Protein AF-0000000070567247 (afdb_homodimer)

Nearest PDB structures (foldseek):
  1njj-assembly2_D  TM=9.344E-01  e=9.770E-48  Trypanosoma brucei gambiense
  2nva-assembly2_D  TM=9.596E-01  e=1.905E-45  Paramecium bursaria Chlorella virus 1
  2nva-assembly3_E  TM=9.605E-01  e=2.872E-45  Paramecium bursaria Chlorella virus 1
  2nv9-assembly3_E  TM=9.578E-01  e=2.272E-45  Paramecium bursaria Chlorella virus 1
  2nv9-assembly1_A  TM=9.576E-01  e=2.822E-44  Paramecium bursaria Chlorella virus 1

InterPro domains:
  IPR000183 Ornithine/DAP/Arg decarboxylase [PR01179] (56-74)
  IPR000183 Ornithine/DAP/Arg decarboxylase [PR01179] (76-88)
  IPR000183 Ornithine/DAP/Arg decarboxylase [PR01179] (178-191)
  IPR000183 Ornithine/DAP/Arg decarboxylase [PR01179] (261-280)
  IPR000183 Ornithine/DAP/Arg decarboxylase [PR01179] (361-374)
  IPR002433 Ornithine decarboxylase [PR01182] (28-52)
  IPR002433 Ornithine decarboxylase [PR01182] (54-81)
  IPR002433 Ornithine decarboxylase [PR01182] (98-122)
  IPR002433 Ornithine decarboxylase [PR01182] (128-150)
  IPR002433 Ornithine decarboxylase [PR01182] (296-309)
  IPR002433 Ornithine decarboxylase [PR01182] (328-338)
  IPR002433 Ornithine decarboxylase [PR01182] (348-361)
  IPR002433 Ornithine decarboxylase [PTHR11482] (22-383)
  IPR009006 Alanine racemase/group IV decarboxylase, C-terminal [G3DSA:2.40.37.10] (25-383)
  IPR009006 Alanine racemase/group IV decarboxylase, C-terminal [SSF50621] (252-383)
  IPR022644 Orn/DAP/Arg decarboxylase 2, N-terminal [PF02784] (36-271)
  IPR022653 Orn/DAP/Arg decarboxylase 2, pyridoxal-phosphate binding site [PS00878] (56-74)
  IPR022657 Orn/DAP/Arg decarboxylase 2, conserved site [PS00879] (212-229)
  IPR029066 PLP-binding barrel [G3DSA:3.20.20.10] (38-269)
  IPR029066 PLP-binding barrel [SSF51419] (34-273)

Organism: Amblyomma americanum (NCBI:txid6943)

Secondary structure (DSSP, 8-state):
---EEEE-TTS---HHHHHHHH-TT----EEEEEHHHHHHHHHHHHHHSTTEEEEEEGGG---HHHHHHHHHTT-EEEE-SHHHHHHHHHHT--GGGEEE--SS--HHHHHHHHHHT--EEEE-SHHHHHHHHHH-TT-EEEEEEP---TTSSB-GGGT--B-GGGHHHHHHHHHHTT-EEEEEEE---BT---THHHHHHHHHHHHHHHHHHHTT----EEE-------STTTHHHHHHHHHHHHHHHHHHS-GGG--EEEE--SHHHHGGGEEEEEEEEEEEEETTEEEEEESS-TTTGGGHHHHS-----EEESS--SPPPEEEEEE-SSS-TT-EEEEEEEE----TT-EEEE-S--SSSGGG---GGGPPPPEEEEEEEHHHHHHHHTSTTHHHHHHHH-GGGGS------------------------------/---EEEE-TTS---HHHHHHHH-TT----EEEEEHHHHHHHHHHHHHHSTTEEEEEEGGG---HHHHHHHHHTT-EEEE-SHHHHHHHHHHT--GGGEEE--SS--HHHHHHHHHHT--EEEE-SHHHHHHHHHH-TT-EEEEEEP---TTSSB-GGGT--B-GGGHHHHHHHHHHTT-EEEEEEE---BT---THHHHHHHHHHHHHHHHHHHTT----EEE-------STTTHHHHHHHHHHHHHHHHHHS-GGG--EEEE--SHHHHGGGEEEEEEEEEEEEETTEEEEEESS-TTTGGGHHHHS-----EEESS--SPPPEEEEEE-SSS-TT-EEEEEEEE----TT-EEEE-S--SSSGGG---GGGPPPPEEEEEEEHHHHHHHHTSTTHHHHHHHH-GGGGS------------------------------

Foldseek 3Di:
DFAEAADAVVVVDRPVVCVQLVDLPRFFKAKEFEPVLLVVLVVVCCVLAVQAAEAAECLFFVQPLSLLSCVLVPGAHEDAFQVRVVSNVVSPRQLVSYANEHQDDDLVRLLSCQVRVNQHYEHADLVSLVSCLVRPQAGAYEYEAQFAQVQELFRCSVPGHHYLVCLLVNLVSCVVSVHAHAAYEYANYAQGQDLVSLLVVLVSRLVSLVSNVVSPHNHAEYESEERQAAAPPSVVSNSSNSVSNVVSCCVRPNVVNNHRHYYHYHLNNGQQRMKMKWFFADWDADPNAIETEIQAFCLAQLVCCVPVVDDWAKEWPDDDPDFWDWHWYAYDAPDPVGTSGRTHTYPDDDGSTMMMTGRSTTPGHSRHDCPNNRDYHHYAYYYYPVRCVVLVPGPSNQVSLVSNDDPSNDPPPPPPPPPPVPPPDPPPPDPPDDPDDPDD/DFAEAADAVVVVDRPVVCVQLVDLPRFFKAKEFEPVLLVVLVVVCCVLAVQAAEAAECLFFVQPLSLLVCVLVPGAHEDAFQVRVVSNVVSPHQLVSYANEHQDDDLVRLLSCQVRVNQHYEHADLVSLVSCLVRPQAGAYEHEAQFAQVQELFRCSVPGHHYLVCLLVNLVSCVVSVHAHAAYEYANYAQGQDLVSLLVVLVSRLVSLVSNVVSPHNHAEYESEERQAAAPPSVVSNSSNSVSNVVSCCVRPNVVNNHRHYYHYHLNNGQQRMKMKWFFADWDADPNAIETEIQAFCLAQLVCCVPVVDDWAKEWPDDDPDFWDWHWYAYDAPDPVGTSGRTHTYPDDDGSTMMMTGRSTTPGHSRHDCPNNRDYHYYAYYYYPVRCVVLVPGPSNQVSQVSNDDPSNDPPPPPPPVPPVPPPDPPDPDPDDDDDDPPD

Solvent-accessible surface area (backbone atoms only — not comparable to full-atom values): 45533 Å² total; per-residue (Å²): 130,50,38,39,44,78,35,57,79,87,52,77,72,53,65,61,57,53,58,48,69,67,34,87,77,56,74,72,31,33,32,41,31,37,54,46,53,32,53,52,41,55,53,46,45,52,67,61,39,63,72,49,46,52,13,38,28,44,57,26,46,67,52,63,45,58,53,47,48,45,50,65,72,64,45,29,32,33,24,64,31,56,52,39,47,49,54,43,46,72,75,62,51,55,36,90,41,35,35,41,60,36,45,62,52,46,67,65,42,48,44,46,29,53,74,66,51,38,38,36,31,36,29,43,51,66,60,46,50,56,51,37,50,72,60,40,48,83,33,38,30,25,44,29,35,42,43,68,21,82,56,19,74,44,47,38,53,80,70,43,43,24,47,78,89,48,47,64,57,48,53,50,51,35,53,74,68,63,44,46,46,27,29,39,28,37,48,38,14,41,55,34,77,46,47,60,45,51,34,55,44,52,52,53,45,41,54,53,45,50,53,37,45,76,72,65,34,68,61,39,38,40,33,64,24,38,23,47,56,21,42,81,81,29,61,65,62,44,51,50,33,31,50,37,46,53,52,41,35,53,71,67,54,36,79,86,73,64,59,45,39,33,29,29,42,31,36,38,48,33,8,47,22,18,32,38,41,32,32,27,41,31,66,48,75,58,94,88,34,39,35,37,25,24,50,55,15,28,53,19,51,42,27,18,45,72,75,61,64,48,78,81,61,68,44,55,71,78,63,68,96,58,68,70,38,71,25,26,36,27,17,56,56,89,50,50,75,24,53,61,34,79,73,42,70,39,55,90,75,51,65,68,40,41,39,32,31,60,46,48,26,41,44,9,69,39,52,29,20,46,40,48,44,41,73,67,60,49,61,27,33,35,33,34,61,69,44,46,60,56,43,64,73,39,94,51,31,69,65,37,28,63,55,35,23,49,76,63,55,56,71,76,66,76,71,73,79,69,76,66,77,74,78,76,78,81,73,80,79,73,77,76,72,78,81,67,67,84,83,135,130,51,39,41,45,80,35,56,79,87,53,79,71,53,66,62,58,52,58,49,68,67,34,85,78,55,73,71,30,33,31,42,31,36,54,46,53,32,55,51,41,55,52,49,45,51,67,60,38,63,74,48,45,51,14,37,28,43,56,26,46,67,51,63,47,57,52,47,49,44,50,64,72,64,45,30,32,34,24,63,32,57,50,39,46,50,54,43,45,73,77,64,51,54,39,89,40,34,35,41,61,34,48,64,53,45,69,63,41,46,42,47,30,52,73,66,52,37,40,37,32,34,29,42,52,64,60,48,51,58,52,37,51,72,60,39,46,82,34,38,30,25,44,29,35,42,45,70,22,82,57,19,74,44,47,39,53,81,69,44,42,26,49,78,89,47,46,65,58,47,52,50,51,36,54,75,68,64,44,43,47,27,29,38,29,38,46,37,13,43,55,34,76,46,47,61,45,52,35,55,43,52,53,52,45,42,55,53,46,53,54,36,46,75,73,67,35,65,62,40,36,39,32,63,25,38,24,49,54,20,40,81,80,29,60,65,62,46,51,50,33,31,50,37,46,53,53,41,35,56,71,67,54,35,80,86,73,64,58,46,36,34,29,28,42,30,35,39,49,32,9,48,20,18,33,37,42,34,32,26,42,30,66,46,75,58,96,87,35,40,35,36,25,25,51,54,16,28,53,16,53,42,27,19,45,73,73,59,65,48,78,81,61,66,43,56,70,78,64,68,96,59,68,70,38,71,26,27,36,26,17,56,53,89,48,52,74,24,53,62,34,80,72,42,70,40,55,89,77,52,65,69,40,41,39,33,30,62,46,47,25,42,45,9,70,38,53,29,19,47,39,47,44,42,74,67,60,49,62,26,33,35,33,34,62,69,45,47,60,57,43,65,73,38,92,52,32,69,66,36,27,63,55,35,22,50,75,64,54,56,71,76,67,76,71,74,80,67,76,65,79,71,83,78,78,84,74,83,80,75,80,78,78,83,80,79,78,85,82,128

Sequence (880 aa):
MRNCEVVDPMVGDVGMVRSITSNPDNDQPFFVVDVGDIVYKVKLWRLKIPRVEPFYAVKCNGEPAVLELLAGLGLGFDCASKAEIDTMRAIGVASSRIIYANPCKTRSYIKHAAAVGVDLMTFDNELELYKVCELYPTARLVLRLRVDDSGSVCRLGLKFGCELSDTQHLLSVARSLGLNVVGVSFHVGSNSSNPQSFARAIEGARQVFDQGLAMGFPMTLLDIGGGYPGDRGFQKLFDQIAHVINSSLAEHFPEECGVRIIAEPGRFFVSSAFTLYTTVIAKREAGGRLMYYLNDGVYGSFNCTVFDHAQPVPFALHSGNGPLHLCSLWGPTCDSMDMVLEDALLPKLDPGDWIVFENMGAYTICAASNFNGFQTPEVKYMLTYSAIAYLRELPFWDNLARHLGGALQQPQQPQPDTCGTAGQGAGAAEVPPPLAEARGMRNCEVVDPMVGDVGMVRSITSNPDNDQPFFVVDVGDIVYKVKLWRLKIPRVEPFYAVKCNGEPAVLELLAGLGLGFDCASKAEIDTMRAIGVASSRIIYANPCKTRSYIKHAAAVGVDLMTFDNELELYKVCELYPTARLVLRLRVDDSGSVCRLGLKFGCELSDTQHLLSVARSLGLNVVGVSFHVGSNSSNPQSFARAIEGARQVFDQGLAMGFPMTLLDIGGGYPGDRGFQKLFDQIAHVINSSLAEHFPEECGVRIIAEPGRFFVSSAFTLYTTVIAKREAGGRLMYYLNDGVYGSFNCTVFDHAQPVPFALHSGNGPLHLCSLWGPTCDSMDMVLEDALLPKLDPGDWIVFENMGAYTICAASNFNGFQTPEVKYMLTYSAIAYLRELPFWDNLARHLGGALQQPQQPQPDTCGTAGQGAGAAEVPPPLAEARG

Radius of gyration: 33.16 Å; Cα contacts (8 Å, |Δi|>4): 1879; chains: 2; bounding box: 168×91×83 Å

Structure (mmCIF, N/CA/C/O backbone):
data_AF-0000000070567247-model_v1
#
loop_
_entity.id
_entity.type
_entity.pdbx_description
1 polymer 'ornithine decarboxylase'
#
loop_
_atom_site.group_PDB
_atom_site.id
_atom_site.type_symbol
_atom_site.label_atom_id
_atom_site.label_alt_id
_atom_site.label_comp_id
_atom_site.label_asym_id
_atom_site.label_entity_id
_atom_site.label_seq_id
_atom_site.pdbx_PDB_ins_code
_atom_site.Cartn_x
_atom_site.Cartn_y
_atom_site.Cartn_z
_atom_site.occupancy
_atom_site.B_iso_or_equiv
_atom_site.auth_seq_id
_atom_site.auth_comp_id
_atom_site.auth_asym_id
_atom_site.auth_atom_id
_atom_site.pdbx_PDB_model_num
ATOM 1 N N . MET A 1 1 ? -15.398 6.27 -13.875 1 38.59 1 MET A N 1
ATOM 2 C CA . MET A 1 1 ? -16.109 7.527 -14.102 1 38.59 1 MET A CA 1
ATOM 3 C C . MET A 1 1 ? -16.625 8.109 -12.789 1 38.59 1 MET A C 1
ATOM 5 O O . MET A 1 1 ? -17.281 7.418 -12.016 1 38.59 1 MET A O 1
ATOM 9 N N . ARG A 1 2 ? -16.156 9.18 -12.461 1 48.69 2 ARG A N 1
ATOM 10 C CA . ARG A 1 2 ? -16.625 9.93 -11.305 1 48.69 2 ARG A CA 1
ATOM 11 C C . ARG A 1 2 ? -18.078 10.367 -11.5 1 48.69 2 ARG A C 1
ATOM 13 O O . ARG A 1 2 ? -18.469 10.75 -12.602 1 48.69 2 ARG A O 1
ATOM 20 N N . ASN A 1 3 ? -19.109 10.031 -10.469 1 55.62 3 ASN A N 1
ATOM 21 C CA . ASN A 1 3 ? -20.516 10.391 -10.516 1 55.62 3 ASN A CA 1
ATOM 22 C C . ASN A 1 3 ? -20.953 11.117 -9.25 1 55.62 3 ASN A C 1
ATOM 24 O O . ASN A 1 3 ? -20.453 10.828 -8.164 1 55.62 3 ASN A O 1
ATOM 28 N N . CYS A 1 4 ? -21.703 12.227 -9.461 1 60.91 4 CYS A N 1
ATOM 29 C CA . CYS A 1 4 ? -22.25 13 -8.352 1 60.91 4 CYS A CA 1
ATOM 30 C C . CYS A 1 4 ? -23.766 12.953 -8.359 1 60.91 4 CYS A C 1
ATOM 32 O O . CYS A 1 4 ? -24.391 13.086 -9.414 1 60.91 4 CYS A O 1
ATOM 34 N N . GLU A 1 5 ? -24.406 12.586 -7.234 1 62.12 5 GLU A N 1
ATOM 35 C CA . GLU A 1 5 ? -25.859 12.617 -7.094 1 62.12 5 GLU A CA 1
ATOM 36 C C . GLU A 1 5 ? -26.297 13.688 -6.09 1 62.12 5 GLU A C 1
ATOM 38 O O . GLU A 1 5 ? -25.656 13.859 -5.051 1 62.12 5 GLU A O 1
ATOM 43 N N . VAL A 1 6 ? -27.281 14.438 -6.504 1 55.5 6 VAL A N 1
ATOM 44 C CA . VAL A 1 6 ? -27.906 15.406 -5.609 1 55.5 6 VAL A CA 1
ATOM 45 C C . VAL A 1 6 ? -29.031 14.727 -4.828 1 55.5 6 VAL A C 1
ATOM 47 O O . VAL A 1 6 ? -29.906 14.078 -5.41 1 55.5 6 VAL A O 1
ATOM 50 N N . VAL A 1 7 ? -28.891 14.625 -3.562 1 55.69 7 VAL A N 1
ATOM 51 C CA . VAL A 1 7 ? -29.875 13.898 -2.756 1 55.69 7 VAL A CA 1
ATOM 52 C C . VAL A 1 7 ? -30.641 14.875 -1.871 1 55.69 7 VAL A C 1
ATOM 54 O O . VAL A 1 7 ? -30.109 15.922 -1.483 1 55.69 7 VAL A O 1
ATOM 57 N N . ASP A 1 8 ? -32 14.617 -1.847 1 49 8 ASP A N 1
ATOM 58 C CA . ASP A 1 8 ? -32.844 15.281 -0.842 1 49 8 ASP A CA 1
ATOM 59 C C . ASP A 1 8 ? -32.594 14.695 0.546 1 49 8 ASP A C 1
ATOM 61 O O . ASP A 1 8 ? -32.719 13.484 0.744 1 49 8 ASP A O 1
ATOM 65 N N . PRO A 1 9 ? -31.938 15.461 1.392 1 47.47 9 PRO A N 1
ATOM 66 C CA . PRO A 1 9 ? -31.672 14.93 2.73 1 47.47 9 PRO A CA 1
ATOM 67 C C . PRO A 1 9 ? -32.844 14.156 3.312 1 47.47 9 PRO A C 1
ATOM 69 O O . PRO A 1 9 ? -32.656 13.289 4.172 1 47.47 9 PRO A O 1
ATOM 72 N N . MET A 1 10 ? -34.062 14.633 3.01 1 42.09 10 MET A N 1
ATOM 73 C CA . MET A 1 10 ? -35.25 14.016 3.598 1 42.09 10 MET A CA 1
ATOM 74 C C . MET A 1 10 ? -35.469 12.617 3.035 1 42.09 10 MET A C 1
ATOM 76 O O . MET A 1 10 ? -36.219 11.828 3.604 1 42.09 10 MET A O 1
ATOM 80 N N . VAL A 1 11 ? -35 12.391 1.914 1 44.84 11 VAL A N 1
ATOM 81 C CA . VAL A 1 11 ? -35.219 11.062 1.347 1 44.84 11 VAL A CA 1
ATOM 82 C C . VAL A 1 11 ? -33.938 10.242 1.433 1 44.84 11 VAL A C 1
ATOM 84 O O . VAL A 1 11 ? -32.906 10.617 0.847 1 44.84 11 VAL A O 1
ATOM 87 N N . GLY A 1 12 ? -33.469 9.812 2.457 1 46.16 12 GLY A N 1
ATOM 88 C CA . GLY A 1 12 ? -32.281 9.062 2.906 1 46.16 12 GLY A CA 1
ATOM 89 C C . GLY A 1 12 ? -31.656 8.234 1.803 1 46.16 12 GLY A C 1
ATOM 90 O O . GLY A 1 12 ? -30.547 7.719 1.969 1 46.16 12 GLY A O 1
ATOM 91 N N . ASP A 1 13 ? -32.406 7.738 0.848 1 51.66 13 ASP A N 1
ATOM 92 C CA . ASP A 1 13 ? -31.875 6.711 -0.045 1 51.66 13 ASP A CA 1
ATOM 93 C C . ASP A 1 13 ? -31.188 7.336 -1.258 1 51.66 13 ASP A C 1
ATOM 95 O O . ASP A 1 13 ? -31.797 8.141 -1.973 1 51.66 13 ASP A O 1
ATOM 99 N N . VAL A 1 14 ? -29.781 7.301 -1.296 1 62.97 14 VAL A N 1
ATOM 100 C CA . VAL A 1 14 ? -29.047 7.812 -2.451 1 62.97 14 VAL A CA 1
ATOM 101 C C . VAL A 1 14 ? -29.375 6.969 -3.682 1 62.97 14 VAL A C 1
ATOM 103 O O . VAL A 1 14 ? -29.078 5.773 -3.717 1 62.97 14 VAL A O 1
ATOM 106 N N . GLY A 1 15 ? -30.359 7.465 -4.527 1 79 15 GLY A N 1
ATOM 107 C CA . GLY A 1 15 ? -30.688 6.812 -5.785 1 79 15 GLY A CA 1
ATOM 108 C C . GLY A 1 15 ? -29.5 6.18 -6.473 1 79 15 GLY A C 1
ATOM 109 O O . GLY A 1 15 ? -29.594 5.07 -6.996 1 79 15 GLY A O 1
ATOM 110 N N . MET A 1 16 ? -28.391 6.75 -6.32 1 82.44 16 MET A N 1
ATOM 111 C CA . MET A 1 16 ? -27.172 6.25 -6.949 1 82.44 16 MET A CA 1
ATOM 112 C C . MET A 1 16 ? -26.734 4.93 -6.32 1 82.44 16 MET A C 1
ATOM 114 O O . MET A 1 16 ? -26.406 3.982 -7.031 1 82.44 16 MET A O 1
ATOM 118 N N . VAL A 1 17 ? -26.766 4.887 -5.039 1 89.38 17 VAL A N 1
ATOM 119 C CA . VAL A 1 17 ? -26.375 3.672 -4.332 1 89.38 17 VAL A CA 1
ATOM 120 C C . VAL A 1 17 ? -27.297 2.521 -4.723 1 89.38 17 VAL A C 1
ATOM 122 O O . VAL A 1 17 ? -26.844 1.418 -5.02 1 89.38 17 VAL A O 1
ATOM 125 N N . ARG A 1 18 ? -28.547 2.812 -4.785 1 88 18 ARG A N 1
ATOM 126 C CA . ARG A 1 18 ? -29.531 1.796 -5.172 1 88 18 ARG A CA 1
ATOM 127 C C . ARG A 1 18 ? -29.297 1.329 -6.605 1 88 18 ARG A C 1
ATOM 129 O O . ARG A 1 18 ? -29.344 0.131 -6.891 1 88 18 ARG A O 1
ATOM 136 N N . SER A 1 19 ? -29.062 2.311 -7.422 1 87.38 19 SER A N 1
ATOM 137 C CA . SER A 1 19 ? -28.844 1.976 -8.828 1 87.38 19 SER A CA 1
ATOM 138 C C . SER A 1 19 ? -27.609 1.099 -8.992 1 87.38 19 SER A C 1
ATOM 140 O O . SER A 1 19 ? -27.625 0.121 -9.742 1 87.38 19 SER A O 1
ATOM 142 N N . ILE A 1 20 ? -26.609 1.403 -8.289 1 88.62 20 ILE A N 1
ATOM 143 C CA . ILE A 1 20 ? -25.344 0.676 -8.414 1 88.62 20 ILE A CA 1
ATOM 144 C C . ILE A 1 20 ? -25.484 -0.705 -7.773 1 88.62 20 ILE A C 1
ATOM 146 O O . ILE A 1 20 ? -25.094 -1.711 -8.367 1 88.62 20 ILE A O 1
ATOM 150 N N . THR A 1 21 ? -26.094 -0.775 -6.652 1 90.38 21 THR A N 1
ATOM 151 C CA . THR A 1 21 ? -26.109 -2.002 -5.859 1 90.38 21 THR A CA 1
ATOM 152 C C . THR A 1 21 ? -27.188 -2.957 -6.352 1 90.38 21 THR A C 1
ATOM 154 O O . THR A 1 21 ? -27.188 -4.137 -6 1 90.38 21 THR A O 1
ATOM 157 N N . SER A 1 22 ? -28.078 -2.43 -7.176 1 89.12 22 SER A N 1
ATOM 158 C CA . SER A 1 22 ? -29.141 -3.281 -7.715 1 89.12 22 SER A CA 1
ATOM 159 C C . SER A 1 22 ? -28.703 -3.953 -9.008 1 89.12 22 SER A C 1
ATOM 161 O O . SER A 1 22 ? -29.359 -4.871 -9.492 1 89.12 22 SER A O 1
ATOM 163 N N . ASN A 1 23 ? -27.594 -3.463 -9.539 1 87.12 23 ASN A N 1
ATOM 164 C CA . ASN A 1 23 ? -27.062 -4.078 -10.75 1 87.12 23 ASN A CA 1
ATOM 165 C C . ASN A 1 23 ? -26.203 -5.297 -10.422 1 87.12 23 ASN A C 1
ATOM 167 O O . ASN A 1 23 ? -25.109 -5.164 -9.883 1 87.12 23 ASN A O 1
ATOM 171 N N . PRO A 1 24 ? -26.641 -6.434 -10.828 1 79.19 24 PRO A N 1
ATOM 172 C CA . PRO A 1 24 ? -25.891 -7.648 -10.484 1 79.19 24 PRO A CA 1
ATOM 173 C C . PRO A 1 24 ? -24.531 -7.727 -11.172 1 79.19 24 PRO A C 1
ATOM 175 O O . PRO A 1 24 ? -23.672 -8.492 -10.75 1 79.19 24 PRO A O 1
ATOM 178 N N . ASP A 1 25 ? -24.359 -6.938 -12.094 1 81.62 25 ASP A N 1
ATOM 179 C CA . ASP A 1 25 ? -23.109 -6.98 -12.844 1 81.62 25 ASP A CA 1
ATOM 180 C C . ASP A 1 25 ? -22.078 -6.02 -12.25 1 81.62 25 ASP A C 1
ATOM 182 O O . ASP A 1 25 ? -20.922 -6.012 -12.664 1 81.62 25 ASP A O 1
ATOM 186 N N . ASN A 1 26 ? -22.562 -5.293 -11.344 1 85.75 26 ASN A N 1
ATOM 187 C CA . ASN A 1 26 ? -21.609 -4.395 -10.688 1 85.75 26 ASN A CA 1
ATOM 188 C C . ASN A 1 26 ? -21.031 -5.027 -9.43 1 85.75 26 ASN A C 1
ATOM 190 O O . ASN A 1 26 ? -21.734 -5.203 -8.43 1 85.75 26 ASN A O 1
ATOM 194 N N . ASP A 1 27 ? -19.844 -5.41 -9.555 1 90.56 27 ASP A N 1
ATOM 195 C CA . ASP A 1 27 ? -19.188 -6.008 -8.391 1 90.56 27 ASP A CA 1
ATOM 196 C C . ASP A 1 27 ? -17.891 -5.289 -8.055 1 90.56 27 ASP A C 1
ATOM 198 O O . ASP A 1 27 ? -16.922 -5.918 -7.621 1 90.56 27 ASP A O 1
ATOM 202 N N . GLN A 1 28 ? -17.891 -3.967 -8.359 1 92.75 28 GLN A N 1
ATOM 203 C CA . GLN A 1 28 ? -16.75 -3.119 -7.988 1 92.75 28 GLN A CA 1
ATOM 204 C C . GLN A 1 28 ? -17.062 -2.316 -6.73 1 92.75 28 GLN A C 1
ATOM 206 O O . GLN A 1 28 ? -18.188 -1.854 -6.543 1 92.75 28 GLN A O 1
ATOM 211 N N . PRO A 1 29 ? -16.062 -2.248 -5.871 1 96.81 29 PRO A N 1
ATOM 212 C CA . PRO A 1 29 ? -16.281 -1.397 -4.699 1 96.81 29 PRO A CA 1
ATOM 213 C C . PRO A 1 29 ? -16.297 0.09 -5.043 1 96.81 29 PRO A C 1
ATOM 215 O O . PRO A 1 29 ? -15.758 0.493 -6.078 1 96.81 29 PRO A O 1
ATOM 218 N N . PHE A 1 30 ? -16.938 0.887 -4.215 1 96.38 30 PHE A N 1
ATOM 219 C CA . PHE A 1 30 ? -16.938 2.324 -4.461 1 96.38 30 PHE A CA 1
ATOM 220 C C . PHE A 1 30 ? -17.141 3.096 -3.16 1 96.38 30 PHE A C 1
ATOM 222 O O . PHE A 1 30 ? -17.688 2.562 -2.193 1 96.38 30 PHE A O 1
ATOM 229 N N . PHE A 1 31 ? -16.641 4.316 -3.145 1 97.31 31 PHE A N 1
ATOM 230 C CA . PHE A 1 31 ? -16.891 5.277 -2.074 1 97.31 31 PHE A CA 1
ATOM 231 C C . PHE A 1 31 ? -18.047 6.211 -2.439 1 97.31 31 PHE A C 1
ATOM 233 O O . PHE A 1 31 ? -18.219 6.559 -3.609 1 97.31 31 PHE A O 1
ATOM 240 N N . VAL A 1 32 ? -18.766 6.551 -1.451 1 95.81 32 VAL A N 1
ATOM 241 C CA . VAL A 1 32 ? -19.672 7.688 -1.57 1 95.81 32 VAL A CA 1
ATOM 242 C C . VAL A 1 32 ? -19.234 8.805 -0.624 1 95.81 32 VAL A C 1
ATOM 244 O O . VAL A 1 32 ? -19.078 8.578 0.58 1 95.81 32 VAL A O 1
ATOM 247 N N . VAL A 1 33 ? -19.062 9.953 -1.175 1 96.75 33 VAL A N 1
ATOM 248 C CA . VAL A 1 33 ? -18.578 11.094 -0.403 1 96.75 33 VAL A CA 1
ATOM 249 C C . VAL A 1 33 ? -19.734 12.07 -0.146 1 96.75 33 VAL A C 1
ATOM 251 O O . VAL A 1 33 ? -20.359 12.562 -1.087 1 96.75 33 VAL A O 1
ATOM 254 N N . ASP A 1 34 ? -19.984 12.328 1.098 1 95.31 34 ASP A N 1
ATOM 255 C CA . ASP A 1 34 ? -20.906 13.383 1.505 1 95.31 34 ASP A CA 1
ATOM 256 C C . ASP A 1 34 ? -20.203 14.734 1.57 1 95.31 34 ASP A C 1
ATOM 258 O O . ASP A 1 34 ? -19.641 15.094 2.605 1 95.31 34 ASP A O 1
ATOM 262 N N . VAL A 1 35 ? -20.344 15.492 0.548 1 95.69 35 VAL A N 1
ATOM 263 C CA . VAL A 1 35 ? -19.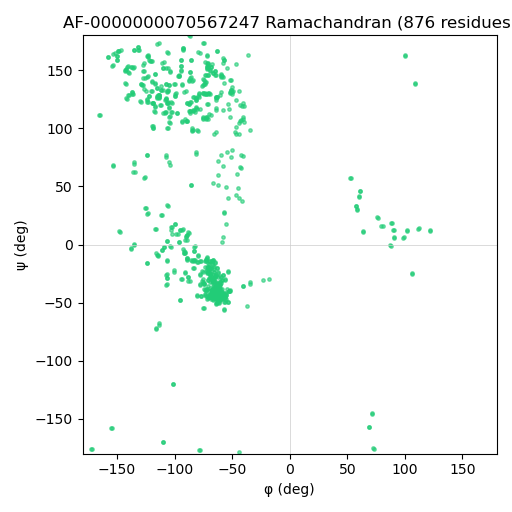656 16.781 0.447 1 95.69 35 VAL A CA 1
ATOM 264 C C . VAL A 1 35 ? -20.156 17.719 1.531 1 95.69 35 VAL A C 1
ATOM 266 O O . VAL A 1 35 ? -19.391 18.516 2.072 1 95.69 35 VAL A O 1
ATOM 269 N N . GLY A 1 36 ? -21.422 17.625 1.827 1 94.81 36 GLY A N 1
ATOM 270 C CA . GLY A 1 36 ? -22 18.453 2.867 1 94.81 36 GLY A CA 1
ATOM 271 C C . GLY A 1 36 ? -21.359 18.234 4.227 1 94.81 36 GLY A C 1
ATOM 272 O O . GLY A 1 36 ? -21.266 19.172 5.027 1 94.81 36 GLY A O 1
ATOM 273 N N . ASP A 1 37 ? -20.953 17.031 4.48 1 96.75 37 ASP A N 1
ATOM 274 C CA . ASP A 1 37 ? -20.281 16.719 5.734 1 96.75 37 ASP A CA 1
ATOM 275 C C . ASP A 1 37 ? -18.984 17.516 5.875 1 96.75 37 ASP A C 1
ATOM 277 O O . ASP A 1 37 ? -18.672 18.016 6.953 1 96.75 37 ASP A O 1
ATOM 281 N N . ILE A 1 38 ? -18.234 17.688 4.824 1 98.25 38 ILE A N 1
ATOM 282 C CA . ILE A 1 38 ? -16.969 18.422 4.828 1 98.25 38 ILE A CA 1
ATOM 283 C C . ILE A 1 38 ? -17.234 19.906 5.031 1 98.25 38 ILE A C 1
ATOM 285 O O . ILE A 1 38 ? -16.578 20.547 5.852 1 98.25 38 ILE A O 1
ATOM 289 N N . VAL A 1 39 ? -18.219 20.422 4.363 1 97.5 39 VAL A N 1
ATOM 290 C CA . VAL A 1 39 ? -18.578 21.828 4.492 1 97.5 39 VAL A CA 1
ATOM 291 C C . VAL A 1 39 ? -19.016 22.125 5.93 1 97.5 39 VAL A C 1
ATOM 293 O O . VAL A 1 39 ? -18.578 23.125 6.52 1 97.5 39 VAL A O 1
ATOM 296 N N . TYR A 1 40 ? -19.844 21.25 6.438 1 97.19 40 TYR A N 1
ATOM 297 C CA . TYR A 1 40 ? -20.312 21.391 7.812 1 97.19 40 TYR A CA 1
ATOM 298 C C . TYR A 1 40 ? -19.141 21.469 8.781 1 97.19 40 TYR A C 1
ATOM 300 O O . TYR A 1 40 ? -19.109 22.328 9.672 1 97.19 40 TYR A O 1
ATOM 308 N N . LYS A 1 41 ? -18.156 20.672 8.578 1 98.56 41 LYS A N 1
ATOM 309 C CA . LYS A 1 41 ? -17.047 20.594 9.516 1 98.56 41 LYS A CA 1
ATOM 310 C C . LYS A 1 41 ? -16.125 21.812 9.391 1 98.56 41 LYS A C 1
ATOM 312 O O . LYS A 1 41 ? -15.531 22.25 10.383 1 98.56 41 LYS A O 1
ATOM 317 N N . VAL A 1 42 ? -16.016 22.344 8.203 1 98.62 42 VAL A N 1
ATOM 318 C CA . VAL A 1 42 ? -15.273 23.578 8.039 1 98.62 42 VAL A CA 1
ATOM 319 C C . VAL A 1 42 ? -15.953 24.703 8.828 1 98.62 42 VAL A C 1
ATOM 321 O O . VAL A 1 42 ? -15.289 25.438 9.555 1 98.62 42 VAL A O 1
ATOM 324 N N . LYS A 1 43 ? -17.234 24.766 8.711 1 98.06 43 LYS A N 1
ATOM 325 C CA . LYS A 1 43 ? -17.984 25.781 9.438 1 98.06 43 LYS A CA 1
ATOM 326 C C . LYS A 1 43 ? -17.891 25.562 10.945 1 98.06 43 LYS A C 1
ATOM 328 O O . LYS A 1 43 ? -17.75 26.531 11.703 1 98.06 43 LYS A O 1
ATOM 333 N N . LEU A 1 44 ? -17.984 24.328 11.281 1 98.56 44 LEU A N 1
ATOM 334 C CA . LEU A 1 44 ? -17.922 23.984 12.703 1 98.56 44 LEU A CA 1
ATOM 335 C C . LEU A 1 44 ? -16.578 24.375 13.297 1 98.56 44 LEU A C 1
ATOM 337 O O . LEU A 1 44 ? -16.5 24.891 14.414 1 98.56 44 LEU A O 1
ATOM 341 N N . TRP A 1 45 ? -15.5 24.094 12.594 1 98.81 45 TRP A N 1
ATOM 342 C CA . TRP A 1 45 ? -14.164 24.469 13.047 1 98.81 45 TRP A CA 1
ATOM 343 C C . TRP A 1 45 ? -14.07 25.953 13.312 1 98.81 45 TRP A C 1
ATOM 345 O O . TRP A 1 45 ? -13.602 26.375 14.375 1 98.81 45 TRP A O 1
ATOM 355 N N . ARG A 1 46 ? -14.547 26.734 12.43 1 98.44 46 ARG A N 1
ATOM 356 C CA . ARG A 1 46 ? -14.453 28.188 12.523 1 98.44 46 ARG A CA 1
ATOM 357 C C . ARG A 1 46 ? -15.305 28.719 13.68 1 98.44 46 ARG A C 1
ATOM 359 O O . ARG A 1 46 ? -14.953 29.719 14.312 1 98.44 46 ARG A O 1
ATOM 366 N N . LEU A 1 47 ? -16.297 27.984 13.938 1 98.5 47 LEU A N 1
ATOM 367 C CA . LEU A 1 47 ? -17.172 28.375 15.031 1 98.5 47 LEU A CA 1
ATOM 368 C C . LEU A 1 47 ? -16.547 28.031 16.375 1 98.5 47 LEU A C 1
ATOM 370 O O . LEU A 1 47 ? -16.578 28.828 17.312 1 98.5 47 LEU A O 1
ATOM 374 N N . LYS A 1 48 ? -16 26.844 16.469 1 98.62 48 LYS A N 1
ATOM 375 C CA . LYS A 1 48 ? -15.602 26.297 17.766 1 98.62 48 LYS A CA 1
ATOM 376 C C . LYS A 1 48 ? -14.188 26.734 18.141 1 98.62 48 LYS A C 1
ATOM 378 O O . LYS A 1 48 ? -13.859 26.875 19.328 1 98.62 48 LYS A O 1
ATOM 383 N N . ILE A 1 49 ? -13.344 26.922 17.188 1 98.31 49 ILE A N 1
ATOM 384 C CA . ILE A 1 49 ? -11.969 27.359 17.438 1 98.31 49 ILE A CA 1
ATOM 385 C C . ILE A 1 49 ? -11.594 28.469 16.453 1 98.31 49 ILE A C 1
ATOM 387 O O . ILE A 1 49 ? -10.641 28.328 15.695 1 98.31 49 ILE A O 1
ATOM 391 N N . PRO A 1 50 ? -12.117 29.609 16.578 1 97.88 50 PRO A N 1
ATOM 392 C CA . PRO A 1 50 ? -12.047 30.656 15.57 1 97.88 50 PRO A CA 1
ATOM 393 C C . PRO A 1 50 ? -10.648 31.25 15.43 1 97.88 50 PRO A C 1
ATOM 395 O O . PRO A 1 50 ? -10.297 31.781 14.367 1 97.88 50 PRO A O 1
ATOM 398 N N . ARG A 1 51 ? -9.812 31.094 16.391 1 98.38 51 ARG A N 1
ATOM 399 C CA . ARG A 1 51 ? -8.484 31.703 16.344 1 98.38 51 ARG A CA 1
ATOM 400 C C . ARG A 1 51 ? -7.5 30.812 15.594 1 98.38 51 ARG A C 1
ATOM 402 O O . ARG A 1 51 ? -6.391 31.234 15.273 1 98.38 51 ARG A O 1
ATOM 409 N N . VAL A 1 52 ? -7.906 29.625 15.391 1 98.88 52 VAL A N 1
ATOM 410 C CA . VAL A 1 52 ? -6.98 28.656 14.836 1 98.88 52 VAL A CA 1
ATOM 411 C C . VAL A 1 52 ? -7.312 28.406 13.359 1 98.88 52 VAL A C 1
ATOM 413 O O . VAL A 1 52 ? -8.391 27.906 13.031 1 98.88 52 VAL A O 1
ATOM 416 N N . GLU A 1 53 ? -6.375 28.734 12.492 1 98.81 53 GLU A N 1
ATOM 417 C CA . GLU A 1 53 ? -6.543 28.5 11.062 1 98.81 53 GLU A CA 1
ATOM 418 C C . GLU A 1 53 ? -6.223 27.047 10.711 1 98.81 53 GLU A C 1
ATOM 420 O O . GLU A 1 53 ? -5.125 26.562 10.992 1 98.81 53 GLU A O 1
ATOM 425 N N . PRO A 1 54 ? -7.18 26.375 10.07 1 98.81 54 PRO A N 1
ATOM 426 C CA . PRO A 1 54 ? -6.891 24.984 9.719 1 98.81 54 PRO A CA 1
ATOM 427 C C . PRO A 1 54 ? -6.055 24.859 8.445 1 98.81 54 PRO A C 1
ATOM 429 O O . PRO A 1 54 ? -6.406 25.422 7.414 1 98.81 54 PRO A O 1
ATOM 432 N N . PHE A 1 55 ? -4.973 24.172 8.508 1 98.94 55 PHE A N 1
ATOM 433 C CA . PHE A 1 55 ? -4.164 23.688 7.398 1 98.94 55 PHE A CA 1
ATOM 434 C C . PHE A 1 55 ? -4.383 22.188 7.195 1 98.94 55 PHE A C 1
ATOM 436 O O . PHE A 1 55 ? -3.838 21.375 7.938 1 98.94 55 PHE A O 1
ATOM 443 N N . TYR A 1 56 ? -5.102 21.859 6.176 1 98.94 56 TYR A N 1
ATOM 444 C CA . TYR A 1 56 ? -5.48 20.469 5.938 1 98.94 56 TYR A CA 1
ATOM 445 C C . TYR A 1 56 ? -4.25 19.609 5.668 1 98.94 56 TYR A C 1
ATOM 447 O O . TYR A 1 56 ? -3.404 19.953 4.844 1 98.94 56 TYR A O 1
ATOM 455 N N . ALA A 1 57 ? -4.145 18.484 6.457 1 98.5 57 ALA A N 1
ATOM 456 C CA . ALA A 1 57 ? -3.084 17.516 6.191 1 98.5 57 ALA A CA 1
ATOM 457 C C . ALA A 1 57 ? -3.365 16.719 4.914 1 98.5 57 ALA A C 1
ATOM 459 O O . ALA A 1 57 ? -4.137 15.766 4.926 1 98.5 57 ALA A O 1
ATOM 460 N N . VAL A 1 58 ? -2.611 16.953 3.863 1 98.56 58 VAL A N 1
ATOM 461 C CA . VAL A 1 58 ? -2.896 16.422 2.537 1 98.56 58 VAL A CA 1
ATOM 462 C C . VAL A 1 58 ? -2.742 14.898 2.553 1 98.56 58 VAL A C 1
ATOM 464 O O . VAL A 1 58 ? -3.469 14.188 1.855 1 98.56 58 VAL A O 1
ATOM 467 N N . LYS A 1 59 ? -1.865 14.391 3.385 1 96.62 59 LYS A N 1
ATOM 468 C CA . LYS A 1 59 ? -1.563 12.961 3.434 1 96.62 59 LYS A CA 1
ATOM 469 C C . LYS A 1 59 ? -2.791 12.156 3.85 1 96.62 59 LYS A C 1
ATOM 471 O O . LYS A 1 59 ? -2.852 10.945 3.623 1 96.62 59 LYS A O 1
ATOM 476 N N . CYS A 1 60 ? -3.738 12.789 4.477 1 97.62 60 CYS A N 1
ATOM 477 C CA . CYS A 1 60 ? -4.91 12.117 5.027 1 97.62 60 CYS A CA 1
ATOM 478 C C . CYS A 1 60 ? -5.805 11.578 3.916 1 97.62 60 CYS A C 1
ATOM 480 O O . CYS A 1 60 ? -6.312 10.461 4.008 1 97.62 60 CYS A O 1
ATOM 482 N N . ASN A 1 61 ? -6.027 12.312 3.004 1 98.44 61 ASN A N 1
ATOM 483 C CA . ASN A 1 61 ? -6.855 12.039 1.835 1 98.44 61 ASN A CA 1
ATOM 484 C C . ASN A 1 61 ? -6.617 13.055 0.726 1 98.44 61 ASN A C 1
ATOM 486 O O . ASN A 1 61 ? -7.016 14.219 0.846 1 98.44 61 ASN A O 1
ATOM 490 N N . GLY A 1 62 ? -6.031 12.664 -0.371 1 97.88 62 GLY A N 1
ATOM 491 C CA . GLY A 1 62 ? -5.656 13.57 -1.446 1 97.88 62 GLY A CA 1
ATOM 492 C C . GLY A 1 62 ? -6.641 13.562 -2.602 1 97.88 62 GLY A C 1
ATOM 493 O O . GLY A 1 62 ? -6.285 13.914 -3.729 1 97.88 62 GLY A O 1
ATOM 494 N N . GLU A 1 63 ? -7.867 13.047 -2.34 1 97.38 63 GLU A N 1
ATOM 495 C CA . GLU A 1 63 ? -8.883 13.062 -3.387 1 97.38 63 GLU A CA 1
ATOM 496 C C . GLU A 1 63 ? -9.047 14.461 -3.977 1 97.38 63 GLU A C 1
ATOM 498 O O . GLU A 1 63 ? -9.242 15.438 -3.24 1 97.38 63 GLU A O 1
ATOM 503 N N . PRO A 1 64 ? -9.039 14.609 -5.273 1 96.94 64 PRO A N 1
ATOM 504 C CA . PRO A 1 64 ? -8.992 15.922 -5.926 1 96.94 64 PRO A CA 1
ATOM 505 C C . PRO A 1 64 ? -10.18 16.812 -5.559 1 96.94 64 PRO A C 1
ATOM 507 O O . PRO A 1 64 ? -10.008 18 -5.289 1 96.94 64 PRO A O 1
ATOM 510 N N . ALA A 1 65 ? -11.367 16.266 -5.527 1 96.69 65 ALA A N 1
ATOM 511 C CA . ALA A 1 65 ? -12.547 17.062 -5.191 1 96.69 65 ALA A CA 1
ATOM 512 C C . ALA A 1 65 ? -12.469 17.578 -3.762 1 96.69 65 ALA A C 1
ATOM 514 O O . ALA A 1 65 ? -12.93 18.688 -3.477 1 96.69 65 ALA A O 1
ATOM 515 N N . VAL A 1 66 ? -11.914 16.812 -2.91 1 98.31 66 VAL A N 1
ATOM 516 C CA . VAL A 1 66 ? -11.75 17.203 -1.515 1 98.31 66 VAL A CA 1
ATOM 517 C C . VAL A 1 66 ? -10.773 18.375 -1.419 1 98.31 66 VAL A C 1
ATOM 519 O O . VAL A 1 66 ? -11.062 19.375 -0.765 1 98.31 66 VAL A O 1
ATOM 522 N N . LEU A 1 67 ? -9.633 18.234 -2.109 1 98.69 67 LEU A N 1
ATOM 523 C CA . LEU A 1 67 ? -8.609 19.266 -2.061 1 98.69 67 LEU A CA 1
ATOM 524 C C . LEU A 1 67 ? -9.125 20.562 -2.672 1 98.69 67 LEU A C 1
ATOM 526 O O . LEU A 1 67 ? -8.898 21.641 -2.123 1 98.69 67 LEU A O 1
ATOM 530 N N . GLU A 1 68 ? -9.867 20.453 -3.771 1 98.12 68 GLU A N 1
ATOM 531 C CA . GLU A 1 68 ? -10.461 21.625 -4.414 1 98.12 68 GLU A CA 1
ATOM 532 C C . GLU A 1 68 ? -11.453 22.328 -3.484 1 98.12 68 GLU A C 1
ATOM 534 O O . GLU A 1 68 ? -11.453 23.547 -3.375 1 98.12 68 GLU A O 1
ATOM 539 N N . LEU A 1 69 ? -12.258 21.547 -2.865 1 98.19 69 LEU A N 1
ATOM 540 C CA . LEU A 1 69 ? -13.273 22.062 -1.955 1 98.19 69 LEU A CA 1
ATOM 541 C C . LEU A 1 69 ? -12.625 22.812 -0.79 1 98.19 69 LEU A C 1
ATOM 543 O O . LEU A 1 69 ? -12.984 23.953 -0.502 1 98.19 69 LEU A O 1
ATOM 547 N N . LEU A 1 70 ? -11.68 22.188 -0.17 1 98.81 70 LEU A N 1
ATOM 548 C CA . LEU A 1 70 ? -11.047 22.766 1.009 1 98.81 70 LEU A CA 1
ATOM 549 C C . LEU A 1 70 ? -10.227 24 0.636 1 98.81 70 LEU A C 1
ATOM 551 O O . LEU A 1 70 ? -10.211 24.984 1.38 1 98.81 70 LEU A O 1
ATOM 555 N N . ALA A 1 71 ? -9.555 23.922 -0.504 1 98.75 71 ALA A N 1
ATOM 556 C CA . ALA A 1 71 ? -8.828 25.094 -0.997 1 98.75 71 ALA A CA 1
ATOM 557 C C . ALA A 1 71 ? -9.773 26.266 -1.246 1 98.75 71 ALA A C 1
ATOM 559 O O . ALA A 1 71 ? -9.492 27.391 -0.847 1 98.75 71 ALA A O 1
ATOM 560 N N . GLY A 1 72 ? -10.867 25.984 -1.852 1 98.12 72 GLY A N 1
ATOM 561 C CA . GLY A 1 72 ? -11.844 27 -2.16 1 98.12 72 GLY A CA 1
ATOM 562 C C . GLY A 1 72 ? -12.469 27.625 -0.923 1 98.12 72 GLY A C 1
ATOM 563 O O . GLY A 1 72 ? -12.828 28.812 -0.93 1 98.12 72 GLY A O 1
ATOM 564 N N . LEU A 1 73 ? -12.57 26.828 0.085 1 98.25 73 LEU A N 1
ATOM 565 C CA . LEU A 1 73 ? -13.164 27.312 1.327 1 98.25 73 LEU A CA 1
ATOM 566 C C . LEU A 1 73 ? -12.133 28.062 2.166 1 98.25 73 LEU A C 1
ATOM 568 O O . LEU A 1 73 ? -12.422 28.453 3.297 1 98.25 73 LEU A O 1
ATOM 572 N N . GLY A 1 74 ? -10.883 28.125 1.698 1 98.19 74 GLY A N 1
ATOM 573 C CA . GLY A 1 74 ? -9.93 29.062 2.271 1 98.19 74 GLY A CA 1
ATOM 574 C C . GLY A 1 74 ? -8.961 28.406 3.232 1 98.19 74 GLY A C 1
ATOM 575 O O . GLY A 1 74 ? -8.219 29.094 3.939 1 98.19 74 GLY A O 1
ATOM 576 N N . LEU A 1 75 ? -8.891 27.141 3.277 1 98.81 75 LEU A N 1
ATOM 577 C CA . LEU A 1 75 ? -7.961 26.484 4.184 1 98.81 75 LEU A CA 1
ATOM 578 C C . LEU A 1 75 ? -6.527 26.609 3.684 1 98.81 75 LEU A C 1
ATOM 580 O O . LEU A 1 75 ? -6.301 26.938 2.516 1 98.81 75 LEU A O 1
ATOM 584 N N . GLY A 1 76 ? -5.543 26.484 4.613 1 98.88 76 GLY A N 1
ATOM 585 C CA . GLY A 1 76 ? -4.172 26.156 4.266 1 98.88 76 GLY A CA 1
ATOM 586 C C . GLY A 1 76 ? -3.91 24.672 4.191 1 98.88 76 GLY A C 1
ATOM 587 O O . GLY A 1 76 ? -4.82 23.859 4.406 1 98.88 76 GLY A O 1
ATOM 588 N N . PHE A 1 77 ? -2.604 24.406 3.859 1 98.94 77 PHE A N 1
ATOM 589 C CA . PHE A 1 77 ? -2.332 22.984 3.633 1 98.94 77 PHE A CA 1
ATOM 590 C C . PHE A 1 77 ? -0.981 22.594 4.215 1 98.94 77 PHE A C 1
ATOM 592 O O . PHE A 1 77 ? 0.009 23.312 4.039 1 98.94 77 PHE A O 1
ATOM 599 N N . ASP A 1 78 ? -1.052 21.562 4.977 1 98.38 78 ASP A N 1
ATOM 600 C CA . ASP A 1 78 ? 0.138 20.875 5.461 1 98.38 78 ASP A CA 1
ATOM 601 C C . ASP A 1 78 ? 0.62 19.828 4.453 1 98.38 78 ASP A C 1
ATOM 603 O O . ASP A 1 78 ? -0.074 18.844 4.188 1 98.38 78 ASP A O 1
ATOM 607 N N . CYS A 1 79 ? 1.803 20.031 3.893 1 98.56 79 CYS A N 1
ATOM 608 C CA . CYS A 1 79 ? 2.396 19.141 2.9 1 98.56 79 CYS A CA 1
ATOM 609 C C . CYS A 1 79 ? 3.689 18.531 3.424 1 98.56 79 CYS A C 1
ATOM 611 O O . CYS A 1 79 ? 4.453 19.188 4.133 1 98.56 79 CYS A O 1
ATOM 613 N N . ALA A 1 80 ? 3.904 17.312 2.996 1 96.25 80 ALA A N 1
ATOM 614 C CA . ALA A 1 80 ? 5.062 16.594 3.523 1 96.25 80 ALA A CA 1
ATOM 615 C C . ALA A 1 80 ? 6.082 16.312 2.422 1 96.25 80 ALA A C 1
ATOM 617 O O . ALA A 1 80 ? 7.203 15.875 2.701 1 96.25 80 ALA A O 1
ATOM 618 N N . SER A 1 81 ? 5.742 16.562 1.203 1 97.19 81 SER A N 1
ATOM 619 C CA . SER A 1 81 ? 6.594 16.172 0.085 1 97.19 81 SER A CA 1
ATOM 620 C C . SER A 1 81 ? 6.457 17.141 -1.084 1 97.19 81 SER A C 1
ATOM 622 O O . SER A 1 81 ? 5.547 17.969 -1.106 1 97.19 81 SER A O 1
ATOM 624 N N . LYS A 1 82 ? 7.398 16.984 -1.979 1 97.25 82 LYS A N 1
ATOM 625 C CA . LYS A 1 82 ? 7.367 17.75 -3.223 1 97.25 82 LYS A CA 1
ATOM 626 C C . LYS A 1 82 ? 6.055 17.531 -3.971 1 97.25 82 LYS A C 1
ATOM 628 O O . LYS A 1 82 ? 5.445 18.484 -4.457 1 97.25 82 LYS A O 1
ATOM 633 N N . ALA A 1 83 ? 5.641 16.312 -4.055 1 97.56 83 ALA A N 1
ATOM 634 C CA . ALA A 1 83 ? 4.438 15.984 -4.812 1 97.56 83 ALA A CA 1
ATOM 635 C C . ALA A 1 83 ? 3.203 16.641 -4.199 1 97.56 83 ALA A C 1
ATOM 637 O O . ALA A 1 83 ? 2.324 17.125 -4.918 1 97.56 83 ALA A O 1
ATOM 638 N N . GLU A 1 84 ? 3.115 16.672 -2.926 1 98.44 84 GLU A N 1
ATOM 639 C CA . GLU A 1 84 ? 1.981 17.312 -2.271 1 98.44 84 GLU A CA 1
ATOM 640 C C . GLU A 1 84 ? 2.004 18.828 -2.492 1 98.44 84 GLU A C 1
ATOM 642 O O . GLU A 1 84 ? 0.966 19.438 -2.752 1 98.44 84 GLU A O 1
ATOM 647 N N . ILE A 1 85 ? 3.205 19.406 -2.371 1 98.69 85 ILE A N 1
ATOM 648 C CA . ILE A 1 85 ? 3.352 20.828 -2.631 1 98.69 85 ILE A CA 1
ATOM 649 C C . ILE A 1 85 ? 2.895 21.141 -4.055 1 98.69 85 ILE A C 1
ATOM 651 O O . ILE A 1 85 ? 2.094 22.062 -4.27 1 98.69 85 ILE A O 1
ATOM 655 N N . ASP A 1 86 ? 3.326 20.328 -4.973 1 98.56 86 ASP A N 1
ATOM 656 C CA . ASP A 1 86 ? 2.988 20.547 -6.375 1 98.56 86 ASP A CA 1
ATOM 657 C C . ASP A 1 86 ? 1.486 20.406 -6.609 1 98.56 86 ASP A C 1
ATOM 659 O O . ASP A 1 86 ? 0.895 21.156 -7.383 1 98.56 86 ASP A O 1
ATOM 663 N N . THR A 1 87 ? 0.901 19.453 -5.961 1 98.38 87 THR A N 1
ATOM 664 C CA . THR A 1 87 ? -0.535 19.234 -6.086 1 98.38 87 THR A CA 1
ATOM 665 C C . THR A 1 87 ? -1.315 20.469 -5.648 1 98.38 87 THR A C 1
ATOM 667 O O . THR A 1 87 ? -2.215 20.922 -6.359 1 98.38 87 THR A O 1
ATOM 670 N N . MET A 1 88 ? -0.948 21.016 -4.535 1 98.62 88 MET A N 1
ATOM 671 C CA . MET A 1 88 ? -1.682 22.172 -4.02 1 98.62 88 MET A CA 1
ATOM 672 C C . MET A 1 88 ? -1.393 23.406 -4.852 1 98.62 88 MET A C 1
ATOM 674 O O . MET A 1 88 ? -2.289 24.219 -5.094 1 98.62 88 MET A O 1
ATOM 678 N N . ARG A 1 89 ? -0.142 23.547 -5.285 1 98.56 89 ARG A N 1
ATOM 679 C CA . ARG A 1 89 ? 0.187 24.672 -6.156 1 98.56 89 ARG A CA 1
ATOM 680 C C . ARG A 1 89 ? -0.591 24.594 -7.465 1 98.56 89 ARG A C 1
ATOM 682 O O . ARG A 1 89 ? -1.059 25.609 -7.977 1 98.56 89 ARG A O 1
ATOM 689 N N . ALA A 1 90 ? -0.786 23.453 -7.977 1 97.69 90 ALA A N 1
ATOM 690 C CA . ALA A 1 90 ? -1.504 23.25 -9.234 1 97.69 90 ALA A CA 1
ATOM 691 C C . ALA A 1 90 ? -2.975 23.625 -9.094 1 97.69 90 ALA A C 1
ATOM 693 O O . ALA A 1 90 ? -3.592 24.094 -10.047 1 97.69 90 ALA A O 1
ATOM 694 N N . ILE A 1 91 ? -3.545 23.438 -7.906 1 96.75 91 ILE A N 1
ATOM 695 C CA . ILE A 1 91 ? -4.93 23.797 -7.617 1 96.75 91 ILE A CA 1
ATOM 696 C C . ILE A 1 91 ? -5.062 25.312 -7.539 1 96.75 91 ILE A C 1
ATOM 698 O O . ILE A 1 91 ? -6.156 25.859 -7.715 1 96.75 91 ILE A O 1
ATOM 702 N N . GLY A 1 92 ? -3.936 26.016 -7.234 1 96.94 92 GLY A N 1
ATOM 703 C CA . GLY A 1 92 ? -3.945 27.469 -7.145 1 96.94 92 GLY A CA 1
ATOM 704 C C . GLY A 1 92 ? -3.738 27.969 -5.734 1 96.94 92 GLY A C 1
ATOM 705 O O . GLY A 1 92 ? -3.924 29.156 -5.461 1 96.94 92 GLY A O 1
ATOM 706 N N . VAL A 1 93 ? -3.342 27.172 -4.895 1 98.5 93 VAL A N 1
ATOM 707 C CA . VAL A 1 93 ? -3.105 27.578 -3.516 1 98.5 93 VAL A CA 1
ATOM 708 C C . VAL A 1 93 ? -1.816 28.391 -3.432 1 98.5 93 VAL A C 1
ATOM 710 O O . VAL A 1 93 ? -0.78 27.984 -3.957 1 98.5 93 VAL A O 1
ATOM 713 N N . ALA A 1 94 ? -1.911 29.5 -2.816 1 98.56 94 ALA A N 1
ATOM 714 C CA . ALA A 1 94 ? -0.733 30.344 -2.627 1 98.56 94 ALA A CA 1
ATOM 715 C C . ALA A 1 94 ? 0.297 29.656 -1.737 1 98.56 94 ALA A C 1
ATOM 717 O O . ALA A 1 94 ? -0.062 28.938 -0.795 1 98.56 94 ALA A O 1
ATOM 718 N N . SER A 1 95 ? 1.589 29.906 -2.035 1 98.5 95 SER A N 1
ATOM 719 C CA . SER A 1 95 ? 2.664 29.312 -1.24 1 98.5 95 SER A CA 1
ATOM 720 C C . SER A 1 95 ? 2.539 29.703 0.229 1 98.5 95 SER A C 1
ATOM 722 O O . SER A 1 95 ? 2.916 28.938 1.113 1 98.5 95 SER A O 1
ATOM 724 N N . SER A 1 96 ? 1.92 30.844 0.491 1 98.19 96 SER A N 1
ATOM 725 C CA . SER A 1 96 ? 1.776 31.344 1.854 1 98.19 96 SER A CA 1
ATOM 726 C C . SER A 1 96 ? 0.752 30.531 2.639 1 98.19 96 SER A C 1
ATOM 728 O O . SER A 1 96 ? 0.668 30.641 3.863 1 98.19 96 SER A O 1
ATOM 730 N N . ARG A 1 97 ? -0.01 29.719 1.951 1 98.62 97 ARG A N 1
ATOM 731 C CA . ARG A 1 97 ? -1.013 28.875 2.602 1 98.62 97 ARG A CA 1
ATOM 732 C C . ARG A 1 97 ? -0.538 27.438 2.701 1 98.62 97 ARG A C 1
ATOM 734 O O . ARG A 1 97 ? -1.341 26.516 2.918 1 98.62 97 ARG A O 1
ATOM 741 N N . ILE A 1 98 ? 0.784 27.25 2.49 1 98.88 98 ILE A N 1
ATOM 742 C CA . ILE A 1 98 ? 1.352 25.906 2.57 1 98.88 98 ILE A CA 1
ATOM 743 C C . ILE A 1 98 ? 2.455 25.875 3.625 1 98.88 98 ILE A C 1
ATOM 745 O O . ILE A 1 98 ? 3.311 26.766 3.664 1 98.88 98 ILE A O 1
ATOM 749 N N . ILE A 1 99 ? 2.381 24.984 4.5 1 98.88 99 ILE A N 1
ATOM 750 C CA . ILE A 1 99 ? 3.504 24.688 5.383 1 98.88 99 ILE A CA 1
ATOM 751 C C . ILE A 1 99 ? 4.113 23.344 5 1 98.88 99 ILE A C 1
ATOM 753 O O . ILE A 1 99 ? 3.393 22.359 4.793 1 98.88 99 ILE A O 1
ATOM 757 N N . TYR A 1 100 ? 5.438 23.328 4.719 1 98.62 100 TYR A N 1
ATOM 758 C CA . TYR A 1 100 ? 6.184 22.094 4.512 1 98.62 100 TYR A CA 1
ATOM 759 C C . TYR A 1 100 ? 6.551 21.438 5.844 1 98.62 100 TYR A C 1
ATOM 761 O O . TYR A 1 100 ? 7.613 21.734 6.41 1 98.62 100 TYR A O 1
ATOM 769 N N . ALA A 1 101 ? 5.77 20.469 6.258 1 96.75 101 ALA A N 1
ATOM 770 C CA . ALA A 1 101 ? 5.73 20.094 7.672 1 96.75 101 ALA A CA 1
ATOM 771 C C . ALA A 1 101 ? 6.543 18.828 7.926 1 96.75 101 ALA A C 1
ATOM 773 O O . ALA A 1 101 ? 6.48 18.25 9.016 1 96.75 101 ALA A O 1
ATOM 774 N N . ASN A 1 102 ? 7.309 18.312 6.996 1 96.75 102 ASN A N 1
ATOM 775 C CA . ASN A 1 102 ? 8.211 17.188 7.246 1 96.75 102 ASN A CA 1
ATOM 776 C C . ASN A 1 102 ? 9.484 17.641 7.957 1 96.75 102 ASN A C 1
ATOM 778 O O . ASN A 1 102 ? 10.273 18.406 7.406 1 96.75 102 ASN A O 1
ATOM 782 N N . PRO A 1 103 ? 9.703 17.156 9.164 1 95.88 103 PRO A N 1
ATOM 783 C CA . PRO A 1 103 ? 10.875 17.625 9.898 1 95.88 103 PRO A CA 1
ATOM 784 C C . PRO A 1 103 ? 12.195 17.141 9.305 1 95.88 103 PRO A C 1
ATOM 786 O O . PRO A 1 103 ? 13.25 17.734 9.547 1 95.88 103 PRO A O 1
ATOM 789 N N . CYS A 1 104 ? 12.148 16.031 8.586 1 95.25 104 CYS A N 1
ATOM 790 C CA . CYS A 1 104 ? 13.305 15.445 7.922 1 95.25 104 CYS A CA 1
ATOM 791 C C . CYS A 1 104 ? 13.109 15.391 6.414 1 95.25 104 CYS A C 1
ATOM 793 O O . CYS A 1 104 ? 12.508 14.445 5.895 1 95.25 104 CYS A O 1
ATOM 795 N N . LYS A 1 105 ? 13.727 16.359 5.727 1 96.06 105 LYS A N 1
ATOM 796 C CA . LYS A 1 105 ? 13.375 16.594 4.328 1 96.06 105 LYS A CA 1
ATOM 797 C C . LYS A 1 105 ? 14.477 16.109 3.396 1 96.06 105 LYS A C 1
ATOM 799 O O . LYS A 1 105 ? 15.656 16.078 3.775 1 96.06 105 LYS A O 1
ATOM 804 N N . THR A 1 106 ? 14.039 15.758 2.262 1 94.69 106 THR A N 1
ATOM 805 C CA . THR A 1 106 ? 14.953 15.445 1.17 1 94.69 106 THR A CA 1
ATOM 806 C C . THR A 1 106 ? 15.57 16.734 0.603 1 94.69 106 THR A C 1
ATOM 808 O O . THR A 1 106 ? 14.875 17.734 0.437 1 94.69 106 THR A O 1
ATOM 811 N N . ARG A 1 107 ? 16.859 16.719 0.311 1 95.5 107 ARG A N 1
ATOM 812 C CA . ARG A 1 107 ? 17.562 17.891 -0.174 1 95.5 107 ARG A CA 1
ATOM 813 C C . ARG A 1 107 ? 16.875 18.484 -1.397 1 95.5 107 ARG A C 1
ATOM 815 O O . ARG A 1 107 ? 16.609 19.688 -1.445 1 95.5 107 ARG A O 1
ATOM 822 N N . SER A 1 108 ? 16.578 17.625 -2.361 1 94.94 108 SER A N 1
ATOM 823 C CA . SER A 1 108 ? 15.969 18.109 -3.594 1 94.94 108 SER A CA 1
ATOM 824 C C . SER A 1 108 ? 14.578 18.688 -3.332 1 94.94 108 SER A C 1
ATOM 826 O O . SER A 1 108 ? 14.117 19.578 -4.059 1 94.94 108 SER A O 1
ATOM 828 N N . TYR A 1 109 ? 13.938 18.203 -2.299 1 96.56 109 TYR A N 1
ATOM 829 C CA . TYR A 1 109 ? 12.617 18.734 -1.962 1 96.56 109 TYR A CA 1
ATOM 830 C C . TYR A 1 109 ? 12.719 20.109 -1.337 1 96.56 109 TYR A C 1
ATOM 832 O O . TYR A 1 109 ? 11.852 20.969 -1.552 1 96.56 109 TYR A O 1
ATOM 840 N N . ILE A 1 110 ? 13.781 20.359 -0.572 1 97.5 110 ILE A N 1
ATOM 841 C CA . ILE A 1 110 ? 14.023 21.688 -0.017 1 97.5 110 ILE A CA 1
ATOM 842 C C . ILE A 1 110 ? 14.297 22.672 -1.146 1 97.5 110 ILE A C 1
ATOM 844 O O . ILE A 1 110 ? 13.734 23.781 -1.169 1 97.5 110 ILE A O 1
ATOM 848 N N . LYS A 1 111 ? 15.102 22.234 -2.07 1 97.19 111 LYS A N 1
ATOM 849 C CA . LYS A 1 111 ? 15.383 23.094 -3.225 1 97.19 111 LYS A CA 1
ATOM 850 C C . LYS A 1 111 ? 14.109 23.406 -3.994 1 97.19 111 LYS A C 1
ATOM 852 O O . LYS A 1 111 ? 13.922 24.547 -4.445 1 97.19 111 LYS A O 1
ATOM 857 N N . HIS A 1 112 ? 13.32 22.422 -4.105 1 97.38 112 HIS A N 1
ATOM 858 C CA . HIS A 1 112 ? 12.062 22.625 -4.809 1 97.38 112 HIS A CA 1
ATOM 859 C C . HIS A 1 112 ? 11.164 23.594 -4.062 1 97.38 112 HIS A C 1
ATOM 861 O O . HIS A 1 112 ? 10.555 24.484 -4.676 1 97.38 112 HIS A O 1
ATOM 867 N N . ALA A 1 113 ? 11.047 23.406 -2.771 1 98.44 113 ALA A N 1
ATOM 868 C CA . ALA A 1 113 ? 10.258 24.328 -1.961 1 98.44 113 ALA A CA 1
ATOM 869 C C . ALA A 1 113 ? 10.734 25.766 -2.139 1 98.44 113 ALA A C 1
ATOM 871 O O . ALA A 1 113 ? 9.93 26.688 -2.291 1 98.44 113 ALA A O 1
ATOM 872 N N . ALA A 1 114 ? 12.016 25.953 -2.146 1 98.56 114 ALA A N 1
ATOM 873 C CA . ALA A 1 114 ? 12.602 27.281 -2.375 1 98.56 114 ALA A CA 1
ATOM 874 C C . ALA A 1 114 ? 12.203 27.828 -3.738 1 98.56 114 ALA A C 1
ATOM 876 O O . ALA A 1 114 ? 11.812 29 -3.855 1 98.56 114 ALA A O 1
ATOM 877 N N . ALA A 1 115 ? 12.227 26.984 -4.695 1 98.31 115 ALA A N 1
ATOM 878 C CA . ALA A 1 115 ? 11.953 27.391 -6.074 1 98.31 115 ALA A CA 1
ATOM 879 C C . ALA A 1 115 ? 10.5 27.828 -6.242 1 98.31 115 ALA A C 1
ATOM 881 O O . ALA A 1 115 ? 10.203 28.719 -7.047 1 98.31 115 ALA A O 1
ATOM 882 N N . VAL A 1 116 ? 9.617 27.234 -5.465 1 98.06 116 VAL A N 1
ATOM 883 C CA . VAL A 1 116 ? 8.203 27.531 -5.672 1 98.06 116 VAL A CA 1
ATOM 884 C C . VAL A 1 116 ? 7.707 28.469 -4.574 1 98.06 116 VAL A C 1
ATOM 886 O O . VAL A 1 116 ? 6.516 28.781 -4.504 1 98.06 116 VAL A O 1
ATOM 889 N N . GLY A 1 117 ? 8.539 28.812 -3.67 1 98.38 117 GLY A N 1
ATOM 890 C CA . GLY A 1 117 ? 8.25 29.875 -2.711 1 98.38 117 GLY A CA 1
ATOM 891 C C . GLY A 1 117 ? 7.551 29.359 -1.464 1 98.38 117 GLY A C 1
ATOM 892 O O . GLY A 1 117 ? 6.879 30.141 -0.771 1 98.38 117 GLY A O 1
ATOM 893 N N . VAL A 1 118 ? 7.605 28.141 -1.216 1 98.75 118 VAL A N 1
ATOM 894 C CA . VAL A 1 118 ? 7.109 27.609 0.048 1 98.75 118 VAL A CA 1
ATOM 895 C C . VAL A 1 118 ? 8.195 27.703 1.114 1 98.75 118 VAL A C 1
ATOM 897 O O . VAL A 1 118 ? 9.055 26.828 1.223 1 98.75 118 VAL A O 1
ATOM 900 N N . ASP A 1 119 ? 8.078 28.719 1.938 1 98.5 119 ASP A N 1
ATOM 901 C CA . ASP A 1 119 ? 9.227 29.062 2.781 1 98.5 119 ASP A CA 1
ATOM 902 C C . ASP A 1 119 ? 8.969 28.656 4.234 1 98.5 119 ASP A C 1
ATOM 904 O O . ASP A 1 119 ? 9.875 28.734 5.07 1 98.5 119 ASP A O 1
ATOM 908 N N . LEU A 1 120 ? 7.754 28.359 4.566 1 98.81 120 LEU A N 1
ATOM 909 C CA . LEU A 1 120 ? 7.445 27.922 5.922 1 98.81 120 LEU A CA 1
ATOM 910 C C . LEU A 1 120 ? 7.703 26.422 6.082 1 98.81 120 LEU A C 1
ATOM 912 O O . LEU A 1 120 ? 7.051 25.609 5.434 1 98.81 120 LEU A O 1
ATOM 916 N N . MET A 1 121 ? 8.672 26.078 6.938 1 98.44 121 MET A N 1
ATOM 917 C CA . MET A 1 121 ? 9.07 24.672 7.02 1 98.44 121 MET A CA 1
ATOM 918 C C . MET A 1 121 ? 9.383 24.281 8.461 1 98.44 121 MET A C 1
ATOM 920 O O . MET A 1 121 ? 9.945 25.078 9.211 1 98.44 121 MET A O 1
ATOM 924 N N . THR A 1 122 ? 9.18 23.016 8.781 1 98.5 122 THR A N 1
ATOM 925 C CA . THR A 1 122 ? 9.461 22.531 10.133 1 98.5 122 THR A CA 1
ATOM 926 C C . THR A 1 122 ? 10.859 21.938 10.211 1 98.5 122 THR A C 1
ATOM 928 O O . THR A 1 122 ? 11.453 21.578 9.188 1 98.5 122 THR A O 1
ATOM 931 N N . PHE A 1 123 ? 11.398 21.859 11.422 1 97.5 123 PHE A N 1
ATOM 932 C CA . PHE A 1 123 ? 12.625 21.141 11.766 1 97.5 123 PHE A CA 1
ATOM 933 C C . PHE A 1 123 ? 12.578 20.641 13.203 1 97.5 123 PHE A C 1
ATOM 935 O O . PHE A 1 123 ? 11.773 21.125 14.008 1 97.5 123 PHE A O 1
ATOM 942 N N . ASP A 1 124 ? 13.414 19.609 13.531 1 96.56 124 ASP A N 1
ATOM 943 C CA . ASP A 1 124 ? 13.398 19.125 14.906 1 96.56 124 ASP A CA 1
ATOM 944 C C . ASP A 1 124 ? 14.773 18.609 15.32 1 96.56 124 ASP A C 1
ATOM 946 O O . ASP A 1 124 ? 14.906 17.938 16.344 1 96.56 124 ASP A O 1
ATOM 950 N N . ASN A 1 125 ? 15.781 18.906 14.461 1 94 125 ASN A N 1
ATOM 951 C CA . ASN A 1 125 ? 17.125 18.453 14.789 1 94 125 ASN A CA 1
ATOM 952 C C . ASN A 1 125 ? 18.188 19.344 14.172 1 94 125 ASN A C 1
ATOM 954 O O . ASN A 1 125 ? 17.891 20.141 13.273 1 94 125 ASN A O 1
ATOM 958 N N . GLU A 1 126 ? 19.359 19.188 14.68 1 94.94 126 GLU A N 1
ATOM 959 C CA . GLU A 1 126 ? 20.469 20.062 14.32 1 94.94 126 GLU A CA 1
ATOM 960 C C . GLU A 1 126 ? 20.875 19.875 12.867 1 94.94 126 GLU A C 1
ATOM 962 O O . GLU A 1 126 ? 21.141 20.844 12.148 1 94.94 126 GLU A O 1
ATOM 967 N N . LEU A 1 127 ? 20.906 18.703 12.406 1 93.5 127 LEU A N 1
ATOM 968 C CA . LEU A 1 127 ? 21.406 18.422 11.062 1 93.5 127 LEU A CA 1
ATOM 969 C C . LEU A 1 127 ? 20.469 19 10 1 93.5 127 LEU A C 1
ATOM 971 O O . LEU A 1 127 ? 20.906 19.406 8.93 1 93.5 127 LEU A O 1
ATOM 975 N N . GLU A 1 128 ? 19.203 19.016 10.328 1 96.06 128 GLU A N 1
ATOM 976 C CA . GLU A 1 128 ? 18.25 19.656 9.414 1 96.06 128 GLU A CA 1
ATOM 977 C C . GLU A 1 128 ? 18.531 21.141 9.273 1 96.06 128 GLU A C 1
ATOM 979 O O . GLU A 1 128 ? 18.344 21.719 8.195 1 96.06 128 GLU A O 1
ATOM 984 N N . LEU A 1 129 ? 19 21.766 10.336 1 97.56 129 LEU A N 1
ATOM 985 C CA . LEU A 1 129 ? 19.312 23.188 10.297 1 97.56 129 LEU A CA 1
ATOM 986 C C . LEU A 1 129 ? 20.469 23.453 9.336 1 97.56 129 LEU A C 1
ATOM 988 O O . LEU A 1 129 ? 20.406 24.391 8.531 1 97.56 129 LEU A O 1
ATOM 992 N N . TYR A 1 130 ? 21.469 22.672 9.414 1 96.81 130 TYR A N 1
ATOM 993 C CA . TYR A 1 130 ? 22.594 22.844 8.508 1 96.81 130 TYR A CA 1
ATOM 994 C C . TYR A 1 130 ? 22.172 22.641 7.059 1 96.81 130 TYR A C 1
ATOM 996 O O . TYR A 1 130 ? 22.594 23.375 6.168 1 96.81 130 TYR A O 1
ATOM 1004 N N . LYS A 1 131 ? 21.375 21.672 6.879 1 95.44 131 LYS A N 1
ATOM 1005 C CA . LYS A 1 131 ? 20.859 21.359 5.547 1 95.44 131 LYS A CA 1
ATOM 1006 C C . LYS A 1 131 ? 20.047 22.531 4.992 1 95.44 131 LYS A C 1
ATOM 1008 O O . LYS A 1 131 ? 20.219 22.922 3.84 1 95.44 131 LYS A O 1
ATOM 1013 N N . VAL A 1 132 ? 19.203 23.078 5.777 1 97.62 132 VAL A N 1
ATOM 1014 C CA . VAL A 1 132 ? 18.359 24.203 5.355 1 97.62 132 VAL A CA 1
ATOM 1015 C C . VAL A 1 132 ? 19.234 25.438 5.129 1 97.62 132 VAL A C 1
ATOM 1017 O O . VAL A 1 132 ? 19.016 26.188 4.176 1 97.62 132 VAL A O 1
ATOM 1020 N N . CYS A 1 133 ? 20.156 25.656 6.012 1 98.38 133 CYS A N 1
ATOM 1021 C CA . CYS A 1 133 ? 21.062 26.781 5.863 1 98.38 133 CYS A CA 1
ATOM 1022 C C . CYS A 1 133 ? 21.719 26.781 4.492 1 98.38 133 CYS A C 1
ATOM 1024 O O . CYS A 1 133 ? 21.875 27.828 3.857 1 98.38 133 CYS A O 1
ATOM 1026 N N . GLU A 1 134 ? 22.047 25.625 4.109 1 97.19 134 GLU A N 1
ATOM 1027 C CA . GLU A 1 134 ? 22.734 25.453 2.83 1 97.19 134 GLU A CA 1
ATOM 1028 C C . GLU A 1 134 ? 21.766 25.656 1.66 1 97.19 134 GLU A C 1
ATOM 1030 O O . GLU A 1 134 ? 22.125 26.266 0.657 1 97.19 134 GLU A O 1
ATOM 1035 N N . LEU A 1 135 ? 20.562 25.219 1.717 1 97 135 LEU A N 1
ATOM 1036 C CA . LEU A 1 135 ? 19.719 25.031 0.535 1 97 135 LEU A CA 1
ATOM 1037 C C . LEU A 1 135 ? 18.641 26.109 0.451 1 97 135 LEU A C 1
ATOM 1039 O O . LEU A 1 135 ? 18.188 26.438 -0.641 1 97 135 LEU A O 1
ATOM 1043 N N . TYR A 1 136 ? 18.234 26.625 1.591 1 98.38 136 TYR A N 1
ATOM 1044 C CA . TYR A 1 136 ? 17.156 27.609 1.666 1 98.38 136 TYR A CA 1
ATOM 1045 C C . TYR A 1 136 ? 17.312 28.5 2.895 1 98.38 136 TYR A C 1
ATOM 1047 O O . TYR A 1 136 ? 16.438 28.531 3.76 1 98.38 136 TYR A O 1
ATOM 1055 N N . PRO A 1 137 ? 18.312 29.344 2.953 1 98.19 137 PRO A N 1
ATOM 1056 C CA . PRO A 1 137 ? 18.672 30.094 4.16 1 98.19 137 PRO A CA 1
ATOM 1057 C C . PRO A 1 137 ? 17.625 31.125 4.551 1 98.19 137 PRO A C 1
ATOM 1059 O O . PRO A 1 137 ? 17.594 31.578 5.699 1 98.19 137 PRO A O 1
ATOM 1062 N N . THR A 1 138 ? 16.734 31.453 3.617 1 98.31 138 THR A N 1
ATOM 1063 C CA . THR A 1 138 ? 15.75 32.5 3.908 1 98.31 138 THR A CA 1
ATOM 1064 C C . THR A 1 138 ? 14.438 31.875 4.371 1 98.31 138 THR A C 1
ATOM 1066 O O . THR A 1 138 ? 13.461 32.594 4.602 1 98.31 138 THR A O 1
ATOM 1069 N N . ALA A 1 139 ? 14.422 30.547 4.469 1 98.62 139 ALA A N 1
ATOM 1070 C CA . ALA A 1 139 ? 13.211 29.875 4.91 1 98.62 139 ALA A CA 1
ATOM 1071 C C . ALA A 1 139 ? 12.781 30.344 6.293 1 98.62 139 ALA A C 1
ATOM 1073 O O . ALA A 1 139 ? 13.617 30.75 7.102 1 98.62 139 ALA A O 1
ATOM 1074 N N . ARG A 1 140 ? 11.531 30.406 6.504 1 98.88 140 ARG A N 1
ATOM 1075 C CA . ARG A 1 140 ? 10.961 30.609 7.832 1 98.88 140 ARG A CA 1
ATOM 1076 C C . ARG A 1 140 ? 10.766 29.266 8.539 1 98.88 140 ARG A C 1
ATOM 1078 O O . ARG A 1 140 ? 10.016 28.406 8.062 1 98.88 140 ARG A O 1
ATOM 1085 N N . LEU A 1 141 ? 11.398 29.109 9.68 1 98.81 141 LEU A N 1
ATOM 1086 C CA . LEU A 1 141 ? 11.523 27.781 10.289 1 98.81 141 LEU A CA 1
ATOM 1087 C C . LEU A 1 141 ? 10.625 27.656 11.516 1 98.81 141 LEU A C 1
ATOM 1089 O O . LEU A 1 141 ? 10.492 28.609 12.289 1 98.81 141 LEU A O 1
ATOM 1093 N N . VAL A 1 142 ? 9.977 26.5 11.633 1 98.88 142 VAL A N 1
ATOM 1094 C CA . VAL A 1 142 ? 9.094 26.188 12.75 1 98.88 142 VAL A CA 1
ATOM 1095 C C . VAL A 1 142 ? 9.633 24.969 13.508 1 98.88 142 VAL A C 1
ATOM 1097 O O . VAL A 1 142 ? 9.773 23.891 12.938 1 98.88 142 VAL A O 1
ATOM 1100 N N . LEU A 1 143 ? 9.914 25.094 14.812 1 98.81 143 LEU A N 1
ATOM 1101 C CA . LEU A 1 143 ? 10.492 24.031 15.617 1 98.81 143 LEU A CA 1
ATOM 1102 C C . LEU A 1 143 ? 9.414 23.047 16.062 1 98.81 143 LEU A C 1
ATOM 1104 O O . LEU A 1 143 ? 8.484 23.422 16.781 1 98.81 143 LEU A O 1
ATOM 1108 N N . ARG A 1 144 ? 9.562 21.797 15.641 1 98.06 144 ARG A N 1
ATOM 1109 C CA . ARG A 1 144 ? 8.625 20.734 16 1 98.06 144 ARG A CA 1
ATOM 1110 C C . ARG A 1 144 ? 9.008 20.094 17.344 1 98.06 144 ARG A C 1
ATOM 1112 O O . ARG A 1 144 ? 10.094 19.531 17.484 1 98.06 144 ARG A O 1
ATOM 1119 N N . LEU A 1 145 ? 8.062 20.125 18.297 1 97.56 145 LEU A N 1
ATOM 1120 C CA . LEU A 1 145 ? 8.297 19.594 19.625 1 97.56 145 LEU A CA 1
ATOM 1121 C C . LEU A 1 145 ? 7.766 18.156 19.734 1 97.56 145 LEU A C 1
ATOM 1123 O O . LEU A 1 145 ? 6.742 17.828 19.125 1 97.56 145 LEU A O 1
ATOM 1127 N N . ARG A 1 146 ? 8.5 17.391 20.5 1 94.31 146 ARG A N 1
ATOM 1128 C CA . ARG A 1 146 ? 7.934 16.125 20.969 1 94.31 146 ARG A CA 1
ATOM 1129 C C . ARG A 1 146 ? 6.992 16.344 22.141 1 94.31 146 ARG A C 1
ATOM 1131 O O . ARG A 1 146 ? 7.348 17.016 23.125 1 94.31 146 ARG A O 1
ATOM 1138 N N . VAL A 1 147 ? 5.816 15.844 22.031 1 92.5 147 VAL A N 1
ATOM 1139 C CA . VAL A 1 147 ? 4.84 15.992 23.109 1 92.5 147 VAL A CA 1
ATOM 1140 C C . VAL A 1 147 ? 4.215 14.633 23.422 1 92.5 147 VAL A C 1
ATOM 1142 O O . VAL A 1 147 ? 4.441 13.656 22.703 1 92.5 147 VAL A O 1
ATOM 1145 N N . ASP A 1 148 ? 3.549 14.609 24.5 1 83.75 148 ASP A N 1
ATOM 1146 C CA . ASP A 1 148 ? 2.885 13.375 24.906 1 83.75 148 ASP A CA 1
ATOM 1147 C C . ASP A 1 148 ? 1.8 12.977 23.906 1 83.75 148 ASP A C 1
ATOM 1149 O O . ASP A 1 148 ? 0.817 13.695 23.734 1 83.75 148 ASP A O 1
ATOM 1153 N N . ASP A 1 149 ? 2.012 11.875 23.328 1 81.12 149 ASP A N 1
ATOM 1154 C CA . ASP A 1 149 ? 1.019 11.383 22.375 1 81.12 149 ASP A CA 1
ATOM 1155 C C . ASP A 1 149 ? 0.531 9.992 22.766 1 81.12 149 ASP A C 1
ATOM 1157 O O . ASP A 1 149 ? 0.093 9.219 21.906 1 81.12 149 ASP A O 1
ATOM 1161 N N . SER A 1 150 ? 0.58 9.648 24.031 1 80.5 150 SER A N 1
ATOM 1162 C CA . SER A 1 150 ? 0.217 8.328 24.516 1 80.5 150 SER A CA 1
ATOM 1163 C C . SER A 1 150 ? -1.28 8.07 24.375 1 80.5 150 SER A C 1
ATOM 1165 O O . SER A 1 150 ? -1.72 6.922 24.344 1 80.5 150 SER A O 1
ATOM 1167 N N . GLY A 1 151 ? -2.012 9.133 24.266 1 81.12 151 GLY A N 1
ATOM 1168 C CA . GLY A 1 151 ? -3.451 8.977 24.125 1 81.12 151 GLY A CA 1
ATOM 1169 C C . GLY A 1 151 ? -3.889 8.828 22.672 1 81.12 151 GLY A C 1
ATOM 1170 O O . GLY A 1 151 ? -5.082 8.859 22.375 1 81.12 151 GLY A O 1
ATOM 1171 N N . SER A 1 152 ? -2.898 8.641 21.812 1 80.56 152 SER A N 1
ATOM 1172 C CA . SER A 1 152 ? -3.221 8.586 20.391 1 80.56 152 SER A CA 1
ATOM 1173 C C . SER A 1 152 ? -3.029 7.176 19.828 1 80.56 152 SER A C 1
ATOM 1175 O O . SER A 1 152 ? -2.324 6.359 20.438 1 80.56 152 SER A O 1
ATOM 1177 N N . VAL A 1 153 ? -3.715 6.953 18.781 1 78.31 153 VAL A N 1
ATOM 1178 C CA . VAL A 1 153 ? -3.615 5.668 18.094 1 78.31 153 VAL A CA 1
ATOM 1179 C C . VAL A 1 153 ? -2.266 5.555 17.391 1 78.31 153 VAL A C 1
ATOM 1181 O O . VAL A 1 153 ? -1.595 4.523 17.484 1 78.31 153 VAL A O 1
ATOM 1184 N N . CYS A 1 154 ? -1.909 6.586 16.703 1 79.69 154 CYS A N 1
ATOM 1185 C CA . CYS A 1 154 ? -0.615 6.656 16.031 1 79.69 154 CYS A CA 1
ATOM 1186 C C . CYS A 1 154 ? 0.312 7.637 16.75 1 79.69 154 CYS A C 1
ATOM 118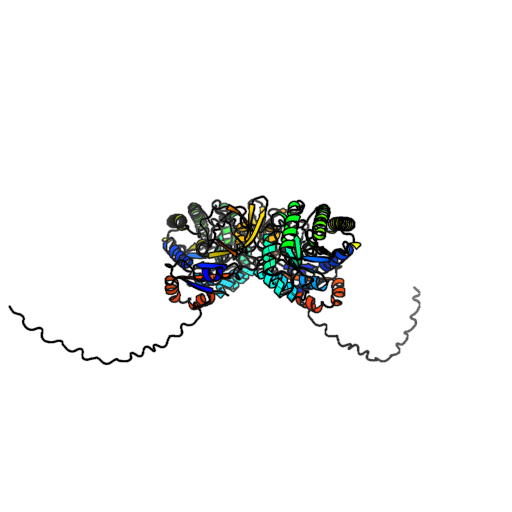8 O O . CYS A 1 154 ? 0.095 8.852 16.703 1 79.69 154 CYS A O 1
ATOM 1190 N N . ARG A 1 155 ? 1.403 7.105 17.328 1 80.31 155 ARG A N 1
ATOM 1191 C CA . ARG A 1 155 ? 2.355 7.902 18.094 1 80.31 155 ARG A CA 1
ATOM 1192 C C . ARG A 1 155 ? 3.463 8.445 17.188 1 80.31 155 ARG A C 1
ATOM 1194 O O . ARG A 1 155 ? 4.391 7.711 16.828 1 80.31 155 ARG A O 1
ATOM 1201 N N . LEU A 1 156 ? 3.402 9.617 16.938 1 80.75 156 LEU A N 1
ATOM 1202 C CA . LEU A 1 156 ? 4.32 10.258 16 1 80.75 156 LEU A CA 1
ATOM 1203 C C . LEU A 1 156 ? 5.633 10.625 16.688 1 80.75 156 LEU A C 1
ATOM 1205 O O . LEU A 1 156 ? 6.648 10.836 16.016 1 80.75 156 LEU A O 1
ATOM 1209 N N . GLY A 1 157 ? 5.602 10.711 17.953 1 80.12 157 GLY A N 1
ATOM 1210 C CA . GLY A 1 157 ? 6.773 11.094 18.734 1 80.12 157 GLY A CA 1
ATOM 1211 C C . GLY A 1 157 ? 7.887 10.07 18.672 1 80.12 157 GLY A C 1
ATOM 1212 O O . GLY A 1 157 ? 9.039 10.367 18.984 1 80.12 157 GLY A O 1
ATOM 1213 N N . LEU A 1 158 ? 7.59 8.969 18.203 1 77.44 158 LEU A N 1
ATOM 1214 C CA . LEU A 1 158 ? 8.586 7.93 18.016 1 77.44 158 LEU A CA 1
ATOM 1215 C C . LEU A 1 158 ? 9.562 8.312 16.906 1 77.44 158 LEU A C 1
ATOM 1217 O O . LEU A 1 158 ? 10.734 7.922 16.938 1 77.44 158 LEU A O 1
ATOM 1221 N N . LYS A 1 159 ? 9.062 9.062 16.031 1 88.69 159 LYS A N 1
ATOM 1222 C CA . LYS A 1 159 ? 9.789 9.32 14.789 1 88.69 159 LYS A CA 1
ATOM 1223 C C . LYS A 1 159 ? 10.344 10.742 14.766 1 88.69 159 LYS A C 1
ATOM 1225 O O . LYS A 1 159 ? 11.438 10.984 14.242 1 88.69 159 LYS A O 1
ATOM 1230 N N . PHE A 1 160 ? 9.547 11.703 15.383 1 92.88 160 PHE A N 1
ATOM 1231 C CA . PHE A 1 160 ? 9.891 13.109 15.219 1 92.88 160 PHE A CA 1
ATOM 1232 C C . PHE A 1 160 ? 9.797 13.844 16.547 1 92.88 160 PHE A C 1
ATOM 1234 O O . PHE A 1 160 ? 9.289 13.297 17.531 1 92.88 160 PHE A O 1
ATOM 1241 N N . GLY A 1 161 ? 10.352 15.07 16.531 1 94.31 161 GLY A N 1
ATOM 1242 C CA . GLY A 1 161 ? 10.125 16 17.625 1 94.31 161 GLY A CA 1
ATOM 1243 C C . GLY A 1 161 ? 11.344 16.219 18.5 1 94.31 161 GLY A C 1
ATOM 1244 O O . GLY A 1 161 ? 12.031 15.258 18.859 1 94.31 161 GLY A O 1
ATOM 1245 N N . CYS A 1 162 ? 11.531 17.391 18.828 1 94.56 162 CYS A N 1
ATOM 1246 C CA . CYS A 1 162 ? 12.594 17.812 19.734 1 94.56 162 CYS A CA 1
ATOM 1247 C C . CYS A 1 162 ? 12.109 17.812 21.188 1 94.56 162 CYS A C 1
ATOM 1249 O O . CYS A 1 162 ? 11.039 18.328 21.484 1 94.56 162 CYS A O 1
ATOM 1251 N N . GLU A 1 163 ? 12.883 17.234 22 1 93.5 163 GLU A N 1
ATOM 1252 C CA . GLU A 1 163 ? 12.57 17.312 23.422 1 93.5 163 GLU A CA 1
ATOM 1253 C C . GLU A 1 163 ? 12.711 18.734 23.953 1 93.5 163 GLU A C 1
ATOM 1255 O O . GLU A 1 163 ? 13.594 19.484 23.5 1 93.5 163 GLU A O 1
ATOM 1260 N N . LEU A 1 164 ? 11.891 19.016 24.906 1 95.06 164 LEU A N 1
ATOM 1261 C CA . LEU A 1 164 ? 11.938 20.344 25.5 1 95.06 164 LEU A CA 1
ATOM 1262 C C . LEU A 1 164 ? 13.336 20.656 26.031 1 95.06 164 LEU A C 1
ATOM 1264 O O . LEU A 1 164 ? 13.789 21.797 25.969 1 95.06 164 LEU A O 1
ATOM 1268 N N . SER A 1 165 ? 14.039 19.641 26.453 1 94.38 165 SER A N 1
ATOM 1269 C CA . SER A 1 165 ? 15.375 19.797 27.016 1 94.38 165 SER A CA 1
ATOM 1270 C C . SER A 1 165 ? 16.375 20.203 25.938 1 94.38 165 SER A C 1
ATOM 1272 O O . SER A 1 165 ? 17.438 20.75 26.25 1 94.38 165 SER A O 1
ATOM 1274 N N . ASP A 1 166 ? 16.047 20.031 24.703 1 94.56 166 ASP A N 1
ATOM 1275 C CA . ASP A 1 166 ? 17.016 20.219 23.625 1 94.56 166 ASP A CA 1
ATOM 1276 C C . ASP A 1 166 ? 16.688 21.484 22.828 1 94.56 166 ASP A C 1
ATOM 1278 O O . ASP A 1 166 ? 17.469 21.891 21.953 1 94.56 166 ASP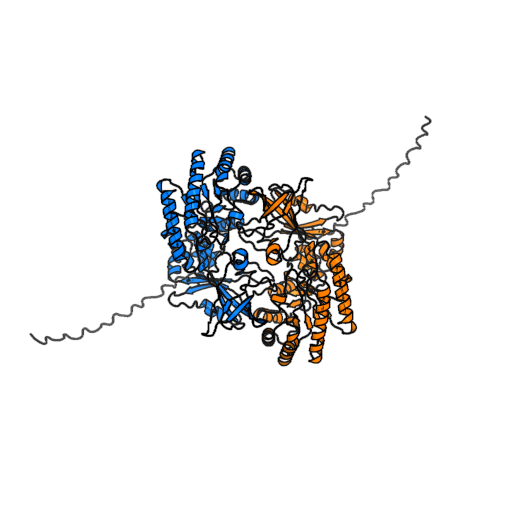 A O 1
ATOM 1282 N N . THR A 1 167 ? 15.648 22.156 23.141 1 97.75 167 THR A N 1
ATOM 1283 C CA . THR A 1 167 ? 15.164 23.266 22.328 1 97.75 167 THR A CA 1
ATOM 1284 C C . THR A 1 167 ? 16.141 24.438 22.359 1 97.75 167 THR A C 1
ATOM 1286 O O . THR A 1 167 ? 16.406 25.078 21.344 1 97.75 167 THR A O 1
ATOM 1289 N N . GLN A 1 168 ? 16.719 24.703 23.516 1 97.94 168 GLN A N 1
ATOM 1290 C CA . GLN A 1 168 ? 17.656 25.797 23.625 1 97.94 168 GLN A CA 1
ATOM 1291 C C . GLN A 1 168 ? 18.875 25.578 22.719 1 97.94 168 GLN A C 1
ATOM 1293 O O . GLN A 1 168 ? 19.359 26.516 22.094 1 97.94 168 GLN A O 1
ATOM 1298 N N . HIS A 1 169 ? 19.281 24.422 22.75 1 97.06 169 HIS A N 1
ATOM 1299 C CA . HIS A 1 169 ? 20.422 24.078 21.891 1 97.06 169 HIS A CA 1
ATOM 1300 C C . HIS A 1 169 ? 20.094 24.297 20.422 1 97.06 169 HIS A C 1
ATOM 1302 O O . HIS A 1 169 ? 20.875 24.938 19.703 1 97.06 169 HIS A O 1
ATOM 1308 N N . LEU A 1 170 ? 18.984 23.828 19.953 1 97.5 170 LEU A N 1
ATOM 1309 C CA . LEU A 1 170 ? 18.609 23.969 18.547 1 97.5 170 LEU A CA 1
ATOM 1310 C C . LEU A 1 170 ? 18.438 25.422 18.156 1 97.5 170 LEU A C 1
ATOM 1312 O O . LEU A 1 170 ? 18.844 25.844 17.078 1 97.5 170 LEU A O 1
ATOM 1316 N N . LEU A 1 171 ? 17.844 26.172 19.047 1 98.75 171 LEU A N 1
ATOM 1317 C CA . LEU A 1 171 ? 17.656 27.594 18.797 1 98.75 171 LEU A CA 1
ATOM 1318 C C . LEU A 1 171 ? 19 28.312 18.719 1 98.75 171 LEU A C 1
ATOM 1320 O O . LEU A 1 171 ? 19.203 29.188 17.875 1 98.75 171 LEU A O 1
ATOM 1324 N N . SER A 1 172 ? 19.922 27.891 19.547 1 98.69 172 SER A N 1
ATOM 1325 C CA . SER A 1 172 ? 21.25 28.484 19.531 1 98.69 172 SER A CA 1
ATOM 1326 C C . SER A 1 172 ? 21.969 28.172 18.203 1 98.69 172 SER A C 1
ATOM 1328 O O . SER A 1 172 ? 22.641 29.047 17.656 1 98.69 172 SER A O 1
ATOM 1330 N N . VAL A 1 173 ? 21.812 26.984 17.797 1 98.25 173 VAL A N 1
ATOM 1331 C CA . VAL A 1 173 ? 22.406 26.594 16.531 1 98.25 173 VAL A CA 1
ATOM 1332 C C . VAL A 1 173 ? 21.781 27.406 15.391 1 98.25 173 VAL A C 1
ATOM 1334 O O . VAL A 1 173 ? 22.5 27.922 14.523 1 98.25 173 VAL A O 1
ATOM 1337 N N . ALA A 1 174 ? 20.5 27.531 15.375 1 98.75 174 ALA A N 1
ATOM 1338 C CA . ALA A 1 174 ? 19.812 28.297 14.344 1 98.75 174 ALA A CA 1
ATOM 1339 C C . ALA A 1 174 ? 20.312 29.75 14.32 1 98.75 174 ALA A C 1
ATOM 1341 O O . ALA A 1 174 ? 20.547 30.312 13.25 1 98.75 174 ALA A O 1
ATOM 1342 N N . ARG A 1 175 ? 20.469 30.297 15.484 1 98.5 175 ARG A N 1
ATOM 1343 C CA . ARG A 1 175 ? 20.938 31.672 15.602 1 98.5 175 ARG A CA 1
ATOM 1344 C C . ARG A 1 175 ? 22.359 31.812 15.039 1 98.5 175 ARG A C 1
ATOM 1346 O O . ARG A 1 175 ? 22.641 32.75 14.289 1 98.5 175 ARG A O 1
ATOM 1353 N N . SER A 1 176 ? 23.156 30.891 15.383 1 98.44 176 SER A N 1
ATOM 1354 C CA . SER A 1 176 ? 24.531 30.938 14.922 1 98.44 176 SER A CA 1
ATOM 1355 C C . SER A 1 176 ? 24.625 30.812 13.406 1 98.44 176 SER A C 1
ATOM 1357 O O . SER A 1 176 ? 25.547 31.328 12.789 1 98.44 176 SER A O 1
ATOM 1359 N N . LEU A 1 177 ? 23.656 30.188 12.805 1 98.38 177 LEU A N 1
ATOM 1360 C CA . LEU A 1 177 ? 23.641 29.953 11.359 1 98.38 177 LEU A CA 1
ATOM 1361 C C . LEU A 1 177 ? 22.938 31.094 10.641 1 98.38 177 LEU A C 1
ATOM 1363 O O . LEU A 1 177 ? 22.875 31.109 9.406 1 98.38 177 LEU A O 1
ATOM 1367 N N . GLY A 1 178 ? 22.344 32 11.391 1 98.31 178 GLY A N 1
ATOM 1368 C CA . GLY A 1 178 ? 21.625 33.125 10.805 1 98.31 178 GLY A CA 1
ATOM 1369 C C . GLY A 1 178 ? 20.266 32.719 10.25 1 98.31 178 GLY A C 1
ATOM 1370 O O . GLY A 1 178 ? 19.766 33.375 9.336 1 98.31 178 GLY A O 1
ATOM 1371 N N . LEU A 1 179 ? 19.75 31.656 10.766 1 98.56 179 LEU A N 1
ATOM 1372 C CA . LEU A 1 179 ? 18.453 31.172 10.289 1 98.56 179 LEU A CA 1
ATOM 1373 C C . LEU A 1 179 ? 17.312 31.875 11.031 1 98.56 179 LEU A C 1
ATOM 1375 O O . LEU A 1 179 ? 17.516 32.438 12.109 1 98.56 179 LEU A O 1
ATOM 1379 N N . ASN A 1 180 ? 16.172 31.844 10.398 1 98.25 180 ASN A N 1
ATOM 1380 C CA . ASN A 1 180 ? 14.992 32.531 10.922 1 98.25 180 ASN A CA 1
ATOM 1381 C C . ASN A 1 180 ? 13.977 31.547 11.5 1 98.25 180 ASN A C 1
ATOM 1383 O O . ASN A 1 180 ? 13.133 31.016 10.781 1 98.25 180 ASN A O 1
ATOM 1387 N N . VAL A 1 181 ? 14 31.438 12.805 1 98.81 181 VAL A N 1
ATOM 1388 C CA . VAL A 1 181 ? 12.977 30.656 13.477 1 98.81 181 VAL A CA 1
ATOM 1389 C C . VAL A 1 181 ? 11.781 31.531 13.812 1 98.81 181 VAL A C 1
ATOM 1391 O O . VAL A 1 181 ? 11.914 32.531 14.531 1 98.81 181 VAL A O 1
ATOM 1394 N N . VAL A 1 182 ? 10.594 31.109 13.273 1 98.88 182 VAL A N 1
ATOM 1395 C CA . VAL A 1 182 ? 9.453 32.031 13.391 1 98.88 182 VAL A CA 1
ATOM 1396 C C . VAL A 1 182 ? 8.391 31.406 14.297 1 98.88 182 VAL A C 1
ATOM 1398 O O . VAL A 1 182 ? 7.406 32.062 14.641 1 98.88 182 VAL A O 1
ATOM 1401 N N . GLY A 1 183 ? 8.602 30.109 14.625 1 98.75 183 GLY A N 1
ATOM 1402 C CA . GLY A 1 183 ? 7.52 29.547 15.414 1 98.75 183 GLY A CA 1
ATOM 1403 C C . GLY A 1 183 ? 7.832 28.156 15.953 1 98.75 183 GLY A C 1
ATOM 1404 O O . GLY A 1 183 ? 8.977 27.703 15.891 1 98.75 183 GLY A O 1
ATOM 1405 N N . VAL A 1 184 ? 6.754 27.594 16.625 1 98.81 184 VAL A N 1
ATOM 1406 C CA . VAL A 1 184 ? 6.789 26.281 17.266 1 98.81 184 VAL A CA 1
ATOM 1407 C C . VAL A 1 184 ? 5.594 25.453 16.812 1 98.81 184 VAL A C 1
ATOM 1409 O O . VAL A 1 184 ? 4.5 25.984 16.594 1 98.81 184 VAL A O 1
ATOM 1412 N N . SER A 1 185 ? 5.887 24.203 16.562 1 98.62 185 SER A N 1
ATOM 1413 C CA . SER A 1 185 ? 4.82 23.266 16.219 1 98.62 185 SER A CA 1
ATOM 1414 C C . SER A 1 185 ? 4.855 22.031 17.109 1 98.62 185 SER A C 1
ATOM 1416 O O . SER A 1 185 ? 5.883 21.734 17.719 1 98.62 185 SER A O 1
ATOM 1418 N N . PHE A 1 186 ? 3.688 21.375 17.266 1 97.62 186 PHE A N 1
ATOM 1419 C CA . PHE A 1 186 ? 3.613 20.062 17.906 1 97.62 186 PHE A CA 1
ATOM 1420 C C . PHE A 1 186 ? 2.502 19.219 17.281 1 97.62 186 PHE A C 1
ATOM 1422 O O . PHE A 1 186 ? 1.733 19.719 16.453 1 97.62 186 PHE A O 1
ATOM 1429 N N . HIS A 1 187 ? 2.498 17.938 17.578 1 95.88 187 HIS A N 1
ATOM 1430 C CA . HIS A 1 187 ? 1.448 17.016 17.172 1 95.88 187 HIS A CA 1
ATOM 1431 C C . HIS A 1 187 ? 1.155 16 18.281 1 95.88 187 HIS A C 1
ATOM 1433 O O . HIS A 1 187 ? 2.055 15.281 18.719 1 95.88 187 HIS A O 1
ATOM 1439 N N . VAL A 1 188 ? -0.056 15.914 18.641 1 94.19 188 VAL A N 1
ATOM 1440 C CA . VAL A 1 188 ? -0.403 15.102 19.812 1 94.19 188 VAL A CA 1
ATOM 1441 C C . VAL A 1 188 ? -0.709 13.672 19.375 1 94.19 188 VAL A C 1
ATOM 1443 O O . VAL A 1 188 ? -1.152 12.852 20.172 1 94.19 188 VAL A O 1
ATOM 1446 N N . GLY A 1 189 ? -0.541 13.398 18.141 1 90.81 189 GLY A N 1
ATOM 1447 C CA . GLY A 1 189 ? -0.822 12.07 17.609 1 90.81 189 GLY A CA 1
ATOM 1448 C C . GLY A 1 189 ? -2.164 11.984 16.906 1 90.81 189 GLY A C 1
ATOM 1449 O O . GLY A 1 189 ? -3.035 12.828 17.125 1 90.81 189 GLY A O 1
ATOM 1450 N N . SER A 1 190 ? -2.299 10.938 16.125 1 88.12 190 SER A N 1
ATOM 1451 C CA . SER A 1 190 ? -3.521 10.773 15.352 1 88.12 190 SER A CA 1
ATOM 1452 C C . SER A 1 190 ? -4.676 10.297 16.234 1 88.12 190 SER A C 1
ATOM 1454 O O . SER A 1 190 ? -4.496 9.422 17.078 1 88.12 190 SER A O 1
ATOM 1456 N N . ASN A 1 191 ? -5.785 10.906 16.016 1 88 191 ASN A N 1
ATOM 1457 C CA . ASN A 1 191 ? -7.02 10.516 16.688 1 88 191 ASN A CA 1
ATOM 1458 C C . ASN A 1 191 ? -6.84 10.477 18.203 1 88 191 ASN A C 1
ATOM 1460 O O . ASN A 1 191 ? -7.125 9.461 18.844 1 88 191 ASN A O 1
ATOM 1464 N N . SER A 1 192 ? -6.453 11.57 18.703 1 87.81 192 SER A N 1
ATOM 1465 C CA . SER A 1 192 ? -6.188 11.672 20.141 1 87.81 192 SER A CA 1
ATOM 1466 C C . SER A 1 192 ? -7.48 11.688 20.938 1 87.81 192 SER A C 1
ATOM 1468 O O . SER A 1 192 ? -8.438 12.367 20.578 1 87.81 192 SER A O 1
ATOM 1470 N N . SER A 1 193 ? -7.469 11.016 22.016 1 89.19 193 SER A N 1
ATOM 1471 C CA . SER A 1 193 ? -8.656 10.938 22.859 1 89.19 193 SER A CA 1
ATOM 1472 C C . SER A 1 193 ? -8.492 11.781 24.125 1 89.19 193 SER A C 1
ATOM 1474 O O . SER A 1 193 ? -9.391 11.828 24.969 1 89.19 193 SER A O 1
ATOM 1476 N N . ASN A 1 194 ? -7.391 12.477 24.234 1 92.88 194 ASN A N 1
ATOM 1477 C CA . ASN A 1 194 ? -7.105 13.219 25.453 1 92.88 194 ASN A CA 1
ATOM 1478 C C . ASN A 1 194 ? -6.965 14.719 25.188 1 92.88 194 ASN A C 1
ATOM 1480 O O . ASN A 1 194 ? -5.879 15.195 24.859 1 92.88 194 ASN A O 1
ATOM 1484 N N . PRO A 1 195 ? -7.984 15.469 25.5 1 95.12 195 PRO A N 1
ATOM 1485 C CA . PRO A 1 195 ? -7.941 16.906 25.25 1 95.12 195 PRO A CA 1
ATOM 1486 C C . PRO A 1 195 ? -6.801 17.609 25.984 1 95.12 195 PRO A C 1
ATOM 1488 O O . PRO A 1 195 ? -6.227 18.562 25.484 1 95.12 195 PRO A O 1
ATOM 1491 N N . GLN A 1 196 ? -6.414 17.031 27.094 1 95.62 196 GLN A N 1
ATOM 1492 C CA . GLN A 1 196 ? -5.426 17.703 27.938 1 95.62 196 GLN A CA 1
ATOM 1493 C C . GLN A 1 196 ? -4.039 17.641 27.312 1 95.62 196 GLN A C 1
ATOM 1495 O O . GLN A 1 196 ? -3.146 18.406 27.688 1 95.62 196 GLN A O 1
ATOM 1500 N N . SER A 1 197 ? -3.869 16.766 26.438 1 95.38 197 SER A N 1
ATOM 1501 C CA . SER A 1 197 ? -2.598 16.719 25.719 1 95.38 197 SER A CA 1
ATOM 1502 C C . SER A 1 197 ? -2.338 18 24.953 1 95.38 197 SER A C 1
ATOM 1504 O O . SER A 1 197 ? -1.193 18.453 24.859 1 95.38 197 SER A O 1
ATOM 1506 N N . PHE A 1 198 ? -3.393 18.625 24.5 1 97.38 198 PHE A N 1
ATOM 1507 C CA . PHE A 1 198 ? -3.25 19.891 23.797 1 97.38 198 PHE A CA 1
ATOM 1508 C C . PHE A 1 198 ? -2.822 21 24.75 1 97.38 198 PHE A C 1
ATOM 1510 O O . PHE A 1 198 ? -1.944 21.797 24.438 1 97.38 198 PHE A O 1
ATOM 1517 N N . ALA A 1 199 ? -3.422 21 25.891 1 97.81 199 ALA A N 1
ATOM 1518 C CA . ALA A 1 199 ? -3.102 22.031 26.859 1 97.81 199 ALA A CA 1
ATOM 1519 C C . ALA A 1 199 ? -1.64 21.938 27.297 1 97.81 199 ALA A C 1
ATOM 1521 O O . ALA A 1 199 ? -0.941 22.953 27.344 1 97.81 199 ALA A O 1
ATOM 1522 N N . ARG A 1 200 ? -1.239 20.766 27.594 1 97.06 200 ARG A N 1
ATOM 1523 C CA . ARG A 1 200 ? 0.146 20.562 28.016 1 97.06 200 ARG A CA 1
ATOM 1524 C C . ARG A 1 200 ? 1.113 20.969 26.906 1 97.06 200 ARG A C 1
ATOM 1526 O O . ARG A 1 200 ? 2.146 21.578 27.172 1 97.06 200 ARG A O 1
ATOM 1533 N N . ALA A 1 201 ? 0.766 20.609 25.719 1 97.69 201 ALA A N 1
ATOM 1534 C CA . ALA A 1 201 ? 1.623 20.922 24.578 1 97.69 201 ALA A CA 1
ATOM 1535 C C . ALA A 1 201 ? 1.682 22.422 24.328 1 97.69 201 ALA A C 1
ATOM 1537 O O . ALA A 1 201 ? 2.744 22.969 24 1 97.69 201 ALA A O 1
ATOM 1538 N N . ILE A 1 202 ? 0.576 23.109 24.438 1 98.56 202 ILE A N 1
ATOM 1539 C CA . ILE A 1 202 ? 0.524 24.547 24.25 1 98.56 202 ILE A CA 1
ATOM 1540 C C . ILE A 1 202 ? 1.376 25.234 25.312 1 98.56 202 ILE A C 1
ATOM 1542 O O . ILE A 1 202 ? 2.121 26.172 25 1 98.56 202 ILE A O 1
ATOM 1546 N N . GLU A 1 203 ? 1.274 24.734 26.484 1 98.38 203 GLU A N 1
ATOM 1547 C CA . GLU A 1 203 ? 2.102 25.281 27.562 1 98.38 203 GLU A CA 1
ATOM 1548 C C . GLU A 1 203 ? 3.586 25.094 27.266 1 98.38 203 GLU A C 1
ATOM 1550 O O . GLU A 1 203 ? 4.379 26.031 27.438 1 98.38 203 GLU A O 1
ATOM 1555 N N . GLY A 1 204 ? 3.922 23.922 26.875 1 97.88 204 GLY A N 1
ATOM 1556 C CA . GLY A 1 204 ? 5.301 23.672 26.469 1 97.88 204 GLY A CA 1
ATOM 1557 C C . GLY A 1 204 ? 5.762 24.562 25.328 1 97.88 204 GLY A C 1
ATOM 1558 O O . GLY A 1 204 ? 6.891 25.062 25.344 1 97.88 204 GLY A O 1
ATOM 1559 N N . ALA A 1 205 ? 4.914 24.75 24.375 1 98.69 205 ALA A N 1
ATOM 1560 C CA . ALA A 1 205 ? 5.23 25.609 23.25 1 98.69 205 ALA A CA 1
ATOM 1561 C C . ALA A 1 205 ? 5.496 27.047 23.703 1 98.69 205 ALA A C 1
ATOM 1563 O O . ALA A 1 205 ? 6.367 27.734 23.156 1 98.69 205 ALA A O 1
ATOM 1564 N N . ARG A 1 206 ? 4.758 27.516 24.688 1 98.62 206 ARG A N 1
ATOM 1565 C CA . ARG A 1 206 ? 4.953 28.859 25.219 1 98.62 206 ARG A CA 1
ATOM 1566 C C . ARG A 1 206 ? 6.355 29.016 25.781 1 98.62 206 ARG A C 1
ATOM 1568 O O . ARG A 1 206 ? 7.008 30.047 25.562 1 98.62 206 ARG A O 1
ATOM 1575 N N . GLN A 1 207 ? 6.793 28.016 26.438 1 98.31 207 GLN A N 1
ATOM 1576 C CA . GLN A 1 207 ? 8.141 28.047 26.984 1 98.31 207 GLN A CA 1
ATOM 1577 C C . GLN A 1 207 ? 9.188 28.219 25.891 1 98.31 207 GLN A C 1
ATOM 1579 O O . GLN A 1 207 ? 10.109 29.016 26.016 1 98.31 207 GLN A O 1
ATOM 1584 N N . VAL A 1 208 ? 9 27.516 24.875 1 98.62 208 VAL A N 1
ATOM 1585 C CA . VAL A 1 208 ? 9.945 27.562 23.766 1 98.62 208 VAL A CA 1
ATOM 1586 C C . VAL A 1 208 ? 9.828 28.906 23.047 1 98.62 208 VAL A C 1
ATOM 1588 O O . VAL A 1 208 ? 10.828 29.453 22.578 1 98.62 208 VAL A O 1
ATOM 1591 N N . PHE A 1 209 ? 8.617 29.438 22.953 1 98.31 209 PHE A N 1
ATOM 1592 C CA . PHE A 1 209 ? 8.406 30.766 22.391 1 98.31 209 PHE A CA 1
ATOM 1593 C C . PHE A 1 209 ? 9.219 31.812 23.141 1 98.31 209 PHE A C 1
ATOM 1595 O O . PHE A 1 209 ? 9.875 32.656 22.531 1 98.31 209 PHE A O 1
ATOM 1602 N N . ASP A 1 210 ? 9.195 31.703 24.406 1 98.25 210 ASP A N 1
ATOM 1603 C CA . 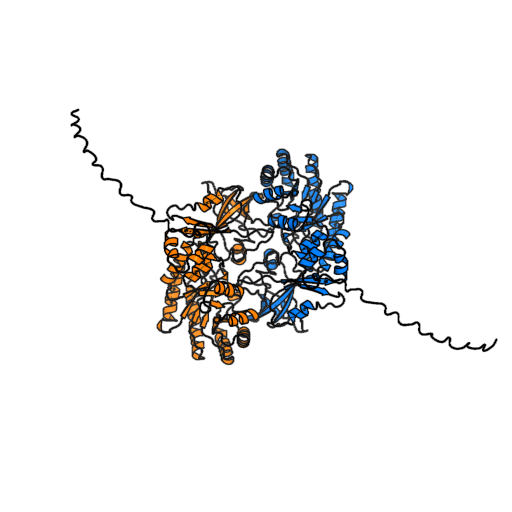ASP A 1 210 ? 9.914 32.656 25.234 1 98.25 210 ASP A CA 1
ATOM 1604 C C . ASP A 1 210 ? 11.43 32.531 25.047 1 98.25 210 ASP A C 1
ATOM 1606 O O . ASP A 1 210 ? 12.141 33.531 25 1 98.25 210 ASP A O 1
ATOM 1610 N N . GLN A 1 211 ? 11.875 31.344 24.906 1 98.38 211 GLN A N 1
ATOM 1611 C CA . GLN A 1 211 ? 13.289 31.125 24.578 1 98.38 211 GLN A CA 1
ATOM 1612 C C . GLN A 1 211 ? 13.672 31.797 23.266 1 98.38 211 GLN A C 1
ATOM 1614 O O . GLN A 1 211 ? 14.703 32.469 23.188 1 98.38 211 GLN A O 1
ATOM 1619 N N . GLY A 1 212 ? 12.82 31.609 22.281 1 98.62 212 GLY A N 1
ATOM 1620 C CA . GLY A 1 212 ? 13.078 32.188 20.984 1 98.62 212 GLY A CA 1
ATOM 1621 C C . GLY A 1 212 ? 13.102 33.719 21 1 98.62 212 GLY A C 1
ATOM 1622 O O . GLY A 1 212 ? 14.016 34.344 20.453 1 98.62 212 GLY A O 1
ATOM 1623 N N . LEU A 1 213 ? 12.156 34.281 21.703 1 98.12 213 LEU A N 1
ATOM 1624 C CA . LEU A 1 213 ? 12.094 35.719 21.828 1 98.12 213 LEU A CA 1
ATOM 1625 C C . LEU A 1 213 ? 13.328 36.281 22.531 1 98.12 213 LEU A C 1
ATOM 1627 O O . LEU A 1 213 ? 13.906 37.281 22.109 1 98.12 213 LEU A O 1
ATOM 1631 N N . ALA A 1 214 ? 13.703 35.594 23.5 1 98.12 214 ALA A N 1
ATOM 1632 C CA . ALA A 1 214 ? 14.875 36.031 24.281 1 98.12 214 ALA A CA 1
ATOM 1633 C C . ALA A 1 214 ? 16.125 36 23.422 1 98.12 214 ALA A C 1
ATOM 1635 O O . ALA A 1 214 ? 17.047 36.781 23.625 1 98.12 214 ALA A O 1
ATOM 1636 N N . MET A 1 215 ? 16.141 35.156 22.453 1 98.06 215 MET A N 1
ATOM 1637 C CA . MET A 1 215 ? 17.312 35 21.594 1 98.06 215 MET A CA 1
ATOM 1638 C C . MET A 1 215 ? 17.203 35.906 20.359 1 98.06 215 MET A C 1
ATOM 1640 O O . MET A 1 215 ? 18.109 35.938 19.531 1 98.06 215 MET A O 1
ATOM 1644 N N . GLY A 1 216 ? 16.062 36.594 20.234 1 98 216 GLY A N 1
ATOM 1645 C CA . GLY A 1 216 ? 15.922 37.594 19.188 1 98 216 GLY A CA 1
ATOM 1646 C C . GLY A 1 216 ? 15.188 37.094 17.969 1 98 216 GLY A C 1
ATOM 1647 O O . GLY A 1 216 ? 15.102 37.781 16.953 1 98 216 GLY A O 1
ATOM 1648 N N . PHE A 1 217 ? 14.664 35.906 17.984 1 98.62 217 PHE A N 1
ATOM 1649 C CA . PHE A 1 217 ? 13.906 35.406 16.859 1 98.62 217 PHE A CA 1
ATOM 1650 C C . PHE A 1 217 ? 12.531 36.062 16.781 1 98.62 217 PHE A C 1
ATOM 1652 O O . PHE A 1 217 ? 11.938 36.375 17.812 1 98.62 217 PHE A O 1
ATOM 1659 N N . PRO A 1 218 ? 12.016 36.281 15.609 1 97.38 218 PRO A N 1
ATOM 1660 C CA . PRO A 1 218 ? 10.656 36.812 15.445 1 97.38 218 PRO A CA 1
ATOM 1661 C C . PRO A 1 218 ? 9.594 35.719 15.578 1 97.38 218 PRO A C 1
ATOM 1663 O O . PRO A 1 218 ? 8.992 35.312 14.586 1 97.38 218 PRO A O 1
ATOM 1666 N N . MET A 1 219 ? 9.32 35.344 16.781 1 98.44 219 MET A N 1
ATOM 1667 C CA . MET A 1 219 ? 8.359 34.281 17.062 1 98.44 219 MET A CA 1
ATOM 1668 C C . MET A 1 219 ? 6.934 34.75 16.812 1 98.44 219 MET A C 1
ATOM 1670 O O . MET A 1 219 ? 6.387 35.531 17.609 1 98.44 219 MET A O 1
ATOM 1674 N N . THR A 1 220 ? 6.297 34.219 15.711 1 98.44 220 THR A N 1
ATOM 1675 C CA . THR A 1 220 ? 5.004 34.781 15.336 1 98.44 220 THR A CA 1
ATOM 1676 C C . THR A 1 220 ? 4.012 33.688 15.008 1 98.44 220 THR A C 1
ATOM 1678 O O . THR A 1 220 ? 2.854 33.938 14.68 1 98.44 220 THR A O 1
ATOM 1681 N N . LEU A 1 221 ? 4.438 32.406 15.102 1 98.81 221 LEU A N 1
ATOM 1682 C CA . LEU A 1 221 ? 3.566 31.344 14.617 1 98.81 221 LEU A CA 1
ATOM 1683 C C . LEU A 1 221 ? 3.543 30.172 15.602 1 98.81 221 LEU A C 1
ATOM 1685 O O . LEU A 1 221 ? 4.598 29.688 16.031 1 98.81 221 LEU A O 1
ATOM 1689 N N . LEU A 1 222 ? 2.344 29.719 15.969 1 98.94 222 LEU A N 1
ATOM 1690 C CA . LEU A 1 222 ? 2.129 28.484 16.703 1 98.94 222 LEU A CA 1
ATOM 1691 C C . LEU A 1 222 ? 1.302 27.5 15.867 1 98.94 222 LEU A C 1
ATOM 1693 O O . LEU A 1 222 ? 0.19 27.828 15.445 1 98.94 222 LEU A O 1
ATOM 1697 N N . ASP A 1 223 ? 1.858 26.359 15.562 1 98.88 223 ASP A N 1
ATOM 1698 C CA . ASP A 1 223 ? 1.143 25.281 14.898 1 98.88 223 ASP A CA 1
ATOM 1699 C C . ASP A 1 223 ? 0.769 24.188 15.898 1 98.88 223 ASP A C 1
ATOM 1701 O O . ASP A 1 223 ? 1.637 23.453 16.375 1 98.88 223 ASP A O 1
ATOM 1705 N N . ILE A 1 224 ? -0.532 24.031 16.109 1 98.69 224 ILE A N 1
ATOM 1706 C CA . ILE A 1 224 ? -0.944 23.141 17.172 1 98.69 224 ILE A CA 1
ATOM 1707 C C . ILE A 1 224 ? -1.234 21.75 16.594 1 98.69 224 ILE A C 1
ATOM 1709 O O . ILE A 1 224 ? -1.896 20.938 17.234 1 98.69 224 ILE A O 1
ATOM 1713 N N . GLY A 1 225 ? -0.868 21.453 15.398 1 97.69 225 GLY A N 1
ATOM 1714 C CA . GLY A 1 225 ? -0.795 20.125 14.812 1 97.69 225 GLY A CA 1
ATOM 1715 C C . GLY A 1 225 ? -2.156 19.5 14.602 1 97.69 225 GLY A C 1
ATOM 1716 O O . GLY A 1 225 ? -3.125 20.188 14.273 1 97.69 225 GLY A O 1
ATOM 1717 N N . GLY A 1 226 ? -2.104 18.094 14.531 1 96.31 226 GLY A N 1
ATOM 1718 C CA . GLY A 1 226 ? -3.307 17.297 14.312 1 96.31 226 GLY A CA 1
ATOM 1719 C C . GLY A 1 226 ? -3.729 16.5 15.531 1 96.31 226 GLY A C 1
ATOM 1720 O O . GLY A 1 226 ? -3.291 16.797 16.641 1 96.31 226 GLY A O 1
ATOM 1721 N N . GLY A 1 227 ? -4.719 15.594 15.242 1 95.12 227 GLY A N 1
ATOM 1722 C CA . GLY A 1 227 ? -5.168 14.703 16.297 1 95.12 227 GLY A CA 1
ATOM 1723 C C . GLY A 1 227 ? -6.648 14.828 16.594 1 95.12 227 GLY A C 1
ATOM 1724 O O . GLY A 1 227 ? -7.152 14.203 17.531 1 95.12 227 GLY A O 1
ATOM 1725 N N . TYR A 1 228 ? -7.387 15.484 15.789 1 97.62 228 TYR A N 1
ATOM 1726 C CA . TYR A 1 228 ? -8.797 15.781 16.031 1 97.62 228 TYR A CA 1
ATOM 1727 C C . TYR A 1 228 ? -9.68 14.648 15.523 1 97.62 228 TYR A C 1
ATOM 1729 O O . TYR A 1 228 ? -9.422 14.062 14.469 1 97.62 228 TYR A O 1
ATOM 1737 N N . PRO A 1 229 ? -10.719 14.352 16.281 1 96.94 229 PRO A N 1
ATOM 1738 C CA . PRO A 1 229 ? -11.625 13.289 15.836 1 96.94 229 PRO A CA 1
ATOM 1739 C C . PRO A 1 229 ? -12.461 13.688 14.625 1 96.94 229 PRO A C 1
ATOM 1741 O O . PRO A 1 229 ? -12.812 14.859 14.469 1 96.94 229 PRO A O 1
ATOM 1744 N N . GLY A 1 230 ? -12.734 12.727 13.766 1 97.12 230 GLY A N 1
ATOM 1745 C CA . GLY A 1 230 ? -13.5 13.047 12.57 1 97.12 230 GLY A CA 1
ATOM 1746 C C . GLY A 1 230 ? -14.555 12.008 12.234 1 97.12 230 GLY A C 1
ATOM 1747 O O . GLY A 1 230 ? -15.336 12.18 11.297 1 97.12 230 GLY A O 1
ATOM 1748 N N . ASP A 1 231 ? -14.609 10.914 13.016 1 96.81 231 ASP A N 1
ATOM 1749 C CA . ASP A 1 231 ? -15.609 9.875 12.797 1 96.81 231 ASP A CA 1
ATOM 1750 C C . ASP A 1 231 ? -17 10.352 13.211 1 96.81 231 ASP A C 1
ATOM 1752 O O . ASP A 1 231 ? -17.125 11.344 13.93 1 96.81 231 ASP A O 1
ATOM 1756 N N . ARG A 1 232 ? -17.984 9.648 12.719 1 95.56 232 ARG A N 1
ATOM 1757 C CA . ARG A 1 232 ? -19.344 9.938 13.203 1 95.56 232 ARG A CA 1
ATOM 1758 C C . ARG A 1 232 ? -19.391 9.945 14.727 1 95.56 232 ARG A C 1
ATOM 1760 O O . ARG A 1 232 ? -18.781 9.086 15.375 1 95.56 232 ARG A O 1
ATOM 1767 N N . GLY A 1 233 ? -20.031 10.984 15.297 1 94.69 233 GLY A N 1
ATOM 1768 C CA . GLY A 1 233 ? -20.125 11.125 16.75 1 94.69 233 GLY A CA 1
ATOM 1769 C C . GLY A 1 233 ? -18.969 11.914 17.344 1 94.69 233 GLY A C 1
ATOM 1770 O O . GLY A 1 233 ? -18.828 11.992 18.562 1 94.69 233 GLY A O 1
ATOM 1771 N N . PHE A 1 234 ? -18.219 12.547 16.547 1 94.69 234 PHE A N 1
ATOM 1772 C CA . PHE A 1 234 ? -17.016 13.258 16.953 1 94.69 234 PHE A CA 1
ATOM 1773 C C . PHE A 1 234 ? -17.359 14.492 17.781 1 94.69 234 PHE A C 1
ATOM 1775 O O . PHE A 1 234 ? -16.516 15.023 18.484 1 94.69 234 PHE A O 1
ATOM 1782 N N . GLN A 1 235 ? -18.547 14.945 17.812 1 96.31 235 GLN A N 1
ATOM 1783 C CA . GLN A 1 235 ? -18.906 16.281 18.266 1 96.31 235 GLN A CA 1
ATOM 1784 C C . GLN A 1 235 ? -18.578 16.469 19.734 1 96.31 235 GLN A C 1
ATOM 1786 O O . GLN A 1 235 ? -17.984 17.484 20.125 1 96.31 235 GLN A O 1
ATOM 1791 N N . LYS A 1 236 ? -18.906 15.547 20.531 1 96.62 236 LYS A N 1
ATOM 1792 C CA . LYS A 1 236 ? -18.688 15.695 21.969 1 96.62 236 LYS A CA 1
ATOM 1793 C C . LYS A 1 236 ? -17.203 15.828 22.297 1 96.62 236 LYS A C 1
ATOM 1795 O O . LYS A 1 236 ? -16.797 16.734 23.031 1 96.62 236 LYS A O 1
ATOM 1800 N N . LEU A 1 237 ? -16.469 14.938 21.781 1 96.62 237 LEU A N 1
ATOM 1801 C CA . LEU A 1 237 ? -15.031 14.977 22.031 1 96.62 237 LEU A CA 1
ATOM 1802 C C . LEU A 1 237 ? -14.414 16.234 21.438 1 96.62 237 LEU A C 1
ATOM 1804 O O . LEU A 1 237 ? -13.547 16.859 22.047 1 96.62 237 LEU A O 1
ATOM 1808 N N . PHE A 1 238 ? -14.875 16.625 20.266 1 98.19 238 PHE A N 1
ATOM 1809 C CA . PHE A 1 238 ? -14.336 17.828 19.625 1 98.19 238 PHE A CA 1
ATOM 1810 C C . PHE A 1 238 ? -14.664 19.078 20.438 1 98.19 238 PHE A C 1
ATOM 1812 O O . PHE A 1 238 ? -13.836 19.969 20.562 1 98.19 238 PHE A O 1
ATOM 1819 N N . ASP A 1 239 ? -15.812 19.094 20.984 1 98.25 239 ASP A N 1
ATOM 1820 C CA . ASP A 1 239 ? -16.188 20.219 21.844 1 98.25 239 ASP A CA 1
ATOM 1821 C C . ASP A 1 239 ? -15.258 20.328 23.047 1 98.25 239 ASP A C 1
ATOM 1823 O O . ASP A 1 239 ? -14.867 21.438 23.422 1 98.25 239 ASP A O 1
ATOM 1827 N N . GLN A 1 240 ? -14.945 19.25 23.609 1 98.12 240 GLN A N 1
ATOM 1828 C CA . GLN A 1 240 ? -14.023 19.234 24.734 1 98.12 240 GLN A CA 1
ATOM 1829 C C . GLN A 1 240 ? -12.641 19.719 24.328 1 98.12 240 GLN A C 1
ATOM 1831 O O . GLN A 1 240 ? -12.016 20.531 25.031 1 98.12 240 GLN A O 1
ATOM 1836 N N . ILE A 1 241 ? -12.188 19.266 23.219 1 98.19 241 ILE A N 1
ATOM 1837 C CA . ILE A 1 241 ? -10.883 19.656 22.703 1 98.19 241 ILE A CA 1
ATOM 1838 C C . ILE A 1 241 ? -10.867 21.156 22.406 1 98.19 241 ILE A C 1
ATOM 1840 O O . ILE A 1 241 ? -9.93 21.859 22.781 1 98.19 241 ILE A O 1
ATOM 1844 N N . ALA A 1 242 ? -11.914 21.609 21.75 1 98.62 242 ALA A N 1
ATOM 1845 C CA . ALA A 1 242 ? -12.023 23.016 21.422 1 98.62 242 ALA A CA 1
ATOM 1846 C C . ALA A 1 242 ? -11.969 23.891 22.672 1 98.62 242 ALA A C 1
ATOM 1848 O O . ALA A 1 242 ? -11.281 24.906 22.703 1 98.62 242 ALA A O 1
ATOM 1849 N N . HIS A 1 243 ? -12.664 23.453 23.656 1 98.5 243 HIS A N 1
ATOM 1850 C CA . HIS A 1 243 ? -12.68 24.188 24.906 1 98.5 243 HIS A CA 1
ATOM 1851 C C . HIS A 1 243 ? -11.281 24.266 25.531 1 98.5 243 HIS A C 1
ATOM 1853 O O . HIS A 1 243 ? -10.844 25.328 25.953 1 98.5 243 HIS A O 1
ATOM 1859 N N . VAL A 1 244 ? -10.648 23.156 25.547 1 98.38 244 VAL A N 1
ATOM 1860 C CA . VAL A 1 244 ? -9.312 23.062 26.141 1 98.38 244 VAL A CA 1
ATOM 1861 C C . VAL A 1 244 ? -8.336 23.922 25.344 1 98.38 244 VAL A C 1
ATOM 1863 O O . VAL A 1 244 ? -7.523 24.641 25.922 1 98.38 244 VAL A O 1
ATOM 1866 N N . ILE A 1 245 ? -8.414 23.875 24.062 1 98.62 245 ILE A N 1
ATOM 1867 C CA . ILE A 1 245 ? -7.531 24.641 23.188 1 98.62 245 ILE A CA 1
ATOM 1868 C C . ILE A 1 245 ? -7.77 26.141 23.406 1 98.62 245 ILE A C 1
ATOM 1870 O O . ILE A 1 245 ? -6.828 26.891 23.656 1 98.62 245 ILE A O 1
ATOM 1874 N N . ASN A 1 246 ? -9.031 26.516 23.359 1 98.75 246 ASN A N 1
ATOM 1875 C CA . ASN A 1 246 ? -9.359 27.922 23.531 1 98.75 246 ASN A CA 1
ATOM 1876 C C . ASN A 1 246 ? -8.898 28.453 24.891 1 98.75 246 ASN A C 1
ATOM 1878 O O . ASN A 1 246 ? -8.336 29.547 24.969 1 98.75 246 ASN A O 1
ATOM 1882 N N . SER A 1 247 ? -9.102 27.656 25.891 1 98.69 247 SER A N 1
ATOM 1883 C CA . SER A 1 247 ? -8.703 28.078 27.234 1 98.69 247 SER A CA 1
ATOM 1884 C C . SER A 1 247 ? -7.184 28.172 27.344 1 98.69 247 SER A C 1
ATOM 1886 O O . SER A 1 247 ? -6.66 29.125 27.922 1 98.69 247 SER A O 1
ATOM 1888 N N . SER A 1 248 ? -6.523 27.203 26.844 1 98.69 248 SER A N 1
ATOM 1889 C CA . SER A 1 248 ? -5.066 27.188 26.906 1 98.69 248 SER A CA 1
ATOM 1890 C C . SER A 1 248 ? -4.457 28.312 26.094 1 98.69 248 SER A C 1
ATOM 1892 O O . SER A 1 248 ? -3.467 28.922 26.5 1 98.69 248 SER A O 1
ATOM 1894 N N . LEU A 1 249 ? -5.027 28.625 24.938 1 98.75 249 LEU A N 1
ATOM 1895 C CA . LEU A 1 249 ? -4.551 29.734 24.109 1 98.75 249 LEU A CA 1
ATOM 1896 C C . LEU A 1 249 ? -4.777 31.062 24.812 1 98.75 249 LEU A C 1
ATOM 1898 O O . LEU A 1 249 ? -3.939 31.969 24.734 1 98.75 249 LEU A O 1
ATOM 1902 N N . ALA A 1 250 ? -5.898 31.156 25.469 1 98.38 250 ALA A N 1
ATOM 1903 C CA . ALA A 1 250 ? -6.176 32.375 26.219 1 98.38 250 ALA A CA 1
ATOM 1904 C C . ALA A 1 250 ? -5.129 32.625 27.312 1 98.38 250 ALA A C 1
ATOM 1906 O O . ALA A 1 250 ? -4.746 33.75 27.578 1 98.38 250 ALA A O 1
ATOM 1907 N N . GLU A 1 251 ? -4.703 31.594 27.844 1 98.38 251 GLU A N 1
ATOM 1908 C CA . GLU A 1 251 ? -3.76 31.672 28.953 1 98.38 251 GLU A CA 1
ATOM 1909 C C . GLU A 1 251 ? -2.336 31.906 28.453 1 98.38 251 GLU A C 1
ATOM 1911 O O . GLU A 1 251 ? -1.62 32.75 28.984 1 98.38 251 GLU A O 1
ATOM 1916 N N . HIS A 1 252 ? -1.923 31.234 27.438 1 98.62 252 HIS A N 1
ATOM 1917 C CA . HIS A 1 252 ? -0.509 31.188 27.078 1 98.62 252 HIS A CA 1
ATOM 1918 C C . HIS A 1 252 ? -0.22 32 25.828 1 98.62 252 HIS A C 1
ATOM 1920 O O . HIS A 1 252 ? 0.917 32.438 25.609 1 98.62 252 HIS A O 1
ATOM 1926 N N . PHE A 1 253 ? -1.216 32.156 25 1 98.69 253 PHE A N 1
ATOM 1927 C CA . PHE A 1 253 ? -1.091 32.938 23.781 1 98.69 253 PHE A CA 1
ATOM 1928 C C . PHE A 1 253 ? -2.295 33.875 23.594 1 98.69 253 PHE A C 1
ATOM 1930 O O . PHE A 1 253 ? -2.996 33.781 22.594 1 98.69 253 PHE A O 1
ATOM 1937 N N . PRO A 1 254 ? -2.424 34.719 24.484 1 97.81 254 PRO A N 1
ATOM 1938 C CA . PRO A 1 254 ? -3.578 35.625 24.328 1 97.81 254 PRO A CA 1
ATOM 1939 C C . PRO A 1 254 ? -3.549 36.375 23.016 1 97.81 254 PRO A C 1
ATOM 1941 O O . PRO A 1 254 ? -2.482 36.562 22.422 1 97.81 254 PRO A O 1
ATOM 1944 N N . GLU A 1 255 ? -4.66 36.875 22.562 1 95.44 255 GLU A N 1
ATOM 1945 C CA . GLU A 1 255 ? -4.805 37.531 21.266 1 95.44 255 GLU A CA 1
ATOM 1946 C C . GLU A 1 255 ? -3.869 38.75 21.141 1 95.44 255 GLU A C 1
ATOM 1948 O O . GLU A 1 255 ? -3.355 39.031 20.062 1 95.44 255 GLU A O 1
ATOM 1953 N N . GLU A 1 256 ? -3.584 39.375 22.172 1 94.81 256 GLU A N 1
ATOM 1954 C CA . GLU A 1 256 ? -2.812 40.594 22.203 1 94.81 256 GLU A CA 1
ATOM 1955 C C . GLU A 1 256 ? -1.345 40.344 21.875 1 94.81 256 GLU A C 1
ATOM 1957 O O . GLU A 1 256 ? -0.617 41.281 21.5 1 94.81 256 GLU A O 1
ATOM 1962 N N . CYS A 1 257 ? -0.946 39.125 22.016 1 94.12 257 CYS A N 1
ATOM 1963 C CA . CYS A 1 257 ? 0.465 38.844 21.766 1 94.12 257 CYS A CA 1
ATOM 1964 C C . CYS A 1 257 ? 0.758 38.781 20.281 1 94.12 257 CYS A C 1
ATOM 1966 O O . CYS A 1 257 ? 1.92 38.812 19.875 1 94.12 257 CYS A O 1
ATOM 1968 N N . GLY A 1 258 ? -0.303 38.688 19.391 1 96.19 258 GLY A N 1
ATOM 1969 C CA . GLY A 1 258 ? -0.134 38.812 17.953 1 96.19 258 GLY A CA 1
ATOM 1970 C C . GLY A 1 258 ? 0.381 37.562 17.281 1 96.19 258 GLY A C 1
ATOM 1971 O O . GLY A 1 258 ? 0.844 37.594 16.141 1 96.19 258 GLY A O 1
ATOM 1972 N N . VAL A 1 259 ? 0.298 36.469 17.969 1 98.38 259 VAL A N 1
ATOM 1973 C CA . VAL A 1 259 ? 0.782 35.188 17.422 1 98.38 259 VAL A CA 1
ATOM 1974 C C . VAL A 1 259 ? -0.29 34.562 16.531 1 98.38 259 VAL A C 1
ATOM 1976 O O . VAL A 1 259 ? -1.454 34.469 16.922 1 98.38 259 VAL A O 1
ATOM 1979 N N . ARG A 1 260 ? 0.102 34.219 15.281 1 98.75 260 ARG A N 1
ATOM 1980 C CA . ARG A 1 260 ? -0.761 33.438 14.383 1 98.75 260 ARG A CA 1
ATOM 1981 C C . ARG A 1 260 ? -0.821 31.984 14.805 1 98.75 260 ARG A C 1
ATOM 1983 O O . ARG A 1 260 ? 0.213 31.359 15.062 1 98.75 260 ARG A O 1
ATOM 1990 N N . ILE A 1 261 ? -2.035 31.453 14.914 1 98.88 261 ILE A N 1
ATOM 1991 C CA . ILE A 1 261 ? -2.189 30.062 15.32 1 98.88 261 ILE A CA 1
ATOM 1992 C C . ILE A 1 261 ? -2.764 29.25 14.172 1 98.88 261 ILE A C 1
ATOM 1994 O O . ILE A 1 261 ? -3.775 29.625 13.578 1 98.88 261 ILE A O 1
ATOM 1998 N N . ILE A 1 262 ? -2.066 28.109 13.797 1 98.88 262 ILE A N 1
ATOM 1999 C CA . ILE A 1 262 ? -2.586 27.203 12.789 1 98.88 262 ILE A CA 1
ATOM 2000 C C . ILE A 1 262 ? -2.68 25.797 13.375 1 98.88 262 ILE A C 1
ATOM 2002 O O . ILE A 1 262 ? -2.158 25.531 14.461 1 98.88 262 ILE A O 1
ATOM 2006 N N . ALA A 1 263 ? -3.455 24.906 12.766 1 98.81 263 ALA A N 1
ATOM 2007 C CA . ALA A 1 263 ? -3.57 23.484 13.062 1 98.81 263 ALA A CA 1
ATOM 2008 C C . ALA A 1 263 ? -3.465 22.641 11.797 1 98.81 263 ALA A C 1
ATOM 2010 O O . ALA A 1 263 ? -3.426 23.188 10.688 1 98.81 263 ALA A O 1
ATOM 2011 N N . GLU A 1 264 ? -3.352 21.328 12 1 98.31 264 GLU A N 1
ATOM 2012 C CA . GLU A 1 264 ? -3.188 20.438 10.852 1 98.31 264 GLU A CA 1
ATOM 2013 C C . GLU A 1 264 ? -4.238 19.328 10.859 1 98.31 264 GLU A C 1
ATOM 2015 O O . GLU A 1 264 ? -3.898 18.141 10.797 1 98.31 264 GLU A O 1
ATOM 2020 N N . PRO A 1 265 ? -5.531 19.672 10.867 1 98.56 265 PRO A N 1
ATOM 2021 C CA . PRO A 1 265 ? -6.578 18.641 10.859 1 98.56 265 PRO A CA 1
ATOM 2022 C C . PRO A 1 265 ? -6.652 17.891 9.539 1 98.56 265 PRO A C 1
ATOM 2024 O O . PRO A 1 265 ? -6.602 18.5 8.469 1 98.56 265 PRO A O 1
ATOM 2027 N N . GLY A 1 266 ? -6.652 16.562 9.578 1 98.12 266 GLY A N 1
ATOM 2028 C CA . GLY A 1 266 ? -6.949 15.688 8.453 1 98.12 266 GLY A CA 1
ATOM 2029 C C . GLY A 1 266 ? -8.227 14.883 8.641 1 98.12 266 GLY A C 1
ATOM 2030 O O . GLY A 1 266 ? -9.281 15.281 8.148 1 98.12 266 GLY A O 1
ATOM 2031 N N . ARG A 1 267 ? -8.148 13.945 9.633 1 97.69 267 ARG A N 1
ATOM 2032 C CA . ARG A 1 267 ? -9.266 13.062 9.969 1 97.69 267 ARG A CA 1
ATOM 2033 C C . ARG A 1 267 ? -10.539 13.859 10.219 1 97.69 267 ARG A C 1
ATOM 2035 O O . ARG A 1 267 ? -11.633 13.422 9.859 1 97.69 267 ARG A O 1
ATOM 2042 N N . PHE A 1 268 ? -10.406 14.984 10.875 1 98.38 268 PHE A N 1
ATOM 2043 C CA . PHE A 1 268 ? -11.555 15.789 11.266 1 98.38 268 PHE A CA 1
ATOM 2044 C C . PHE A 1 268 ? -12.453 16.078 10.062 1 98.38 268 PHE A C 1
ATOM 2046 O O . PHE A 1 268 ? -13.672 15.938 10.141 1 98.38 268 PHE A O 1
ATOM 2053 N N . PHE A 1 269 ? -11.844 16.344 8.938 1 98.75 269 PHE A N 1
ATOM 2054 C CA . PHE A 1 269 ? -12.602 16.891 7.812 1 98.75 269 PHE A CA 1
ATOM 2055 C C . PHE A 1 269 ? -13.18 15.766 6.961 1 98.75 269 PHE A C 1
ATOM 2057 O O . PHE A 1 269 ? -14.242 15.922 6.348 1 98.75 269 PHE A O 1
ATOM 2064 N N . VAL A 1 270 ? -12.508 14.578 6.938 1 98.69 270 VAL A N 1
ATOM 2065 C CA . VAL A 1 270 ? -12.875 13.719 5.816 1 98.69 270 VAL A CA 1
ATOM 2066 C C . VAL A 1 270 ? -13.336 12.359 6.336 1 98.69 270 VAL A C 1
ATOM 2068 O O . VAL A 1 270 ? -13.945 11.578 5.598 1 98.69 270 VAL A O 1
ATOM 2071 N N . SER A 1 271 ? -13.094 11.953 7.543 1 98.19 271 SER A N 1
ATOM 2072 C CA . SER A 1 271 ? -13.312 10.594 8.008 1 98.19 271 SER A CA 1
ATOM 2073 C C . SER A 1 271 ? -14.766 10.164 7.793 1 98.19 271 SER A C 1
ATOM 2075 O O . SER A 1 271 ? -15.031 9.211 7.055 1 98.19 271 SER A O 1
ATOM 2077 N N . SER A 1 272 ? -15.711 10.906 8.312 1 98.12 272 SER A N 1
ATOM 2078 C CA . SER A 1 272 ? -17.125 10.516 8.258 1 98.12 272 SER A CA 1
ATOM 2079 C C . SER A 1 272 ? -17.719 10.844 6.895 1 98.12 272 SER A C 1
ATOM 2081 O O . SER A 1 272 ? -18.828 10.398 6.574 1 98.12 272 SER A O 1
ATOM 2083 N N . ALA A 1 273 ? -17 11.578 6.082 1 98.06 273 ALA A N 1
ATOM 2084 C CA . ALA A 1 273 ? -17.531 12.008 4.793 1 98.06 273 ALA A CA 1
ATOM 2085 C C . ALA A 1 273 ? -17.547 10.859 3.787 1 98.06 273 ALA A C 1
ATOM 2087 O O . ALA A 1 273 ? -18.281 10.891 2.801 1 98.06 273 ALA A O 1
ATOM 2088 N N . PHE A 1 274 ? -16.734 9.883 3.984 1 98.12 274 PHE A N 1
ATOM 2089 C CA . PHE A 1 274 ? -16.594 8.789 3.035 1 98.12 274 PHE A CA 1
ATOM 2090 C C . PHE A 1 274 ? -17.219 7.512 3.58 1 98.12 274 PHE A C 1
ATOM 2092 O O . PHE A 1 274 ? -16.906 7.09 4.695 1 98.12 274 PHE A O 1
ATOM 2099 N N . THR A 1 275 ? -18.078 6.965 2.836 1 97.62 275 THR A N 1
ATOM 2100 C CA . THR A 1 275 ? -18.641 5.637 3.076 1 97.62 275 THR A CA 1
ATOM 2101 C C . THR A 1 275 ? -18.203 4.664 1.987 1 97.62 275 THR A C 1
ATOM 2103 O O . THR A 1 275 ? -18.297 4.969 0.797 1 97.62 275 THR A O 1
ATOM 2106 N N . LEU A 1 276 ? -17.672 3.521 2.404 1 98.31 276 LEU A N 1
ATOM 2107 C CA . LEU A 1 276 ? -17.203 2.506 1.464 1 98.31 276 LEU A CA 1
ATOM 2108 C C . LEU A 1 276 ? -18.25 1.401 1.306 1 98.31 276 LEU A C 1
ATOM 2110 O O . LEU A 1 276 ? -18.75 0.863 2.297 1 98.31 276 LEU A O 1
ATOM 2114 N N . TYR A 1 277 ? -18.594 1.112 0.084 1 97.31 277 TYR A N 1
ATOM 2115 C CA . TYR A 1 277 ? -19.484 0.016 -0.271 1 97.31 277 TYR A CA 1
ATOM 2116 C C . TYR A 1 277 ? -18.703 -1.132 -0.91 1 97.31 277 TYR A C 1
ATOM 2118 O O . TYR A 1 277 ? -18.016 -0.939 -1.91 1 97.31 277 TYR A O 1
ATOM 2126 N N . THR A 1 278 ? -18.828 -2.277 -0.266 1 97.81 278 THR A N 1
ATOM 2127 C CA . THR A 1 278 ? -18.203 -3.488 -0.787 1 97.81 278 THR A CA 1
ATOM 2128 C C . THR A 1 278 ? -19.234 -4.586 -0.99 1 97.81 278 THR A C 1
ATOM 2130 O O . THR A 1 278 ? -20.344 -4.5 -0.461 1 97.81 278 THR A O 1
ATOM 2133 N N . THR A 1 279 ? -18.875 -5.559 -1.766 1 96.38 279 THR A N 1
ATOM 2134 C CA . THR A 1 279 ? -19.781 -6.684 -1.959 1 96.38 279 THR A CA 1
ATOM 2135 C C . THR A 1 279 ? -19.078 -8.008 -1.669 1 96.38 279 THR A C 1
ATOM 2137 O O . THR A 1 279 ? -17.859 -8.109 -1.812 1 96.38 279 THR A O 1
ATOM 2140 N N . VAL A 1 280 ? -19.859 -8.969 -1.194 1 96.31 280 VAL A N 1
ATOM 2141 C CA . VAL A 1 280 ? -19.359 -10.328 -1 1 96.31 280 VAL A CA 1
ATOM 2142 C C . VAL A 1 280 ? -19.156 -11 -2.355 1 96.31 280 VAL A C 1
ATOM 2144 O O . VAL A 1 280 ? -20.094 -11.133 -3.141 1 96.31 280 VAL A O 1
ATOM 2147 N N . ILE A 1 281 ? -17.922 -11.406 -2.588 1 96 281 ILE A N 1
ATOM 2148 C CA . ILE A 1 281 ? -17.656 -12.023 -3.885 1 96 281 ILE A CA 1
ATOM 2149 C C . ILE A 1 281 ? -17.625 -13.547 -3.732 1 96 281 ILE A C 1
ATOM 2151 O O . ILE A 1 281 ? -17.75 -14.281 -4.715 1 96 281 ILE A O 1
ATOM 2155 N N . ALA A 1 282 ? -17.359 -13.977 -2.535 1 95.56 282 ALA A N 1
ATOM 2156 C CA . ALA A 1 282 ? -17.312 -15.406 -2.25 1 95.56 282 ALA A CA 1
ATOM 2157 C C . ALA A 1 282 ? -17.531 -15.68 -0.764 1 95.56 282 ALA A C 1
ATOM 2159 O O . ALA A 1 282 ? -17.469 -14.766 0.057 1 95.56 282 ALA A O 1
ATOM 2160 N N . LYS A 1 283 ? -17.875 -16.859 -0.448 1 93.56 283 LYS A N 1
ATOM 2161 C CA . LYS A 1 283 ? -18.109 -17.312 0.924 1 93.56 283 LYS A CA 1
ATOM 2162 C C . LYS A 1 283 ? -17.625 -18.75 1.123 1 93.56 283 LYS A C 1
ATOM 2164 O O . LYS A 1 283 ? -17.688 -19.562 0.198 1 93.56 283 LYS A O 1
ATOM 2169 N N . ARG A 1 284 ? -17.031 -18.891 2.252 1 88.88 284 ARG A N 1
ATOM 2170 C CA . ARG A 1 284 ? -16.594 -20.234 2.662 1 88.88 284 ARG A CA 1
ATOM 2171 C C . ARG A 1 284 ? -16.938 -20.484 4.121 1 88.88 284 ARG A C 1
ATOM 2173 O O . ARG A 1 284 ? -17.156 -19.547 4.895 1 88.88 284 ARG A O 1
ATOM 2180 N N . GLU A 1 285 ? -17.125 -21.781 4.348 1 83.69 285 GLU A N 1
ATOM 2181 C CA . GLU A 1 285 ? -17.234 -22.203 5.738 1 83.69 285 GLU A CA 1
ATOM 2182 C C . GLU A 1 285 ? -16.109 -23.156 6.121 1 83.69 285 GLU A C 1
ATOM 2184 O O . GLU A 1 285 ? -15.914 -24.188 5.477 1 83.69 285 GLU A O 1
ATOM 2189 N N . ALA A 1 286 ? -15.273 -22.75 7.008 1 75.56 286 ALA A N 1
ATOM 2190 C CA . ALA A 1 286 ? -14.172 -23.578 7.48 1 75.56 286 ALA A CA 1
ATOM 2191 C C . ALA A 1 286 ? -14.219 -23.734 9 1 75.56 286 ALA A C 1
ATOM 2193 O O . ALA A 1 286 ? -14.141 -22.75 9.734 1 75.56 286 ALA A O 1
ATOM 2194 N N . GLY A 1 287 ? -14.289 -24.969 9.484 1 74 287 GLY A N 1
ATOM 2195 C CA . GLY A 1 287 ? -14.305 -25.234 10.914 1 74 287 GLY A CA 1
ATOM 2196 C C . GLY A 1 287 ? -15.469 -24.562 11.633 1 74 287 GLY A C 1
ATOM 2197 O O . GLY A 1 287 ? -15.305 -24.047 12.734 1 74 287 GLY A O 1
ATOM 2198 N N . GLY A 1 288 ? -16.516 -24.406 10.953 1 78.25 288 GLY A N 1
ATOM 2199 C CA . GLY A 1 288 ? -17.688 -23.812 11.586 1 78.25 288 GLY A CA 1
ATOM 2200 C C . GLY A 1 288 ? -17.703 -22.297 11.531 1 78.25 288 GLY A C 1
ATOM 2201 O O . GLY A 1 288 ? -18.609 -21.656 12.055 1 78.25 288 GLY A O 1
ATOM 2202 N N . ARG A 1 289 ? -16.672 -21.828 10.945 1 85.62 289 ARG A N 1
ATOM 2203 C CA . ARG A 1 289 ? -16.625 -20.375 10.867 1 85.62 289 ARG A CA 1
ATOM 2204 C C . ARG A 1 289 ? -16.922 -19.891 9.453 1 85.62 289 ARG A C 1
ATOM 2206 O O . ARG A 1 289 ? -16.406 -20.453 8.477 1 85.62 289 ARG A O 1
ATOM 2213 N N . LEU A 1 290 ? -17.797 -18.906 9.438 1 92.44 290 LEU A N 1
ATOM 2214 C CA . LEU A 1 290 ? -18.141 -18.281 8.164 1 92.44 290 LEU A CA 1
ATOM 2215 C C . LEU A 1 290 ? -17.062 -17.297 7.734 1 92.44 290 LEU A C 1
ATOM 2217 O O . LEU A 1 290 ? -16.594 -16.5 8.547 1 92.44 290 LEU A O 1
ATOM 2221 N N . MET A 1 291 ? -16.625 -17.422 6.488 1 95.81 291 MET A N 1
ATOM 2222 C CA . MET A 1 291 ? -15.664 -16.516 5.883 1 95.81 291 MET A CA 1
ATOM 2223 C C . MET A 1 291 ? -16.266 -15.82 4.664 1 95.81 291 MET A C 1
ATOM 2225 O O . MET A 1 291 ? -16.734 -16.484 3.738 1 95.81 291 MET A O 1
ATOM 2229 N N . TYR A 1 292 ? -16.281 -14.523 4.703 1 97.12 292 TYR A N 1
ATOM 2230 C CA . TYR A 1 292 ? -16.719 -13.766 3.539 1 97.12 292 TYR A CA 1
ATOM 2231 C C . TYR A 1 292 ? -15.539 -13.102 2.842 1 97.12 292 TYR A C 1
ATOM 2233 O O . TYR A 1 292 ? -14.656 -12.539 3.498 1 97.12 292 TYR A O 1
ATOM 2241 N N . TYR A 1 293 ? -15.5 -13.273 1.566 1 97.56 293 TYR A N 1
ATOM 2242 C CA . TYR A 1 293 ? -14.516 -12.594 0.727 1 97.56 293 TYR A CA 1
ATOM 2243 C C . TYR A 1 293 ? -15.125 -11.367 0.06 1 97.56 293 TYR A C 1
ATOM 2245 O O . TYR A 1 293 ? -16.172 -11.453 -0.571 1 97.56 293 TYR A O 1
ATOM 2253 N N . LEU A 1 294 ? -14.398 -10.266 0.196 1 98.19 294 LEU A N 1
ATOM 2254 C CA . LEU A 1 294 ? -14.883 -8.992 -0.319 1 98.19 294 LEU A CA 1
ATOM 2255 C C . LEU A 1 294 ? -14.117 -8.578 -1.569 1 98.19 294 LEU A C 1
ATOM 2257 O O . LEU A 1 294 ? -13.07 -9.156 -1.878 1 98.19 294 LEU A O 1
ATOM 2261 N N . ASN A 1 295 ? -14.68 -7.598 -2.273 1 97.31 295 ASN A N 1
ATOM 2262 C CA . ASN A 1 295 ? -14.039 -7.078 -3.479 1 97.31 295 ASN A CA 1
ATOM 2263 C C . ASN A 1 295 ? -13.086 -5.934 -3.156 1 97.31 295 ASN A C 1
ATOM 2265 O O . ASN A 1 295 ? -12.656 -5.207 -4.055 1 97.31 295 ASN A O 1
ATOM 2269 N N . ASP A 1 296 ? -12.789 -5.609 -1.94 1 98.12 296 ASP A N 1
ATOM 2270 C CA . ASP A 1 296 ? -11.734 -4.727 -1.438 1 98.12 296 ASP A CA 1
ATOM 2271 C C . ASP A 1 296 ? -11.109 -5.293 -0.166 1 98.12 296 ASP A C 1
ATOM 2273 O O . ASP A 1 296 ? -11.719 -6.109 0.526 1 98.12 296 ASP A O 1
ATOM 2277 N N . GLY A 1 297 ? -9.812 -4.918 0.075 1 98.31 297 GLY A N 1
ATOM 2278 C CA . GLY A 1 297 ? -9.125 -5.543 1.193 1 98.31 297 GLY A CA 1
ATOM 2279 C C . GLY A 1 297 ? -7.996 -4.695 1.753 1 98.31 297 GLY A C 1
ATOM 2280 O O . GLY A 1 297 ? -8 -3.473 1.6 1 98.31 297 GLY A O 1
ATOM 2281 N N . VAL A 1 298 ? -7.102 -5.359 2.408 1 97.94 298 VAL A N 1
ATOM 2282 C CA . VAL A 1 298 ? -6.047 -4.727 3.193 1 97.94 298 VAL A CA 1
ATOM 2283 C C . VAL A 1 298 ? -5.055 -4.031 2.262 1 97.94 298 VAL A C 1
ATOM 2285 O O . VAL A 1 298 ? -4.438 -3.035 2.639 1 97.94 298 VAL A O 1
ATOM 2288 N N . TYR A 1 299 ? -4.934 -4.477 1.025 1 97.75 299 TYR A N 1
ATOM 2289 C CA . TYR A 1 299 ? -4.039 -3.834 0.068 1 97.75 299 TYR A CA 1
ATOM 2290 C C . TYR A 1 299 ? -4.723 -2.645 -0.597 1 97.75 299 TYR A C 1
ATOM 2292 O O . TYR A 1 299 ? -4.07 -1.846 -1.275 1 97.75 299 TYR A O 1
ATOM 2300 N N . GLY A 1 300 ? -6.035 -2.535 -0.453 1 97.88 300 GLY A N 1
ATOM 2301 C CA . GLY A 1 300 ? -6.824 -1.402 -0.906 1 97.88 300 GLY A CA 1
ATOM 2302 C C . GLY A 1 300 ? -7.195 -0.448 0.213 1 97.88 300 GLY A C 1
ATOM 2303 O O . GLY A 1 300 ? -6.324 0.033 0.941 1 97.88 300 GLY A O 1
ATOM 2304 N N . SER A 1 301 ? -8.523 -0.29 0.396 1 98.44 301 SER A N 1
ATOM 2305 C CA . SER A 1 301 ? -9.031 0.713 1.328 1 98.44 301 SER A CA 1
ATOM 2306 C C . SER A 1 301 ? -8.789 0.292 2.775 1 98.44 301 SER A C 1
ATOM 2308 O O . SER A 1 301 ? -8.742 1.136 3.672 1 98.44 301 SER A O 1
ATOM 2310 N N . PHE A 1 302 ? -8.625 -0.959 3.025 1 98.56 302 PHE A N 1
ATOM 2311 C CA . PHE A 1 302 ? -8.547 -1.44 4.398 1 98.56 302 PHE A CA 1
ATOM 2312 C C . PHE A 1 302 ? -7.102 -1.505 4.867 1 98.56 302 PHE A C 1
ATOM 2314 O O . PHE A 1 302 ? -6.797 -2.148 5.875 1 98.56 302 PHE A O 1
ATOM 2321 N N . ASN A 1 303 ? -6.223 -0.88 4.098 1 97.81 303 ASN A N 1
ATOM 2322 C CA . ASN A 1 303 ? -4.863 -0.714 4.594 1 97.81 303 ASN A CA 1
ATOM 2323 C C . ASN A 1 303 ? -4.844 -0.048 5.969 1 97.81 303 ASN A C 1
ATOM 2325 O O . ASN A 1 303 ? -3.9 -0.226 6.738 1 97.81 303 ASN A O 1
ATOM 2329 N N . CYS A 1 304 ? -5.891 0.688 6.297 1 96.62 304 CYS A N 1
ATOM 2330 C CA . CYS A 1 304 ? -6.016 1.406 7.559 1 96.62 304 CYS A CA 1
ATOM 2331 C C . CYS A 1 304 ? -6.016 0.441 8.742 1 96.62 304 CYS A C 1
ATOM 2333 O O . CYS A 1 304 ? -5.672 0.822 9.859 1 96.62 304 CYS A O 1
ATOM 2335 N N . THR A 1 305 ? -6.391 -0.822 8.547 1 96.5 305 THR A N 1
ATOM 2336 C CA . THR A 1 305 ? -6.359 -1.797 9.625 1 96.5 305 THR A CA 1
ATOM 2337 C C . THR A 1 305 ? -4.918 -2.154 9.992 1 96.5 305 THR A C 1
ATOM 2339 O O . THR A 1 305 ? -4.633 -2.521 11.133 1 96.5 305 THR A O 1
ATOM 2342 N N . VAL A 1 306 ? -4.039 -1.952 9.023 1 94 306 VAL A N 1
ATOM 2343 C CA . VAL A 1 306 ? -2.635 -2.297 9.219 1 94 306 VAL A CA 1
ATOM 2344 C C . VAL A 1 306 ? -1.857 -1.064 9.672 1 94 306 VAL A C 1
ATOM 2346 O O . VAL A 1 306 ? -1.174 -1.095 10.695 1 94 306 VAL A O 1
ATOM 2349 N N . PHE A 1 307 ? -2.057 0.021 9 1 91.88 307 PHE A N 1
ATOM 2350 C CA . PHE A 1 307 ? -1.181 1.171 9.18 1 91.88 307 PHE A CA 1
ATOM 2351 C C . PHE A 1 307 ? -1.755 2.133 10.211 1 91.88 307 PHE A C 1
ATOM 2353 O O . PHE A 1 307 ? -1.01 2.857 10.875 1 91.88 307 PHE A O 1
ATOM 2360 N N . ASP A 1 308 ? -3.072 2.15 10.305 1 89.56 308 ASP A N 1
ATOM 2361 C CA . ASP A 1 308 ? -3.725 3.088 11.211 1 89.56 308 ASP A CA 1
ATOM 2362 C C . ASP A 1 308 ? -4.367 2.357 12.391 1 89.56 308 ASP A C 1
ATOM 2364 O O . ASP A 1 308 ? -4.961 2.984 13.266 1 89.56 308 ASP A O 1
ATOM 2368 N N . HIS A 1 309 ? -4.34 1.013 12.391 1 89.75 309 HIS A N 1
ATOM 2369 C CA . HIS A 1 309 ? -4.934 0.16 13.414 1 89.75 309 HIS A CA 1
ATOM 2370 C C . HIS A 1 309 ? -6.426 0.441 13.57 1 89.75 309 HIS A C 1
ATOM 2372 O O . HIS A 1 309 ? -6.945 0.477 14.688 1 89.75 309 HIS A O 1
ATOM 2378 N N . ALA A 1 310 ? -7.023 0.776 12.477 1 92.31 310 ALA A N 1
ATOM 2379 C CA . ALA A 1 310 ? -8.461 1.029 12.445 1 92.31 310 ALA A CA 1
ATOM 2380 C C . ALA A 1 310 ? -9.25 -0.255 12.68 1 92.31 310 ALA A C 1
ATOM 2382 O O . ALA A 1 310 ? -8.75 -1.354 12.422 1 92.31 310 ALA A O 1
ATOM 2383 N N . GLN A 1 311 ? -10.406 -0.097 13.195 1 93 311 GLN A N 1
ATOM 2384 C CA . GLN A 1 311 ? -11.367 -1.182 13.375 1 93 311 GLN A CA 1
ATOM 2385 C C . GLN A 1 311 ? -12.695 -0.855 12.703 1 93 311 GLN A C 1
ATOM 2387 O O . GLN A 1 311 ? -13.68 -0.535 13.375 1 93 311 GLN A O 1
ATOM 2392 N N . PRO A 1 312 ? -12.68 -1.012 11.398 1 96.19 312 PRO A N 1
ATOM 2393 C CA . PRO A 1 312 ? -13.93 -0.687 10.695 1 96.19 312 PRO A CA 1
ATOM 2394 C C . PRO A 1 312 ? -15.109 -1.533 11.172 1 96.19 312 PRO A C 1
ATOM 2396 O O . PRO A 1 312 ? -14.938 -2.711 11.492 1 96.19 312 PRO A O 1
ATOM 2399 N N . VAL A 1 313 ? -16.281 -0.945 11.211 1 96.19 313 VAL A N 1
ATOM 2400 C CA . VAL A 1 313 ? -17.5 -1.637 11.641 1 96.19 313 VAL A CA 1
ATOM 2401 C C . VAL A 1 313 ? -18.406 -1.892 10.43 1 96.19 313 VAL A C 1
ATOM 2403 O O . VAL A 1 313 ? -18.969 -0.956 9.867 1 96.19 313 VAL A O 1
ATOM 2406 N N . PRO A 1 314 ? -18.547 -3.168 10.125 1 96.69 314 PRO A N 1
ATOM 2407 C CA . PRO A 1 314 ? -19.359 -3.498 8.945 1 96.69 314 PRO A CA 1
ATOM 2408 C C . PRO A 1 314 ? -20.844 -3.619 9.273 1 96.69 314 PRO A C 1
ATOM 2410 O O . PRO A 1 314 ? -21.219 -4.004 10.391 1 96.69 314 PRO A O 1
ATOM 2413 N N . PHE A 1 315 ? -21.703 -3.266 8.312 1 95 315 PHE A N 1
ATOM 2414 C CA . PHE A 1 315 ? -23.109 -3.637 8.375 1 95 315 PHE A CA 1
ATOM 2415 C C . PHE A 1 315 ? -23.625 -3.973 6.984 1 95 315 PHE A C 1
ATOM 2417 O O . PHE A 1 315 ? -23.125 -3.465 5.98 1 95 315 PHE A O 1
ATOM 2424 N N . ALA A 1 316 ? -24.609 -4.875 6.918 1 95.38 316 ALA A N 1
ATOM 2425 C CA . ALA A 1 316 ? -25.234 -5.277 5.652 1 95.38 316 ALA A CA 1
ATOM 2426 C C . ALA A 1 316 ? -26.141 -4.176 5.109 1 95.38 316 ALA A C 1
ATOM 2428 O O . ALA A 1 316 ? -26.938 -3.592 5.852 1 95.38 316 ALA A O 1
ATOM 2429 N N . LEU A 1 317 ? -25.906 -3.869 3.811 1 92.19 317 LEU A N 1
ATOM 2430 C CA . LEU A 1 317 ? -26.734 -2.83 3.193 1 92.19 317 LEU A CA 1
ATOM 2431 C C . LEU A 1 317 ? -28.203 -3.17 3.295 1 92.19 317 LEU A C 1
ATOM 2433 O O . LEU A 1 317 ? -29.031 -2.309 3.627 1 92.19 317 LEU A O 1
ATOM 2437 N N . HIS A 1 318 ? -28.5 -4.441 2.879 1 84.38 318 HIS A N 1
ATOM 2438 C CA . HIS A 1 318 ? -29.891 -4.898 2.957 1 84.38 318 HIS A CA 1
ATOM 2439 C C . HIS A 1 318 ? -30.062 -5.914 4.082 1 84.38 318 HIS A C 1
ATOM 2441 O O . HIS A 1 318 ? -29.453 -6.984 4.062 1 84.38 318 HIS A O 1
ATOM 2447 N N . SER A 1 319 ? -30.109 -5.383 5.355 1 68.94 319 SER A N 1
ATOM 2448 C CA . SER A 1 319 ? -30.172 -6.27 6.508 1 68.94 319 SER A CA 1
ATOM 2449 C C . SER A 1 319 ? -31.562 -6.871 6.668 1 68.94 319 SER A C 1
ATOM 2451 O O . SER A 1 319 ? -32.562 -6.148 6.68 1 68.94 319 SER A O 1
ATOM 2453 N N . GLY A 1 320 ? -31.641 -8.125 6.367 1 63.44 320 GLY A N 1
ATOM 2454 C CA . GLY A 1 320 ? -32.875 -8.703 6.91 1 63.44 320 GLY A CA 1
ATOM 2455 C C . GLY A 1 320 ? -32.844 -8.867 8.414 1 63.44 320 GLY A C 1
ATOM 2456 O O . GLY A 1 320 ? -31.812 -8.586 9.055 1 63.44 320 GLY A O 1
ATOM 2457 N N . ASN A 1 321 ? -33.875 -8.828 9.094 1 65.56 321 ASN A N 1
ATOM 2458 C CA . ASN A 1 321 ? -34.094 -9.008 10.523 1 65.56 321 ASN A CA 1
ATOM 2459 C C . ASN A 1 321 ? -33.594 -10.359 11.016 1 65.56 321 ASN A C 1
ATOM 2461 O O . ASN A 1 321 ? -34 -10.836 12.07 1 65.56 321 ASN A O 1
ATOM 2465 N N . GLY A 1 322 ? -32.562 -10.859 10.289 1 77.81 322 GLY A N 1
ATOM 2466 C CA . GLY A 1 322 ? -32.188 -12.195 10.734 1 77.81 322 GLY A CA 1
ATOM 2467 C C . GLY A 1 322 ? -31.078 -12.188 11.773 1 77.81 322 GLY A C 1
ATOM 2468 O O . GLY A 1 322 ? -30.531 -11.133 12.102 1 77.81 322 GLY A O 1
ATOM 2469 N N . PRO A 1 323 ? -30.812 -13.273 12.391 1 89.62 323 PRO A N 1
ATOM 2470 C CA . PRO A 1 323 ? -29.766 -13.406 13.422 1 89.62 323 PRO A CA 1
ATOM 2471 C C . PRO A 1 323 ? -28.375 -13.07 12.898 1 89.62 323 PRO A C 1
ATOM 2473 O O . PRO A 1 323 ? -28.094 -13.273 11.719 1 89.62 323 PRO A O 1
ATOM 2476 N N . LEU A 1 324 ? -27.594 -12.492 13.82 1 92.56 324 LEU A N 1
ATOM 2477 C CA . LEU A 1 324 ? -26.203 -12.188 13.5 1 92.56 324 LEU A CA 1
ATOM 2478 C C . LEU A 1 324 ? -25.312 -13.391 13.766 1 92.56 324 LEU A C 1
ATOM 2480 O O . LEU A 1 324 ? -25.516 -14.125 14.734 1 92.56 324 LEU A O 1
ATOM 2484 N N . HIS A 1 325 ? -24.359 -13.5 12.922 1 92.75 325 HIS A N 1
ATOM 2485 C CA . HIS A 1 325 ? -23.406 -14.586 13.039 1 92.75 325 HIS A CA 1
ATOM 2486 C C . HIS A 1 325 ? -21.969 -14.062 13.039 1 92.75 325 HIS A C 1
ATOM 2488 O O . HIS A 1 325 ? -21.656 -13.086 12.352 1 92.75 325 HIS A O 1
ATOM 2494 N N . LEU A 1 326 ? -21.156 -14.742 13.852 1 95.25 326 LEU A N 1
ATOM 2495 C CA . LEU A 1 326 ? -19.734 -14.43 13.852 1 95.25 326 LEU A CA 1
ATOM 2496 C C . LEU A 1 326 ? -19.062 -14.891 12.562 1 95.25 326 LEU A C 1
ATOM 2498 O O . LEU A 1 326 ? -19.297 -16.016 12.117 1 95.25 326 LEU A O 1
ATOM 2502 N N . CYS A 1 327 ? -18.312 -14 11.93 1 96.38 327 CYS A N 1
ATOM 2503 C CA . CYS A 1 327 ? -17.641 -14.336 10.68 1 96.38 327 CYS A CA 1
ATOM 2504 C C . CYS A 1 327 ? -16.359 -13.547 10.531 1 96.38 327 CYS A C 1
ATOM 2506 O O . CYS A 1 327 ? -16.078 -12.633 11.312 1 96.38 327 CYS A O 1
ATOM 2508 N N . SER A 1 328 ? -15.469 -13.992 9.648 1 96.69 328 SER A N 1
ATOM 2509 C CA . SER A 1 328 ? -14.297 -13.227 9.242 1 96.69 328 SER A CA 1
ATOM 2510 C C . SER A 1 328 ? -14.484 -12.617 7.859 1 96.69 328 SER A C 1
ATOM 2512 O O . SER A 1 328 ? -15.25 -13.141 7.047 1 96.69 328 SER A O 1
ATOM 2514 N N . LEU A 1 329 ? -13.891 -11.508 7.633 1 97.94 329 LEU A N 1
ATOM 2515 C CA . LEU A 1 329 ? -13.938 -10.805 6.355 1 97.94 329 LEU A CA 1
ATOM 2516 C C . LEU A 1 329 ? -12.555 -10.773 5.707 1 97.94 329 LEU A C 1
ATOM 2518 O O . LEU A 1 329 ? -11.57 -10.406 6.352 1 97.94 329 LEU A O 1
ATOM 2522 N N . TRP A 1 330 ? -12.523 -11.18 4.469 1 97.69 330 TRP A N 1
ATOM 2523 C CA . TRP A 1 330 ? -11.273 -11.297 3.725 1 97.69 330 TRP A CA 1
ATOM 2524 C C . TRP A 1 330 ? -11.328 -10.469 2.443 1 97.69 330 TRP A C 1
ATOM 2526 O O . TRP A 1 330 ? -12.375 -10.375 1.796 1 97.69 330 TRP A O 1
ATOM 2536 N N . GLY A 1 331 ? -10.141 -9.867 2.078 1 97.88 331 GLY A N 1
ATOM 2537 C CA . GLY A 1 331 ? -10.062 -9.164 0.809 1 97.88 331 GLY A CA 1
ATOM 2538 C C . GLY A 1 331 ? -9.914 -10.094 -0.382 1 97.88 331 GLY A C 1
ATOM 2539 O O . GLY A 1 331 ? -9.883 -11.312 -0.224 1 97.88 331 GLY A O 1
ATOM 2540 N N . PRO A 1 332 ? -9.766 -9.516 -1.541 1 97.44 332 PRO A N 1
ATOM 2541 C CA . PRO A 1 332 ? -9.883 -10.297 -2.773 1 97.44 332 PRO A CA 1
ATOM 2542 C C . PRO A 1 332 ? -8.555 -10.906 -3.217 1 97.44 332 PRO A C 1
ATOM 2544 O O . PRO A 1 332 ? -8.523 -11.742 -4.121 1 97.44 332 PRO A O 1
ATOM 2547 N N . THR A 1 333 ? -7.438 -10.508 -2.643 1 97.06 333 THR A N 1
ATOM 2548 C CA . THR A 1 333 ? -6.145 -10.961 -3.133 1 97.06 333 THR A CA 1
ATOM 2549 C C . THR A 1 333 ? -5.887 -12.414 -2.725 1 97.06 333 THR A C 1
ATOM 2551 O O . THR A 1 333 ? -6.652 -12.984 -1.945 1 97.06 333 THR A O 1
ATOM 2554 N N . CYS A 1 334 ? -4.801 -12.992 -3.23 1 95.12 334 CYS A N 1
ATOM 2555 C CA . CYS A 1 334 ? -4.453 -14.375 -2.912 1 95.12 334 CYS A CA 1
ATOM 2556 C C . CYS A 1 334 ? -3.57 -14.445 -1.672 1 95.12 334 CYS A C 1
ATOM 2558 O O . CYS A 1 334 ? -3.094 -15.516 -1.303 1 95.12 334 CYS A O 1
ATOM 2560 N N . ASP A 1 335 ? -3.406 -13.281 -1.052 1 94.69 335 ASP A N 1
ATOM 2561 C CA . ASP A 1 335 ? -2.539 -13.234 0.12 1 94.69 335 ASP A CA 1
ATOM 2562 C C . ASP A 1 335 ? -3.342 -13.414 1.406 1 94.69 335 ASP A C 1
ATOM 2564 O O . ASP A 1 335 ? -4.375 -12.766 1.595 1 94.69 335 ASP A O 1
ATOM 2568 N N . SER A 1 336 ? -2.771 -14.195 2.279 1 92.69 336 SER A N 1
ATOM 2569 C CA . SER A 1 336 ? -3.451 -14.469 3.541 1 92.69 336 SER A CA 1
ATOM 2570 C C . SER A 1 336 ? -3.404 -13.25 4.465 1 92.69 336 SER A C 1
ATOM 2572 O O . SER A 1 336 ? -4.168 -13.172 5.43 1 92.69 336 SER A O 1
ATOM 2574 N N . MET A 1 337 ? -2.57 -12.312 4.145 1 93.69 337 MET A N 1
ATOM 2575 C CA . MET A 1 337 ? -2.514 -11.07 4.906 1 93.69 337 MET A CA 1
ATOM 2576 C C . MET A 1 337 ? -3.746 -10.211 4.641 1 93.69 337 MET A C 1
ATOM 2578 O O . MET A 1 337 ? -4.004 -9.242 5.359 1 93.69 337 MET A O 1
ATOM 2582 N N . ASP A 1 338 ? -4.457 -10.602 3.68 1 96.75 338 ASP A N 1
ATOM 2583 C CA . ASP A 1 338 ? -5.609 -9.812 3.266 1 96.75 338 ASP A CA 1
ATOM 2584 C C . ASP A 1 338 ? -6.844 -10.164 4.09 1 96.75 338 ASP A C 1
ATOM 2586 O O . ASP A 1 338 ? -7.91 -10.445 3.537 1 96.75 338 ASP A O 1
ATOM 2590 N N . MET A 1 339 ? -6.715 -10.156 5.371 1 96.88 339 MET A N 1
ATOM 2591 C CA . MET A 1 339 ? -7.816 -10.289 6.32 1 96.88 339 MET A CA 1
ATOM 2592 C C . MET A 1 339 ? -8.266 -8.93 6.84 1 96.88 339 MET A C 1
ATOM 2594 O O . MET A 1 339 ? -7.523 -8.266 7.57 1 96.88 339 MET A O 1
ATOM 2598 N N . VAL A 1 340 ? -9.438 -8.562 6.488 1 98 340 VAL A N 1
ATOM 2599 C CA . VAL A 1 340 ? -9.969 -7.262 6.875 1 98 340 VAL A CA 1
ATOM 2600 C C . VAL A 1 340 ? -10.352 -7.281 8.352 1 98 340 VAL A C 1
ATOM 2602 O O . VAL A 1 340 ? -9.922 -6.418 9.125 1 98 340 VAL A O 1
ATOM 2605 N N . LEU A 1 341 ? -11.18 -8.219 8.727 1 97.88 341 LEU A N 1
ATOM 2606 C CA . LEU A 1 341 ? -11.594 -8.43 10.109 1 97.88 341 LEU A CA 1
ATOM 2607 C C . LEU A 1 341 ? -11.602 -9.914 10.461 1 97.88 341 LEU A C 1
ATOM 2609 O O . LEU A 1 341 ? -12.172 -10.727 9.727 1 97.88 341 LEU A O 1
ATOM 2613 N N . GLU A 1 342 ? -10.984 -10.203 11.57 1 95.5 342 GLU A N 1
ATOM 2614 C CA . GLU A 1 342 ? -11.016 -11.578 12.055 1 95.5 342 GLU A CA 1
ATOM 2615 C C . GLU A 1 342 ? -12.398 -11.945 12.594 1 95.5 342 GLU A C 1
ATOM 2617 O O . GLU A 1 342 ? -12.859 -13.078 12.414 1 95.5 342 GLU A O 1
ATOM 2622 N N . ASP A 1 343 ? -12.945 -10.953 13.266 1 95.94 343 ASP A N 1
ATOM 2623 C CA . ASP A 1 343 ? -14.258 -11.156 13.867 1 95.94 343 ASP A CA 1
ATOM 2624 C C . ASP A 1 343 ? -15.211 -10.023 13.508 1 95.94 343 ASP A C 1
ATOM 2626 O O . ASP A 1 343 ? -14.898 -8.844 13.711 1 95.94 343 ASP A O 1
ATOM 2630 N N . ALA A 1 344 ? -16.297 -10.359 12.93 1 95.75 344 ALA A N 1
ATOM 2631 C CA . ALA A 1 344 ? -17.391 -9.453 12.633 1 95.75 344 ALA A CA 1
ATOM 2632 C C . ALA A 1 344 ? -18.75 -10.133 12.883 1 95.75 344 ALA A C 1
ATOM 2634 O O . ALA A 1 344 ? -18.844 -11.359 12.82 1 95.75 344 ALA A O 1
ATOM 2635 N N . LEU A 1 345 ? -19.719 -9.359 13.273 1 94.75 345 LEU A N 1
ATOM 2636 C CA . LEU A 1 345 ? -21.094 -9.844 13.422 1 94.75 345 LEU A CA 1
ATOM 2637 C C . LEU A 1 345 ? -21.969 -9.352 12.273 1 94.75 345 LEU A C 1
ATOM 2639 O O . LEU A 1 345 ? -22.219 -8.156 12.156 1 94.75 345 LEU A O 1
ATOM 2643 N N . LEU A 1 346 ? -22.344 -10.305 11.422 1 94.81 346 LEU A N 1
ATOM 2644 C CA . LEU A 1 346 ? -23.172 -10 10.266 1 94.81 346 LEU A CA 1
ATOM 2645 C C . LEU A 1 346 ? -24.266 -11.055 10.086 1 94.81 346 LEU A C 1
ATOM 2647 O O . LEU A 1 346 ? -24.125 -12.18 10.562 1 94.81 346 LEU A O 1
ATOM 2651 N N . PRO A 1 347 ? -25.422 -10.641 9.453 1 94.12 347 PRO A N 1
ATOM 2652 C CA . PRO A 1 347 ? -26.344 -11.695 9.039 1 94.12 347 PRO A CA 1
ATOM 2653 C C . PRO A 1 347 ? -25.734 -12.633 7.996 1 94.12 347 PRO A C 1
ATOM 2655 O O . PRO A 1 347 ? -24.641 -12.375 7.496 1 94.12 347 PRO A O 1
ATOM 2658 N N . LYS A 1 348 ? -26.391 -13.695 7.828 1 92.62 348 LYS A N 1
ATOM 2659 C CA . LYS A 1 348 ? -25.922 -14.555 6.746 1 92.62 348 LYS A CA 1
ATOM 2660 C C . LYS A 1 348 ? -26.047 -13.852 5.395 1 92.62 348 LYS A C 1
ATOM 2662 O O . LYS A 1 348 ? -27.094 -13.305 5.062 1 92.62 348 LYS A O 1
ATOM 2667 N N . LEU A 1 349 ? -24.922 -13.852 4.719 1 93.94 349 LEU A N 1
ATOM 2668 C CA . LEU A 1 349 ? -24.844 -13.172 3.432 1 93.94 349 LEU A CA 1
ATOM 2669 C C . LEU A 1 349 ? -24.484 -14.148 2.32 1 93.94 349 LEU A C 1
ATOM 2671 O O . LEU A 1 349 ? -23.969 -15.234 2.59 1 93.94 349 LEU A O 1
ATOM 2675 N N . ASP A 1 350 ? -24.828 -13.734 1.142 1 91.81 350 ASP A N 1
ATOM 2676 C CA . ASP A 1 350 ? -24.469 -14.484 -0.059 1 91.81 350 ASP A CA 1
ATOM 2677 C C . ASP A 1 350 ? -23.656 -13.617 -1.017 1 91.81 350 ASP A C 1
ATOM 2679 O O . ASP A 1 350 ? -23.672 -12.391 -0.92 1 91.81 350 ASP A O 1
ATOM 2683 N N . PRO A 1 351 ? -22.891 -14.297 -1.926 1 92.75 351 PRO A N 1
ATOM 2684 C CA . PRO A 1 351 ? -22.219 -13.492 -2.953 1 92.75 351 PRO A CA 1
ATOM 2685 C C . PRO A 1 351 ? -23.172 -12.539 -3.666 1 92.75 351 PRO A C 1
ATOM 2687 O O . PRO A 1 351 ? -24.266 -12.93 -4.055 1 92.75 351 PRO A O 1
ATOM 2690 N N . GLY A 1 352 ? -22.719 -11.242 -3.748 1 92.06 352 GLY A N 1
ATOM 2691 C CA . GLY A 1 352 ? -23.562 -10.227 -4.336 1 92.06 352 GLY A CA 1
ATOM 2692 C C . GLY A 1 352 ? -24.156 -9.281 -3.309 1 92.06 352 GLY A C 1
ATOM 2693 O O . GLY A 1 352 ? -24.562 -8.164 -3.645 1 92.06 352 GLY A O 1
ATOM 2694 N N . ASP A 1 353 ? -24.266 -9.781 -2.057 1 93.5 353 ASP A N 1
ATOM 2695 C CA . ASP A 1 353 ? -24.734 -8.898 -0.999 1 93.5 353 ASP A CA 1
ATOM 2696 C C . ASP A 1 353 ? -23.703 -7.82 -0.675 1 93.5 353 ASP A C 1
ATOM 2698 O O . ASP A 1 353 ? -22.5 -8.047 -0.812 1 93.5 353 ASP A O 1
ATOM 2702 N N . TRP A 1 354 ? -24.219 -6.707 -0.259 1 95.75 354 TRP A N 1
ATOM 2703 C CA . TRP A 1 354 ? -23.344 -5.562 -0.041 1 95.75 354 TRP A CA 1
ATOM 2704 C C . TRP A 1 354 ? -23.109 -5.336 1.447 1 95.75 354 TRP A C 1
ATOM 2706 O O . TRP A 1 354 ? -24.016 -5.469 2.26 1 95.75 354 TRP A O 1
ATOM 2716 N N . ILE A 1 355 ? -21.906 -5.066 1.803 1 96.69 355 ILE A N 1
ATOM 2717 C CA . ILE A 1 355 ? -21.453 -4.691 3.141 1 96.69 355 ILE A CA 1
ATOM 2718 C C . ILE A 1 355 ? -20.922 -3.262 3.123 1 96.69 355 ILE A C 1
ATOM 2720 O O . ILE A 1 355 ? -20.109 -2.906 2.266 1 96.69 355 ILE A O 1
ATOM 2724 N N . VAL A 1 356 ? -21.312 -2.48 4.098 1 97.12 356 VAL A N 1
ATOM 2725 C CA . VAL A 1 356 ? -21.031 -1.051 4.113 1 97.12 356 VAL A CA 1
ATOM 2726 C C . VAL A 1 356 ? -20.141 -0.714 5.309 1 97.12 356 VAL A C 1
ATOM 2728 O O . VAL A 1 356 ? -20.312 -1.285 6.391 1 97.12 356 VAL A O 1
ATOM 2731 N N . PHE A 1 357 ? -19.156 0.145 5.074 1 98.12 357 PHE A N 1
ATOM 2732 C CA . PHE A 1 357 ? -18.281 0.666 6.117 1 98.12 357 PHE A CA 1
ATOM 2733 C C . PHE A 1 357 ? -18.312 2.189 6.141 1 98.12 357 PHE A C 1
ATOM 2735 O O . PHE A 1 357 ? -18.016 2.838 5.133 1 98.12 357 PHE A O 1
ATOM 2742 N N . GLU A 1 358 ? -18.609 2.75 7.277 1 97.5 358 GLU A N 1
ATOM 2743 C CA . GLU A 1 358 ? -18.594 4.199 7.461 1 97.5 358 GLU A CA 1
ATOM 2744 C C . GLU A 1 358 ? -17.25 4.676 7.992 1 97.5 358 GLU A C 1
ATOM 2746 O O . GLU A 1 358 ? -16.375 3.867 8.312 1 97.5 358 GLU A O 1
ATOM 2751 N N . ASN A 1 359 ? -17.016 5.992 7.973 1 98.12 359 ASN A N 1
ATOM 2752 C CA . ASN A 1 359 ? -15.812 6.617 8.5 1 98.12 359 ASN A CA 1
ATOM 2753 C C . ASN A 1 359 ? -14.562 6.137 7.77 1 98.12 359 ASN A C 1
ATOM 2755 O O . ASN A 1 359 ? -13.578 5.758 8.398 1 98.12 359 ASN A O 1
ATOM 2759 N N . MET A 1 360 ? -14.648 6.105 6.438 1 98.44 360 MET A N 1
ATOM 2760 C CA . MET A 1 360 ? -13.57 5.527 5.645 1 98.44 360 MET A CA 1
ATOM 2761 C C . MET A 1 360 ? -12.844 6.609 4.852 1 98.44 360 MET A C 1
ATOM 2763 O O . MET A 1 360 ? -12.203 6.32 3.838 1 98.44 360 MET A O 1
ATOM 2767 N N . GLY A 1 361 ? -12.898 7.82 5.344 1 98.5 361 GLY A N 1
ATOM 2768 C CA . GLY A 1 361 ? -12.297 8.898 4.57 1 98.5 361 GLY A CA 1
ATOM 2769 C C . GLY A 1 361 ? -10.844 9.148 4.918 1 98.5 361 GLY A C 1
ATOM 2770 O O . GLY A 1 361 ? -10.102 9.727 4.129 1 98.5 361 GLY A O 1
ATOM 2771 N N . ALA A 1 362 ? -10.422 8.805 6.066 1 98 362 ALA A N 1
ATOM 2772 C CA . ALA A 1 362 ? -9.086 9.133 6.543 1 98 362 ALA A CA 1
ATOM 2773 C C . ALA A 1 362 ? -8.156 7.926 6.457 1 98 362 ALA A C 1
ATOM 2775 O O . ALA A 1 362 ? -8.422 6.887 7.059 1 98 362 ALA A O 1
ATOM 2776 N N . TYR A 1 363 ? -7.031 8.133 5.684 1 97 363 TYR A N 1
ATOM 2777 C CA . TYR A 1 363 ? -5.934 7.168 5.645 1 97 363 TYR A CA 1
ATOM 2778 C C . TYR A 1 363 ? -6.414 5.816 5.137 1 97 363 TYR A C 1
ATOM 2780 O O . TYR A 1 363 ? -6.109 4.777 5.73 1 97 363 TYR A O 1
ATOM 2788 N N . THR A 1 364 ? -7.246 5.816 4.133 1 97.81 364 THR A N 1
ATOM 2789 C CA . THR A 1 364 ? -7.723 4.617 3.455 1 97.81 364 THR A CA 1
ATOM 2790 C C . THR A 1 364 ? -7.27 4.602 1.999 1 97.81 364 THR A C 1
ATOM 2792 O O . THR A 1 364 ? -6.199 4.074 1.683 1 97.81 364 THR A O 1
ATOM 2795 N N . ILE A 1 365 ? -7.891 5.469 1.188 1 96.75 365 ILE A N 1
ATOM 2796 C CA . ILE A 1 365 ? -7.625 5.48 -0.247 1 96.75 365 ILE A CA 1
ATOM 2797 C C . ILE A 1 365 ? -6.211 5.988 -0.511 1 96.75 365 ILE A C 1
ATOM 2799 O O . ILE A 1 365 ? -5.562 5.57 -1.472 1 96.75 365 ILE A O 1
ATOM 2803 N N . CYS A 1 366 ? -5.68 6.816 0.326 1 96.62 366 CYS A N 1
ATOM 2804 C CA . CYS A 1 366 ? -4.406 7.496 0.101 1 96.62 366 CYS A CA 1
ATOM 2805 C C . CYS A 1 366 ? -3.242 6.52 0.189 1 96.62 366 CYS A C 1
ATOM 2807 O O . CYS A 1 366 ? -2.154 6.793 -0.32 1 96.62 366 CYS A O 1
ATOM 2809 N N . ALA A 1 367 ? -3.43 5.387 0.832 1 96.75 367 ALA A N 1
ATOM 2810 C CA . ALA A 1 367 ? -2.348 4.422 1 1 96.75 367 ALA A CA 1
ATOM 2811 C C . ALA A 1 367 ? -2.672 3.105 0.297 1 96.75 367 ALA A C 1
ATOM 2813 O O . ALA A 1 367 ? -2.006 2.094 0.521 1 96.75 367 ALA A O 1
ATOM 2814 N N . ALA A 1 368 ? -3.666 3.07 -0.548 1 97.38 368 ALA A N 1
ATOM 2815 C CA . ALA A 1 368 ? -4.094 1.864 -1.253 1 97.38 368 ALA A CA 1
ATOM 2816 C C . ALA A 1 368 ? -3.123 1.515 -2.379 1 97.38 368 ALA A C 1
ATOM 2818 O O . ALA A 1 368 ? -2.549 2.404 -3.012 1 97.38 368 ALA A O 1
ATOM 2819 N N . SER A 1 369 ? -2.889 0.254 -2.582 1 96.69 369 SER A N 1
ATOM 2820 C CA . SER A 1 369 ? -2.115 -0.251 -3.711 1 96.69 369 SER A CA 1
ATOM 2821 C C . SER A 1 369 ? -2.982 -1.09 -4.645 1 96.69 369 SER A C 1
ATOM 2823 O O . SER A 1 369 ? -4.152 -1.345 -4.352 1 96.69 369 SER A O 1
ATOM 2825 N N . ASN A 1 370 ? -2.406 -1.461 -5.777 1 96.12 370 ASN A N 1
ATOM 2826 C CA . ASN A 1 370 ? -3.076 -2.332 -6.738 1 96.12 370 ASN A CA 1
ATOM 2827 C C . ASN A 1 370 ? -2.502 -3.744 -6.711 1 96.12 370 ASN A C 1
ATOM 2829 O O . ASN A 1 370 ? -2.486 -4.434 -7.73 1 96.12 370 ASN A O 1
ATOM 2833 N N . PHE A 1 371 ? -2.09 -4.16 -5.57 1 96.81 371 PHE A N 1
ATOM 2834 C CA . PHE A 1 371 ? -1.502 -5.484 -5.418 1 96.81 371 PHE A CA 1
ATOM 2835 C C . PHE A 1 371 ? -2.406 -6.551 -6.027 1 96.81 371 PHE A C 1
ATOM 2837 O O . PHE A 1 371 ? -3.629 -6.488 -5.891 1 96.81 371 PHE A O 1
ATOM 2844 N N . ASN A 1 372 ? -1.798 -7.562 -6.68 1 96.88 372 ASN A N 1
ATOM 2845 C CA . ASN A 1 372 ? -2.465 -8.719 -7.27 1 96.88 372 ASN A CA 1
ATOM 2846 C C . ASN A 1 372 ? -3.41 -8.305 -8.398 1 96.88 372 ASN A C 1
ATOM 2848 O O . ASN A 1 372 ? -4.27 -9.086 -8.805 1 96.88 372 ASN A O 1
ATOM 2852 N N . GLY A 1 373 ? -3.312 -6.977 -8.844 1 95.94 373 GLY A N 1
ATOM 2853 C CA . GLY A 1 373 ? -4.062 -6.477 -9.984 1 95.94 373 GLY A CA 1
ATOM 2854 C C . GLY A 1 373 ? -5.41 -5.891 -9.602 1 95.94 373 GLY A C 1
ATOM 2855 O O . GLY A 1 373 ? -6.18 -5.477 -10.469 1 95.94 373 GLY A O 1
ATOM 2856 N N . PHE A 1 374 ? -5.656 -5.801 -8.359 1 96.31 374 PHE A N 1
ATOM 2857 C CA . PHE A 1 374 ? -6.949 -5.285 -7.926 1 96.31 374 PHE A CA 1
ATOM 2858 C C . PHE A 1 374 ? -6.934 -3.76 -7.875 1 96.31 374 PHE A C 1
ATOM 2860 O O . PHE A 1 374 ? -5.949 -3.158 -7.441 1 96.31 374 PHE A O 1
ATOM 2867 N N . GLN A 1 375 ? -8.047 -3.174 -8.297 1 93.25 375 GLN A N 1
ATOM 2868 C CA . GLN A 1 375 ? -8.109 -1.724 -8.438 1 93.25 375 GLN A CA 1
ATOM 2869 C C . GLN A 1 375 ? -8.68 -1.075 -7.176 1 93.25 375 GLN A C 1
ATOM 2871 O O . GLN A 1 375 ? -9.445 -1.699 -6.445 1 93.25 375 GLN A O 1
ATOM 2876 N N . THR A 1 376 ? -8.305 0.154 -6.973 1 95.12 376 THR A N 1
ATOM 2877 C CA . THR A 1 376 ? -8.883 0.94 -5.891 1 95.12 376 THR A CA 1
ATOM 2878 C C . THR A 1 376 ? -10.328 1.323 -6.215 1 95.12 376 THR A C 1
ATOM 2880 O O . THR A 1 376 ? -10.695 1.462 -7.383 1 95.12 376 THR A O 1
ATOM 2883 N N . PRO A 1 377 ? -11.141 1.523 -5.219 1 96.81 377 PRO A N 1
ATOM 2884 C CA . PRO A 1 377 ? -12.547 1.85 -5.445 1 96.81 377 PRO A CA 1
ATOM 2885 C C . PRO A 1 377 ? -12.742 3.199 -6.133 1 96.81 377 PRO A C 1
ATOM 2887 O O . PRO A 1 377 ? -11.961 4.129 -5.906 1 96.81 377 PRO A O 1
ATOM 2890 N N . GLU A 1 378 ? -13.805 3.248 -6.895 1 94.25 378 GLU A N 1
ATOM 2891 C CA . GLU A 1 378 ? -14.219 4.535 -7.445 1 94.25 378 GLU A CA 1
ATOM 2892 C C . GLU A 1 378 ? -14.789 5.441 -6.359 1 94.25 378 GLU A C 1
ATOM 2894 O O . GLU A 1 378 ? -15.336 4.957 -5.363 1 94.25 378 GLU A O 1
ATOM 2899 N N . VAL A 1 379 ? -14.68 6.727 -6.609 1 95.75 379 VAL A N 1
ATOM 2900 C CA . VAL A 1 379 ? -15.219 7.703 -5.668 1 95.75 379 VAL A CA 1
ATOM 2901 C C . VAL A 1 379 ? -16.406 8.43 -6.301 1 95.75 379 VAL A C 1
ATOM 2903 O O . VAL A 1 379 ? -16.281 9.023 -7.375 1 95.75 379 VAL A O 1
ATOM 2906 N N . LYS A 1 380 ? -17.516 8.281 -5.645 1 93.44 380 LYS A N 1
ATOM 2907 C CA . LYS A 1 380 ? -18.75 8.969 -6.047 1 93.44 380 LYS A CA 1
ATOM 2908 C C . LYS A 1 380 ? -19.125 10.047 -5.039 1 93.44 380 LYS A C 1
ATOM 2910 O O . LYS A 1 380 ? -18.859 9.906 -3.844 1 93.44 380 LYS A O 1
ATOM 2915 N N . TYR A 1 381 ? -19.812 11.078 -5.543 1 93.06 381 TYR A N 1
ATOM 2916 C CA . TYR A 1 381 ? -20.094 12.227 -4.684 1 93.06 381 TYR A CA 1
ATOM 2917 C C . TYR A 1 381 ? -21.594 12.438 -4.531 1 93.06 381 TYR A C 1
ATOM 2919 O O . TYR A 1 381 ? -22.344 12.281 -5.492 1 93.06 381 TYR A O 1
ATOM 2927 N N . MET A 1 382 ? -21.953 12.766 -3.344 1 91 382 MET A N 1
ATOM 2928 C CA . MET A 1 382 ? -23.328 13.141 -3.008 1 91 382 MET A CA 1
ATOM 2929 C C . MET A 1 382 ? -23.375 14.555 -2.445 1 91 382 MET A C 1
ATOM 2931 O O . MET A 1 382 ? -22.578 14.914 -1.581 1 91 382 MET A O 1
ATOM 2935 N N . LEU A 1 383 ? -24.312 15.32 -2.98 1 89.12 383 LEU A N 1
ATOM 2936 C CA . LEU A 1 383 ? -24.562 16.672 -2.479 1 89.12 383 LEU A CA 1
ATOM 2937 C C . LEU A 1 383 ? -26.047 16.859 -2.164 1 89.12 383 LEU A C 1
ATOM 2939 O O . LEU A 1 383 ? -26.906 16.406 -2.916 1 89.12 383 LEU A O 1
ATOM 2943 N N . THR A 1 384 ? -26.281 17.469 -1.088 1 83.94 384 THR A N 1
ATOM 2944 C CA . THR A 1 384 ? -27.656 17.906 -0.817 1 83.94 384 THR A CA 1
ATOM 2945 C C . THR A 1 384 ? -27.969 19.188 -1.587 1 83.94 384 THR A C 1
ATOM 2947 O O . THR A 1 384 ? -27.062 19.875 -2.064 1 83.94 384 THR A O 1
ATOM 2950 N N . TYR A 1 385 ? -29.219 19.469 -1.644 1 84.44 385 TYR A N 1
ATOM 2951 C CA . TYR A 1 385 ? -29.625 20.703 -2.316 1 84.44 385 TYR A CA 1
ATOM 2952 C C . TYR A 1 385 ? -29.047 21.922 -1.622 1 84.44 385 TYR A C 1
ATOM 2954 O O . TYR A 1 385 ? -28.609 22.875 -2.281 1 84.44 385 TYR A O 1
ATOM 2962 N N . SER A 1 386 ? -29.109 21.844 -0.379 1 87.5 386 SER A N 1
ATOM 2963 C CA . SER A 1 386 ? -28.578 22.969 0.388 1 87.5 386 SER A CA 1
ATOM 2964 C C . SER A 1 386 ? -27.078 23.156 0.134 1 87.5 386 SER A C 1
ATOM 2966 O O . SER A 1 386 ? -26.609 24.281 0.008 1 87.5 386 SER A O 1
ATOM 2968 N N . ALA A 1 387 ? -26.359 22.109 0.038 1 89.12 387 ALA A N 1
ATOM 2969 C CA . ALA A 1 387 ? -24.922 22.172 -0.216 1 89.12 387 ALA A CA 1
ATOM 2970 C C . ALA A 1 387 ? -24.641 22.719 -1.612 1 89.12 387 ALA A C 1
ATOM 2972 O O . ALA A 1 387 ? -23.719 23.531 -1.798 1 89.12 387 ALA A O 1
ATOM 2973 N N . ILE A 1 388 ? -25.469 22.375 -2.525 1 88.56 388 ILE A N 1
ATOM 2974 C CA . ILE A 1 388 ? -25.281 22.844 -3.895 1 88.56 388 ILE A CA 1
ATOM 2975 C C . ILE A 1 388 ? -25.547 24.344 -3.961 1 88.56 388 ILE A C 1
ATOM 2977 O O . ILE A 1 388 ? -24.797 25.094 -4.582 1 88.56 388 ILE A O 1
ATOM 2981 N N . ALA A 1 389 ? -26.609 24.656 -3.316 1 90.62 389 ALA A N 1
ATOM 2982 C CA . ALA A 1 389 ? -26.969 26.062 -3.326 1 90.62 389 ALA A CA 1
ATOM 2983 C C . ALA A 1 389 ? -25.859 26.922 -2.725 1 90.62 389 ALA A C 1
ATOM 2985 O O . ALA A 1 389 ? -25.547 28 -3.244 1 90.62 389 ALA A O 1
ATOM 2986 N N . TYR A 1 390 ? -25.312 26.469 -1.791 1 93.62 390 TYR A N 1
ATOM 2987 C CA . TYR A 1 390 ? -24.234 27.172 -1.111 1 93.62 390 TYR A CA 1
ATOM 2988 C C . TYR A 1 390 ? -22.969 27.203 -1.974 1 93.62 390 TYR A C 1
ATOM 2990 O O . TYR A 1 390 ? -22.391 28.266 -2.182 1 93.62 390 TYR A O 1
ATOM 2998 N N . LEU A 1 391 ? -22.609 26.109 -2.535 1 94.38 391 LEU A N 1
ATOM 2999 C CA . LEU A 1 391 ? -21.344 25.969 -3.244 1 94.38 391 LEU A CA 1
ATOM 3000 C C . LEU A 1 391 ? -21.406 26.656 -4.605 1 94.38 391 LEU A C 1
ATOM 3002 O O . LEU A 1 391 ? -20.406 27.188 -5.082 1 94.38 391 LEU A O 1
ATOM 3006 N N . ARG A 1 392 ? -22.547 26.703 -5.172 1 93.06 392 ARG A N 1
ATOM 3007 C CA . ARG A 1 392 ? -22.703 27.297 -6.492 1 93.06 392 ARG A CA 1
ATOM 3008 C C . ARG A 1 392 ? -22.422 28.797 -6.445 1 93.06 392 ARG A C 1
ATOM 3010 O O . ARG A 1 392 ? -22.078 29.406 -7.465 1 93.06 392 ARG A O 1
ATOM 3017 N N . GLU A 1 393 ? -22.594 29.344 -5.238 1 95.19 393 GLU A N 1
ATOM 3018 C CA . GLU A 1 393 ? -22.391 30.781 -5.074 1 95.19 393 GLU A CA 1
ATOM 3019 C C . GLU A 1 393 ? -20.922 31.109 -4.883 1 95.19 393 GLU A C 1
ATOM 3021 O O . GLU A 1 393 ? -20.531 32.281 -4.902 1 95.19 393 GLU A O 1
ATOM 3026 N N . LEU A 1 394 ? -20.156 30.156 -4.785 1 95.38 394 LEU A N 1
ATOM 3027 C CA . LEU A 1 394 ? -18.75 30.375 -4.5 1 95.38 394 LEU A CA 1
ATOM 3028 C C . LEU A 1 394 ? -17.922 30.422 -5.785 1 95.38 394 LEU A C 1
ATOM 3030 O O . LEU A 1 394 ? -18.25 29.734 -6.758 1 95.38 394 LEU A O 1
ATOM 3034 N N . PRO A 1 395 ? -16.828 31.188 -5.789 1 94.5 395 PRO A N 1
ATOM 3035 C CA . PRO A 1 395 ? -16.062 31.438 -7.016 1 94.5 395 PRO A CA 1
ATOM 3036 C C . PRO A 1 395 ? -15.398 30.172 -7.551 1 94.5 395 PRO A C 1
ATOM 3038 O O . PRO A 1 395 ? -15.078 30.094 -8.742 1 94.5 395 PRO A O 1
ATOM 3041 N N . PHE A 1 396 ? -15.227 29.188 -6.777 1 94.69 396 PHE A N 1
ATOM 3042 C CA . PHE A 1 396 ? -14.484 28.016 -7.211 1 94.69 396 PHE A CA 1
ATOM 3043 C C . PHE A 1 396 ? -15.43 26.906 -7.656 1 94.69 396 PHE A C 1
ATOM 3045 O O . PHE A 1 396 ? -15 25.781 -7.914 1 94.69 396 PHE A O 1
ATOM 3052 N N . TRP A 1 397 ? -16.656 27.109 -7.789 1 94.44 397 TRP A N 1
ATOM 3053 C CA . TRP A 1 397 ? -17.688 26.109 -8.07 1 94.44 397 TRP A CA 1
ATOM 3054 C C . TRP A 1 397 ? -17.391 25.375 -9.375 1 94.44 397 TRP A C 1
ATOM 3056 O O . TRP A 1 397 ? -17.484 24.141 -9.438 1 94.44 397 TRP A O 1
ATOM 3066 N N . ASP A 1 398 ? -17.031 26.094 -10.414 1 93.62 398 ASP A N 1
ATOM 3067 C CA . ASP A 1 398 ? -16.812 25.469 -11.719 1 93.62 398 ASP A CA 1
ATOM 3068 C C . ASP A 1 398 ? -15.695 24.438 -11.664 1 93.62 398 ASP A C 1
ATOM 3070 O O . ASP A 1 398 ? -15.82 23.344 -12.227 1 93.62 398 ASP A O 1
ATOM 3074 N N . ASN A 1 399 ? -14.633 24.797 -10.992 1 94.69 399 ASN A N 1
ATOM 3075 C CA . ASN A 1 399 ? -13.531 23.859 -10.828 1 94.69 399 ASN A CA 1
ATOM 3076 C C . ASN A 1 399 ? -13.961 22.625 -10.031 1 94.69 399 ASN A C 1
ATOM 3078 O O . ASN A 1 399 ? -13.617 21.5 -10.391 1 94.69 399 ASN A O 1
ATOM 3082 N N . LEU A 1 400 ? -14.664 22.859 -8.969 1 95.25 400 LEU A N 1
ATOM 3083 C CA . LEU A 1 400 ? -15.133 21.766 -8.117 1 95.25 400 LEU A CA 1
ATOM 3084 C C . LEU A 1 400 ? -16.062 20.844 -8.891 1 95.25 400 LEU A C 1
ATOM 3086 O O . LEU A 1 400 ? -15.945 19.625 -8.812 1 95.25 400 LEU A O 1
ATOM 3090 N N . ALA A 1 401 ? -16.969 21.391 -9.656 1 92.12 401 ALA A N 1
ATOM 3091 C CA . ALA A 1 401 ? -17.953 20.625 -10.414 1 92.12 401 ALA A CA 1
ATOM 3092 C C . ALA A 1 401 ? -17.281 19.703 -11.422 1 92.12 401 ALA A C 1
ATOM 3094 O O . ALA A 1 401 ? -17.781 18.609 -11.688 1 92.12 401 ALA A O 1
ATOM 3095 N N . ARG A 1 402 ? -16.188 20.078 -11.961 1 92.25 402 ARG A N 1
ATOM 3096 C CA . ARG A 1 402 ? -15.438 19.25 -12.898 1 92.25 402 ARG A CA 1
ATOM 3097 C C . ARG A 1 402 ? -14.93 17.984 -12.219 1 92.25 402 ARG A C 1
ATOM 3099 O O . ARG A 1 402 ? -14.883 16.922 -12.844 1 92.25 402 ARG A O 1
ATOM 3106 N N . HIS A 1 403 ? -14.562 18.094 -10.953 1 91.88 403 HIS A N 1
ATOM 3107 C CA . HIS A 1 403 ? -14.07 16.953 -10.211 1 91.88 403 HIS A CA 1
ATOM 3108 C C . HIS A 1 403 ? -15.227 16.047 -9.766 1 91.88 403 HIS A C 1
ATOM 3110 O O . HIS A 1 403 ? -15.062 14.836 -9.641 1 91.88 403 HIS A O 1
ATOM 3116 N N . LEU A 1 404 ? -16.312 16.656 -9.461 1 89 404 LEU A N 1
ATOM 3117 C CA . LEU A 1 404 ? -17.453 15.898 -8.984 1 89 404 LEU A CA 1
ATOM 3118 C C . LEU A 1 404 ? -18.078 15.07 -10.102 1 89 404 LEU A C 1
ATOM 3120 O O . LEU A 1 404 ? -18.562 13.961 -9.867 1 89 404 LEU A O 1
ATOM 3124 N N . GLY A 1 405 ? -18 15.508 -11.273 1 78.12 405 GLY A N 1
ATOM 3125 C CA . GLY A 1 405 ? -18.531 14.82 -12.438 1 78.12 405 GLY A CA 1
ATOM 3126 C C . GLY A 1 405 ? -20.047 14.859 -12.516 1 78.12 405 GLY A C 1
ATOM 3127 O O . GLY A 1 405 ? -20.688 15.578 -11.758 1 78.12 405 GLY A O 1
ATOM 3128 N N . GLY A 1 406 ? -20.547 14.133 -13.539 1 66.5 406 GLY A N 1
ATOM 3129 C CA . GLY A 1 406 ? -21.969 13.875 -13.734 1 66.5 406 GLY A CA 1
ATOM 3130 C C . GLY A 1 406 ? -22.75 15.109 -14.172 1 66.5 406 GLY A C 1
ATOM 3131 O O . GLY A 1 406 ? -22.219 15.953 -14.898 1 66.5 406 GLY A O 1
ATOM 3132 N N . ALA A 1 407 ? -24.016 15.188 -13.68 1 54.09 407 ALA A N 1
ATOM 3133 C CA . ALA A 1 407 ? -25.031 16.156 -14.094 1 54.09 407 ALA A CA 1
ATOM 3134 C C . ALA A 1 407 ? -24.609 17.578 -13.727 1 54.09 407 ALA A C 1
ATOM 3136 O O . ALA A 1 407 ? -25.141 18.547 -14.281 1 54.09 407 ALA A O 1
ATOM 3137 N N . LEU A 1 408 ? -23.641 17.609 -12.891 1 60.16 408 LEU A N 1
ATOM 3138 C CA . LEU A 1 408 ? -23.266 18.953 -12.438 1 60.16 408 LEU A CA 1
ATOM 3139 C C . LEU A 1 408 ? -22.375 19.641 -13.461 1 60.16 408 LEU A C 1
ATOM 3141 O O . LEU A 1 408 ? -22.172 20.859 -13.406 1 60.16 408 LEU A O 1
ATOM 3145 N N . GLN A 1 409 ? -21.766 18.859 -14.477 1 56.03 409 GLN A N 1
ATOM 3146 C CA . GLN A 1 409 ? -20.938 19.484 -15.492 1 56.03 409 GLN A CA 1
ATOM 3147 C C . GLN A 1 409 ? -21.781 20.156 -16.562 1 56.03 409 GLN A C 1
ATOM 3149 O O . GLN A 1 409 ? -21.266 20.938 -17.375 1 56.03 409 GLN A O 1
ATOM 3154 N N . GLN A 1 410 ? -23 19.766 -16.844 1 45.72 410 GLN A N 1
ATOM 3155 C CA . GLN A 1 410 ? -23.703 20.328 -17.984 1 45.72 410 GLN A CA 1
ATOM 3156 C C . GLN A 1 410 ? -24.047 21.797 -17.75 1 45.72 410 GLN A C 1
ATOM 3158 O O . GLN A 1 410 ? -24.609 22.156 -16.703 1 45.72 410 GLN A O 1
ATOM 3163 N N . PRO A 1 411 ? -23.391 22.609 -18.516 1 41.97 411 PRO A N 1
ATOM 3164 C CA . PRO A 1 411 ? -23.812 24.016 -18.438 1 41.97 411 PRO A CA 1
ATOM 3165 C C . PRO A 1 411 ? -25.344 24.172 -18.406 1 41.97 411 PRO A C 1
ATOM 3167 O O . PRO A 1 411 ? -26.047 23.438 -19.109 1 41.97 411 PRO A O 1
ATOM 3170 N N . GLN A 1 412 ? -25.938 24.484 -17.391 1 38.16 412 GLN A N 1
ATOM 3171 C CA . GLN A 1 412 ? -27.328 24.891 -17.5 1 38.16 412 GLN A CA 1
ATOM 3172 C C . GLN A 1 412 ? -27.531 25.812 -18.703 1 38.16 412 GLN A C 1
ATOM 3174 O O . GLN A 1 412 ? -26.984 26.906 -18.766 1 38.16 412 GLN A O 1
ATOM 3179 N N . GLN A 1 413 ? -27.578 25.344 -19.922 1 34.81 413 GLN A N 1
ATOM 3180 C CA . GLN A 1 413 ? -28.094 26.266 -20.906 1 34.81 413 GLN A CA 1
ATOM 3181 C C . GLN A 1 413 ? -29.328 27.016 -20.375 1 34.81 413 GLN A C 1
ATOM 3183 O O . GLN A 1 413 ? -30.203 26.406 -19.75 1 34.81 413 GLN A O 1
ATOM 3188 N N . PRO A 1 414 ? -29.266 28.312 -20.312 1 36.19 414 PRO A N 1
ATOM 3189 C CA . PRO A 1 414 ? -30.469 29.078 -19.969 1 36.19 414 PRO A CA 1
ATOM 3190 C C . PRO A 1 414 ? -31.688 28.609 -20.766 1 36.19 414 PRO A C 1
ATOM 3192 O O . PRO A 1 414 ? -31.609 28.375 -21.969 1 36.19 414 PRO A O 1
ATOM 3195 N N . GLN A 1 415 ? -32.5 27.734 -20.25 1 32.44 415 GLN A N 1
ATOM 3196 C CA . GLN A 1 415 ? -33.75 27.531 -20.969 1 32.44 415 GLN A CA 1
ATOM 3197 C C . GLN A 1 415 ? -34.312 28.859 -21.469 1 32.44 415 GLN A C 1
ATOM 3199 O O . GLN A 1 415 ? -34.344 29.844 -20.719 1 32.44 415 GLN A O 1
ATOM 3204 N N . PRO A 1 416 ? -34.25 29.109 -22.766 1 31.86 416 PRO A N 1
ATOM 3205 C CA . PRO A 1 416 ? -34.906 30.328 -23.25 1 31.86 416 PRO A CA 1
ATOM 3206 C C . PRO A 1 416 ? -36.25 30.578 -22.578 1 31.86 416 PRO A C 1
ATOM 3208 O O . PRO A 1 416 ? -36.906 29.641 -22.125 1 31.86 416 PRO A O 1
ATOM 3211 N N . ASP A 1 417 ? -36.406 31.719 -21.922 1 31.28 417 ASP A N 1
ATOM 3212 C CA . ASP A 1 417 ? -37.625 32.25 -21.359 1 31.28 417 ASP A CA 1
ATOM 3213 C C . ASP A 1 417 ? -38.812 32.094 -22.328 1 31.28 417 ASP A C 1
ATOM 3215 O O . ASP A 1 417 ? -39.031 32.938 -23.219 1 31.28 417 ASP A O 1
ATOM 3219 N N . THR A 1 418 ? -38.875 30.969 -23 1 28.09 418 THR A N 1
ATOM 3220 C CA . THR A 1 418 ? -39.938 30.953 -24 1 28.09 418 THR A CA 1
ATOM 3221 C C . THR A 1 418 ? -41.312 31.188 -23.344 1 28.09 418 THR A C 1
ATOM 3223 O O . THR A 1 418 ? -42.344 30.859 -23.922 1 28.09 418 THR A O 1
ATOM 3226 N N . CYS A 1 419 ? -41.344 31.422 -21.953 1 26.72 419 CYS A N 1
ATOM 3227 C CA . CYS A 1 419 ? -42.719 31.688 -21.547 1 26.72 419 CYS A CA 1
ATOM 3228 C C . CYS A 1 419 ? -43.281 32.938 -22.219 1 26.72 419 CYS A C 1
ATOM 3230 O O . CYS A 1 419 ? -42.938 34.062 -21.828 1 26.72 419 CYS A O 1
ATOM 3232 N N . GLY A 1 420 ? -43.344 33 -23.469 1 22.95 420 GLY A N 1
ATOM 3233 C CA . GLY A 1 420 ? -44.219 34 -24.094 1 22.95 420 GLY A CA 1
ATOM 3234 C C . GLY A 1 420 ? -45.594 34.031 -23.484 1 22.95 420 GLY A C 1
ATOM 3235 O O . GLY A 1 420 ? -46.25 33 -23.328 1 22.95 420 GLY A O 1
ATOM 3236 N N . THR A 1 421 ? -45.812 34.938 -22.562 1 24.47 421 THR A N 1
ATOM 3237 C CA . THR A 1 421 ? -47.094 35.312 -21.969 1 24.47 421 THR A CA 1
ATOM 3238 C C . THR A 1 421 ? -48.188 35.406 -23.031 1 24.47 421 THR A C 1
ATOM 3240 O O . THR A 1 4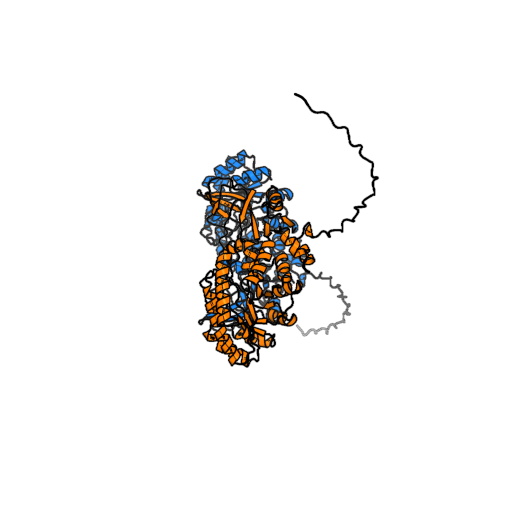21 ? -48.125 36.281 -23.891 1 24.47 421 THR A O 1
ATOM 3243 N N . ALA A 1 422 ? -48.594 34.312 -23.703 1 25.12 422 ALA A N 1
ATOM 3244 C CA . ALA A 1 422 ? -49.781 34.531 -24.516 1 25.12 422 ALA A CA 1
ATOM 3245 C C . ALA A 1 422 ? -50.875 35.281 -23.734 1 25.12 422 ALA A C 1
ATOM 3247 O O . ALA A 1 422 ? -51.188 34.875 -22.609 1 25.12 422 ALA A O 1
ATOM 3248 N N . GLY A 1 423 ? -51.094 36.594 -23.891 1 21.27 423 GLY A N 1
ATOM 3249 C CA . GLY A 1 423 ? -52.031 37.594 -23.438 1 21.27 423 GLY A CA 1
ATOM 3250 C C . GLY A 1 423 ? -53.469 37.125 -23.5 1 21.27 423 GLY A C 1
ATOM 3251 O O . GLY A 1 423 ? -54.094 37.125 -24.578 1 21.27 423 GLY A O 1
ATOM 3252 N N . GLN A 1 424 ? -53.844 35.875 -22.969 1 22.83 424 GLN A N 1
ATOM 3253 C CA . GLN A 1 424 ? -55.281 35.594 -23.094 1 22.83 424 GLN A CA 1
ATOM 3254 C C . GLN A 1 424 ? -56.094 36.781 -22.578 1 22.83 424 GLN A C 1
ATOM 3256 O O . GLN A 1 424 ? -55.688 37.469 -21.625 1 22.83 424 GLN A O 1
ATOM 3261 N N . GLY A 1 425 ? -57.094 37.281 -23.391 1 22.12 425 GLY A N 1
ATOM 3262 C CA . GLY A 1 425 ? -58.125 38.281 -23.391 1 22.12 425 GLY A CA 1
ATOM 3263 C C . GLY A 1 425 ? -58.938 38.281 -22.125 1 22.12 425 GLY A C 1
ATOM 3264 O O . GLY A 1 425 ? -59.094 37.25 -21.469 1 22.12 425 GLY A O 1
ATOM 3265 N N . ALA A 1 426 ? -59.062 39.375 -21.406 1 23.91 426 ALA A N 1
ATOM 3266 C CA . ALA A 1 426 ? -59.812 39.812 -20.234 1 23.91 426 ALA A CA 1
ATOM 3267 C C . ALA A 1 426 ? -61.25 39.406 -20.312 1 23.91 426 ALA A C 1
ATOM 3269 O O . ALA A 1 426 ? -62 39.906 -21.188 1 23.91 426 ALA A O 1
ATOM 3270 N N . GLY A 1 427 ? -61.594 38.094 -20.391 1 20.11 427 GLY A N 1
ATOM 3271 C CA . GLY A 1 427 ? -63.031 38 -20.484 1 20.11 427 GLY A CA 1
ATOM 3272 C C . GLY A 1 427 ? -63.75 38.812 -19.438 1 20.11 427 GLY A C 1
ATOM 3273 O O . GLY A 1 427 ? -63.25 39 -18.328 1 20.11 427 GLY A O 1
ATOM 3274 N N . ALA A 1 428 ? -64.75 39.594 -19.859 1 24.69 428 ALA A N 1
ATOM 3275 C CA . ALA A 1 428 ? -65.75 40.531 -19.266 1 24.69 428 ALA A CA 1
ATOM 3276 C C . ALA A 1 428 ? -66.562 39.844 -18.172 1 24.69 428 ALA A C 1
ATOM 3278 O O . ALA A 1 428 ? -67.375 39 -18.469 1 24.69 428 ALA A O 1
ATOM 3279 N N . ALA A 1 429 ? -65.938 39.125 -17.141 1 23.83 429 ALA A N 1
ATOM 3280 C CA . ALA A 1 429 ? -66.812 38.656 -16.109 1 23.83 429 ALA A CA 1
ATOM 3281 C C . ALA A 1 429 ? -67.875 39.719 -15.742 1 23.83 429 ALA A C 1
ATOM 3283 O O . ALA A 1 429 ? -67.5 40.875 -15.492 1 23.83 429 ALA A O 1
ATOM 3284 N N . GLU A 1 430 ? -69.062 39.562 -16.031 1 23.03 430 GLU A N 1
ATOM 3285 C CA . GLU A 1 430 ? -70.438 40.125 -15.852 1 23.03 430 GLU A CA 1
ATOM 3286 C C . GLU A 1 430 ? -70.75 40.344 -14.375 1 23.03 430 GLU A C 1
ATOM 3288 O O . GLU A 1 430 ? -70.5 39.469 -13.539 1 23.03 430 GLU A O 1
ATOM 3293 N N . VAL A 1 431 ? -70.812 41.594 -13.969 1 25.38 431 VAL A N 1
ATOM 3294 C CA . VAL A 1 431 ? -71.125 42.188 -12.672 1 25.38 431 VAL A CA 1
ATOM 3295 C C . VAL A 1 431 ? -72.438 41.594 -12.156 1 25.38 431 VAL A C 1
ATOM 3297 O O . VAL A 1 431 ? -73.5 41.688 -12.828 1 25.38 431 VAL A O 1
ATOM 3300 N N . PRO A 1 432 ? -72.375 40.219 -11.625 1 26.06 432 PRO A N 1
ATOM 3301 C CA . PRO A 1 432 ? -73.812 39.906 -11.305 1 26.06 432 PRO A CA 1
ATOM 3302 C C . PRO A 1 432 ? -74.5 41 -10.562 1 26.06 432 PRO A C 1
ATOM 3304 O O . PRO A 1 432 ? -73.875 41.875 -9.961 1 26.06 432 PRO A O 1
ATOM 3307 N N . PRO A 1 433 ? -75.875 40.969 -10.742 1 25.39 433 PRO A N 1
ATOM 3308 C CA . PRO A 1 433 ? -76.875 42 -10.492 1 25.39 433 PRO A CA 1
ATOM 3309 C C . PRO A 1 433 ? -76.875 42.469 -9.039 1 25.39 433 PRO A C 1
ATOM 3311 O O . PRO A 1 433 ? -76.375 41.781 -8.156 1 25.39 433 PRO A O 1
ATOM 3314 N N . PRO A 1 434 ? -77.375 43.719 -8.875 1 21.59 434 PRO A N 1
ATOM 3315 C CA . PRO A 1 434 ? -77.438 44.594 -7.691 1 21.59 434 PRO A CA 1
ATOM 3316 C C . PRO A 1 434 ? -78.188 43.969 -6.539 1 21.59 434 PRO A C 1
ATOM 3318 O O . PRO A 1 434 ? -79.312 43.531 -6.719 1 21.59 434 PRO A O 1
ATOM 3321 N N . LEU A 1 435 ? -77.5 42.781 -5.914 1 23.61 435 LEU A N 1
ATOM 3322 C CA . LEU A 1 435 ? -78.312 42.312 -4.809 1 23.61 435 LEU A CA 1
ATOM 3323 C C . LEU A 1 435 ? -79 43.5 -4.102 1 23.61 435 LEU A C 1
ATOM 3325 O O . LEU A 1 435 ? -78.312 44.469 -3.736 1 23.61 435 LEU A O 1
ATOM 3329 N N . ALA A 1 436 ? -80.25 43.656 -4.5 1 21.66 436 ALA A N 1
ATOM 3330 C CA . ALA A 1 436 ? -81.25 44.562 -3.959 1 21.66 436 ALA A CA 1
ATOM 3331 C C . ALA A 1 436 ? -81.125 44.688 -2.441 1 21.66 436 ALA A C 1
ATOM 3333 O O . ALA A 1 436 ? -80.562 43.781 -1.787 1 21.66 436 ALA A O 1
ATOM 3334 N N . GLU A 1 437 ? -81.75 45.719 -2.051 1 17.78 437 GLU A N 1
ATOM 3335 C CA . GLU A 1 437 ? -82 46.375 -0.757 1 17.78 437 GLU A CA 1
ATOM 3336 C C . GLU A 1 437 ? -82.625 45.406 0.212 1 17.78 437 GLU A C 1
ATOM 3338 O O . GLU A 1 437 ? -83.062 45.781 1.309 1 17.78 437 GLU A O 1
ATOM 3343 N N . ALA A 1 438 ? -82.562 44 -0.008 1 21.58 438 ALA A N 1
ATOM 3344 C CA . ALA A 1 438 ? -83.375 43.719 1.163 1 21.58 438 ALA A CA 1
ATOM 3345 C C . ALA A 1 438 ? -82.938 44.562 2.357 1 21.58 438 ALA A C 1
ATOM 3347 O O . ALA A 1 438 ? -81.75 44.625 2.689 1 21.58 438 ALA A O 1
ATOM 3348 N N . ARG A 1 439 ? -83.938 45.188 3.031 1 18.61 439 ARG A N 1
ATOM 3349 C CA . ARG A 1 439 ? -84.438 46.25 3.873 1 18.61 439 ARG A CA 1
ATOM 3350 C C . ARG A 1 439 ? -83.5 46.531 5.055 1 18.61 439 ARG A C 1
ATOM 3352 O O . ARG A 1 439 ? -82.688 45.656 5.422 1 18.61 439 ARG A O 1
ATOM 3359 N N . GLY A 1 440 ? -83.938 47.594 6 1 17.11 440 GLY A N 1
ATOM 3360 C CA . GLY A 1 440 ? -83.75 48.406 7.184 1 17.11 440 GLY A CA 1
ATOM 3361 C C . GLY A 1 440 ? -83.5 47.562 8.445 1 17.11 440 GLY A C 1
ATOM 3362 O O . GLY A 1 440 ? -84.188 46.562 8.641 1 17.11 440 GLY A O 1
ATOM 3363 N N . MET B 1 1 ? 12.672 7.777 -16.125 1 37.91 1 MET B N 1
ATOM 3364 C CA . MET B 1 1 ? 13.234 7.219 -17.359 1 37.91 1 MET B CA 1
ATOM 3365 C C . MET B 1 1 ? 13.906 5.879 -17.078 1 37.91 1 MET B C 1
ATOM 3367 O O . MET B 1 1 ? 14.75 5.766 -16.188 1 37.91 1 MET B O 1
ATOM 3371 N N . ARG B 1 2 ? 13.406 4.906 -17.625 1 47.66 2 ARG B N 1
ATOM 3372 C CA . ARG B 1 2 ? 14.008 3.574 -17.578 1 47.66 2 ARG B CA 1
ATOM 3373 C C . ARG B 1 2 ? 15.359 3.562 -18.281 1 47.66 2 ARG B C 1
ATOM 3375 O O . ARG B 1 2 ? 15.531 4.191 -19.328 1 47.66 2 ARG B O 1
ATOM 3382 N N . ASN B 1 3 ? 16.578 3.092 -17.562 1 53.66 3 ASN B N 1
ATOM 3383 C CA . ASN B 1 3 ? 17.938 3.018 -18.109 1 53.66 3 ASN B CA 1
ATOM 3384 C C . ASN B 1 3 ? 18.516 1.618 -17.969 1 53.66 3 ASN B C 1
ATOM 3386 O O . ASN B 1 3 ? 18.234 0.921 -16.984 1 53.66 3 ASN B O 1
ATOM 3390 N N . CYS B 1 4 ? 19.094 1.124 -19.078 1 60.22 4 CYS B N 1
ATOM 3391 C CA . CYS B 1 4 ? 19.766 -0.174 -19.078 1 60.22 4 CYS B CA 1
ATOM 3392 C C . CYS B 1 4 ? 21.266 -0.018 -19.297 1 60.22 4 CYS B C 1
ATOM 3394 O O . CYS B 1 4 ? 21.688 0.755 -20.156 1 60.22 4 CYS B O 1
ATOM 3396 N N . GLU B 1 5 ? 22.109 -0.59 -18.422 1 61.5 5 GLU B N 1
ATOM 3397 C CA . GLU B 1 5 ? 23.562 -0.607 -18.609 1 61.5 5 GLU B CA 1
ATOM 3398 C C . GLU B 1 5 ? 24.062 -2.02 -18.875 1 61.5 5 GLU B C 1
ATOM 3400 O O . GLU B 1 5 ? 23.594 -2.984 -18.281 1 61.5 5 GLU B O 1
ATOM 3405 N N . VAL B 1 6 ? 24.891 -2.102 -19.891 1 53.78 6 VAL B N 1
ATOM 3406 C CA . VAL B 1 6 ? 25.578 -3.352 -20.203 1 53.78 6 VAL B CA 1
ATOM 3407 C C . VAL B 1 6 ? 26.859 -3.441 -19.391 1 53.78 6 VAL B C 1
ATOM 3409 O O . VAL B 1 6 ? 27.672 -2.51 -19.391 1 53.78 6 VAL B O 1
ATOM 3412 N N . VAL B 1 7 ? 26.938 -4.359 -18.484 1 54.66 7 VAL B N 1
ATOM 3413 C CA . VAL B 1 7 ? 28.078 -4.441 -17.578 1 54.66 7 VAL B CA 1
ATOM 3414 C C . VAL B 1 7 ? 28.906 -5.68 -17.922 1 54.66 7 VAL B C 1
ATOM 3416 O O . VAL B 1 7 ? 28.375 -6.684 -18.391 1 54.66 7 VAL B O 1
ATOM 3419 N N . ASP B 1 8 ? 30.297 -5.41 -18 1 48.19 8 ASP B N 1
ATOM 3420 C CA . ASP B 1 8 ? 31.234 -6.535 -18.047 1 48.19 8 ASP B CA 1
ATOM 3421 C C . ASP B 1 8 ? 31.297 -7.246 -16.688 1 48.19 8 ASP B C 1
ATOM 3423 O O . ASP B 1 8 ? 31.547 -6.613 -15.664 1 48.19 8 ASP B O 1
ATOM 3427 N N . PRO B 1 9 ? 30.734 -8.422 -16.625 1 47.09 9 PRO B N 1
ATOM 3428 C CA . PRO B 1 9 ? 30.75 -9.133 -15.344 1 47.09 9 PRO B CA 1
ATOM 3429 C C . PRO B 1 9 ? 32.094 -9 -14.609 1 47.09 9 PRO B C 1
ATOM 3431 O O . PRO B 1 9 ? 32.125 -9.117 -13.383 1 47.09 9 PRO B O 1
ATOM 3434 N N . MET B 1 10 ? 33.188 -8.984 -15.375 1 41.03 10 MET B N 1
ATOM 3435 C CA . MET B 1 10 ? 34.5 -8.945 -14.75 1 41.03 10 MET B CA 1
ATOM 3436 C C . MET B 1 10 ? 34.719 -7.609 -14.047 1 41.03 10 MET B C 1
ATOM 3438 O O . MET B 1 10 ? 35.656 -7.484 -13.234 1 41.03 10 MET B O 1
ATOM 3442 N N . VAL B 1 11 ? 34.125 -6.648 -14.484 1 43.62 11 VAL B N 1
ATOM 3443 C CA . VAL B 1 11 ? 34.375 -5.355 -13.852 1 43.62 11 VAL B CA 1
ATOM 3444 C C . VAL B 1 11 ? 33.188 -5 -12.945 1 43.62 11 VAL B C 1
ATOM 3446 O O . VAL B 1 11 ? 32.062 -4.902 -13.406 1 43.62 11 VAL B O 1
ATOM 3449 N N . GLY B 1 12 ? 32.906 -5.582 -11.93 1 45.47 12 GLY B N 1
ATOM 3450 C CA . GLY B 1 12 ? 31.906 -5.551 -10.875 1 45.47 12 GLY B CA 1
ATOM 3451 C C . GLY B 1 12 ? 31.141 -4.238 -10.805 1 45.47 12 GLY B C 1
ATOM 3452 O O . GLY B 1 12 ? 30.141 -4.129 -10.102 1 45.47 12 GLY B O 1
ATOM 3453 N N . ASP B 1 13 ? 31.719 -3.133 -11.172 1 51.81 13 ASP B N 1
ATOM 3454 C CA . ASP B 1 13 ? 31.141 -1.838 -10.836 1 51.81 13 ASP B CA 1
ATOM 3455 C C . ASP B 1 13 ? 30.203 -1.359 -11.945 1 51.81 13 ASP B C 1
ATOM 3457 O O . ASP B 1 13 ? 30.578 -1.298 -13.109 1 51.81 13 ASP B O 1
ATOM 3461 N N . VAL B 1 14 ? 28.812 -1.387 -11.672 1 63.12 14 VAL B N 1
ATOM 3462 C CA . VAL B 1 14 ? 27.844 -0.879 -12.633 1 63.12 14 VAL B CA 1
ATOM 3463 C C . VAL B 1 14 ? 28.016 0.628 -12.805 1 63.12 14 VAL B C 1
ATOM 3465 O O . VAL B 1 14 ? 27.828 1.393 -11.859 1 63.12 14 VAL B O 1
ATOM 3468 N N . GLY B 1 15 ? 28.797 1.04 -13.859 1 78.44 15 GLY B N 1
ATOM 3469 C CA . GLY B 1 15 ? 28.984 2.445 -14.195 1 78.44 15 GLY B CA 1
ATOM 3470 C C . GLY B 1 15 ? 27.75 3.283 -13.922 1 78.44 15 GLY B C 1
ATOM 3471 O O . GLY B 1 15 ? 27.844 4.395 -13.406 1 78.44 15 GLY B O 1
ATOM 3472 N N . MET B 1 16 ? 26.641 2.723 -14.094 1 82.19 16 MET B N 1
ATOM 3473 C CA . MET B 1 16 ? 25.375 3.43 -13.883 1 82.19 16 MET B CA 1
ATOM 3474 C C . MET B 1 16 ? 25.156 3.744 -12.406 1 82.19 16 MET B C 1
ATOM 3476 O O . MET B 1 16 ? 24.797 4.863 -12.055 1 82.19 16 MET B O 1
ATOM 3480 N N . VAL B 1 17 ? 25.422 2.797 -11.586 1 89.25 17 VAL B N 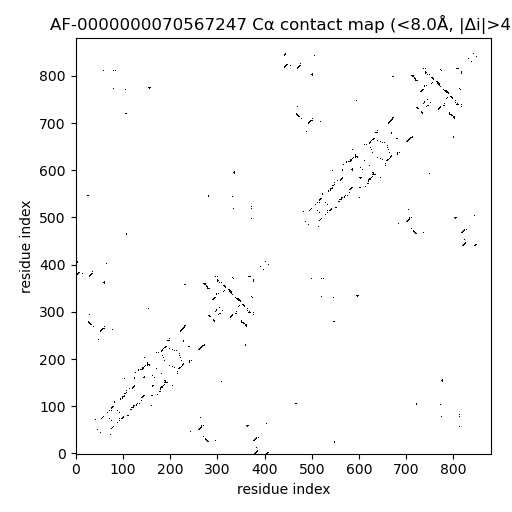1
ATOM 3481 C CA . VAL B 1 17 ? 25.25 2.986 -10.156 1 89.25 17 VAL B CA 1
ATOM 3482 C C . VAL B 1 17 ? 26.188 4.09 -9.664 1 89.25 17 VAL B C 1
ATOM 3484 O O . VAL B 1 17 ? 25.781 4.977 -8.914 1 89.25 17 VAL B O 1
ATOM 3487 N N . ARG B 1 18 ? 27.391 4.043 -10.141 1 87.81 18 ARG B N 1
ATOM 3488 C CA . ARG B 1 18 ? 28.359 5.062 -9.766 1 87.81 18 ARG B CA 1
ATOM 3489 C C . ARG B 1 18 ? 27.922 6.441 -10.242 1 87.81 18 ARG B C 1
ATOM 3491 O O . ARG B 1 18 ? 28.031 7.426 -9.508 1 87.81 18 ARG B O 1
ATOM 3498 N N . SER B 1 19 ? 27.484 6.441 -11.469 1 87.25 19 SER B N 1
ATOM 3499 C CA . SER B 1 19 ? 27.047 7.711 -12.039 1 87.25 19 SER B CA 1
ATOM 3500 C C . SER B 1 19 ? 25.875 8.297 -11.258 1 87.25 19 SER B C 1
ATOM 3502 O O . SER B 1 19 ? 25.844 9.492 -10.977 1 87.25 19 SER B O 1
ATOM 3504 N N . ILE B 1 20 ? 25 7.473 -10.891 1 88.38 20 ILE B N 1
ATOM 3505 C CA . ILE B 1 20 ? 23.797 7.926 -10.188 1 88.38 20 ILE B CA 1
ATOM 3506 C C . ILE B 1 20 ? 24.172 8.32 -8.758 1 88.38 20 ILE B C 1
ATOM 3508 O O . ILE B 1 20 ? 23.766 9.383 -8.281 1 88.38 20 ILE B O 1
ATOM 3512 N N . THR B 1 21 ? 24.953 7.559 -8.109 1 90.19 21 THR B N 1
ATOM 3513 C CA . THR B 1 21 ? 25.203 7.727 -6.68 1 90.19 21 THR B CA 1
ATOM 3514 C C . THR B 1 21 ? 26.266 8.797 -6.434 1 90.19 21 THR B C 1
ATOM 3516 O O . THR B 1 21 ? 26.422 9.273 -5.309 1 90.19 21 THR B O 1
ATOM 3519 N N . SER B 1 22 ? 26.953 9.164 -7.504 1 88.88 22 SER B N 1
ATOM 3520 C CA . SER B 1 22 ? 27.969 10.203 -7.363 1 88.88 22 SER B CA 1
ATOM 3521 C C . SER B 1 22 ? 27.359 11.594 -7.57 1 88.88 22 SER B C 1
ATOM 3523 O O . SER B 1 22 ? 28 12.602 -7.273 1 88.88 22 SER B O 1
ATOM 3525 N N . ASN B 1 23 ? 26.156 11.602 -8.094 1 87.12 23 ASN B N 1
ATOM 3526 C CA . ASN B 1 23 ? 25.469 12.883 -8.273 1 87.12 23 ASN B CA 1
ATOM 3527 C C . ASN B 1 23 ? 24.797 13.336 -6.988 1 87.12 23 ASN B C 1
ATOM 3529 O O . ASN B 1 23 ? 23.781 12.75 -6.574 1 87.12 23 ASN B O 1
ATOM 3533 N N . PRO B 1 24 ? 25.25 14.398 -6.441 1 79.19 24 PRO B N 1
ATOM 3534 C CA . PRO B 1 24 ? 24.688 14.844 -5.164 1 79.19 24 PRO B CA 1
ATOM 3535 C C . PRO B 1 24 ? 23.234 15.312 -5.297 1 79.19 24 PRO B C 1
ATOM 3537 O O . PRO B 1 24 ? 22.516 15.406 -4.297 1 79.19 24 PRO B O 1
ATOM 3540 N N . ASP B 1 25 ? 22.844 15.508 -6.438 1 81.69 25 ASP B N 1
ATOM 3541 C CA . ASP B 1 25 ? 21.484 16 -6.645 1 81.69 25 ASP B CA 1
ATOM 3542 C C . ASP B 1 25 ? 20.5 14.859 -6.84 1 81.69 25 ASP B C 1
ATOM 3544 O O . ASP B 1 25 ? 19.281 15.078 -6.898 1 81.69 25 ASP B O 1
ATOM 3548 N N . ASN B 1 26 ? 21.062 13.742 -6.922 1 85.88 26 ASN B N 1
ATOM 3549 C CA . ASN B 1 26 ? 20.172 12.586 -7.047 1 85.88 26 ASN B CA 1
ATOM 3550 C C . ASN B 1 26 ? 19.859 11.969 -5.684 1 85.88 26 ASN B C 1
ATOM 3552 O O . ASN B 1 26 ? 20.734 11.375 -5.059 1 85.88 26 ASN B O 1
ATOM 3556 N N . ASP B 1 27 ? 18.703 12.211 -5.27 1 90.81 27 ASP B N 1
ATOM 3557 C CA . ASP B 1 27 ? 18.312 11.641 -3.982 1 90.81 27 ASP B CA 1
ATOM 3558 C C . ASP B 1 27 ? 17.031 10.828 -4.102 1 90.81 27 ASP B C 1
ATOM 3560 O O . ASP B 1 27 ? 16.203 10.812 -3.182 1 90.81 27 ASP B O 1
ATOM 3564 N N . GLN B 1 28 ? 16.859 10.227 -5.305 1 92.75 28 GLN B N 1
ATOM 3565 C CA . GLN B 1 28 ? 15.75 9.305 -5.527 1 92.75 28 GLN B CA 1
ATOM 3566 C C . GLN B 1 28 ? 16.203 7.852 -5.422 1 92.75 28 GLN B C 1
ATOM 3568 O O . GLN B 1 28 ? 17.312 7.508 -5.855 1 92.75 28 GLN B O 1
ATOM 3573 N N . PRO B 1 29 ? 15.367 7.066 -4.777 1 96.81 29 PRO B N 1
ATOM 3574 C CA . PRO B 1 29 ? 15.711 5.645 -4.746 1 96.81 29 PRO B CA 1
ATOM 3575 C C . PRO B 1 29 ? 15.547 4.969 -6.105 1 96.81 29 PRO B C 1
ATOM 3577 O O . PRO B 1 29 ? 14.812 5.465 -6.961 1 96.81 29 PRO B O 1
ATOM 3580 N N . PHE B 1 30 ? 16.266 3.885 -6.316 1 96.31 30 PHE B N 1
ATOM 3581 C CA . PHE B 1 30 ? 16.094 3.162 -7.574 1 96.31 30 PHE B CA 1
ATOM 3582 C C . PHE B 1 30 ? 16.453 1.691 -7.402 1 96.31 30 PHE B C 1
ATOM 3584 O O . PHE B 1 30 ? 17.203 1.331 -6.492 1 96.31 30 PHE B O 1
ATOM 3591 N N . PHE B 1 31 ? 15.867 0.869 -8.258 1 97.25 31 PHE B N 1
ATOM 3592 C CA . PHE B 1 31 ? 16.219 -0.541 -8.375 1 97.25 31 PHE B CA 1
ATOM 3593 C C . PHE B 1 31 ? 17.203 -0.757 -9.516 1 97.25 31 PHE B C 1
ATOM 3595 O O . PHE B 1 31 ? 17.141 -0.066 -10.539 1 97.25 31 PHE B O 1
ATOM 3602 N N . VAL B 1 32 ? 18.062 -1.673 -9.289 1 95.75 32 VAL B N 1
ATOM 3603 C CA . VAL B 1 32 ? 18.828 -2.23 -10.398 1 95.75 32 VAL B CA 1
ATOM 3604 C C . VAL B 1 32 ? 18.469 -3.701 -10.586 1 95.75 32 VAL B C 1
ATOM 3606 O O . VAL B 1 32 ? 18.547 -4.496 -9.648 1 95.75 32 VAL B O 1
ATOM 3609 N N . VAL B 1 33 ? 18.109 -4.031 -11.781 1 96.75 33 VAL B N 1
ATOM 3610 C CA . VAL B 1 33 ? 17.688 -5.387 -12.102 1 96.75 33 VAL B CA 1
ATOM 3611 C C . VAL B 1 33 ? 18.766 -6.109 -12.891 1 96.75 33 VAL B C 1
ATOM 3613 O O . VAL B 1 33 ? 19.188 -5.648 -13.961 1 96.75 33 VAL B O 1
ATOM 3616 N N . ASP B 1 34 ? 19.219 -7.203 -12.359 1 95.31 34 ASP B N 1
ATOM 3617 C CA . ASP B 1 34 ? 20.109 -8.109 -13.078 1 95.31 34 ASP B CA 1
ATOM 3618 C C . ASP B 1 34 ? 19.312 -9.078 -13.953 1 95.31 34 ASP B C 1
ATOM 3620 O O . ASP B 1 34 ? 18.891 -10.141 -13.492 1 95.31 34 ASP B O 1
ATOM 3624 N N . VAL B 1 35 ? 19.219 -8.766 -15.195 1 95.62 35 VAL B N 1
ATOM 3625 C CA . VAL B 1 35 ? 18.422 -9.555 -16.125 1 95.62 35 VAL B CA 1
ATOM 3626 C C . VAL B 1 35 ? 19.031 -10.945 -16.281 1 95.62 35 VAL B C 1
ATOM 3628 O O . VAL B 1 35 ? 18.297 -11.938 -16.422 1 95.62 35 VAL B O 1
ATOM 3631 N N . GLY B 1 36 ? 20.328 -11.008 -16.234 1 94.81 36 GLY B N 1
ATOM 3632 C CA . GLY B 1 36 ? 21.016 -12.281 -16.328 1 94.81 36 GLY B CA 1
ATOM 3633 C C . GLY B 1 36 ? 20.641 -13.242 -15.219 1 94.81 36 GLY B C 1
ATOM 3634 O O . GLY B 1 36 ? 20.609 -14.461 -15.43 1 94.81 36 GLY B O 1
ATOM 3635 N N . ASP B 1 37 ? 20.375 -12.703 -14.062 1 96.81 37 ASP B N 1
ATOM 3636 C CA . ASP B 1 37 ? 19.953 -13.531 -12.93 1 96.81 37 ASP B CA 1
ATOM 3637 C C . ASP B 1 37 ? 18.641 -14.242 -13.234 1 96.81 37 ASP B C 1
ATOM 3639 O O . ASP B 1 37 ? 18.469 -15.422 -12.898 1 96.81 37 ASP B O 1
ATOM 3643 N N . ILE B 1 38 ? 17.688 -13.609 -13.883 1 98.25 38 ILE B N 1
ATOM 3644 C CA . ILE B 1 38 ? 16.391 -14.18 -14.227 1 98.25 38 ILE B CA 1
ATOM 3645 C C . ILE B 1 38 ? 16.578 -15.258 -15.297 1 98.25 38 ILE B C 1
ATOM 3647 O O . ILE B 1 38 ? 16.016 -16.359 -15.18 1 98.25 38 ILE B O 1
ATOM 3651 N N . VAL B 1 39 ? 17.391 -14.992 -16.281 1 97.56 39 VAL B N 1
ATOM 3652 C CA . VAL B 1 39 ? 17.656 -15.953 -17.344 1 97.56 39 VAL B CA 1
ATOM 3653 C C . VAL B 1 39 ? 18.297 -17.219 -16.766 1 97.56 39 VAL B C 1
ATOM 3655 O O . VAL B 1 39 ? 17.891 -18.328 -17.094 1 97.56 39 VAL B O 1
ATOM 3658 N N . TYR B 1 40 ? 19.266 -16.984 -15.914 1 97.19 40 TYR B N 1
ATOM 3659 C CA . TYR B 1 40 ? 19.953 -18.094 -15.258 1 97.19 40 TYR B CA 1
ATOM 3660 C C . TYR B 1 40 ? 18.969 -18.984 -14.523 1 97.19 40 TYR B C 1
ATOM 3662 O O . TYR B 1 40 ? 19.016 -20.203 -14.633 1 97.19 40 TYR B O 1
ATOM 3670 N N . LYS B 1 41 ? 18.031 -18.406 -13.867 1 98.56 41 LYS B N 1
ATOM 3671 C CA . LYS B 1 41 ? 17.109 -19.172 -13.039 1 98.56 41 LYS B CA 1
ATOM 3672 C C . LYS B 1 41 ? 16.094 -19.922 -13.898 1 98.56 41 LYS B C 1
ATOM 3674 O O . LYS B 1 41 ? 15.633 -21 -13.523 1 98.56 41 LYS B O 1
ATOM 3679 N N . VAL B 1 42 ? 15.727 -19.344 -15.008 1 98.62 42 VAL B N 1
ATOM 3680 C CA . VAL B 1 42 ? 14.867 -20.062 -15.938 1 98.62 42 VAL B CA 1
ATOM 3681 C C . VAL B 1 42 ? 15.57 -21.312 -16.438 1 98.62 42 VAL B C 1
ATOM 3683 O O . VAL B 1 42 ? 14.992 -22.406 -16.438 1 98.62 42 VAL B O 1
ATOM 3686 N N . LYS B 1 43 ? 16.812 -21.172 -16.781 1 98.06 43 LYS B N 1
ATOM 3687 C CA . LYS B 1 43 ? 17.609 -22.312 -17.25 1 98.06 43 LYS B CA 1
ATOM 3688 C C . LYS B 1 43 ? 17.781 -23.344 -16.141 1 98.06 43 LYS B C 1
ATOM 3690 O O . LYS B 1 43 ? 17.688 -24.547 -16.375 1 98.06 43 LYS B O 1
ATOM 3695 N N . LEU B 1 44 ? 18.047 -22.812 -14.984 1 98.62 44 LEU B N 1
ATOM 3696 C CA . LEU B 1 44 ? 18.25 -23.688 -13.844 1 98.62 44 LEU B CA 1
ATOM 3697 C C . LEU B 1 44 ? 17 -24.5 -13.539 1 98.62 44 LEU B C 1
ATOM 3699 O O . LEU B 1 44 ? 17.078 -25.688 -13.242 1 98.62 44 LEU B O 1
ATOM 3703 N N . TRP B 1 45 ? 15.844 -23.875 -13.578 1 98.81 45 TRP B N 1
ATOM 3704 C CA . TRP B 1 45 ? 14.578 -24.562 -13.352 1 98.81 45 TRP B CA 1
ATOM 3705 C C . TRP B 1 45 ? 14.406 -25.734 -14.32 1 98.81 45 TRP B C 1
ATOM 3707 O O . TRP B 1 45 ? 14.109 -26.859 -13.906 1 98.81 45 TRP B O 1
ATOM 3717 N N . ARG B 1 46 ? 14.648 -25.5 -15.547 1 98.44 46 ARG B N 1
ATOM 3718 C CA . ARG B 1 46 ? 14.461 -26.5 -16.594 1 98.44 46 ARG B CA 1
ATOM 3719 C C . ARG B 1 46 ? 15.445 -27.656 -16.422 1 98.44 46 ARG B C 1
ATOM 3721 O O . ARG B 1 46 ? 15.125 -28.797 -16.75 1 98.44 46 ARG B O 1
ATOM 3728 N N . LEU B 1 47 ? 16.531 -27.312 -15.875 1 98.56 47 LEU B N 1
ATOM 3729 C CA . LEU B 1 47 ? 17.547 -28.328 -15.648 1 98.56 47 LEU B CA 1
ATOM 3730 C C . LEU B 1 47 ? 17.188 -29.188 -14.445 1 98.56 47 LEU B C 1
ATOM 3732 O O . LEU B 1 47 ? 17.312 -30.422 -14.492 1 98.56 47 LEU B O 1
ATOM 3736 N N . LYS B 1 48 ? 16.75 -28.562 -13.383 1 98.62 48 LYS B N 1
ATOM 3737 C CA . LYS B 1 48 ? 16.625 -29.25 -12.094 1 98.62 48 LYS B CA 1
ATOM 3738 C C . LYS B 1 48 ? 15.266 -29.922 -11.961 1 98.62 48 LYS B C 1
ATOM 3740 O O . LYS B 1 48 ? 15.141 -30.938 -11.273 1 98.62 48 LYS B O 1
ATOM 3745 N N . ILE B 1 49 ? 14.266 -29.375 -12.547 1 98.31 49 ILE B N 1
ATOM 3746 C CA . ILE B 1 49 ? 12.93 -29.953 -12.492 1 98.31 49 ILE B CA 1
ATOM 3747 C C . ILE B 1 49 ? 12.297 -29.938 -13.883 1 98.31 49 ILE B C 1
ATOM 3749 O O . ILE B 1 49 ? 11.242 -29.344 -14.086 1 98.31 49 ILE B O 1
ATOM 3753 N N . PRO B 1 50 ? 12.75 -30.703 -14.781 1 97.88 50 PRO B N 1
ATOM 3754 C CA . PRO B 1 50 ? 12.422 -30.594 -16.203 1 97.88 50 PRO B CA 1
ATOM 3755 C C . PRO B 1 50 ? 10.969 -30.969 -16.5 1 97.88 50 PRO B C 1
ATOM 3757 O O . PRO B 1 50 ? 10.398 -30.516 -17.5 1 97.88 50 PRO B O 1
ATOM 3760 N N . ARG B 1 51 ? 10.328 -31.688 -15.656 1 98.38 51 ARG B N 1
ATOM 3761 C CA . ARG B 1 51 ? 8.969 -32.156 -15.922 1 98.38 51 ARG B CA 1
ATOM 3762 C C . ARG B 1 51 ? 7.945 -31.094 -15.531 1 98.38 51 ARG B C 1
ATOM 3764 O O . ARG B 1 51 ? 6.766 -31.203 -15.867 1 98.38 51 ARG B O 1
ATOM 3771 N N . VAL B 1 52 ? 8.406 -30.156 -14.812 1 98.88 52 VAL B N 1
ATOM 3772 C CA . VAL B 1 52 ? 7.48 -29.188 -14.242 1 98.88 52 VAL B CA 1
ATOM 3773 C C . VAL B 1 52 ? 7.574 -27.875 -15.023 1 98.88 52 VAL B C 1
ATOM 3775 O O . VAL B 1 52 ? 8.617 -27.219 -15.016 1 98.88 52 VAL B O 1
ATOM 3778 N N . GLU B 1 53 ? 6.473 -27.484 -15.641 1 98.81 53 GLU B N 1
ATOM 3779 C CA . GLU B 1 53 ? 6.41 -26.219 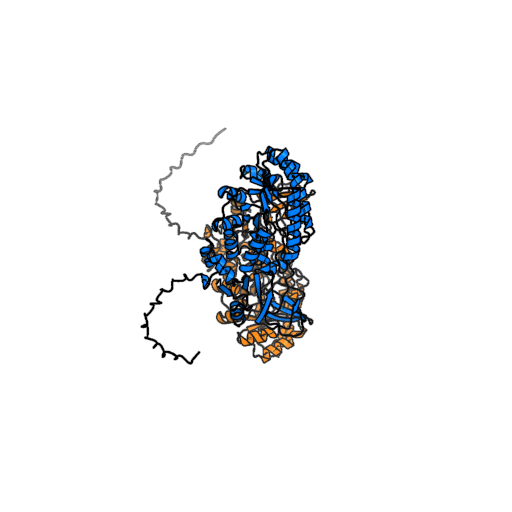-16.359 1 98.81 53 GLU B CA 1
ATOM 3780 C C . GLU B 1 53 ? 6.156 -25.047 -15.406 1 98.81 53 GLU B C 1
ATOM 3782 O O . GLU B 1 53 ? 5.164 -25.047 -14.672 1 98.81 53 GLU B O 1
ATOM 3787 N N . PRO B 1 54 ? 7.043 -24.062 -15.453 1 98.88 54 PRO B N 1
ATOM 3788 C CA . PRO B 1 54 ? 6.809 -22.938 -14.547 1 98.88 54 PRO B CA 1
ATOM 3789 C C . PRO B 1 54 ? 5.781 -21.938 -15.086 1 98.88 54 PRO B C 1
ATOM 3791 O O . PRO B 1 54 ? 5.902 -21.484 -16.219 1 98.88 54 PRO B O 1
ATOM 3794 N N . PHE B 1 55 ? 4.781 -21.641 -14.344 1 98.94 55 PHE B N 1
ATOM 3795 C CA . PHE B 1 55 ? 3.84 -20.547 -14.508 1 98.94 55 PHE B CA 1
ATOM 3796 C C . PHE B 1 55 ? 4.137 -19.422 -13.523 1 98.94 55 PHE B C 1
ATOM 3798 O O . PHE B 1 55 ? 3.799 -19.516 -12.344 1 98.94 55 PHE B O 1
ATOM 3805 N N . TYR B 1 56 ? 4.707 -18.375 -14.016 1 98.94 56 TYR B N 1
ATOM 3806 C CA . TYR B 1 56 ? 5.148 -17.281 -13.156 1 98.94 56 TYR B CA 1
ATOM 3807 C C . TYR B 1 56 ? 3.967 -16.625 -12.445 1 98.94 56 TYR B C 1
ATOM 3809 O O . TYR B 1 56 ? 2.967 -16.281 -13.086 1 98.94 56 TYR B O 1
ATOM 3817 N N . ALA B 1 57 ? 4.094 -16.531 -11.078 1 98.5 57 ALA B N 1
ATOM 3818 C CA . ALA B 1 57 ? 3.086 -15.797 -10.312 1 98.5 57 ALA B CA 1
ATOM 3819 C C . ALA B 1 57 ? 3.207 -14.289 -10.547 1 98.5 57 ALA B C 1
ATOM 3821 O O . ALA B 1 57 ? 4.047 -13.633 -9.93 1 98.5 57 ALA B O 1
ATOM 3822 N N . VAL B 1 58 ? 2.268 -13.695 -11.234 1 98.56 58 VAL B N 1
ATOM 3823 C CA . VAL B 1 58 ? 2.361 -12.312 -11.688 1 98.56 58 VAL B CA 1
ATOM 3824 C C . VAL B 1 58 ? 2.336 -11.375 -10.484 1 98.56 58 VAL B C 1
ATOM 3826 O O . VAL B 1 58 ? 2.988 -10.328 -10.492 1 98.56 58 VAL B O 1
ATOM 3829 N N . LYS B 1 59 ? 1.655 -11.766 -9.422 1 96.75 59 LYS B N 1
ATOM 3830 C CA . LYS B 1 59 ? 1.485 -10.922 -8.25 1 96.75 59 LYS B CA 1
ATOM 3831 C C . LYS B 1 59 ? 2.828 -10.625 -7.582 1 96.75 59 LYS B C 1
ATOM 3833 O O . LYS B 1 59 ? 2.945 -9.68 -6.801 1 96.75 59 LYS B O 1
ATOM 3838 N N . CYS B 1 60 ? 3.822 -11.43 -7.844 1 97.62 60 CYS B N 1
ATOM 3839 C CA . CYS B 1 60 ? 5.121 -11.328 -7.188 1 97.62 60 CYS B CA 1
ATOM 3840 C C . CYS B 1 60 ? 5.855 -10.062 -7.617 1 97.62 60 CYS B C 1
ATOM 3842 O O . CYS B 1 60 ? 6.465 -9.383 -6.793 1 97.62 60 CYS B O 1
ATOM 3844 N N . ASN B 1 61 ? 5.855 -9.805 -8.781 1 98.44 61 ASN B N 1
ATOM 3845 C CA . ASN B 1 61 ? 6.492 -8.672 -9.438 1 98.44 61 ASN B CA 1
ATOM 3846 C C . ASN B 1 61 ? 5.98 -8.484 -10.867 1 98.44 61 ASN B C 1
ATOM 3848 O O . ASN B 1 61 ? 6.293 -9.281 -11.75 1 98.44 61 ASN B O 1
ATOM 3852 N N . GLY B 1 62 ? 5.246 -7.438 -11.141 1 97.88 62 GLY B N 1
ATOM 3853 C CA . GLY B 1 62 ? 4.617 -7.215 -12.43 1 97.88 62 GLY B CA 1
ATOM 3854 C C . GLY B 1 62 ? 5.383 -6.242 -13.305 1 97.88 62 GLY B C 1
ATOM 3855 O O . GLY B 1 62 ? 4.809 -5.629 -14.211 1 97.88 62 GLY B O 1
ATOM 3856 N N . GLU B 1 63 ? 6.676 -6.012 -12.969 1 97.31 63 GLU B N 1
ATOM 3857 C CA . GLU B 1 63 ? 7.492 -5.133 -13.805 1 97.31 63 GLU B CA 1
ATOM 3858 C C . GLU B 1 63 ? 7.434 -5.555 -15.266 1 97.31 63 GLU B C 1
ATOM 3860 O O . GLU B 1 63 ? 7.668 -6.723 -15.594 1 97.31 63 GLU B O 1
ATOM 3865 N N . PRO B 1 64 ? 7.18 -4.648 -16.172 1 96.94 64 PRO B N 1
ATOM 3866 C CA . PRO B 1 64 ? 6.918 -4.98 -17.578 1 96.94 64 PRO B CA 1
ATOM 3867 C C . PRO B 1 64 ? 8.078 -5.73 -18.219 1 96.94 64 PRO B C 1
ATOM 3869 O O . PRO B 1 64 ? 7.859 -6.711 -18.938 1 96.94 64 PRO B O 1
ATOM 3872 N N . ALA B 1 65 ? 9.297 -5.312 -18 1 96.62 65 ALA B N 1
ATOM 3873 C CA . ALA B 1 65 ? 10.445 -5.977 -18.594 1 96.62 65 ALA B CA 1
ATOM 3874 C C . ALA B 1 65 ? 10.57 -7.418 -18.109 1 96.62 65 ALA B C 1
ATOM 3876 O O . ALA B 1 65 ? 10.984 -8.305 -18.859 1 96.62 65 ALA B O 1
ATOM 3877 N N . VAL B 1 66 ? 10.234 -7.625 -16.891 1 98.25 66 VAL B N 1
ATOM 3878 C CA . VAL B 1 66 ? 10.281 -8.961 -16.312 1 98.25 66 VAL B CA 1
ATOM 3879 C C . VAL B 1 66 ? 9.242 -9.859 -16.984 1 98.25 66 VAL B C 1
ATOM 3881 O O . VAL B 1 66 ? 9.555 -10.969 -17.406 1 98.25 66 VAL B O 1
ATOM 3884 N N . LEU B 1 67 ? 8.016 -9.328 -17.109 1 98.69 67 LEU B N 1
ATOM 3885 C CA . LEU B 1 67 ? 6.934 -10.109 -17.688 1 98.69 67 LEU B CA 1
ATOM 3886 C C . LEU B 1 67 ? 7.227 -10.414 -19.156 1 98.69 67 LEU B C 1
ATOM 3888 O O . LEU B 1 67 ? 7.012 -11.547 -19.609 1 98.69 67 LEU B O 1
ATOM 3892 N N . GLU B 1 68 ? 7.785 -9.438 -19.875 1 98.12 68 GLU B N 1
ATOM 3893 C CA . GLU B 1 68 ? 8.156 -9.641 -21.281 1 98.12 68 GLU B CA 1
ATOM 3894 C C . GLU B 1 68 ? 9.234 -10.711 -21.406 1 98.12 68 GLU B C 1
ATOM 3896 O O . GLU B 1 68 ? 9.156 -11.57 -22.297 1 98.12 68 GLU B O 1
ATOM 3901 N N . LEU B 1 69 ? 10.195 -10.633 -20.578 1 98.19 69 LEU B N 1
ATOM 3902 C CA . LEU B 1 69 ? 11.305 -11.586 -20.594 1 98.19 69 LEU B CA 1
ATOM 3903 C C . LEU B 1 69 ? 10.812 -13 -20.328 1 98.19 69 LEU B C 1
ATOM 3905 O O . LEU B 1 69 ? 11.117 -13.922 -21.094 1 98.19 69 LEU B O 1
ATOM 3909 N N . LEU B 1 70 ? 10.039 -13.172 -19.297 1 98.81 70 LEU B N 1
ATOM 3910 C CA . LEU B 1 70 ? 9.57 -14.5 -18.922 1 98.81 70 LEU B CA 1
ATOM 3911 C C . LEU B 1 70 ? 8.609 -15.062 -19.953 1 98.81 70 LEU B C 1
ATOM 3913 O O . LEU B 1 70 ? 8.633 -16.25 -20.25 1 98.81 70 LEU B O 1
ATOM 3917 N N . ALA B 1 71 ? 7.742 -14.18 -20.469 1 98.75 71 ALA B N 1
ATOM 3918 C CA . ALA B 1 71 ? 6.852 -14.602 -21.547 1 98.75 71 ALA B CA 1
ATOM 3919 C C . ALA B 1 71 ? 7.645 -15.07 -22.766 1 98.75 71 ALA B C 1
ATOM 3921 O O . ALA B 1 71 ? 7.344 -16.125 -23.344 1 98.75 71 ALA B O 1
ATOM 3922 N N . GLY B 1 72 ? 8.641 -14.328 -23.109 1 98.12 72 GLY B N 1
ATOM 3923 C CA . GLY B 1 72 ? 9.469 -14.664 -24.266 1 98.12 72 GLY B CA 1
ATOM 3924 C C . GLY B 1 72 ? 10.234 -15.961 -24.094 1 98.12 72 GLY B C 1
ATOM 3925 O O . GLY B 1 72 ? 10.492 -16.672 -25.062 1 98.12 72 GLY B O 1
ATOM 3926 N N . LEU B 1 73 ? 10.586 -16.219 -22.859 1 98.25 73 LEU B N 1
ATOM 3927 C CA . LEU B 1 73 ? 11.336 -17.438 -22.578 1 98.25 73 LEU B CA 1
ATOM 3928 C C . LEU B 1 73 ? 10.414 -18.641 -22.453 1 98.25 73 LEU B C 1
ATOM 3930 O O . LEU B 1 73 ? 10.859 -19.734 -22.125 1 98.25 73 LEU B O 1
ATOM 3934 N N . GLY B 1 74 ? 9.094 -18.422 -22.578 1 98.19 74 GLY B N 1
ATOM 3935 C CA . GLY B 1 74 ? 8.18 -19.531 -22.781 1 98.19 74 GLY B CA 1
ATOM 3936 C C . GLY B 1 74 ? 7.441 -19.938 -21.531 1 98.19 74 GLY B C 1
ATOM 3937 O O . GLY B 1 74 ? 6.781 -20.984 -21.484 1 98.19 74 GLY B O 1
ATOM 3938 N N . LEU B 1 75 ? 7.496 -19.188 -20.516 1 98.81 75 LEU B N 1
ATOM 3939 C CA . LEU B 1 75 ? 6.789 -19.531 -19.281 1 98.81 75 LEU B CA 1
ATOM 3940 C C . LEU B 1 75 ? 5.285 -19.359 -19.453 1 98.81 75 LEU B C 1
ATOM 3942 O O . LEU B 1 75 ? 4.836 -18.688 -20.391 1 98.81 75 LEU B O 1
ATOM 3946 N N . GLY B 1 76 ? 4.484 -20.078 -18.625 1 98.88 76 GLY B N 1
ATOM 3947 C CA . GLY B 1 76 ? 3.102 -19.719 -18.344 1 98.88 76 GLY B CA 1
ATOM 3948 C C . GLY B 1 76 ? 2.955 -18.734 -17.203 1 98.88 76 GLY B C 1
ATOM 3949 O O . GLY B 1 76 ? 3.949 -18.312 -16.609 1 98.88 76 GLY B O 1
ATOM 3950 N N . PHE B 1 77 ? 1.641 -18.406 -16.969 1 98.94 77 PHE B N 1
ATOM 3951 C CA . PHE B 1 77 ? 1.453 -17.359 -15.977 1 98.94 77 PHE B CA 1
ATOM 3952 C C . PHE B 1 77 ? 0.259 -17.672 -15.078 1 98.94 77 PHE B C 1
ATOM 3954 O O . PHE B 1 77 ? -0.804 -18.062 -15.562 1 98.94 77 PHE B O 1
ATOM 3961 N N . ASP B 1 78 ? 0.54 -17.594 -13.836 1 98.44 78 ASP B N 1
ATOM 3962 C CA . ASP B 1 78 ? -0.487 -17.625 -12.797 1 98.44 78 ASP B CA 1
ATOM 3963 C C . ASP B 1 78 ? -1.048 -16.234 -12.531 1 98.44 78 ASP B C 1
ATOM 3965 O O . ASP B 1 78 ? -0.332 -15.352 -12.062 1 98.44 78 ASP B O 1
ATOM 3969 N N . CYS B 1 79 ? -2.318 -16.031 -12.828 1 98.56 79 CYS B N 1
ATOM 3970 C CA . CYS B 1 79 ? -2.998 -14.758 -12.656 1 98.56 79 CYS B CA 1
ATOM 3971 C C . CYS B 1 79 ? -4.129 -14.875 -11.633 1 98.56 79 CYS B C 1
ATOM 3973 O O . CYS B 1 79 ? -4.805 -15.898 -11.57 1 98.56 79 CYS B O 1
ATOM 3975 N N . ALA B 1 80 ? -4.32 -13.773 -10.93 1 96.38 80 ALA B N 1
ATOM 3976 C CA . ALA B 1 80 ? -5.309 -13.82 -9.859 1 96.38 80 ALA B CA 1
ATOM 3977 C C . ALA B 1 80 ? -6.473 -12.875 -10.141 1 96.38 80 ALA B C 1
ATOM 3979 O O . ALA B 1 80 ? -7.488 -12.906 -9.445 1 96.38 80 ALA B O 1
ATOM 3980 N N . SER B 1 81 ? -6.379 -12.078 -11.148 1 97.19 81 SER B N 1
ATOM 3981 C CA . SER B 1 81 ? -7.375 -11.031 -11.391 1 97.19 81 SER B CA 1
ATOM 3982 C C . SER B 1 81 ? -7.52 -10.742 -12.883 1 97.19 81 SER B C 1
ATOM 3984 O O . SER B 1 81 ? -6.699 -11.172 -13.688 1 97.19 81 SER B O 1
ATOM 3986 N N . LYS B 1 82 ? -8.586 -10.023 -13.156 1 97.31 82 LYS B N 1
ATOM 3987 C CA . LYS B 1 82 ? -8.828 -9.547 -14.516 1 97.31 82 LYS B CA 1
ATOM 3988 C C . LYS B 1 82 ? -7.652 -8.734 -15.031 1 97.31 82 LYS B C 1
ATOM 3990 O O . LYS B 1 82 ? -7.211 -8.922 -16.172 1 97.31 82 LYS B O 1
ATOM 3995 N N . ALA B 1 83 ? -7.148 -7.859 -14.219 1 97.56 83 ALA B N 1
ATOM 3996 C CA . ALA B 1 83 ? -6.066 -6.973 -14.633 1 97.56 83 ALA B CA 1
ATOM 3997 C C . ALA B 1 83 ? -4.805 -7.762 -14.969 1 97.56 83 ALA B C 1
ATOM 3999 O O . ALA B 1 83 ? -4.105 -7.445 -15.938 1 97.56 83 ALA B O 1
ATOM 4000 N N . GLU B 1 84 ? -4.504 -8.758 -14.219 1 98.5 84 GLU B N 1
ATOM 4001 C CA . GLU B 1 84 ? -3.33 -9.578 -14.5 1 98.5 84 GLU B CA 1
ATOM 4002 C C . GLU B 1 84 ? -3.514 -10.367 -15.797 1 98.5 84 GLU B C 1
ATOM 4004 O O . GLU B 1 84 ? -2.588 -10.469 -16.609 1 98.5 84 GLU B O 1
ATOM 4009 N N . ILE B 1 85 ? -4.715 -10.914 -15.961 1 98.69 85 ILE B N 1
ATOM 4010 C CA . ILE B 1 85 ? -5.02 -11.633 -17.203 1 98.69 85 ILE B CA 1
ATOM 4011 C C . ILE B 1 85 ? -4.836 -10.703 -18.391 1 98.69 85 ILE B C 1
ATOM 4013 O O . ILE B 1 85 ? -4.16 -11.047 -19.359 1 98.69 85 ILE B O 1
ATOM 4017 N N . ASP B 1 86 ? -5.355 -9.508 -18.266 1 98.5 86 ASP B N 1
ATOM 4018 C CA . ASP B 1 86 ? -5.277 -8.547 -19.344 1 98.5 86 ASP B CA 1
ATOM 4019 C C . ASP B 1 86 ? -3.83 -8.148 -19.641 1 98.5 86 ASP B C 1
ATOM 4021 O O . ASP B 1 86 ? -3.443 -7.977 -20.797 1 98.5 86 ASP B O 1
ATOM 4025 N N . THR B 1 87 ? -3.072 -8 -18.609 1 98.38 87 THR B N 1
ATOM 4026 C CA . THR B 1 87 ? -1.666 -7.648 -18.75 1 98.38 87 THR B CA 1
ATOM 4027 C C . THR B 1 87 ? -0.924 -8.703 -19.562 1 98.38 87 THR B C 1
ATOM 4029 O O . THR B 1 87 ? -0.2 -8.375 -20.516 1 98.38 87 THR B O 1
ATOM 4032 N N . MET B 1 88 ? -1.137 -9.938 -19.25 1 98.62 88 MET B N 1
ATOM 4033 C CA . MET B 1 88 ? -0.424 -11.008 -19.938 1 98.62 88 MET B CA 1
ATOM 4034 C C . MET B 1 88 ? -0.95 -11.18 -21.359 1 98.62 88 MET B C 1
ATOM 4036 O O . MET B 1 88 ? -0.178 -11.43 -22.281 1 98.62 88 MET B O 1
ATOM 4040 N N . ARG B 1 89 ? -2.264 -11.039 -21.516 1 98.56 89 ARG B N 1
ATOM 4041 C CA . ARG B 1 89 ? -2.828 -11.109 -22.859 1 98.56 89 ARG B CA 1
ATOM 4042 C C . ARG B 1 89 ? -2.279 -9.992 -23.75 1 98.56 89 ARG B C 1
ATOM 4044 O O . ARG B 1 89 ? -1.99 -10.211 -24.922 1 98.56 89 ARG B O 1
ATOM 4051 N N . ALA B 1 90 ? -2.084 -8.859 -23.219 1 97.75 90 ALA B N 1
ATOM 4052 C CA . ALA B 1 90 ? -1.579 -7.703 -23.953 1 97.75 90 ALA B CA 1
ATOM 4053 C C . ALA B 1 90 ? -0.142 -7.93 -24.406 1 97.75 90 ALA B C 1
ATOM 4055 O O . ALA B 1 90 ? 0.264 -7.441 -25.469 1 97.75 90 ALA B O 1
ATOM 4056 N N . ILE B 1 91 ? 0.635 -8.664 -23.625 1 96.75 91 ILE B N 1
ATOM 4057 C CA . ILE B 1 91 ? 2.016 -9 -23.953 1 96.75 91 ILE B CA 1
ATOM 4058 C C . ILE B 1 91 ? 2.037 -10.008 -25.109 1 96.75 91 ILE B C 1
ATOM 4060 O O . ILE B 1 91 ? 3.037 -10.133 -25.812 1 96.75 91 ILE B O 1
ATOM 4064 N N . GLY B 1 92 ? 0.925 -10.781 -25.266 1 96.94 92 GLY B N 1
ATOM 4065 C CA . GLY B 1 92 ? 0.834 -11.773 -26.328 1 96.94 92 GLY B CA 1
ATOM 4066 C C . GLY B 1 92 ? 0.827 -13.203 -25.812 1 96.94 92 GLY B C 1
ATOM 4067 O O . GLY B 1 92 ? 0.963 -14.148 -26.594 1 96.94 92 GLY B O 1
ATOM 4068 N N . VAL B 1 93 ? 0.634 -13.367 -24.609 1 98.5 93 VAL B N 1
ATOM 4069 C CA . VAL B 1 93 ? 0.603 -14.711 -24.031 1 98.5 93 VAL B CA 1
ATOM 4070 C C . VAL B 1 93 ? -0.716 -15.391 -24.391 1 98.5 93 VAL B C 1
ATOM 4072 O O . VAL B 1 93 ? -1.789 -14.805 -24.219 1 98.5 93 VAL B O 1
ATOM 4075 N N . ALA B 1 94 ? -0.604 -16.547 -24.875 1 98.56 94 ALA B N 1
ATOM 4076 C CA . ALA B 1 94 ? -1.797 -17.328 -25.203 1 98.56 94 ALA B CA 1
ATOM 4077 C C . ALA B 1 94 ? -2.6 -17.656 -23.953 1 98.56 94 ALA B C 1
ATOM 4079 O O . ALA B 1 94 ? -2.025 -17.906 -22.891 1 98.56 94 ALA B O 1
ATOM 4080 N N . SER B 1 95 ? -3.947 -17.703 -24.094 1 98.5 95 SER B N 1
ATOM 4081 C CA . SER B 1 95 ? -4.82 -18.031 -22.984 1 98.5 95 SER B CA 1
ATOM 4082 C C . SER B 1 95 ? -4.477 -19.406 -22.391 1 98.5 95 SER B C 1
ATOM 4084 O O . SER B 1 95 ? -4.633 -19.625 -21.188 1 98.5 95 SER B O 1
ATOM 4086 N N . SER B 1 96 ? -3.9 -20.281 -23.219 1 98.19 96 SER B N 1
ATOM 4087 C CA . SER B 1 96 ? -3.564 -21.625 -22.781 1 98.19 96 SER B CA 1
ATOM 4088 C C . SER B 1 96 ? -2.359 -21.625 -21.844 1 98.19 96 SER B C 1
ATOM 4090 O O . SER B 1 96 ? -2.076 -22.641 -21.203 1 98.19 96 SER B O 1
ATOM 4092 N N . ARG B 1 97 ? -1.664 -20.531 -21.781 1 98.62 97 ARG B N 1
ATOM 4093 C CA . ARG B 1 97 ? -0.5 -20.406 -20.906 1 98.62 97 ARG B CA 1
ATOM 4094 C C . ARG B 1 97 ? -0.831 -19.609 -19.656 1 98.62 97 ARG B C 1
ATOM 4096 O O . ARG B 1 97 ? 0.069 -19.125 -18.969 1 98.62 97 ARG B O 1
ATOM 4103 N N . ILE B 1 98 ? -2.154 -19.438 -19.422 1 98.88 98 ILE B N 1
ATOM 4104 C CA . ILE B 1 98 ? -2.588 -18.703 -18.234 1 98.88 98 ILE B CA 1
ATOM 4105 C C . ILE B 1 98 ? -3.488 -19.578 -17.375 1 98.88 98 ILE B C 1
ATOM 4107 O O . ILE B 1 98 ? -4.391 -20.25 -17.891 1 98.88 98 ILE B O 1
ATOM 4111 N N . ILE B 1 99 ? -3.189 -19.688 -16.172 1 98.88 99 ILE B N 1
ATOM 4112 C CA . ILE B 1 99 ? -4.117 -20.266 -15.203 1 98.88 99 ILE B CA 1
ATOM 4113 C C . ILE B 1 99 ? -4.672 -19.156 -14.297 1 98.88 99 ILE B C 1
ATOM 4115 O O . ILE B 1 99 ? -3.92 -18.312 -13.805 1 98.88 99 ILE B O 1
ATOM 4119 N N . TYR B 1 100 ? -6.016 -19.047 -14.234 1 98.62 100 TYR B N 1
ATOM 4120 C CA . TYR B 1 100 ? -6.684 -18.156 -13.281 1 98.62 100 TYR B CA 1
ATOM 4121 C C . TYR B 1 100 ? -6.766 -18.812 -11.906 1 98.62 100 TYR B C 1
ATOM 4123 O O . TYR B 1 100 ? -7.73 -19.516 -11.602 1 98.62 100 TYR B O 1
ATOM 4131 N N . ALA B 1 101 ? -5.832 -18.438 -11.023 1 96.88 101 ALA B N 1
ATOM 4132 C CA . ALA B 1 101 ? -5.523 -19.281 -9.867 1 96.88 101 ALA B CA 1
ATOM 4133 C C . ALA B 1 101 ? -6.16 -18.719 -8.602 1 96.88 101 ALA B C 1
ATOM 4135 O O . ALA B 1 101 ? -5.824 -19.141 -7.492 1 96.88 101 ALA B O 1
ATOM 4136 N N . ASN B 1 102 ? -7.062 -17.766 -8.648 1 96.88 102 ASN B N 1
ATOM 4137 C CA . ASN B 1 102 ? -7.812 -17.328 -7.477 1 96.88 102 ASN B CA 1
ATOM 4138 C C . ASN B 1 102 ? -8.977 -18.266 -7.168 1 96.88 102 ASN B C 1
ATOM 4140 O O . ASN B 1 102 ? -9.906 -18.391 -7.961 1 96.88 102 ASN B O 1
ATOM 4144 N N . PRO B 1 103 ? -8.93 -18.906 -6.012 1 96 103 PRO B N 1
ATOM 4145 C CA . PRO B 1 103 ? -9.992 -19.875 -5.723 1 96 103 PRO B CA 1
ATOM 4146 C C . PRO B 1 103 ? -11.344 -19.203 -5.492 1 96 103 PRO B C 1
ATOM 4148 O O . PRO B 1 103 ? -12.383 -19.859 -5.617 1 96 103 PRO B O 1
ATOM 4151 N N . CYS B 1 104 ? -11.336 -17.953 -5.09 1 95.31 104 CYS B N 1
ATOM 4152 C CA . CYS B 1 104 ? -12.547 -17.172 -4.852 1 95.31 104 CYS B CA 1
ATOM 4153 C C . CYS B 1 104 ? -12.609 -15.961 -5.773 1 95.31 104 CYS B C 1
ATOM 4155 O O . CYS B 1 104 ? -12.039 -14.914 -5.469 1 95.31 104 CYS B O 1
ATOM 4157 N N . LYS B 1 105 ? -13.398 -16.109 -6.852 1 96.12 105 LYS B N 1
ATOM 4158 C CA . LYS B 1 105 ? -13.312 -15.141 -7.945 1 96.12 105 LYS B CA 1
ATOM 4159 C C . LYS B 1 105 ? -14.523 -14.203 -7.953 1 96.12 105 LYS B C 1
ATOM 4161 O O . LYS B 1 105 ? -15.609 -14.586 -7.508 1 96.12 105 LYS B O 1
ATOM 4166 N N . THR B 1 106 ? -14.25 -13.07 -8.453 1 94.75 106 THR B N 1
ATOM 4167 C CA . THR B 1 106 ? -15.32 -12.109 -8.727 1 94.75 106 THR B CA 1
ATOM 4168 C C . THR B 1 106 ? -16.125 -12.531 -9.953 1 94.75 106 THR B C 1
ATOM 4170 O O . THR B 1 106 ? -15.547 -12.984 -10.953 1 94.75 106 THR B O 1
ATOM 4173 N N . ARG B 1 107 ? -17.438 -12.406 -9.898 1 95.5 107 ARG B N 1
ATOM 4174 C CA . ARG B 1 107 ? -18.312 -12.836 -10.984 1 95.5 107 ARG B CA 1
ATOM 4175 C C . ARG B 1 107 ? -17.891 -12.211 -12.312 1 95.5 107 ARG B C 1
ATOM 4177 O O . ARG B 1 107 ? -17.734 -12.914 -13.312 1 95.5 107 ARG B O 1
ATOM 4184 N N . SER B 1 108 ? -17.688 -10.898 -12.297 1 94.88 108 SER B N 1
ATOM 4185 C CA . SER B 1 108 ? -17.344 -10.211 -13.539 1 94.88 108 SER B CA 1
ATOM 4186 C C . SER B 1 108 ? -15.984 -10.656 -14.055 1 94.88 108 SER B C 1
ATOM 4188 O O . SER B 1 108 ? -15.727 -10.625 -15.258 1 94.88 108 SER B O 1
ATOM 4190 N N . TYR B 1 109 ? -15.133 -11.102 -13.156 1 96.56 109 TYR B N 1
ATOM 4191 C CA . TYR B 1 109 ? -13.82 -11.586 -13.578 1 96.56 109 TYR B CA 1
ATOM 4192 C C . TYR B 1 109 ? -13.93 -12.953 -14.242 1 96.56 109 TYR B C 1
ATOM 4194 O O . TYR B 1 109 ? -13.188 -13.258 -15.18 1 96.56 109 TYR B O 1
ATOM 4202 N N . ILE B 1 110 ? -14.867 -13.781 -13.781 1 97.5 110 ILE B N 1
ATOM 4203 C CA . ILE B 1 110 ? -15.109 -15.062 -14.414 1 97.5 110 ILE B CA 1
ATOM 4204 C C . ILE B 1 110 ? -15.656 -14.844 -15.828 1 97.5 110 ILE B C 1
ATOM 4206 O O . ILE B 1 110 ? -15.203 -15.477 -16.781 1 97.5 110 ILE B O 1
ATOM 4210 N N . LYS B 1 111 ? -16.578 -13.93 -15.922 1 97.25 111 LYS B N 1
ATOM 4211 C CA . LYS B 1 111 ? -17.125 -13.602 -17.234 1 97.25 111 LYS B CA 1
ATOM 4212 C C . LYS B 1 111 ? -16.031 -13.117 -18.188 1 97.25 111 LYS B C 1
ATOM 4214 O O . LYS B 1 111 ? -16.016 -13.469 -19.359 1 97.25 111 LYS B O 1
ATOM 4219 N N . HIS B 1 112 ? -15.195 -12.336 -17.625 1 97.38 112 HIS B N 1
ATOM 4220 C CA . HIS B 1 112 ? -14.094 -11.812 -18.438 1 97.38 112 HIS B CA 1
ATOM 4221 C C . HIS B 1 112 ? -13.156 -12.938 -18.875 1 97.38 112 HIS B C 1
ATOM 4223 O O . HIS B 1 112 ? -12.734 -12.977 -20.031 1 97.38 112 HIS B O 1
ATOM 4229 N N . ALA B 1 113 ? -12.812 -13.797 -17.953 1 98.44 113 ALA B N 1
ATOM 4230 C CA . ALA B 1 113 ? -11.977 -14.945 -18.297 1 98.44 113 ALA B CA 1
ATOM 4231 C C . ALA B 1 113 ? -12.594 -15.758 -19.422 1 98.44 113 ALA B C 1
ATOM 4233 O O . ALA B 1 113 ? -11.898 -16.156 -20.359 1 98.44 113 ALA B O 1
ATOM 4234 N N . ALA B 1 114 ? -13.859 -15.977 -19.359 1 98.56 114 ALA B N 1
ATOM 4235 C CA . ALA B 1 114 ? -14.586 -16.688 -20.422 1 98.56 114 ALA B CA 1
ATOM 4236 C C . ALA B 1 114 ? -14.469 -15.953 -21.75 1 98.56 114 ALA B C 1
ATOM 4238 O O . ALA B 1 114 ? -14.203 -16.578 -22.781 1 98.56 114 ALA B O 1
ATOM 4239 N N . ALA B 1 115 ? -14.594 -14.68 -21.672 1 98.31 115 ALA B N 1
ATOM 4240 C CA . ALA B 1 115 ? -14.602 -13.859 -22.891 1 98.31 115 ALA B CA 1
ATOM 4241 C C . ALA B 1 115 ? -13.242 -13.891 -23.578 1 98.31 115 ALA B C 1
ATOM 4243 O O . ALA B 1 115 ? -13.156 -13.812 -24.812 1 98.31 115 ALA B O 1
ATOM 4244 N N . VAL B 1 116 ? -12.188 -14.023 -22.797 1 98.06 116 VAL B N 1
ATOM 4245 C CA . VAL B 1 116 ? -10.859 -13.938 -23.391 1 98.06 116 VAL B CA 1
ATOM 4246 C C . VAL B 1 116 ? -10.258 -15.336 -23.531 1 98.06 116 VAL B C 1
ATOM 4248 O O . VAL B 1 116 ? -9.109 -15.492 -23.938 1 98.06 116 VAL B O 1
ATOM 4251 N N . GLY B 1 117 ? -10.961 -16.328 -23.094 1 98.38 117 GLY B N 1
ATOM 4252 C CA . GLY B 1 117 ? -10.594 -17.703 -23.359 1 98.38 117 GLY B CA 1
ATOM 4253 C C . GLY B 1 117 ? -9.648 -18.281 -22.328 1 98.38 117 GLY B C 1
ATOM 4254 O O . GLY B 1 117 ? -8.938 -19.25 -22.609 1 98.38 117 GLY B O 1
ATOM 4255 N N . VAL B 1 118 ? -9.547 -17.719 -21.219 1 98.75 118 VAL B N 1
ATOM 4256 C CA . VAL B 1 118 ? -8.805 -18.297 -20.109 1 98.75 118 VAL B CA 1
ATOM 4257 C C . VAL B 1 118 ? -9.695 -19.281 -19.344 1 98.75 118 VAL B C 1
ATOM 4259 O O . VAL B 1 118 ? -10.453 -18.875 -18.469 1 98.75 118 VAL B O 1
ATOM 4262 N N . ASP B 1 119 ? -9.523 -20.547 -19.641 1 98.5 119 ASP B N 1
ATOM 4263 C CA . ASP B 1 119 ? -10.531 -21.5 -19.172 1 98.5 119 ASP B CA 1
ATOM 4264 C C . ASP B 1 119 ? -9.992 -22.344 -18.016 1 98.5 119 ASP B C 1
ATOM 4266 O O . ASP B 1 119 ? -10.742 -23.094 -17.391 1 98.5 119 ASP B O 1
ATOM 4270 N N . LEU B 1 120 ? -8.719 -22.312 -17.797 1 98.81 120 LEU B N 1
ATOM 4271 C CA . LEU B 1 120 ? -8.148 -23.047 -16.672 1 98.81 120 LEU B CA 1
ATOM 4272 C C . LEU B 1 120 ? -8.258 -22.25 -15.383 1 98.81 120 LEU B C 1
ATOM 4274 O O . LEU B 1 120 ? -7.652 -21.172 -15.258 1 98.81 120 LEU B O 1
ATOM 4278 N N . MET B 1 121 ? -9.031 -22.766 -14.43 1 98.5 121 MET B N 1
ATOM 4279 C CA . MET B 1 121 ? -9.305 -21.969 -13.234 1 98.5 121 MET B CA 1
ATOM 4280 C C . MET B 1 121 ? -9.328 -22.844 -11.992 1 98.5 121 MET B C 1
ATOM 4282 O O . MET B 1 121 ? -9.812 -23.984 -12.039 1 98.5 121 MET B O 1
ATOM 4286 N N . THR B 1 122 ? -8.969 -22.281 -10.852 1 98.56 122 THR B N 1
ATOM 4287 C CA . THR B 1 122 ? -8.969 -23.031 -9.602 1 98.56 122 THR B CA 1
ATOM 4288 C C . THR B 1 122 ? -10.281 -22.828 -8.852 1 98.56 122 THR B C 1
ATOM 4290 O O . THR B 1 122 ? -11.008 -21.859 -9.109 1 98.56 122 THR B O 1
ATOM 4293 N N . PHE B 1 123 ? -10.602 -23.766 -7.953 1 97.5 123 PHE B N 1
ATOM 4294 C CA . PHE B 1 123 ? -11.688 -23.672 -6.984 1 97.5 123 PHE B CA 1
ATOM 4295 C C . PHE B 1 123 ? -11.352 -24.453 -5.723 1 97.5 123 PHE B C 1
ATOM 4297 O O . PHE B 1 123 ? -10.469 -25.312 -5.738 1 97.5 123 PHE B O 1
ATOM 4304 N N . ASP B 1 124 ? -12.023 -24.109 -4.582 1 96.56 124 ASP B N 1
ATOM 4305 C CA . ASP B 1 124 ? -11.742 -24.875 -3.369 1 96.56 124 ASP B CA 1
ATOM 4306 C C . ASP B 1 124 ? -12.977 -24.984 -2.48 1 96.56 124 ASP B C 1
ATOM 4308 O O . ASP B 1 124 ? -12.875 -25.344 -1.308 1 96.56 124 ASP B O 1
ATOM 4312 N N . ASN B 1 125 ? -14.141 -24.578 -3.062 1 94.06 125 ASN B N 1
ATOM 4313 C CA . ASN B 1 125 ? -15.367 -24.656 -2.275 1 94.06 125 ASN B CA 1
ATOM 4314 C C . ASN B 1 125 ? -16.594 -24.844 -3.162 1 94.06 125 ASN B C 1
ATOM 4316 O O . ASN B 1 125 ? -16.531 -24.625 -4.375 1 94.06 125 ASN B O 1
ATOM 4320 N N . GLU B 1 126 ? -17.641 -25.219 -2.525 1 94.88 126 GLU B N 1
ATOM 4321 C CA . GLU B 1 126 ? -18.859 -25.594 -3.24 1 94.88 126 GLU B CA 1
ATOM 4322 C C . GLU B 1 126 ? -19.5 -24.391 -3.91 1 94.88 126 GLU B C 1
ATOM 4324 O O . GLU B 1 126 ? -19.953 -24.469 -5.051 1 94.88 126 GLU B O 1
ATOM 4329 N N . LEU B 1 127 ? -19.5 -23.297 -3.293 1 93.44 127 LEU B N 1
ATOM 4330 C CA . LEU B 1 127 ? -20.203 -22.125 -3.818 1 93.44 127 LEU B CA 1
ATOM 4331 C C . LEU B 1 127 ? -19.5 -21.594 -5.074 1 93.44 127 LEU B C 1
ATOM 4333 O O . LEU B 1 127 ? -20.172 -21.078 -5.98 1 93.44 127 LEU B O 1
ATOM 4337 N N . GLU B 1 128 ? -18.219 -21.75 -5.109 1 96.06 128 GLU B N 1
ATOM 4338 C CA . GLU B 1 128 ? -17.484 -21.375 -6.316 1 96.06 128 GLU B CA 1
ATOM 4339 C C . GLU B 1 128 ? -17.906 -22.234 -7.508 1 96.06 128 GLU B C 1
ATOM 4341 O O . GLU B 1 128 ? -17.953 -21.75 -8.641 1 96.06 128 GLU B O 1
ATOM 4346 N N . LEU B 1 129 ? -18.234 -23.484 -7.254 1 97.5 129 LEU B N 1
ATOM 4347 C CA . LEU B 1 129 ? -18.672 -24.391 -8.312 1 97.5 129 LEU B CA 1
ATOM 4348 C C . LEU B 1 129 ? -19.984 -23.906 -8.922 1 97.5 129 LEU B C 1
ATOM 4350 O O . LEU B 1 129 ? -20.141 -23.875 -10.141 1 97.5 129 LEU B O 1
ATOM 4354 N N . TYR B 1 130 ? -20.906 -23.562 -8.086 1 96.88 130 TYR B N 1
ATOM 4355 C CA . TYR B 1 130 ? -22.172 -23.062 -8.586 1 96.88 130 TYR B CA 1
ATOM 4356 C C . TYR B 1 130 ? -21.984 -21.781 -9.391 1 96.88 130 TYR B C 1
ATOM 4358 O O . TYR B 1 130 ? -22.609 -21.594 -10.438 1 96.88 130 TYR B O 1
ATOM 4366 N N . LYS B 1 131 ? -21.156 -20.953 -8.898 1 95.5 131 LYS B N 1
ATOM 4367 C CA . LYS B 1 131 ? -20.844 -19.703 -9.578 1 95.5 131 LYS B CA 1
ATOM 4368 C C . LYS B 1 131 ? -20.25 -19.953 -10.953 1 95.5 131 LYS B C 1
ATOM 4370 O O . LYS B 1 131 ? -20.656 -19.328 -11.938 1 95.5 131 LYS B O 1
ATOM 4375 N N . VAL B 1 132 ? -19.328 -20.844 -11.039 1 97.69 132 VAL B N 1
ATOM 4376 C CA . VAL B 1 132 ? -18.672 -21.156 -12.297 1 97.69 132 VAL B CA 1
ATOM 4377 C C . VAL B 1 132 ? -19.656 -21.828 -13.242 1 97.69 132 VAL B C 1
ATOM 4379 O O . VAL B 1 132 ? -19.672 -21.562 -14.445 1 97.69 132 VAL B O 1
ATOM 4382 N N . CYS B 1 133 ? -20.453 -22.719 -12.703 1 98.38 133 CYS B N 1
ATOM 4383 C CA . CYS B 1 133 ? -21.453 -23.391 -13.516 1 98.38 133 CYS B CA 1
ATOM 4384 C C . CYS B 1 133 ? -22.344 -22.391 -14.234 1 98.38 133 CYS B C 1
ATOM 4386 O O . CYS B 1 133 ? -22.688 -22.578 -15.406 1 98.38 133 CYS B O 1
ATOM 4388 N N . GLU B 1 134 ? -22.625 -21.391 -13.531 1 97.25 134 GLU B N 1
ATOM 4389 C CA . GLU B 1 134 ? -23.5 -20.359 -14.078 1 97.25 134 GLU B CA 1
ATOM 4390 C C . GLU B 1 134 ? -22.766 -19.5 -15.109 1 97.25 134 GLU B C 1
ATOM 4392 O O . GLU B 1 134 ? -23.344 -19.156 -16.141 1 97.25 134 GLU B O 1
ATOM 4397 N N . LEU B 1 135 ? -21.531 -19.172 -14.938 1 97 135 LEU B N 1
ATOM 4398 C CA . LEU B 1 135 ? -20.891 -18.078 -15.664 1 97 135 LEU B CA 1
ATOM 4399 C C . LEU B 1 135 ? -19.938 -18.609 -16.734 1 97 135 LEU B C 1
ATOM 4401 O O . LEU B 1 135 ? -19.703 -17.953 -17.734 1 97 135 LEU B O 1
ATOM 4405 N N . TYR B 1 136 ? -19.391 -19.781 -16.5 1 98.38 136 TYR B N 1
ATOM 4406 C CA . TYR B 1 136 ? -18.406 -20.375 -17.391 1 98.38 136 TYR B CA 1
ATOM 4407 C C . TYR B 1 136 ? -18.422 -21.906 -17.297 1 98.38 136 TYR B C 1
ATOM 4409 O O . TYR B 1 136 ? -17.406 -22.516 -16.938 1 98.38 136 TYR B O 1
ATOM 4417 N N . PRO B 1 137 ? -19.453 -22.562 -17.719 1 98.25 137 PRO B N 1
ATOM 4418 C CA . PRO B 1 137 ? -19.656 -23.984 -17.5 1 98.25 137 PRO B CA 1
ATOM 4419 C C . PRO B 1 137 ? -18.641 -24.859 -18.234 1 98.25 137 PRO B C 1
ATOM 4421 O O . PRO B 1 137 ? -18.453 -26.031 -17.891 1 98.25 137 PRO B O 1
ATOM 4424 N N . THR B 1 138 ? -17.969 -24.281 -19.219 1 98.31 138 THR B N 1
ATOM 4425 C CA . THR B 1 138 ? -17.031 -25.094 -20 1 98.31 138 THR B CA 1
ATOM 4426 C C . THR B 1 138 ? -15.609 -24.938 -19.469 1 98.31 138 THR B C 1
ATOM 4428 O O . THR B 1 138 ? -14.672 -25.5 -20.047 1 98.31 138 THR B O 1
ATOM 4431 N N . ALA B 1 139 ? -15.469 -24.172 -18.406 1 98.62 139 ALA B N 1
ATOM 4432 C CA . ALA B 1 139 ? -14.148 -23.984 -17.812 1 98.62 139 ALA B CA 1
ATOM 4433 C C . ALA B 1 139 ? -13.523 -25.312 -17.406 1 98.62 139 ALA B C 1
ATOM 4435 O O . ALA B 1 139 ? -14.242 -26.266 -17.078 1 98.62 139 ALA B O 1
ATOM 4436 N N . ARG B 1 140 ? -12.266 -25.406 -17.547 1 98.88 140 ARG B N 1
ATOM 4437 C CA . ARG B 1 140 ? -11.492 -26.516 -16.969 1 98.88 140 ARG B CA 1
ATOM 4438 C C . ARG B 1 140 ? -11.07 -26.188 -15.531 1 98.88 140 ARG B C 1
ATOM 4440 O O . ARG B 1 140 ? -10.344 -25.219 -15.297 1 98.88 140 ARG B O 1
ATOM 4447 N N . LEU B 1 141 ? -11.484 -27.016 -14.594 1 98.81 141 LEU B N 1
ATOM 4448 C CA . LEU B 1 141 ? -11.391 -26.656 -13.188 1 98.81 141 LEU B CA 1
ATOM 4449 C C . LEU B 1 141 ? -10.289 -27.453 -12.492 1 98.81 141 LEU B C 1
ATOM 4451 O O . LEU B 1 141 ? -10.109 -28.641 -12.766 1 98.81 141 LEU B O 1
ATOM 4455 N N . VAL B 1 142 ? -9.547 -26.75 -11.641 1 98.88 142 VAL B N 1
ATOM 4456 C CA . VAL B 1 142 ? -8.461 -27.328 -10.859 1 98.88 142 VAL B CA 1
ATOM 4457 C C . VAL B 1 142 ? -8.766 -27.188 -9.367 1 98.88 142 VAL B C 1
ATOM 4459 O O . VAL B 1 142 ? -8.922 -26.078 -8.859 1 98.88 142 VAL B O 1
ATOM 4462 N N . LEU B 1 143 ? -8.82 -28.297 -8.617 1 98.81 143 LEU B N 1
ATOM 4463 C CA . LEU B 1 143 ? -9.164 -28.297 -7.195 1 98.81 143 LEU B CA 1
ATOM 4464 C C . LEU B 1 143 ? -7.949 -27.922 -6.348 1 98.81 143 LEU B C 1
ATOM 4466 O O . LEU B 1 143 ? -6.941 -28.641 -6.352 1 98.81 143 LEU B O 1
ATOM 4470 N N . ARG B 1 144 ? -8.062 -26.812 -5.629 1 98.12 144 ARG B N 1
ATOM 4471 C CA . ARG B 1 144 ? -6.996 -26.344 -4.746 1 98.12 144 ARG B CA 1
ATOM 4472 C C . ARG B 1 144 ? -7.094 -27 -3.373 1 98.12 144 ARG B C 1
ATOM 4474 O O . ARG B 1 144 ? -8.094 -26.844 -2.67 1 98.12 144 ARG B O 1
ATOM 4481 N N . LEU B 1 145 ? -6 -27.672 -2.973 1 97.56 145 LEU B N 1
ATOM 4482 C CA . LEU B 1 145 ? -5.957 -28.375 -1.693 1 97.56 145 LEU B CA 1
ATOM 4483 C C . LEU B 1 145 ? -5.305 -27.5 -0.621 1 97.56 145 LEU B C 1
ATOM 4485 O O . LEU B 1 145 ? -4.379 -26.734 -0.911 1 97.56 145 LEU B O 1
ATOM 4489 N N . ARG B 1 146 ? -5.824 -27.672 0.572 1 94.31 146 ARG B N 1
ATOM 4490 C CA . ARG B 1 146 ? -5.086 -27.188 1.733 1 94.31 146 ARG B CA 1
ATOM 4491 C C . ARG B 1 146 ? -3.977 -28.156 2.125 1 94.31 146 ARG B C 1
ATOM 4493 O O . ARG B 1 146 ? -4.215 -29.359 2.258 1 94.31 146 ARG B O 1
ATOM 4500 N N . VAL B 1 147 ? -2.801 -27.656 2.246 1 92.69 147 VAL B N 1
ATOM 4501 C CA . VAL B 1 147 ? -1.671 -28.5 2.629 1 92.69 147 VAL B CA 1
ATOM 4502 C C . VAL B 1 147 ? -0.893 -27.828 3.762 1 92.69 147 VAL B C 1
ATOM 4504 O O . VAL B 1 147 ? -1.163 -26.688 4.117 1 92.69 147 VAL B O 1
ATOM 4507 N N . ASP B 1 148 ? -0.047 -28.594 4.328 1 83.94 148 ASP B N 1
ATOM 4508 C CA . ASP B 1 148 ? 0.777 -28.078 5.414 1 83.94 148 ASP B CA 1
ATOM 4509 C C . ASP B 1 148 ? 1.704 -26.969 4.918 1 83.94 148 ASP B C 1
ATOM 4511 O O . ASP B 1 148 ? 2.58 -27.203 4.086 1 83.94 148 ASP B O 1
ATOM 4515 N N . ASP B 1 149 ? 1.484 -25.828 5.434 1 81.25 149 ASP B N 1
ATOM 4516 C CA . ASP B 1 149 ? 2.336 -24.719 5.055 1 81.25 149 ASP B CA 1
ATOM 4517 C C . ASP B 1 149 ? 2.994 -24.078 6.277 1 81.25 149 ASP B C 1
ATOM 4519 O O . ASP B 1 149 ? 3.338 -22.906 6.266 1 81.25 149 ASP B O 1
ATOM 4523 N N . SER B 1 150 ? 3.184 -24.844 7.332 1 80.62 150 SER B N 1
ATOM 4524 C CA . SER B 1 150 ? 3.73 -24.344 8.594 1 80.62 150 SER B CA 1
ATOM 4525 C C . SER B 1 150 ? 5.195 -23.953 8.438 1 80.62 150 SER B C 1
ATOM 4527 O O . SER B 1 150 ? 5.715 -23.156 9.227 1 80.62 150 SER B O 1
ATOM 4529 N N . GLY B 1 151 ? 5.816 -24.484 7.438 1 81.25 151 GLY B N 1
ATOM 4530 C CA . GLY B 1 151 ? 7.215 -24.156 7.215 1 81.25 151 GLY B CA 1
ATOM 4531 C C . GLY B 1 151 ? 7.41 -22.906 6.363 1 81.25 151 GLY B C 1
ATOM 4532 O O . GLY B 1 151 ? 8.531 -22.609 5.941 1 81.25 151 GLY B O 1
ATOM 4533 N N . SER B 1 152 ? 6.305 -22.219 6.141 1 80.94 152 SER B N 1
ATOM 4534 C CA . SER B 1 152 ? 6.383 -21.062 5.254 1 80.94 152 SER B CA 1
ATOM 4535 C C . SER B 1 152 ? 6.223 -19.75 6.027 1 80.94 152 SER B C 1
ATOM 4537 O O . SER B 1 152 ? 5.715 -19.75 7.148 1 80.94 152 SER B O 1
ATOM 4539 N N . VAL B 1 153 ? 6.723 -18.734 5.43 1 78.38 153 VAL B N 1
ATOM 4540 C CA . VAL B 1 153 ? 6.621 -17.406 6.016 1 78.38 153 VAL B CA 1
ATOM 4541 C C . VAL B 1 153 ? 5.184 -16.891 5.898 1 78.38 153 VAL B C 1
ATOM 4543 O O . VAL B 1 153 ? 4.629 -16.344 6.855 1 78.38 153 VAL B O 1
ATOM 4546 N N . CYS B 1 154 ? 4.625 -17.078 4.746 1 79.75 154 CYS B N 1
ATOM 4547 C CA . CYS B 1 154 ? 3.232 -16.703 4.5 1 79.75 154 CYS B CA 1
ATOM 4548 C C . CYS B 1 154 ? 2.361 -17.938 4.336 1 79.75 154 CYS B C 1
ATOM 4550 O O . CYS B 1 154 ? 2.461 -18.656 3.332 1 79.75 154 CYS B O 1
ATOM 4552 N N . ARG B 1 155 ? 1.437 -18.141 5.309 1 80.38 155 ARG B N 1
ATOM 4553 C CA . ARG B 1 155 ? 0.566 -19.297 5.32 1 80.38 155 ARG B CA 1
ATOM 4554 C C . ARG B 1 155 ? -0.718 -19.047 4.543 1 80.38 155 ARG B C 1
ATOM 4556 O O . ARG B 1 155 ? -1.627 -18.375 5.043 1 80.38 155 ARG B O 1
ATOM 4563 N N . LEU B 1 156 ? -0.803 -19.594 3.459 1 80.75 156 LEU B N 1
ATOM 4564 C CA . LEU B 1 156 ? -1.917 -19.344 2.549 1 80.75 156 LEU B CA 1
ATOM 4565 C C . LEU B 1 156 ? -3.117 -20.219 2.914 1 80.75 156 LEU B C 1
ATOM 4567 O O . LEU B 1 156 ? -4.246 -19.922 2.518 1 80.75 156 LEU B O 1
ATOM 4571 N N . GLY B 1 157 ? -2.875 -21.25 3.625 1 80.62 157 GLY B N 1
ATOM 4572 C CA . GLY B 1 157 ? -3.928 -22.172 4.008 1 80.62 157 GLY B CA 1
ATOM 4573 C C . GLY B 1 157 ? -4.945 -21.562 4.953 1 80.62 157 GLY B C 1
ATOM 4574 O O . GLY B 1 157 ? -6.047 -22.094 5.117 1 80.62 157 GLY B O 1
ATOM 4575 N N . LEU B 1 158 ? -4.633 -20.5 5.473 1 77.56 158 LEU B N 1
ATOM 4576 C CA . LEU B 1 158 ? -5.562 -19.766 6.328 1 77.56 158 LEU B CA 1
ATOM 4577 C C . LEU B 1 158 ? -6.738 -19.234 5.52 1 77.56 158 LEU B C 1
ATOM 4579 O O . LEU B 1 158 ? -7.852 -19.109 6.039 1 77.56 158 LEU B O 1
ATOM 4583 N N . LYS B 1 159 ? -6.457 -18.984 4.316 1 88.69 159 LYS B N 1
ATOM 4584 C CA . LYS B 1 159 ? -7.406 -18.266 3.482 1 88.69 159 LYS B CA 1
ATOM 4585 C C . LYS B 1 159 ? -8.07 -19.188 2.469 1 88.69 159 LYS B C 1
ATOM 4587 O O . LYS B 1 159 ? -9.25 -19.031 2.15 1 88.69 159 LYS B O 1
ATOM 4592 N N . PHE B 1 160 ? -7.27 -20.203 1.977 1 93 160 PHE B N 1
ATOM 4593 C CA . PHE B 1 160 ? -7.746 -21.016 0.854 1 93 160 PHE B CA 1
ATOM 4594 C C . PHE B 1 160 ? -7.488 -22.484 1.095 1 93 160 PHE B C 1
ATOM 4596 O O . PHE B 1 160 ? -6.773 -22.859 2.029 1 93 160 PHE B O 1
ATOM 4603 N N . GLY B 1 161 ? -8.141 -23.297 0.235 1 94.38 161 GLY B N 1
ATOM 4604 C CA . GLY B 1 161 ? -7.805 -24.703 0.151 1 94.38 161 GLY B CA 1
ATOM 4605 C C . GLY B 1 161 ? -8.875 -25.609 0.724 1 94.38 161 GLY B C 1
ATOM 4606 O O . GLY B 1 161 ? -9.422 -25.344 1.794 1 94.38 161 GLY B O 1
ATOM 4607 N N . CYS B 1 162 ? -9.086 -26.641 0.066 1 94.75 162 CYS B N 1
ATOM 4608 C CA . CYS B 1 162 ? -10.008 -27.688 0.479 1 94.75 162 CYS B CA 1
ATOM 4609 C C . CYS B 1 162 ? -9.289 -28.766 1.287 1 94.75 162 CYS B C 1
ATOM 4611 O O . CYS B 1 162 ? -8.227 -29.234 0.881 1 94.75 162 CYS B O 1
ATOM 4613 N N . GLU B 1 163 ? -9.859 -29.094 2.375 1 93.56 163 GLU B N 1
ATOM 4614 C CA . GLU B 1 163 ? -9.312 -30.219 3.139 1 93.56 163 GLU B CA 1
ATOM 4615 C C . GLU B 1 163 ? -9.484 -31.531 2.389 1 93.56 163 GLU B C 1
ATOM 4617 O O . GLU B 1 163 ? -10.484 -31.734 1.697 1 93.56 163 GLU B O 1
ATOM 4622 N N . LEU B 1 164 ? -8.523 -32.375 2.615 1 95.12 164 LEU B N 1
ATOM 4623 C CA . LEU B 1 164 ? -8.586 -33.688 1.963 1 95.12 164 LEU B CA 1
ATOM 4624 C C . LEU B 1 164 ? -9.891 -34.406 2.291 1 95.12 164 LEU B C 1
ATOM 4626 O O . LEU B 1 164 ? -10.438 -35.125 1.453 1 95.12 164 LEU B O 1
ATOM 4630 N N . SER B 1 165 ? -10.422 -34.125 3.465 1 94.44 165 SER B N 1
ATOM 4631 C CA . SER B 1 165 ? -11.648 -34.781 3.914 1 94.44 165 SER B CA 1
ATOM 4632 C C . SER B 1 165 ? -12.852 -34.281 3.121 1 94.44 165 SER B C 1
ATOM 4634 O O . SER B 1 165 ? -13.891 -34.969 3.076 1 94.44 165 SER B O 1
ATOM 4636 N N . ASP B 1 166 ? -12.727 -33.188 2.434 1 94.62 166 ASP B N 1
ATOM 4637 C CA . ASP B 1 166 ? -13.883 -32.594 1.785 1 94.62 166 ASP B CA 1
ATOM 4638 C C . ASP B 1 166 ? -13.805 -32.75 0.268 1 94.62 166 ASP B C 1
ATOM 4640 O O . ASP B 1 166 ? -14.742 -32.375 -0.446 1 94.62 166 ASP B O 1
ATOM 4644 N N . THR B 1 167 ? -12.781 -33.312 -0.239 1 97.81 167 THR B N 1
ATOM 4645 C CA . THR B 1 167 ? -12.539 -33.344 -1.677 1 97.81 167 THR B CA 1
ATOM 4646 C C . THR B 1 167 ? -13.586 -34.219 -2.385 1 97.81 167 THR B C 1
ATOM 4648 O O . THR B 1 167 ? -14.062 -33.844 -3.463 1 97.81 167 THR B O 1
ATOM 4651 N N . GLN B 1 168 ? -13.961 -35.312 -1.787 1 97.94 168 GLN B N 1
ATOM 4652 C CA . GLN B 1 168 ? -14.969 -36.156 -2.398 1 97.94 168 GLN B CA 1
ATOM 4653 C C . GLN B 1 168 ? -16.281 -35.438 -2.582 1 97.94 168 GLN B C 1
ATOM 4655 O O . GLN B 1 168 ? -16.953 -35.594 -3.613 1 97.94 168 GLN B O 1
ATOM 4660 N N . HIS B 1 169 ? -16.594 -34.75 -1.607 1 97.06 169 HIS B N 1
ATOM 4661 C CA . HIS B 1 169 ? -17.828 -33.969 -1.672 1 97.06 169 HIS B CA 1
ATOM 4662 C C . HIS B 1 169 ? -17.781 -32.938 -2.807 1 97.06 169 HIS B C 1
ATOM 4664 O O . HIS B 1 169 ? -18.719 -32.844 -3.602 1 97.06 169 HIS B O 1
ATOM 4670 N N . LEU B 1 170 ? -16.734 -32.188 -2.93 1 97.5 170 LEU B N 1
ATOM 4671 C CA . LEU B 1 170 ? -16.625 -31.156 -3.955 1 97.5 170 LEU B CA 1
ATOM 4672 C C . LEU B 1 170 ? -16.641 -31.781 -5.352 1 97.5 170 LEU B C 1
ATOM 4674 O O . LEU B 1 170 ? -17.266 -31.25 -6.266 1 97.5 170 LEU B O 1
ATOM 4678 N N . LEU B 1 171 ? -15.961 -32.875 -5.484 1 98.75 171 LEU B N 1
ATOM 4679 C CA . LEU B 1 171 ? -15.945 -33.562 -6.77 1 98.75 171 LEU B CA 1
ATOM 4680 C C . LEU B 1 171 ? -17.328 -34.062 -7.133 1 98.75 171 LEU B C 1
ATOM 4682 O O . LEU B 1 171 ? -17.75 -34 -8.297 1 98.75 171 LEU B O 1
ATOM 4686 N N . SER B 1 172 ? -18.047 -34.531 -6.141 1 98.69 172 SER B N 1
ATOM 4687 C CA . SER B 1 172 ? -19.406 -35 -6.379 1 98.69 172 SER B CA 1
ATOM 4688 C C . SER B 1 172 ? -20.312 -33.844 -6.828 1 98.69 172 SER B C 1
ATOM 4690 O O . SER B 1 172 ? -21.125 -34.031 -7.73 1 98.69 172 SER B O 1
ATOM 4692 N N . VAL B 1 173 ? -20.141 -32.781 -6.199 1 98.25 173 VAL B N 1
ATOM 4693 C CA . VAL B 1 173 ? -20.906 -31.594 -6.578 1 98.25 173 VAL B CA 1
ATOM 4694 C C . VAL B 1 173 ? -20.562 -31.188 -8.008 1 98.25 173 VAL B C 1
ATOM 4696 O O . VAL B 1 173 ? -21.453 -30.906 -8.812 1 98.25 173 VAL B O 1
ATOM 4699 N N . ALA B 1 174 ? -19.328 -31.141 -8.32 1 98.75 174 ALA B N 1
ATOM 4700 C CA . ALA B 1 174 ? -18.891 -30.781 -9.664 1 98.75 174 ALA B CA 1
ATOM 4701 C C . ALA B 1 174 ? -19.484 -31.719 -10.711 1 98.75 174 ALA B C 1
ATOM 4703 O O . ALA B 1 174 ? -19.953 -31.266 -11.758 1 98.75 174 ALA B O 1
ATOM 4704 N N . ARG B 1 175 ? -19.484 -32.969 -10.406 1 98.5 175 ARG B N 1
ATOM 4705 C CA . ARG B 1 175 ? -20.047 -33.969 -11.312 1 98.5 175 ARG B CA 1
ATOM 4706 C C . ARG B 1 175 ? -21.547 -33.75 -11.516 1 98.5 175 ARG B C 1
ATOM 4708 O O . ARG B 1 175 ? -22.031 -33.781 -12.648 1 98.5 175 ARG B O 1
ATOM 4715 N N . SER B 1 176 ? -22.188 -33.5 -10.453 1 98.44 176 SER B N 1
ATOM 4716 C CA . SER B 1 176 ? -23.625 -33.281 -10.523 1 98.44 176 SER B CA 1
ATOM 4717 C C . SER B 1 176 ? -23.969 -32.031 -11.352 1 98.44 176 SER B C 1
ATOM 4719 O O . SER B 1 176 ? -25.031 -31.969 -11.977 1 98.44 176 SER B O 1
ATOM 4721 N N . LEU B 1 177 ? -23.094 -31.094 -11.414 1 98.44 177 LEU B N 1
ATOM 4722 C CA . LEU B 1 177 ? -23.297 -29.844 -12.125 1 98.44 177 LEU B CA 1
ATOM 4723 C C . LEU B 1 177 ? -22.812 -29.953 -13.57 1 98.44 177 LEU B C 1
ATOM 4725 O O . LEU B 1 177 ? -22.969 -29.016 -14.352 1 98.44 177 LEU B O 1
ATOM 4729 N N . GLY B 1 178 ? -22.188 -31.047 -13.898 1 98.31 178 GLY B N 1
ATOM 4730 C CA . GLY B 1 178 ? -21.672 -31.25 -15.242 1 98.31 178 GLY B CA 1
ATOM 4731 C C . GLY B 1 178 ? -20.391 -30.469 -15.516 1 98.31 178 GLY B C 1
ATOM 4732 O O . GLY B 1 178 ? -20.109 -30.125 -16.672 1 98.31 178 GLY B O 1
ATOM 4733 N N . LEU B 1 179 ? -19.703 -30.141 -14.469 1 98.56 179 LEU B N 1
ATOM 4734 C CA . LEU B 1 179 ? -18.484 -29.359 -14.609 1 98.56 179 LEU B CA 1
ATOM 4735 C C . LEU B 1 179 ? -17.281 -30.281 -14.883 1 98.56 179 LEU B C 1
ATOM 4737 O O . LEU B 1 179 ? -17.344 -31.484 -14.609 1 98.56 179 LEU B O 1
ATOM 4741 N N . ASN B 1 180 ? -16.266 -29.688 -15.445 1 98.25 180 ASN B N 1
ATOM 4742 C CA . ASN B 1 180 ? -15.078 -30.438 -15.852 1 98.25 180 ASN B CA 1
ATOM 4743 C C . ASN B 1 180 ? -13.898 -30.172 -14.914 1 98.25 180 ASN B C 1
ATOM 4745 O O . ASN B 1 180 ? -13.148 -29.219 -15.094 1 98.25 180 ASN B O 1
ATOM 4749 N N . VAL B 1 181 ? -13.703 -31.109 -14.016 1 98.81 181 VAL B N 1
ATOM 4750 C CA . VAL B 1 181 ? -12.516 -31.031 -13.164 1 98.81 181 VAL B CA 1
ATOM 4751 C C . VAL B 1 181 ? -11.359 -31.766 -13.844 1 98.81 181 VAL B C 1
ATOM 4753 O O . VAL B 1 181 ? -11.453 -32.969 -14.133 1 98.81 181 VAL B O 1
ATOM 4756 N N . VAL B 1 182 ? -10.25 -30.984 -14.07 1 98.88 182 VAL B N 1
ATOM 4757 C CA . VAL B 1 182 ? -9.188 -31.562 -14.891 1 98.88 182 VAL B CA 1
ATOM 4758 C C . VAL B 1 182 ? -7.934 -31.766 -14.047 1 98.88 182 VAL B C 1
ATOM 4760 O O . VAL B 1 182 ? -6.961 -32.375 -14.508 1 98.88 182 VAL B O 1
ATOM 4763 N N . GLY B 1 183 ? -7.984 -31.219 -12.805 1 98.75 183 GLY B N 1
ATOM 4764 C CA . GLY B 1 183 ? -6.734 -31.391 -12.07 1 98.75 183 GLY B CA 1
ATOM 4765 C C . GLY B 1 183 ? -6.836 -30.953 -10.625 1 98.75 183 GLY B C 1
ATOM 4766 O O . GLY B 1 183 ? -7.934 -30.703 -10.117 1 98.75 183 GLY B O 1
ATOM 4767 N N . VAL B 1 184 ? -5.613 -31.031 -9.953 1 98.81 184 VAL B N 1
ATOM 4768 C CA . VAL B 1 184 ? -5.434 -30.688 -8.547 1 98.81 184 VAL B CA 1
ATOM 4769 C C . VAL B 1 184 ? -4.27 -29.719 -8.391 1 98.81 184 VAL B C 1
ATOM 4771 O O . VAL B 1 184 ? -3.271 -29.812 -9.117 1 98.81 184 VAL B O 1
ATOM 4774 N N . SER B 1 185 ? -4.496 -28.75 -7.543 1 98.69 185 SER B N 1
ATOM 4775 C CA . SER B 1 185 ? -3.43 -27.812 -7.219 1 98.69 185 SER B CA 1
ATOM 4776 C C . SER B 1 185 ? -3.211 -27.719 -5.711 1 98.69 185 SER B C 1
ATOM 4778 O O . SER B 1 185 ? -4.094 -28.078 -4.93 1 98.69 185 SER B O 1
ATOM 4780 N N . PHE B 1 186 ? -1.983 -27.312 -5.316 1 97.69 186 PHE B N 1
ATOM 4781 C CA . PHE B 1 186 ? -1.696 -26.969 -3.928 1 97.69 186 PHE B CA 1
ATOM 4782 C C . PHE B 1 186 ? -0.643 -25.875 -3.848 1 97.69 186 PHE B C 1
ATOM 4784 O O . PHE B 1 186 ? -0.069 -25.469 -4.867 1 97.69 186 PHE B O 1
ATOM 4791 N N .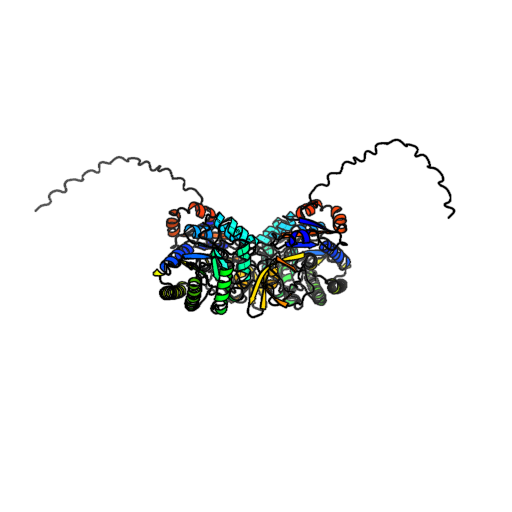 HIS B 1 187 ? -0.481 -25.281 -2.688 1 95.88 187 HIS B N 1
ATOM 4792 C CA . HIS B 1 187 ? 0.556 -24.297 -2.402 1 95.88 187 HIS B CA 1
ATOM 4793 C C . HIS B 1 187 ? 1.118 -24.484 -0.997 1 95.88 187 HIS B C 1
ATOM 4795 O O . HIS B 1 187 ? 0.372 -24.438 -0.016 1 95.88 187 HIS B O 1
ATOM 4801 N N . VAL B 1 188 ? 2.369 -24.625 -0.906 1 94.31 188 VAL B N 1
ATOM 4802 C CA . VAL B 1 188 ? 2.979 -24.969 0.371 1 94.31 188 VAL B CA 1
ATOM 4803 C C . VAL B 1 188 ? 3.32 -23.703 1.15 1 94.31 188 VAL B C 1
ATOM 4805 O O . VAL B 1 188 ? 3.959 -23.766 2.203 1 94.31 188 VAL B O 1
ATOM 4808 N N . GLY B 1 189 ? 2.977 -22.609 0.636 1 90.94 189 GLY B N 1
ATOM 4809 C CA . GLY B 1 189 ? 3.27 -21.328 1.281 1 90.94 189 GLY B CA 1
ATOM 4810 C C . GLY B 1 189 ? 4.473 -20.625 0.688 1 90.94 189 GLY B C 1
ATOM 4811 O O . GLY B 1 189 ? 5.301 -21.25 0.022 1 90.94 189 GLY B O 1
ATOM 4812 N N . SER B 1 190 ? 4.547 -19.344 0.979 1 88.44 190 SER B N 1
ATOM 4813 C CA . SER B 1 190 ? 5.625 -18.547 0.415 1 88.44 190 SER B CA 1
ATOM 4814 C C . SER B 1 190 ? 6.949 -18.828 1.123 1 88.44 190 SER B C 1
ATOM 4816 O O . SER B 1 190 ? 6.988 -18.938 2.35 1 88.44 190 SER B O 1
ATOM 4818 N N . ASN B 1 191 ? 7.953 -18.938 0.338 1 88.38 191 ASN B N 1
ATOM 4819 C CA . ASN B 1 191 ? 9.312 -19.109 0.845 1 88.38 191 ASN B CA 1
ATOM 4820 C C . ASN B 1 191 ? 9.398 -20.266 1.84 1 88.38 191 ASN B C 1
ATOM 4822 O O . ASN B 1 191 ? 9.875 -20.094 2.963 1 88.38 191 ASN B O 1
ATOM 4826 N N . SER B 1 192 ? 9.008 -21.375 1.37 1 88.31 192 SER B N 1
ATOM 4827 C CA . SER B 1 192 ? 8.984 -22.562 2.217 1 88.31 192 SER B CA 1
ATOM 4828 C C . SER B 1 192 ? 10.391 -23.078 2.482 1 88.31 192 SER B C 1
ATOM 4830 O O . SER B 1 192 ? 11.219 -23.156 1.566 1 88.31 192 SER B O 1
ATOM 4832 N N . SER B 1 193 ? 10.617 -23.484 3.662 1 89.31 193 SER B N 1
ATOM 4833 C CA . SER B 1 193 ? 11.938 -23.984 4.035 1 89.31 193 SER B CA 1
ATOM 4834 C C . SER B 1 193 ? 11.922 -25.5 4.199 1 89.31 193 SER B C 1
ATOM 4836 O O . SER B 1 193 ? 12.945 -26.109 4.52 1 89.31 193 SER B O 1
ATOM 4838 N N . ASN B 1 194 ? 10.812 -26.125 3.938 1 93 194 ASN B N 1
ATOM 4839 C CA . ASN B 1 194 ? 10.672 -27.562 4.16 1 93 194 ASN B CA 1
ATOM 4840 C C . ASN B 1 194 ? 10.367 -28.312 2.861 1 93 194 ASN B C 1
ATOM 4842 O O . ASN B 1 194 ? 9.203 -28.453 2.482 1 93 194 ASN B O 1
ATOM 4846 N N . PRO B 1 195 ? 11.367 -28.953 2.301 1 95.12 195 PRO B N 1
ATOM 4847 C CA . PRO B 1 195 ? 11.156 -29.672 1.043 1 95.12 195 PRO B CA 1
ATOM 4848 C C . PRO B 1 195 ? 10.109 -30.781 1.162 1 95.12 195 PRO B C 1
ATOM 4850 O O . PRO B 1 195 ? 9.383 -31.047 0.203 1 95.12 195 PRO B O 1
ATOM 4853 N N . GLN B 1 196 ? 9.977 -31.297 2.35 1 95.69 196 GLN B N 1
ATOM 4854 C CA . GLN B 1 196 ? 9.094 -32.438 2.525 1 95.69 196 GLN B CA 1
ATOM 4855 C C . GLN B 1 196 ? 7.625 -32.031 2.418 1 95.69 196 GLN B C 1
ATOM 4857 O O . GLN B 1 196 ? 6.754 -32.875 2.217 1 95.69 196 GLN B O 1
ATOM 4862 N N . SER B 1 197 ? 7.383 -30.828 2.58 1 95.38 197 SER B N 1
ATOM 4863 C CA . SER B 1 197 ? 6.016 -30.344 2.398 1 95.38 197 SER B CA 1
ATOM 4864 C C . SER B 1 197 ? 5.523 -30.594 0.978 1 95.38 197 SER B C 1
ATOM 4866 O O . SER B 1 197 ? 4.344 -30.891 0.767 1 95.38 197 SER B O 1
ATOM 4868 N N . PHE B 1 198 ? 6.426 -30.547 0.042 1 97.38 198 PHE B N 1
ATOM 4869 C CA . PHE B 1 198 ? 6.059 -30.828 -1.343 1 97.38 198 PHE B CA 1
ATOM 4870 C C . PHE B 1 198 ? 5.715 -32.312 -1.525 1 97.38 198 PHE B C 1
ATOM 4872 O O . PHE B 1 198 ? 4.734 -32.625 -2.189 1 97.38 198 PHE B O 1
ATOM 4879 N N . ALA B 1 199 ? 6.508 -33.125 -0.921 1 97.81 199 ALA B N 1
ATOM 4880 C CA . ALA B 1 199 ? 6.277 -34.562 -1.061 1 97.81 199 ALA B CA 1
ATOM 4881 C C . ALA B 1 199 ? 4.922 -34.969 -0.482 1 97.81 199 ALA B C 1
ATOM 4883 O O . ALA B 1 199 ? 4.16 -35.688 -1.116 1 97.81 199 ALA B O 1
ATOM 4884 N N . ARG B 1 200 ? 4.672 -34.469 0.688 1 97.06 200 ARG B N 1
ATOM 4885 C CA . ARG B 1 200 ? 3.398 -34.781 1.333 1 97.06 200 ARG B CA 1
ATOM 4886 C C . ARG B 1 200 ? 2.227 -34.25 0.509 1 97.06 200 ARG B C 1
ATOM 4888 O O . ARG B 1 200 ? 1.207 -34.938 0.372 1 97.06 200 ARG B O 1
ATOM 4895 N N . ALA B 1 201 ? 2.391 -33.094 -0.013 1 97.69 201 ALA B N 1
ATOM 4896 C CA . ALA B 1 201 ? 1.329 -32.5 -0.805 1 97.69 201 ALA B CA 1
ATOM 4897 C C . ALA B 1 201 ? 1.105 -33.25 -2.107 1 97.69 201 ALA B C 1
ATOM 4899 O O . ALA B 1 201 ? -0.036 -33.438 -2.535 1 97.69 201 ALA B O 1
ATOM 4900 N N . ILE B 1 202 ? 2.158 -33.688 -2.754 1 98.62 202 ILE B N 1
ATOM 4901 C CA . ILE B 1 202 ? 2.057 -34.438 -3.992 1 98.62 202 ILE B CA 1
ATOM 4902 C C . ILE B 1 202 ? 1.349 -35.781 -3.727 1 98.62 202 ILE B C 1
ATOM 4904 O O . ILE B 1 202 ? 0.489 -36.188 -4.504 1 98.62 202 ILE B O 1
ATOM 4908 N N . GLU B 1 203 ? 1.696 -36.344 -2.633 1 98.38 203 GLU B N 1
ATOM 4909 C CA . GLU B 1 203 ? 1.026 -37.594 -2.24 1 98.38 203 GLU B CA 1
ATOM 4910 C C . GLU B 1 203 ? -0.469 -37.375 -2.035 1 98.38 203 GLU B C 1
ATOM 4912 O O . GLU B 1 203 ? -1.29 -38.156 -2.502 1 98.38 203 GLU B O 1
ATOM 4917 N N . GLY B 1 204 ? -0.773 -36.344 -1.312 1 97.88 204 GLY B N 1
ATOM 4918 C CA . GLY B 1 204 ? -2.172 -36 -1.127 1 97.88 204 GLY B CA 1
ATOM 4919 C C . GLY B 1 204 ? -2.895 -35.719 -2.432 1 97.88 204 GLY B C 1
ATOM 4920 O O . GLY B 1 204 ? -4.043 -36.125 -2.611 1 97.88 204 GLY B O 1
ATOM 4921 N N . ALA B 1 205 ? -2.248 -35.031 -3.311 1 98.69 205 ALA B N 1
ATOM 4922 C CA . ALA B 1 205 ? -2.826 -34.75 -4.617 1 98.69 205 ALA B CA 1
ATOM 4923 C C . ALA B 1 205 ? -3.127 -36.031 -5.395 1 98.69 205 ALA B C 1
ATOM 4925 O O . ALA B 1 205 ? -4.133 -36.094 -6.102 1 98.69 205 ALA B O 1
ATOM 4926 N N . ARG B 1 206 ? -2.264 -37 -5.266 1 98.62 206 ARG B N 1
ATOM 4927 C CA . ARG B 1 206 ? -2.475 -38.281 -5.945 1 98.62 206 ARG B CA 1
ATOM 4928 C C . ARG B 1 206 ? -3.768 -38.938 -5.477 1 98.62 206 ARG B C 1
ATOM 4930 O O . ARG B 1 206 ? -4.531 -39.469 -6.289 1 98.62 206 ARG B O 1
ATOM 4937 N N . GLN B 1 207 ? -4 -38.844 -4.223 1 98.31 207 GLN B N 1
ATOM 4938 C CA . GLN B 1 207 ? -5.234 -39.406 -3.68 1 98.31 207 GLN B CA 1
ATOM 4939 C C . GLN B 1 207 ? -6.461 -38.75 -4.309 1 98.31 207 GLN B C 1
ATOM 4941 O O . GLN B 1 207 ? -7.414 -39.438 -4.684 1 98.31 207 GLN B O 1
ATOM 4946 N N . VAL B 1 208 ? -6.398 -37.5 -4.426 1 98.62 208 VAL B N 1
ATOM 4947 C CA . VAL B 1 208 ? -7.52 -36.75 -4.988 1 98.62 208 VAL B CA 1
ATOM 4948 C C . VAL B 1 208 ? -7.641 -37.062 -6.48 1 98.62 208 VAL B C 1
ATOM 4950 O O . VAL B 1 208 ? -8.75 -37.125 -7.02 1 98.62 208 VAL B O 1
ATOM 4953 N N . PHE B 1 209 ? -6.512 -37.219 -7.152 1 98.31 209 PHE B N 1
ATOM 4954 C CA . PHE B 1 209 ? -6.504 -37.594 -8.562 1 98.31 209 PHE B CA 1
ATOM 4955 C C . PHE B 1 209 ? -7.258 -38.906 -8.758 1 98.31 209 PHE B C 1
ATOM 4957 O O . PHE B 1 209 ? -8.078 -39.031 -9.68 1 98.31 209 PHE B O 1
ATOM 4964 N N . ASP B 1 210 ? -7.008 -39.812 -7.91 1 98.25 210 ASP B N 1
ATOM 4965 C CA . ASP B 1 210 ? -7.648 -41.125 -8 1 98.25 210 ASP B CA 1
ATOM 4966 C C . ASP B 1 210 ? -9.156 -41 -7.766 1 98.25 210 ASP B C 1
ATOM 4968 O O . ASP B 1 210 ? -9.945 -41.656 -8.445 1 98.25 210 ASP B O 1
ATOM 4972 N N . GLN B 1 211 ? -9.523 -40.188 -6.859 1 98.44 211 GLN B N 1
ATOM 4973 C CA . GLN B 1 211 ? -10.945 -39.906 -6.645 1 98.44 211 GLN B CA 1
ATOM 4974 C C . GLN B 1 211 ? -11.602 -39.375 -7.906 1 98.44 211 GLN B C 1
ATOM 4976 O O . GLN B 1 211 ? -12.68 -39.812 -8.289 1 98.44 211 GLN B O 1
ATOM 4981 N N . GLY B 1 212 ? -10.93 -38.438 -8.523 1 98.62 212 GLY B N 1
ATOM 4982 C CA . GLY B 1 212 ? -11.453 -37.812 -9.727 1 98.62 212 GLY B CA 1
ATOM 4983 C C . GLY B 1 212 ? -11.602 -38.781 -10.883 1 98.62 212 GLY B C 1
ATOM 4984 O O . GLY B 1 212 ? -12.641 -38.812 -11.547 1 98.62 212 GLY B O 1
ATOM 4985 N N . LEU B 1 213 ? -10.594 -39.594 -11.047 1 98.19 213 LEU B N 1
ATOM 4986 C CA . LEU B 1 213 ? -10.625 -40.594 -12.102 1 98.19 213 LEU B CA 1
ATOM 4987 C C . LEU B 1 213 ? -11.766 -41.594 -11.867 1 98.19 213 LEU B C 1
ATOM 4989 O O . LEU B 1 213 ? -12.484 -41.938 -12.805 1 98.19 213 LEU B O 1
ATOM 4993 N N . ALA B 1 214 ? -11.898 -41.969 -10.695 1 98.12 214 ALA B N 1
ATOM 4994 C CA . ALA B 1 214 ? -12.953 -42.906 -10.344 1 98.12 214 ALA B CA 1
ATOM 4995 C C . ALA B 1 214 ? -14.336 -42.312 -10.633 1 98.12 214 ALA B C 1
ATOM 4997 O O . ALA B 1 214 ? -15.266 -43.062 -10.961 1 98.12 214 ALA B O 1
ATOM 4998 N N . MET B 1 215 ? -14.453 -41.062 -10.578 1 98.06 215 MET B N 1
ATOM 4999 C CA . MET B 1 215 ? -15.734 -40.406 -10.789 1 98.06 215 MET B CA 1
ATOM 5000 C C . MET B 1 215 ? -15.914 -40.031 -12.258 1 98.06 215 MET B C 1
ATOM 5002 O O . MET B 1 215 ? -16.953 -39.469 -12.633 1 98.06 215 MET B O 1
ATOM 5006 N N . GLY B 1 216 ? -14.875 -40.25 -13.062 1 98 216 GLY B N 1
ATOM 5007 C CA . GLY B 1 216 ? -14.992 -40.094 -14.5 1 98 216 GLY B CA 1
ATOM 5008 C C . GLY B 1 216 ? -14.445 -38.75 -14.992 1 98 216 GLY B C 1
ATOM 5009 O O . GLY B 1 216 ? -14.594 -38.406 -16.172 1 98 216 GLY B O 1
ATOM 5010 N N . PHE B 1 217 ? -13.836 -37.969 -14.164 1 98.62 217 PHE B N 1
ATOM 5011 C CA . PHE B 1 217 ? -13.234 -36.719 -14.586 1 98.62 217 PHE B CA 1
ATOM 5012 C C . PHE B 1 217 ? -11.961 -36.969 -15.383 1 98.62 217 PHE B C 1
ATOM 5014 O O . PHE B 1 217 ? -11.227 -37.906 -15.102 1 98.62 217 PHE B O 1
ATOM 5021 N N . PRO B 1 218 ? -11.672 -36.156 -16.359 1 97.38 218 PRO B N 1
ATOM 5022 C CA . PRO B 1 218 ? -10.406 -36.25 -17.094 1 97.38 218 PRO B CA 1
ATOM 5023 C C . PRO B 1 218 ? -9.258 -35.562 -16.359 1 97.38 218 PRO B C 1
ATOM 5025 O O . PRO B 1 218 ? -8.805 -34.5 -16.75 1 97.38 218 PRO B O 1
ATOM 5028 N N . MET B 1 219 ? -8.75 -36.281 -15.383 1 98.44 219 MET B N 1
ATOM 5029 C CA . MET B 1 219 ? -7.672 -35.719 -14.562 1 98.44 219 MET B CA 1
ATOM 5030 C C . MET B 1 219 ? -6.352 -35.719 -15.32 1 98.44 219 MET B C 1
ATOM 5032 O O . MET B 1 219 ? -5.738 -36.781 -15.508 1 98.44 219 MET B O 1
ATOM 5036 N N . THR B 1 220 ? -5.867 -34.469 -15.703 1 98.44 220 THR B N 1
ATOM 5037 C CA . THR B 1 220 ? -4.707 -34.438 -16.594 1 98.44 220 THR B CA 1
ATOM 5038 C C . THR B 1 220 ? -3.697 -33.406 -16.109 1 98.44 220 THR B C 1
ATOM 5040 O O . THR B 1 220 ? -2.641 -33.219 -16.719 1 98.44 220 THR B O 1
ATOM 5043 N N . LEU B 1 221 ? -3.998 -32.719 -15 1 98.88 221 LEU B N 1
ATOM 5044 C CA . LEU B 1 221 ? -3.139 -31.594 -14.625 1 98.88 221 LEU B CA 1
ATOM 5045 C C . LEU B 1 221 ? -2.852 -31.609 -13.125 1 98.88 221 LEU B C 1
ATOM 5047 O O . LEU B 1 221 ? -3.775 -31.703 -12.312 1 98.88 221 LEU B O 1
ATOM 5051 N N . LEU B 1 222 ? -1.571 -31.516 -12.758 1 98.94 222 LEU B N 1
ATOM 5052 C CA . LEU B 1 222 ? -1.134 -31.266 -11.391 1 98.94 222 LEU B CA 1
ATOM 5053 C C . LEU B 1 222 ? -0.385 -29.938 -11.289 1 98.94 222 LEU B C 1
ATOM 5055 O O . LEU B 1 222 ? 0.608 -29.719 -11.992 1 98.94 222 LEU B O 1
ATOM 5059 N N . ASP B 1 223 ? -0.892 -29.031 -10.516 1 98.88 223 ASP B N 1
ATOM 5060 C CA . ASP B 1 223 ? -0.216 -27.766 -10.203 1 98.88 223 ASP B CA 1
ATOM 5061 C C . ASP B 1 223 ? 0.411 -27.812 -8.812 1 98.88 223 ASP B C 1
ATOM 5063 O O . ASP B 1 223 ? -0.299 -27.797 -7.805 1 98.88 223 ASP B O 1
ATOM 5067 N N . ILE B 1 224 ? 1.736 -27.766 -8.797 1 98.69 224 ILE B N 1
ATOM 5068 C CA . ILE B 1 224 ? 2.398 -27.984 -7.52 1 98.69 224 ILE B CA 1
ATOM 5069 C C . ILE B 1 224 ? 2.695 -26.641 -6.859 1 98.69 224 ILE B C 1
ATOM 5071 O O . ILE B 1 224 ? 3.52 -26.562 -5.945 1 98.69 224 ILE B O 1
ATOM 5075 N N . GLY B 1 225 ? 2.152 -25.562 -7.316 1 97.75 225 GLY B N 1
ATOM 5076 C CA . GLY B 1 225 ? 2.088 -24.266 -6.641 1 97.75 225 GLY B CA 1
ATOM 5077 C C . GLY B 1 225 ? 3.441 -23.594 -6.512 1 97.75 225 GLY B C 1
ATOM 5078 O O . GLY B 1 225 ? 4.285 -23.703 -7.406 1 97.75 225 GLY B O 1
ATOM 5079 N N . GLY B 1 226 ? 3.492 -22.656 -5.469 1 96.38 226 GLY B N 1
ATOM 5080 C CA . GLY B 1 226 ? 4.699 -21.891 -5.207 1 96.38 226 GLY B CA 1
ATOM 5081 C C . GLY B 1 226 ? 5.387 -22.281 -3.91 1 96.38 226 GLY B C 1
ATOM 5082 O O . GLY B 1 226 ? 5.117 -23.359 -3.361 1 96.38 226 GLY B O 1
ATOM 5083 N N . GLY B 1 227 ? 6.387 -21.406 -3.562 1 95.25 227 GLY B N 1
ATOM 5084 C CA . GLY B 1 227 ? 7.078 -21.609 -2.299 1 95.25 227 GLY B CA 1
ATOM 5085 C C . GLY B 1 227 ? 8.578 -21.797 -2.461 1 95.25 227 GLY B C 1
ATOM 5086 O O . GLY B 1 227 ? 9.281 -22.078 -1.49 1 95.25 227 GLY B O 1
ATOM 5087 N N . TYR B 1 228 ? 9.117 -21.531 -3.6 1 97.69 228 TYR B N 1
ATOM 5088 C CA . TYR B 1 228 ? 10.516 -21.797 -3.916 1 97.69 228 TYR B CA 1
ATOM 5089 C C . TYR B 1 228 ? 11.391 -20.625 -3.504 1 97.69 228 TYR B C 1
ATOM 5091 O O . TYR B 1 228 ? 11 -19.453 -3.662 1 97.69 228 TYR B O 1
ATOM 5099 N N . PRO B 1 229 ? 12.562 -20.922 -2.998 1 97 229 PRO B N 1
ATOM 5100 C CA . PRO B 1 229 ? 13.469 -19.844 -2.607 1 97 229 PRO B CA 1
ATOM 5101 C C . PRO B 1 229 ? 14.047 -19.094 -3.807 1 97 229 PRO B C 1
ATOM 5103 O O . PRO B 1 229 ? 14.266 -19.688 -4.863 1 97 229 PRO B O 1
ATOM 5106 N N . GLY B 1 230 ? 14.258 -17.797 -3.645 1 97.19 230 GLY B N 1
ATOM 5107 C CA . GLY B 1 230 ? 14.781 -17.031 -4.762 1 97.19 230 GLY B CA 1
ATOM 5108 C C . GLY B 1 230 ? 15.844 -16.031 -4.352 1 97.19 230 GLY B C 1
ATOM 5109 O O . GLY B 1 230 ? 16.438 -15.359 -5.203 1 97.19 230 GLY B O 1
ATOM 5110 N N . ASP B 1 231 ? 16.109 -15.93 -3.029 1 96.81 231 ASP B N 1
ATOM 5111 C CA . ASP B 1 231 ? 17.141 -15.008 -2.545 1 96.81 231 ASP B CA 1
ATOM 5112 C C . ASP B 1 231 ? 18.531 -15.516 -2.898 1 96.81 231 ASP B C 1
ATOM 5114 O O . ASP B 1 231 ? 18.703 -16.688 -3.254 1 96.81 231 ASP B O 1
ATOM 5118 N N . ARG B 1 232 ? 19.484 -14.602 -2.824 1 95.62 232 ARG B N 1
ATOM 5119 C CA . ARG B 1 232 ? 20.859 -15.047 -2.986 1 95.62 232 ARG B CA 1
ATOM 5120 C C . ARG B 1 232 ? 21.172 -16.219 -2.057 1 95.62 232 ARG B C 1
ATOM 5122 O O . ARG B 1 232 ? 20.766 -16.219 -0.896 1 95.62 232 ARG B O 1
ATOM 5129 N N . GLY B 1 233 ? 21.812 -17.266 -2.617 1 94.88 233 GLY B N 1
ATOM 5130 C CA . GLY B 1 233 ? 22.141 -18.453 -1.843 1 94.88 233 GLY B CA 1
ATOM 5131 C C . GLY B 1 233 ? 21.047 -19.516 -1.882 1 94.88 233 GLY B C 1
ATOM 5132 O O . GLY B 1 233 ? 21.109 -20.5 -1.158 1 94.88 233 GLY B O 1
ATOM 5133 N N . PHE B 1 234 ? 20.125 -19.375 -2.732 1 95 234 PHE B N 1
ATOM 5134 C CA . PHE B 1 234 ? 18.953 -20.234 -2.816 1 95 234 PHE B CA 1
ATOM 5135 C C . PHE B 1 234 ? 19.328 -21.625 -3.312 1 95 234 PHE B C 1
ATOM 5137 O O . PHE B 1 234 ? 18.562 -22.578 -3.139 1 95 234 PHE B O 1
ATOM 5144 N N . GLN B 1 235 ? 20.469 -21.844 -3.846 1 96.5 235 GLN B N 1
ATOM 5145 C CA . GLN B 1 235 ? 20.781 -23 -4.66 1 96.5 235 GLN B CA 1
ATOM 5146 C C . GLN B 1 235 ? 20.703 -24.297 -3.842 1 96.5 235 GLN B C 1
ATOM 5148 O O . GLN B 1 235 ? 20.109 -25.281 -4.281 1 96.5 235 GLN B O 1
ATOM 5153 N N . LYS B 1 236 ? 21.219 -24.297 -2.689 1 96.75 236 LYS B N 1
ATOM 5154 C CA . LYS B 1 236 ? 21.25 -25.516 -1.883 1 96.75 236 LYS B CA 1
ATOM 5155 C C . LYS B 1 236 ? 19.828 -25.969 -1.535 1 96.75 236 LYS B C 1
ATOM 5157 O O . LYS B 1 236 ? 19.484 -27.141 -1.714 1 96.75 236 LYS B O 1
ATOM 5162 N N . LEU B 1 237 ? 19.109 -25.062 -1.028 1 96.69 237 LEU B N 1
ATOM 5163 C CA . LEU B 1 237 ? 17.734 -25.391 -0.663 1 96.69 237 LEU B CA 1
ATOM 5164 C C . LEU B 1 237 ? 16.922 -25.781 -1.895 1 96.69 237 LEU B C 1
ATOM 5166 O O . LEU B 1 237 ? 16.125 -26.719 -1.849 1 96.69 237 LEU B O 1
ATOM 5170 N N . PHE B 1 238 ? 17.125 -25.094 -3 1 98.19 238 PHE B N 1
ATOM 5171 C CA . PHE B 1 238 ? 16.406 -25.406 -4.223 1 98.19 238 PHE B CA 1
ATOM 5172 C C . PHE B 1 238 ? 16.766 -26.797 -4.73 1 98.19 238 PHE B C 1
ATOM 5174 O O . PHE B 1 238 ? 15.891 -27.531 -5.207 1 98.19 238 PHE B O 1
ATOM 5181 N N . ASP B 1 239 ? 17.984 -27.141 -4.617 1 98.31 239 ASP B N 1
ATOM 5182 C CA . ASP B 1 239 ? 18.406 -28.484 -5.02 1 98.31 239 ASP B CA 1
ATOM 5183 C C . ASP B 1 239 ? 17.688 -29.547 -4.207 1 98.31 239 ASP B C 1
ATOM 5185 O O . ASP B 1 239 ? 17.281 -30.578 -4.754 1 98.31 239 ASP B O 1
ATOM 5189 N N . GLN B 1 240 ? 17.562 -29.328 -2.969 1 98.19 240 GLN B N 1
ATOM 5190 C CA . GLN B 1 240 ? 16.844 -30.266 -2.107 1 98.19 240 GLN B CA 1
ATOM 5191 C C . GLN B 1 240 ? 15.375 -30.359 -2.494 1 98.19 240 GLN B C 1
ATOM 5193 O O . GLN B 1 240 ? 14.82 -31.469 -2.572 1 98.19 240 GLN B O 1
ATOM 5198 N N . ILE B 1 241 ? 14.789 -29.266 -2.742 1 98.25 241 ILE B N 1
ATOM 5199 C CA . ILE B 1 241 ? 13.391 -29.219 -3.135 1 98.25 241 ILE B CA 1
ATOM 5200 C C . ILE B 1 241 ? 13.195 -29.938 -4.469 1 98.25 241 ILE B C 1
ATOM 5202 O O . ILE B 1 241 ? 12.281 -30.75 -4.617 1 98.25 241 ILE B O 1
ATOM 5206 N N . ALA B 1 242 ? 14.07 -29.625 -5.395 1 98.62 242 ALA B N 1
ATOM 5207 C CA . ALA B 1 242 ? 14.008 -30.25 -6.711 1 98.62 242 ALA B CA 1
ATOM 5208 C C . ALA B 1 242 ? 14.102 -31.781 -6.598 1 98.62 242 ALA B C 1
ATOM 5210 O O . ALA B 1 242 ? 13.344 -32.5 -7.25 1 98.62 242 ALA B O 1
ATOM 5211 N N . HIS B 1 243 ? 14.992 -32.188 -5.781 1 98.5 243 HIS B N 1
ATOM 5212 C CA . HIS B 1 243 ? 15.156 -33.625 -5.582 1 98.5 243 HIS B CA 1
ATOM 5213 C C . HIS B 1 243 ? 13.891 -34.281 -5.02 1 98.5 243 HIS B C 1
ATOM 5215 O O . HIS B 1 243 ? 13.438 -35.312 -5.508 1 98.5 243 HIS B O 1
ATOM 5221 N N . VAL B 1 244 ? 13.359 -33.656 -4.035 1 98.44 244 VAL B N 1
ATOM 5222 C CA . VAL B 1 244 ? 12.164 -34.156 -3.375 1 98.44 244 VAL B CA 1
ATOM 5223 C C . VAL B 1 244 ? 10.992 -34.156 -4.359 1 98.44 244 VAL B C 1
ATOM 5225 O O . VAL B 1 244 ? 10.234 -35.125 -4.426 1 98.44 244 VAL B O 1
ATOM 5228 N N . ILE B 1 245 ? 10.852 -33.125 -5.125 1 98.69 245 ILE B N 1
ATOM 5229 C CA . ILE B 1 245 ? 9.773 -33.031 -6.105 1 98.69 245 ILE B CA 1
ATOM 5230 C C . ILE B 1 245 ? 9.93 -34.125 -7.156 1 98.69 245 ILE B C 1
ATOM 5232 O O . ILE B 1 245 ? 8.984 -34.875 -7.43 1 98.69 245 ILE B O 1
ATOM 5236 N N . ASN B 1 246 ? 11.133 -34.219 -7.688 1 98.75 246 ASN B N 1
ATOM 5237 C CA . ASN B 1 246 ? 11.375 -35.219 -8.727 1 98.75 246 ASN B CA 1
ATOM 5238 C C . ASN B 1 246 ? 11.102 -36.625 -8.219 1 98.75 246 ASN B C 1
ATOM 5240 O O . ASN B 1 246 ? 10.477 -37.438 -8.906 1 98.75 246 ASN B O 1
ATOM 5244 N N . SER B 1 247 ? 11.547 -36.875 -7.023 1 98.69 247 SER B N 1
ATOM 5245 C CA . SER B 1 247 ? 11.344 -38.219 -6.441 1 98.69 247 SER B CA 1
ATOM 5246 C C . SER B 1 247 ? 9.867 -38.469 -6.191 1 98.69 247 SER B C 1
ATOM 5248 O O . SER B 1 247 ? 9.375 -39.562 -6.477 1 98.69 247 SER B O 1
ATOM 5250 N N . SER B 1 248 ? 9.203 -37.531 -5.645 1 98.69 248 SER B N 1
ATOM 5251 C CA . SER B 1 248 ? 7.785 -37.688 -5.336 1 98.69 248 SER B CA 1
ATOM 5252 C C . SER B 1 248 ? 6.957 -37.844 -6.609 1 98.69 248 SER B C 1
ATOM 5254 O O . SER B 1 248 ? 6.012 -38.625 -6.652 1 98.69 248 SER B O 1
ATOM 5256 N N . LEU B 1 249 ? 7.297 -37.094 -7.664 1 98.75 249 LEU B N 1
ATOM 5257 C CA . LEU B 1 249 ? 6.598 -37.219 -8.938 1 98.75 249 LEU B CA 1
ATOM 5258 C C . LEU B 1 249 ? 6.836 -38.562 -9.578 1 98.75 249 LEU B C 1
ATOM 5260 O O . LEU B 1 249 ? 5.926 -39.156 -10.18 1 98.75 249 LEU B O 1
ATOM 5264 N N . ALA B 1 250 ? 8.047 -39.031 -9.438 1 98.38 250 ALA B N 1
ATOM 5265 C CA . ALA B 1 250 ? 8.344 -40.375 -9.969 1 98.38 250 ALA B CA 1
ATOM 5266 C C . ALA B 1 250 ? 7.484 -41.438 -9.289 1 98.38 250 ALA B C 1
ATOM 5268 O O . ALA B 1 250 ? 7.062 -42.406 -9.938 1 98.38 250 ALA B O 1
ATOM 5269 N N . GLU B 1 251 ? 7.238 -41.25 -8.109 1 98.38 251 GLU B N 1
ATOM 5270 C CA . GLU B 1 251 ? 6.492 -42.219 -7.316 1 98.38 251 GLU B CA 1
ATOM 5271 C C . GLU B 1 251 ? 4.992 -42.094 -7.562 1 98.38 251 GLU B C 1
ATOM 5273 O O . GLU B 1 251 ? 4.309 -43.094 -7.781 1 98.38 251 GLU B O 1
ATOM 5278 N N . HIS B 1 252 ? 4.461 -40.906 -7.598 1 98.62 252 HIS B N 1
ATOM 5279 C CA . HIS B 1 252 ? 3.014 -40.719 -7.531 1 98.62 252 HIS B CA 1
ATOM 5280 C C . HIS B 1 252 ? 2.449 -40.312 -8.891 1 98.62 252 HIS B C 1
ATOM 5282 O O . HIS B 1 252 ? 1.261 -40.531 -9.156 1 98.62 252 HIS B O 1
ATOM 5288 N N . PHE B 1 253 ? 3.271 -39.719 -9.695 1 98.69 253 PHE B N 1
ATOM 5289 C CA . PHE B 1 253 ? 2.873 -39.281 -11.023 1 98.69 253 PHE B CA 1
ATOM 5290 C C . PHE B 1 253 ? 3.945 -39.625 -12.055 1 98.69 253 PHE B C 1
ATOM 5292 O O . PHE B 1 253 ? 4.469 -38.719 -12.734 1 98.69 253 PHE B O 1
ATOM 5299 N N . PRO B 1 254 ? 4.172 -40.812 -12.188 1 97.81 254 PRO B N 1
ATOM 5300 C CA . PRO B 1 254 ? 5.199 -41.188 -13.164 1 97.81 254 PRO B CA 1
ATOM 5301 C C . PRO B 1 254 ? 4.879 -40.656 -14.57 1 97.81 254 PRO B C 1
ATOM 5303 O O . PRO B 1 254 ? 3.717 -40.406 -14.883 1 97.81 254 PRO B O 1
ATOM 5306 N N . GLU B 1 255 ? 5.848 -40.531 -15.422 1 95.44 255 GLU B N 1
ATOM 5307 C CA . GLU B 1 255 ? 5.711 -39.938 -16.75 1 95.44 255 GLU B CA 1
ATOM 5308 C C . GLU B 1 255 ? 4.672 -40.688 -17.578 1 95.44 255 GLU B C 1
ATOM 5310 O O . GLU B 1 255 ? 3.953 -40.062 -18.375 1 95.44 255 GLU B O 1
ATOM 5315 N N . GLU B 1 256 ? 4.516 -41.906 -17.375 1 94.81 256 GLU B N 1
ATOM 5316 C CA . GLU B 1 256 ? 3.66 -42.781 -18.188 1 94.81 256 GLU B CA 1
ATOM 5317 C C . GLU B 1 256 ? 2.184 -42.469 -17.938 1 94.81 256 GLU B C 1
ATOM 5319 O O . GLU B 1 256 ? 1.327 -42.844 -18.75 1 94.81 256 GLU B O 1
ATOM 5324 N N . CYS B 1 257 ? 1.915 -41.844 -16.828 1 94.12 257 CYS B N 1
ATOM 5325 C CA . CYS B 1 257 ? 0.51 -41.594 -16.531 1 94.12 257 CYS B CA 1
ATOM 5326 C C . CYS B 1 257 ? -0.029 -40.438 -17.344 1 94.12 257 CYS B C 1
ATOM 5328 O O . CYS B 1 257 ? -1.24 -40.219 -17.406 1 94.12 257 CYS B O 1
ATOM 5330 N N . GLY B 1 258 ? 0.867 -39.594 -18 1 96.19 258 GLY B N 1
ATOM 5331 C CA . GLY B 1 258 ? 0.443 -38.594 -18.969 1 96.19 258 GLY B CA 1
ATOM 5332 C C . GLY B 1 258 ? -0.071 -37.312 -18.312 1 96.19 258 GLY B C 1
ATOM 5333 O O . GLY B 1 258 ? -0.73 -36.5 -18.969 1 96.19 258 GLY B O 1
ATOM 5334 N N . VAL B 1 259 ? 0.217 -37.125 -17.062 1 98.38 259 VAL B N 1
ATOM 5335 C CA . VAL B 1 259 ? -0.245 -35.969 -16.344 1 98.38 259 VAL B CA 1
ATOM 5336 C C . VAL B 1 259 ? 0.708 -34.781 -16.594 1 98.38 259 VAL B C 1
ATOM 5338 O O . VAL B 1 259 ? 1.927 -34.938 -16.469 1 98.38 259 VAL B O 1
ATOM 5341 N N . ARG B 1 260 ? 0.14 -33.625 -17.031 1 98.75 260 ARG B N 1
ATOM 5342 C CA . ARG B 1 260 ? 0.897 -32.406 -17.141 1 98.75 260 ARG B CA 1
ATOM 5343 C C . ARG B 1 260 ? 1.149 -31.781 -15.758 1 98.75 260 ARG B C 1
ATOM 5345 O O . ARG B 1 260 ? 0.23 -31.672 -14.945 1 98.75 260 ARG B O 1
ATOM 5352 N N . ILE B 1 261 ? 2.402 -31.438 -15.5 1 98.88 261 ILE B N 1
ATOM 5353 C CA . ILE B 1 261 ? 2.738 -30.859 -14.203 1 98.88 261 ILE B CA 1
ATOM 5354 C C . ILE B 1 261 ? 3.172 -29.406 -14.383 1 98.88 261 ILE B C 1
ATOM 5356 O O . ILE B 1 261 ? 4.031 -29.094 -15.211 1 98.88 261 ILE B O 1
ATOM 5360 N N . ILE B 1 262 ? 2.518 -28.438 -13.625 1 98.88 262 ILE B N 1
ATOM 5361 C CA . ILE B 1 262 ? 2.93 -27.047 -13.625 1 98.88 262 ILE B CA 1
ATOM 5362 C C . ILE B 1 262 ? 3.234 -26.594 -12.203 1 98.88 262 ILE B C 1
ATOM 5364 O O . ILE B 1 262 ? 2.928 -27.312 -11.242 1 98.88 262 ILE B O 1
ATOM 5368 N N . ALA B 1 263 ? 3.965 -25.5 -12.031 1 98.81 263 ALA B N 1
ATOM 5369 C CA . ALA B 1 263 ? 4.246 -24.828 -10.766 1 98.81 263 ALA B CA 1
ATOM 5370 C C . ALA B 1 263 ? 3.994 -23.328 -10.883 1 98.81 263 ALA B C 1
ATOM 5372 O O . ALA B 1 263 ? 3.723 -22.828 -11.977 1 98.81 263 ALA B O 1
ATOM 5373 N N . GLU B 1 264 ? 4.02 -22.672 -9.727 1 98.31 264 GLU B N 1
ATOM 5374 C CA . GLU B 1 264 ? 3.736 -21.234 -9.719 1 98.31 264 GLU B CA 1
ATOM 5375 C C . GLU B 1 264 ? 4.859 -20.453 -9.039 1 98.31 264 GLU B C 1
ATOM 5377 O O . GLU B 1 264 ? 4.613 -19.688 -8.109 1 98.31 264 GLU B O 1
ATOM 5382 N N . PRO B 1 265 ? 6.105 -20.562 -9.523 1 98.56 265 PRO B N 1
ATOM 5383 C CA . PRO B 1 265 ? 7.215 -19.828 -8.914 1 98.56 265 PRO B CA 1
ATOM 5384 C C . PRO B 1 265 ? 7.125 -18.328 -9.156 1 98.56 265 PRO B C 1
ATOM 5386 O O . PRO B 1 265 ? 6.84 -17.891 -10.273 1 98.56 265 PRO B O 1
ATOM 5389 N N . GLY B 1 266 ? 7.246 -17.516 -8.125 1 98.19 266 GLY B N 1
ATOM 5390 C CA . GLY B 1 266 ? 7.41 -16.078 -8.18 1 98.19 266 GLY B CA 1
ATOM 5391 C C . GLY B 1 266 ? 8.766 -15.609 -7.676 1 98.19 266 GLY B C 1
ATOM 5392 O O . GLY B 1 266 ? 9.688 -15.383 -8.461 1 98.19 266 GLY B O 1
ATOM 5393 N N . ARG B 1 267 ? 8.938 -15.773 -6.324 1 97.69 267 ARG B N 1
ATOM 5394 C CA . ARG B 1 267 ? 10.164 -15.375 -5.633 1 97.69 267 ARG B CA 1
ATOM 5395 C C . ARG B 1 267 ? 11.391 -15.977 -6.309 1 97.69 267 ARG B C 1
ATOM 5397 O O . ARG B 1 267 ? 12.438 -15.328 -6.383 1 97.69 267 ARG B O 1
ATOM 5404 N N . PHE B 1 268 ? 11.281 -17.188 -6.746 1 98.44 268 PHE B N 1
ATOM 5405 C CA . PHE B 1 268 ? 12.414 -17.906 -7.324 1 98.44 268 PHE B CA 1
ATOM 5406 C C . PHE B 1 268 ? 13.055 -17.094 -8.438 1 98.44 268 PHE B C 1
ATOM 5408 O O . PHE B 1 268 ? 14.281 -16.969 -8.492 1 98.44 268 PHE B O 1
ATOM 5415 N N . PHE B 1 269 ? 12.25 -16.453 -9.242 1 98.75 269 PHE B N 1
ATOM 5416 C CA . PHE B 1 269 ? 12.766 -15.867 -10.477 1 98.75 269 PHE B CA 1
ATOM 5417 C C . PHE B 1 269 ? 13.273 -14.453 -10.227 1 98.75 269 PHE B C 1
ATOM 5419 O O . PHE B 1 269 ? 14.195 -13.992 -10.906 1 98.75 269 PHE B O 1
ATOM 5426 N N . VAL B 1 270 ? 12.703 -13.734 -9.219 1 98.75 270 VAL B N 1
ATOM 5427 C CA . VAL B 1 270 ? 12.938 -12.297 -9.312 1 98.75 270 VAL B CA 1
ATOM 5428 C C . VAL B 1 270 ? 13.586 -11.797 -8.023 1 98.75 270 VAL B C 1
ATOM 5430 O O . VAL B 1 270 ? 14.133 -10.688 -7.98 1 98.75 270 VAL B O 1
ATOM 5433 N N . SER B 1 271 ? 13.594 -12.5 -6.93 1 98.25 271 SER B N 1
ATOM 5434 C CA . SER B 1 271 ? 14.008 -11.984 -5.633 1 98.25 271 SER B CA 1
ATOM 5435 C C . SER B 1 271 ? 15.422 -11.43 -5.688 1 98.25 271 SER B C 1
ATOM 5437 O O . SER B 1 271 ? 15.641 -10.234 -5.453 1 98.25 271 SER B O 1
ATOM 5439 N N . SER B 1 272 ? 16.391 -12.211 -6.098 1 98.12 272 SER B N 1
ATOM 5440 C CA . SER B 1 272 ? 17.797 -11.797 -6.086 1 98.12 272 SER B CA 1
ATOM 5441 C C . SER B 1 272 ? 18.125 -10.914 -7.277 1 98.12 272 SER B C 1
ATOM 5443 O O . SER B 1 272 ? 19.188 -10.289 -7.324 1 98.12 272 SER B O 1
ATOM 5445 N N . ALA B 1 273 ? 17.219 -10.805 -8.211 1 98.06 273 ALA B N 1
ATOM 5446 C CA . ALA B 1 273 ? 17.484 -10.039 -9.43 1 98.06 273 ALA B CA 1
ATOM 5447 C C . ALA B 1 273 ? 17.406 -8.539 -9.164 1 98.06 273 ALA B C 1
ATOM 5449 O O . ALA B 1 273 ? 17.969 -7.742 -9.922 1 98.06 273 ALA B O 1
ATOM 5450 N N . PHE B 1 274 ? 16.719 -8.148 -8.148 1 98.12 274 PHE B N 1
ATOM 5451 C CA . PHE B 1 274 ? 16.516 -6.738 -7.867 1 98.12 274 PHE B CA 1
ATOM 5452 C C . PHE B 1 274 ? 17.328 -6.297 -6.66 1 98.12 274 PHE B C 1
ATOM 5454 O O . PHE B 1 274 ? 17.25 -6.91 -5.594 1 98.12 274 PHE B O 1
ATOM 5461 N N . THR B 1 275 ? 18.078 -5.305 -6.848 1 97.62 275 THR B N 1
ATOM 5462 C CA . THR B 1 275 ? 18.781 -4.602 -5.773 1 97.62 275 THR B CA 1
ATOM 5463 C C . THR B 1 275 ? 18.25 -3.182 -5.621 1 97.62 275 THR B C 1
ATOM 5465 O O . THR B 1 275 ? 18.109 -2.453 -6.605 1 97.62 275 THR B O 1
ATOM 5468 N N . LEU B 1 276 ? 17.891 -2.824 -4.398 1 98.25 276 LEU B N 1
ATOM 5469 C CA . LEU B 1 276 ? 17.359 -1.495 -4.117 1 98.25 276 LEU B CA 1
ATOM 5470 C C . LEU B 1 276 ? 18.438 -0.587 -3.547 1 98.25 276 LEU B C 1
ATOM 5472 O O . LEU B 1 276 ? 19.141 -0.968 -2.607 1 98.25 276 LEU B O 1
ATOM 5476 N N . TYR B 1 277 ? 18.594 0.559 -4.133 1 97.25 277 TYR B N 1
ATOM 5477 C CA . TYR B 1 277 ? 19.5 1.601 -3.662 1 97.25 277 TYR B CA 1
ATOM 5478 C C . TYR B 1 277 ? 18.719 2.758 -3.043 1 97.25 277 TYR B C 1
ATOM 5480 O O . TYR B 1 277 ? 17.844 3.344 -3.686 1 97.25 277 TYR B O 1
ATOM 5488 N N . THR B 1 278 ? 19.047 2.994 -1.794 1 97.81 278 THR B N 1
ATOM 5489 C CA . THR B 1 278 ? 18.438 4.113 -1.077 1 97.81 278 THR B CA 1
ATOM 5490 C C . THR B 1 278 ? 19.516 5.051 -0.539 1 97.81 278 THR B C 1
ATOM 5492 O O . THR B 1 278 ? 20.703 4.68 -0.471 1 97.81 278 THR B O 1
ATOM 5495 N N . THR B 1 279 ? 19.109 6.242 -0.196 1 96.38 279 THR B N 1
ATOM 5496 C CA . THR B 1 279 ? 20.062 7.176 0.397 1 96.38 279 THR B CA 1
ATOM 5497 C C . THR B 1 279 ? 19.516 7.734 1.712 1 96.38 279 THR B C 1
ATOM 5499 O O . THR B 1 279 ? 18.297 7.805 1.912 1 96.38 279 THR B O 1
ATOM 5502 N N . VAL B 1 280 ? 20.453 8.039 2.605 1 96.31 280 VAL B N 1
ATOM 5503 C CA . VAL B 1 280 ? 20.109 8.703 3.855 1 96.31 280 VAL B CA 1
ATOM 5504 C C . VAL B 1 280 ? 19.719 10.156 3.578 1 96.31 280 VAL B C 1
ATOM 5506 O O . VAL B 1 280 ? 20.531 10.922 3.039 1 96.31 280 VAL B O 1
ATOM 5509 N N . ILE B 1 281 ? 18.5 10.492 3.953 1 96 281 ILE B N 1
ATOM 5510 C CA . ILE B 1 281 ? 18.078 11.859 3.676 1 96 281 ILE B CA 1
ATOM 5511 C C . ILE B 1 281 ? 18.188 12.703 4.945 1 96 281 ILE B C 1
ATOM 5513 O O . ILE B 1 281 ? 18.219 13.93 4.883 1 96 281 ILE B O 1
ATOM 5517 N N . ALA B 1 282 ? 18.172 12.047 6.062 1 95.56 282 ALA B N 1
ATOM 5518 C CA . ALA B 1 282 ? 18.297 12.734 7.348 1 95.56 282 ALA B CA 1
ATOM 5519 C C . ALA B 1 282 ? 18.781 11.781 8.43 1 95.56 282 ALA B C 1
ATOM 5521 O O . ALA B 1 282 ? 18.781 10.562 8.25 1 95.56 282 ALA B O 1
ATOM 5522 N N . LYS B 1 283 ? 19.281 12.32 9.477 1 93.56 283 LYS B N 1
ATOM 5523 C CA . LYS B 1 283 ? 19.781 11.57 10.625 1 93.56 283 LYS B CA 1
ATOM 5524 C C . LYS B 1 283 ? 19.453 12.281 11.93 1 93.56 283 LYS B C 1
ATOM 5526 O O . LYS B 1 283 ? 19.438 13.516 11.977 1 93.56 283 LYS B O 1
ATOM 5531 N N . ARG B 1 284 ? 19.062 11.461 12.844 1 89 284 ARG B N 1
ATOM 5532 C CA . ARG B 1 284 ? 18.828 11.961 14.195 1 89 284 ARG B CA 1
ATOM 5533 C C . ARG B 1 284 ? 19.438 11.031 15.234 1 89 284 ARG B C 1
ATOM 5535 O O . ARG B 1 284 ? 19.703 9.859 14.953 1 89 284 ARG B O 1
ATOM 5542 N N . GLU B 1 285 ? 19.766 11.695 16.344 1 83.81 285 GLU B N 1
ATOM 5543 C CA . GLU B 1 285 ? 20.156 10.906 17.516 1 83.81 285 GLU B CA 1
ATOM 5544 C C . GLU B 1 285 ? 19.188 11.125 18.672 1 83.81 285 GLU B C 1
ATOM 5546 O O . GLU B 1 285 ? 18.953 12.258 19.094 1 83.81 285 GLU B O 1
ATOM 5551 N N . ALA B 1 286 ? 18.484 10.102 19.031 1 75.69 286 ALA B N 1
ATOM 5552 C CA . ALA B 1 286 ? 17.547 10.18 20.156 1 75.69 286 ALA B CA 1
ATOM 5553 C C . ALA B 1 286 ? 17.875 9.117 21.203 1 75.69 286 ALA B C 1
ATOM 5555 O O . ALA B 1 286 ? 17.859 7.918 20.906 1 75.69 286 ALA B O 1
ATOM 5556 N N . GLY B 1 287 ? 18.125 9.539 22.453 1 74.19 287 GLY B N 1
ATOM 5557 C CA . GLY B 1 287 ? 18.406 8.609 23.531 1 74.19 287 GLY B CA 1
ATOM 5558 C C . GLY B 1 287 ? 19.609 7.734 23.266 1 74.19 287 GLY B C 1
ATOM 5559 O O . GLY B 1 287 ? 19.609 6.539 23.578 1 74.19 287 GLY B O 1
ATOM 5560 N N . GLY B 1 288 ? 20.516 8.234 22.531 1 78.19 288 GLY B N 1
ATOM 5561 C CA . GLY B 1 288 ? 21.734 7.477 22.266 1 78.19 288 GLY B CA 1
ATOM 5562 C C . GLY B 1 288 ? 21.609 6.559 21.062 1 78.19 288 GLY B C 1
ATOM 5563 O O . GLY B 1 288 ? 22.547 5.84 20.734 1 78.19 288 GLY B O 1
ATOM 5564 N N . ARG B 1 289 ? 20.469 6.598 20.516 1 85.62 289 ARG B N 1
ATOM 5565 C CA . ARG B 1 289 ? 20.281 5.73 19.359 1 85.62 289 ARG B CA 1
ATOM 5566 C C . ARG B 1 289 ? 20.281 6.539 18.062 1 85.62 289 ARG B C 1
ATOM 5568 O O . ARG B 1 289 ? 19.672 7.605 17.984 1 85.62 289 ARG B O 1
ATOM 5575 N N . LEU B 1 290 ? 21.062 6.004 17.156 1 92.5 290 LEU B N 1
ATOM 5576 C CA . LEU B 1 290 ? 21.141 6.617 15.828 1 92.5 290 LEU B CA 1
ATOM 5577 C C . LEU B 1 290 ? 19.922 6.227 14.984 1 92.5 290 LEU B C 1
ATOM 5579 O O . LEU B 1 290 ? 19.531 5.059 14.961 1 92.5 290 LEU B O 1
ATOM 5583 N N . MET B 1 291 ? 19.281 7.238 14.398 1 95.88 291 MET B N 1
ATOM 5584 C CA . MET B 1 291 ? 18.156 7.043 13.492 1 95.88 291 MET B CA 1
ATOM 5585 C C . MET B 1 291 ? 18.484 7.586 12.102 1 95.88 291 MET B C 1
ATOM 5587 O O . MET B 1 291 ? 18.844 8.758 11.953 1 95.88 291 MET B O 1
ATOM 5591 N N . TYR B 1 292 ? 18.406 6.738 11.133 1 97.06 292 TYR B N 1
ATOM 5592 C CA . TYR B 1 292 ? 18.578 7.184 9.75 1 97.06 292 TYR B CA 1
ATOM 5593 C C . TYR B 1 292 ? 17.234 7.203 9.023 1 97.06 292 TYR B C 1
ATOM 5595 O O . TYR B 1 292 ? 16.438 6.273 9.148 1 97.06 292 TYR B O 1
ATOM 5603 N N . TYR B 1 293 ? 16.984 8.281 8.367 1 97.56 293 TYR B N 1
ATOM 5604 C CA . TYR B 1 293 ? 15.82 8.422 7.504 1 97.56 293 TYR B CA 1
ATOM 5605 C C . TYR B 1 293 ? 16.203 8.203 6.043 1 97.56 293 TYR B C 1
ATOM 5607 O O . TYR B 1 293 ? 17.125 8.836 5.535 1 97.56 293 TYR B O 1
ATOM 5615 N N . LEU B 1 294 ? 15.438 7.332 5.41 1 98.19 294 LEU B N 1
ATOM 5616 C CA . LEU B 1 294 ? 15.719 6.961 4.027 1 98.19 294 LEU B CA 1
ATOM 5617 C C . LEU B 1 294 ? 14.711 7.602 3.074 1 98.19 294 LEU B C 1
ATOM 5619 O O . LEU B 1 294 ? 13.688 8.125 3.51 1 98.19 294 LEU B O 1
ATOM 5623 N N . ASN B 1 295 ? 15.078 7.57 1.788 1 97.31 295 ASN B N 1
ATOM 5624 C CA . ASN B 1 295 ? 14.195 8.117 0.76 1 97.31 295 ASN B CA 1
ATOM 5625 C C . ASN B 1 295 ? 13.219 7.07 0.239 1 97.31 295 ASN B C 1
ATOM 5627 O O . ASN B 1 295 ? 12.594 7.262 -0.804 1 97.31 295 ASN B O 1
ATOM 5631 N N . ASP B 1 296 ? 13.094 5.902 0.789 1 98.12 296 ASP B N 1
ATOM 5632 C CA . ASP B 1 296 ? 12.078 4.875 0.599 1 98.12 296 ASP B CA 1
ATOM 5633 C C . ASP B 1 296 ? 11.727 4.199 1.924 1 98.12 296 ASP B C 1
ATOM 5635 O O . ASP B 1 296 ? 12.516 4.227 2.869 1 98.12 296 ASP B O 1
ATOM 5639 N N . GLY B 1 297 ? 10.469 3.672 2.006 1 98.31 297 GLY B N 1
ATOM 5640 C CA . GLY B 1 297 ? 10.039 3.15 3.295 1 98.31 297 GLY B CA 1
ATOM 5641 C C . GLY B 1 297 ? 8.961 2.088 3.182 1 98.31 297 GLY B C 1
ATOM 5642 O O . GLY B 1 297 ? 8.844 1.427 2.148 1 98.31 297 GLY B O 1
ATOM 5643 N N . VAL B 1 298 ? 8.25 1.938 4.254 1 97.94 298 VAL B N 1
ATOM 5644 C CA . VAL B 1 298 ? 7.293 0.849 4.434 1 97.94 298 VAL B CA 1
ATOM 5645 C C . VAL B 1 298 ? 6.102 1.044 3.498 1 97.94 298 VAL B C 1
ATOM 5647 O O . VAL B 1 298 ? 5.477 0.073 3.07 1 97.94 298 VAL B O 1
ATOM 5650 N N . TYR B 1 299 ? 5.797 2.268 3.107 1 97.75 299 TYR B N 1
ATOM 5651 C CA . TYR B 1 299 ? 4.707 2.518 2.174 1 97.75 299 TYR B CA 1
ATOM 5652 C C . TYR B 1 299 ? 5.164 2.326 0.733 1 97.75 299 TYR B C 1
ATOM 5654 O O . TYR B 1 299 ? 4.34 2.277 -0.185 1 97.75 299 TYR B O 1
ATOM 5662 N N . GLY B 1 300 ? 6.465 2.258 0.514 1 97.88 300 GLY B N 1
ATOM 5663 C CA . GLY B 1 300 ? 7.066 1.954 -0.774 1 97.88 300 GLY B CA 1
ATOM 5664 C C . GLY B 1 300 ? 7.551 0.52 -0.883 1 97.88 300 GLY B C 1
ATOM 5665 O O . GLY B 1 300 ? 6.781 -0.418 -0.65 1 97.88 300 GLY B O 1
ATOM 5666 N N . SER B 1 301 ? 8.875 0.387 -1.129 1 98.44 301 SER B N 1
ATOM 5667 C CA . SER B 1 301 ? 9.453 -0.923 -1.416 1 98.44 301 SER B CA 1
ATOM 5668 C C . SER B 1 301 ? 9.508 -1.789 -0.161 1 98.44 301 SER B C 1
ATOM 5670 O O . SER B 1 301 ? 9.539 -3.018 -0.25 1 98.44 301 SER B O 1
ATOM 5672 N N . PHE B 1 302 ? 9.484 -1.204 0.982 1 98.56 302 PHE B N 1
ATOM 5673 C CA . PHE B 1 302 ? 9.688 -1.963 2.211 1 98.56 302 PHE B CA 1
ATOM 5674 C C . PHE B 1 302 ? 8.352 -2.404 2.797 1 98.56 302 PHE B C 1
ATOM 5676 O O . PHE B 1 302 ? 8.281 -2.801 3.963 1 98.56 302 PHE B O 1
ATOM 5683 N N . ASN B 1 303 ? 7.309 -2.27 1.994 1 97.88 303 ASN B N 1
ATOM 5684 C CA . ASN B 1 303 ? 6.047 -2.869 2.41 1 97.88 303 ASN B CA 1
ATOM 5685 C C . ASN B 1 303 ? 6.211 -4.352 2.74 1 97.88 303 ASN B C 1
ATOM 5687 O O . ASN B 1 303 ? 5.43 -4.91 3.512 1 97.88 303 ASN B O 1
ATOM 5691 N N . CYS B 1 304 ? 7.234 -4.988 2.201 1 96.69 304 CYS B N 1
ATOM 5692 C CA . CYS B 1 304 ? 7.516 -6.402 2.402 1 96.69 304 CYS B CA 1
ATOM 5693 C C . CYS B 1 304 ? 7.793 -6.699 3.871 1 96.69 304 CYS B C 1
ATOM 5695 O O . CYS B 1 304 ? 7.613 -7.832 4.324 1 96.69 304 CYS B O 1
ATOM 5697 N N . THR B 1 305 ? 8.234 -5.719 4.66 1 96.56 305 THR B N 1
ATOM 5698 C CA . THR B 1 305 ? 8.469 -5.938 6.082 1 96.56 305 THR B CA 1
ATOM 5699 C C . THR B 1 305 ? 7.145 -6.105 6.828 1 96.56 305 THR B C 1
ATOM 5701 O O . THR B 1 305 ? 7.086 -6.781 7.855 1 96.56 305 THR B O 1
ATOM 5704 N N . VAL B 1 306 ? 6.098 -5.559 6.227 1 94.06 306 VAL B N 1
ATOM 5705 C CA . VAL B 1 306 ? 4.781 -5.598 6.852 1 94.06 306 VAL B CA 1
ATOM 5706 C C . VAL B 1 306 ? 3.99 -6.793 6.32 1 94.06 306 VAL B C 1
ATOM 5708 O O . VAL B 1 306 ? 3.492 -7.609 7.094 1 94.06 306 VAL B O 1
ATOM 5711 N N . PHE B 1 307 ? 3.984 -6.949 5.043 1 92.06 307 PHE B N 1
ATOM 5712 C CA . PHE B 1 307 ? 3.059 -7.891 4.422 1 92.06 307 PHE B CA 1
ATOM 5713 C C . PHE B 1 307 ? 3.719 -9.25 4.223 1 92.06 307 PHE B C 1
ATOM 5715 O O . PHE B 1 307 ? 3.041 -10.273 4.203 1 92.06 307 PHE B O 1
ATOM 5722 N N . ASP B 1 308 ? 5.031 -9.227 4.035 1 89.75 308 ASP B N 1
ATOM 5723 C CA . ASP B 1 308 ? 5.75 -10.469 3.766 1 89.75 308 ASP B CA 1
ATOM 5724 C C . ASP B 1 308 ? 6.641 -10.852 4.941 1 89.75 308 ASP B C 1
ATOM 5726 O O . ASP B 1 308 ? 7.316 -11.883 4.902 1 89.75 308 ASP B O 1
ATOM 5730 N N . HIS B 1 309 ? 6.727 -10 5.973 1 90 309 HIS B N 1
ATOM 5731 C CA . HIS B 1 309 ? 7.555 -10.195 7.156 1 90 309 HIS B CA 1
ATOM 5732 C C . HIS B 1 309 ? 9.023 -10.375 6.777 1 90 309 HIS B C 1
ATOM 5734 O O . HIS B 1 309 ? 9.719 -11.219 7.348 1 90 309 HIS B O 1
ATOM 5740 N N . ALA B 1 310 ? 9.398 -9.703 5.742 1 92.38 310 ALA B N 1
ATOM 5741 C CA . ALA B 1 310 ? 10.781 -9.727 5.281 1 92.38 310 ALA B CA 1
ATOM 5742 C C . ALA B 1 310 ? 11.703 -9.031 6.277 1 92.38 310 ALA B C 1
ATOM 5744 O O . ALA B 1 310 ? 11.266 -8.164 7.043 1 92.38 310 ALA B O 1
ATOM 5745 N N . GLN B 1 311 ? 12.914 -9.422 6.285 1 93.06 311 GLN B N 1
ATOM 5746 C CA . GLN B 1 311 ? 13.977 -8.797 7.066 1 93.06 311 GLN B CA 1
ATOM 5747 C C . GLN B 1 311 ? 15.141 -8.375 6.172 1 93.06 311 GLN B C 1
ATOM 5749 O O . GLN B 1 311 ? 16.188 -9.016 6.168 1 93.06 311 GLN B O 1
ATOM 5754 N N . PRO B 1 312 ? 14.906 -7.277 5.5 1 96.19 312 PRO B N 1
ATOM 5755 C CA . PRO B 1 312 ? 15.984 -6.84 4.602 1 96.19 312 PRO B CA 1
ATOM 5756 C C . PRO B 1 312 ? 17.297 -6.566 5.34 1 96.19 312 PRO B C 1
ATOM 5758 O O . PRO B 1 312 ? 17.281 -6.09 6.477 1 96.19 312 PRO B O 1
ATOM 5761 N N . VAL B 1 313 ? 18.406 -6.867 4.707 1 96.06 313 VAL B N 1
ATOM 5762 C CA . VAL B 1 313 ? 19.734 -6.66 5.293 1 96.06 313 VAL B CA 1
ATOM 5763 C C . VAL B 1 313 ? 20.422 -5.5 4.59 1 96.06 313 VAL B C 1
ATOM 5765 O O . VAL B 1 313 ? 20.812 -5.613 3.424 1 96.06 313 VAL B O 1
ATOM 5768 N N . PRO B 1 314 ? 20.625 -4.438 5.352 1 96.62 314 PRO B N 1
ATOM 5769 C CA . PRO B 1 314 ? 21.25 -3.26 4.742 1 96.62 314 PRO B CA 1
ATOM 5770 C C . PRO B 1 314 ? 22.781 -3.312 4.777 1 96.62 314 PRO B C 1
ATOM 5772 O O . PRO B 1 314 ? 23.359 -3.891 5.699 1 96.62 314 PRO B O 1
ATOM 5775 N N . PHE B 1 315 ? 23.406 -2.727 3.771 1 94.88 315 PHE B N 1
ATOM 5776 C CA . PHE B 1 315 ? 24.844 -2.42 3.85 1 94.88 315 PHE B CA 1
ATOM 5777 C C . PHE B 1 315 ? 25.141 -1.095 3.162 1 94.88 315 PHE B C 1
ATOM 5779 O O . PHE B 1 315 ? 24.438 -0.69 2.238 1 94.88 315 PHE B O 1
ATOM 5786 N N . ALA B 1 316 ? 26.156 -0.398 3.654 1 95.25 316 ALA B N 1
ATOM 5787 C CA . ALA B 1 316 ? 26.578 0.876 3.078 1 95.25 316 ALA B CA 1
ATOM 5788 C C . ALA B 1 316 ? 27.297 0.667 1.741 1 95.25 316 ALA B C 1
ATOM 5790 O O . ALA B 1 316 ? 28.141 -0.209 1.616 1 95.25 316 ALA B O 1
ATOM 5791 N N . LEU B 1 317 ? 26.812 1.456 0.745 1 92.06 317 LEU B N 1
ATOM 5792 C CA . LEU B 1 317 ? 27.422 1.337 -0.575 1 92.06 317 LEU B CA 1
ATOM 5793 C C . LEU B 1 317 ? 28.938 1.599 -0.506 1 92.06 317 LEU B C 1
ATOM 5795 O O . LEU B 1 317 ? 29.719 0.864 -1.103 1 92.06 317 LEU B O 1
ATOM 5799 N N . HIS B 1 318 ? 29.234 2.754 0.166 1 84.06 318 HIS B N 1
ATOM 5800 C CA . HIS B 1 318 ? 30.641 3.104 0.332 1 84.06 318 HIS B CA 1
ATOM 5801 C C . HIS B 1 318 ? 31.094 2.906 1.775 1 84.06 318 HIS B C 1
ATOM 5803 O O . HIS B 1 318 ? 30.578 3.562 2.686 1 84.06 318 HIS B O 1
ATOM 5809 N N . SER B 1 319 ? 31.297 1.596 2.146 1 69 319 SER B N 1
ATOM 5810 C CA . SER B 1 319 ? 31.641 1.297 3.535 1 69 319 SER B CA 1
ATOM 5811 C C . SER B 1 319 ? 33.094 1.649 3.844 1 69 319 SER B C 1
ATOM 5813 O O . SER B 1 319 ? 34 1.236 3.123 1 69 319 SER B O 1
ATOM 5815 N N . GLY B 1 320 ? 33.25 2.68 4.602 1 63.44 320 GLY B N 1
ATOM 5816 C CA . GLY B 1 320 ? 34.562 2.719 5.16 1 63.44 320 GLY B CA 1
ATOM 5817 C C . GLY B 1 320 ? 34.812 1.652 6.211 1 63.44 320 GLY B C 1
ATOM 5818 O O . GLY B 1 320 ? 33.906 0.898 6.559 1 63.44 320 GLY B O 1
ATOM 5819 N N . ASN B 1 321 ? 35.938 1.188 6.434 1 65.56 321 ASN B N 1
ATOM 5820 C CA . ASN B 1 321 ? 36.438 0.217 7.406 1 65.56 321 ASN B CA 1
ATOM 5821 C C . ASN B 1 321 ? 36.125 0.658 8.836 1 65.56 321 ASN B C 1
ATOM 5823 O O . ASN B 1 321 ? 36.781 0.188 9.781 1 65.56 321 ASN B O 1
ATOM 5827 N N . GLY B 1 322 ? 35.031 1.453 8.977 1 77.88 322 GLY B N 1
ATOM 5828 C CA . GLY B 1 322 ? 34.844 1.922 10.336 1 77.88 322 GLY B CA 1
ATOM 5829 C C . GLY B 1 322 ? 33.938 1.028 11.164 1 77.88 322 GLY B C 1
ATOM 5830 O O . GLY B 1 322 ? 33.375 0.064 10.641 1 77.88 322 GLY B O 1
ATOM 5831 N N . PRO B 1 323 ? 33.875 1.216 12.422 1 89.56 323 PRO B N 1
ATOM 5832 C CA . PRO B 1 323 ? 33.031 0.422 13.328 1 89.56 323 PRO B CA 1
ATOM 5833 C C . PRO B 1 323 ? 31.547 0.495 12.984 1 89.56 323 PRO B C 1
ATOM 5835 O O . PRO B 1 323 ? 31.078 1.51 12.469 1 89.56 323 PRO B O 1
ATOM 5838 N N . LEU B 1 324 ? 30.891 -0.639 13.25 1 92.5 324 LEU B N 1
ATOM 5839 C CA . LEU B 1 324 ? 29.453 -0.703 13.055 1 92.5 324 LEU B CA 1
ATOM 5840 C C . LEU B 1 324 ? 28.703 -0.219 14.297 1 92.5 324 LEU B C 1
ATOM 5842 O O . LEU B 1 324 ? 29.156 -0.473 15.422 1 92.5 324 LEU B O 1
ATOM 5846 N N . HIS B 1 325 ? 27.656 0.435 14.016 1 92.62 325 HIS B N 1
ATOM 5847 C CA . HIS B 1 325 ? 26.812 0.96 15.086 1 92.62 325 HIS B CA 1
ATOM 5848 C C . HIS B 1 325 ? 25.375 0.507 14.93 1 92.62 325 HIS B C 1
ATOM 5850 O O . HIS B 1 325 ? 24.875 0.392 13.805 1 92.62 325 HIS B O 1
ATOM 5856 N N . LEU B 1 326 ? 24.766 0.245 16.094 1 95.19 326 LEU B N 1
ATOM 5857 C CA . LEU B 1 326 ? 23.344 -0.07 16.094 1 95.19 326 LEU B CA 1
ATOM 5858 C C . LEU B 1 326 ? 22.516 1.165 15.773 1 95.19 326 LEU B C 1
ATOM 5860 O O . LEU B 1 326 ? 22.75 2.242 16.328 1 95.19 326 LEU B O 1
ATOM 5864 N N . CYS B 1 327 ? 21.594 1.019 14.828 1 96.44 327 CYS B N 1
ATOM 5865 C CA . CYS B 1 327 ? 20.75 2.137 14.422 1 96.44 327 CYS B CA 1
ATOM 5866 C C . CYS B 1 327 ? 19.391 1.646 13.945 1 96.44 327 CYS B C 1
ATOM 5868 O O . CYS B 1 327 ? 19.188 0.443 13.773 1 96.44 327 CYS B O 1
ATOM 5870 N N . SER B 1 328 ? 18.406 2.533 13.898 1 96.62 328 SER B N 1
ATOM 5871 C CA . SER B 1 328 ? 17.125 2.264 13.266 1 96.62 328 SER B CA 1
ATOM 5872 C C . SER B 1 328 ? 17.016 2.957 11.914 1 96.62 328 SER B C 1
ATOM 5874 O O . SER B 1 328 ? 17.672 3.979 11.68 1 96.62 328 SER B O 1
ATOM 5876 N N . LEU B 1 329 ? 16.312 2.379 11.023 1 97.94 329 LEU B N 1
ATOM 5877 C CA . LEU B 1 329 ? 16.078 2.916 9.688 1 97.94 329 LEU B CA 1
ATOM 5878 C C . LEU B 1 329 ? 14.609 3.281 9.5 1 97.94 329 LEU B C 1
ATOM 5880 O O . LEU B 1 329 ? 13.719 2.471 9.781 1 97.94 329 LEU B O 1
ATOM 5884 N N . TRP B 1 330 ? 14.398 4.484 9.055 1 97.69 330 TRP B N 1
ATOM 5885 C CA . TRP B 1 330 ? 13.055 5.023 8.898 1 97.69 330 TRP B CA 1
ATOM 5886 C C . TRP B 1 330 ? 12.812 5.484 7.465 1 97.69 330 TRP B C 1
ATOM 5888 O O . TRP B 1 330 ? 13.727 6.008 6.816 1 97.69 330 TRP B O 1
ATOM 5898 N N . GLY B 1 331 ? 11.531 5.301 6.988 1 97.88 331 GLY B N 1
ATOM 5899 C CA . GLY B 1 331 ? 11.18 5.82 5.676 1 97.88 331 GLY B CA 1
ATOM 5900 C C . GLY B 1 331 ? 10.906 7.312 5.68 1 97.88 331 GLY B C 1
ATOM 5901 O O . GLY B 1 331 ? 11.008 7.969 6.719 1 97.88 331 GLY B O 1
ATOM 5902 N N . PRO B 1 332 ? 10.516 7.832 4.547 1 97.44 332 PRO B N 1
ATOM 5903 C CA . PRO B 1 332 ? 10.484 9.281 4.371 1 97.44 332 PRO B CA 1
ATOM 5904 C C . PRO B 1 332 ? 9.148 9.906 4.793 1 97.44 332 PRO B C 1
ATOM 5906 O O . PRO B 1 332 ? 9.039 11.125 4.883 1 97.44 332 PRO B O 1
ATOM 5909 N N . THR B 1 333 ? 8.117 9.109 5.039 1 97.06 333 THR B N 1
ATOM 5910 C CA . THR B 1 333 ? 6.797 9.672 5.309 1 97.06 333 THR B CA 1
ATOM 5911 C C . THR B 1 333 ? 6.738 10.258 6.719 1 97.06 333 THR B C 1
ATOM 5913 O O . THR B 1 333 ? 7.676 10.094 7.504 1 97.06 333 THR B O 1
ATOM 5916 N N . CYS B 1 334 ? 5.629 10.922 7.047 1 95.06 334 CYS B N 1
ATOM 5917 C CA . CYS B 1 334 ? 5.461 11.523 8.359 1 95.06 334 CYS B CA 1
ATOM 5918 C C . CYS B 1 334 ? 4.805 10.547 9.328 1 95.06 334 CYS B C 1
ATOM 5920 O O . CYS B 1 334 ? 4.48 10.906 10.461 1 95.06 334 CYS B O 1
ATOM 5922 N N . ASP B 1 335 ? 4.656 9.312 8.836 1 94.62 335 ASP B N 1
ATOM 5923 C CA . ASP B 1 335 ? 4 8.312 9.68 1 94.62 335 ASP B CA 1
ATOM 5924 C C . ASP B 1 335 ? 5.027 7.504 10.469 1 94.62 335 ASP B C 1
ATOM 5926 O O . ASP B 1 335 ? 6.016 7.027 9.906 1 94.62 335 ASP B O 1
ATOM 5930 N N . SER B 1 336 ? 4.695 7.297 11.711 1 92.69 336 SER B N 1
ATOM 5931 C CA . SER B 1 336 ? 5.605 6.555 12.578 1 92.69 336 SER B CA 1
ATOM 5932 C C . SER B 1 336 ? 5.617 5.07 12.219 1 92.69 336 SER B C 1
ATOM 5934 O O . SER B 1 336 ? 6.527 4.34 12.617 1 92.69 336 SER B O 1
ATOM 5936 N N . MET B 1 337 ? 4.664 4.645 11.438 1 93.69 337 MET B N 1
ATOM 5937 C CA . MET B 1 337 ? 4.637 3.266 10.961 1 93.69 337 MET B CA 1
ATOM 5938 C C . MET B 1 337 ? 5.734 3.025 9.93 1 93.69 337 MET B C 1
ATOM 5940 O O . MET B 1 337 ? 6.031 1.878 9.594 1 93.69 337 MET B O 1
ATOM 5944 N N . ASP B 1 338 ? 6.297 4.074 9.516 1 96.75 338 ASP B N 1
ATOM 5945 C CA . ASP B 1 338 ? 7.293 3.979 8.453 1 96.75 338 ASP B CA 1
ATOM 5946 C C . ASP B 1 338 ? 8.672 3.666 9.023 1 96.75 338 ASP B C 1
ATOM 5948 O O . ASP B 1 338 ? 9.648 4.355 8.711 1 96.75 338 ASP B O 1
ATOM 5952 N N . MET B 1 339 ? 8.766 2.67 9.828 1 96.88 339 MET B N 1
ATOM 5953 C CA . MET B 1 339 ? 10.023 2.119 10.328 1 96.88 339 MET B CA 1
ATOM 5954 C C . MET B 1 339 ? 10.438 0.893 9.523 1 96.88 339 MET B C 1
ATOM 5956 O O . MET B 1 339 ? 9.789 -0.152 9.594 1 96.88 339 MET B O 1
ATOM 5960 N N . VAL B 1 340 ? 11.5 1.023 8.82 1 98 340 VAL B N 1
ATOM 5961 C CA . VAL B 1 340 ? 11.977 -0.057 7.965 1 98 340 VAL B CA 1
ATOM 5962 C C . VAL B 1 340 ? 12.617 -1.149 8.82 1 98 340 VAL B C 1
ATOM 5964 O O . VAL B 1 340 ? 12.258 -2.324 8.711 1 98 340 VAL B O 1
ATOM 5967 N N . LEU B 1 341 ? 13.578 -0.773 9.633 1 97.88 341 LEU B N 1
ATOM 5968 C CA . LEU B 1 341 ? 14.242 -1.669 10.578 1 97.88 341 LEU B CA 1
ATOM 5969 C C . LEU B 1 341 ? 14.43 -0.992 11.93 1 97.88 341 LEU B C 1
ATOM 5971 O O . LEU B 1 341 ? 14.93 0.131 12 1 97.88 341 LEU B O 1
ATOM 5975 N N . GLU B 1 342 ? 14.039 -1.715 12.938 1 95.5 342 GLU B N 1
ATOM 5976 C CA . GLU B 1 342 ? 14.258 -1.207 14.289 1 95.5 342 GLU B CA 1
ATOM 5977 C C . GLU B 1 342 ? 15.734 -1.279 14.664 1 95.5 342 GLU B C 1
ATOM 5979 O O . GLU B 1 342 ? 16.25 -0.387 15.344 1 95.5 342 GLU B O 1
ATOM 5984 N N . ASP B 1 343 ? 16.297 -2.377 14.234 1 95.88 343 ASP B N 1
ATOM 5985 C CA . ASP B 1 343 ? 17.719 -2.605 14.539 1 95.88 343 ASP B CA 1
ATOM 5986 C C . ASP B 1 343 ? 18.5 -2.969 13.281 1 95.88 343 ASP B C 1
ATOM 5988 O O . ASP B 1 343 ? 18.125 -3.898 12.555 1 95.88 343 ASP B O 1
ATOM 5992 N N . ALA B 1 344 ? 19.484 -2.221 12.992 1 95.69 344 ALA B N 1
ATOM 5993 C CA . ALA B 1 344 ? 20.438 -2.479 11.922 1 95.69 344 ALA B CA 1
ATOM 5994 C C . ALA B 1 344 ? 21.859 -2.131 12.359 1 95.69 344 ALA B C 1
ATOM 5996 O O . ALA B 1 344 ? 22.047 -1.293 13.25 1 95.69 344 ALA B O 1
ATOM 5997 N N . LEU B 1 345 ? 22.812 -2.842 11.852 1 94.62 345 LEU B N 1
ATOM 5998 C CA . LEU B 1 345 ? 24.234 -2.537 12.078 1 94.62 345 LEU B CA 1
ATOM 5999 C C . LEU B 1 345 ? 24.844 -1.896 10.844 1 94.62 345 LEU B C 1
ATOM 6001 O O . LEU B 1 345 ? 24.984 -2.543 9.797 1 94.62 345 LEU B O 1
ATOM 6005 N N . LEU B 1 346 ? 25.156 -0.614 10.984 1 94.75 346 LEU B N 1
ATOM 6006 C CA . LEU B 1 346 ? 25.75 0.154 9.891 1 94.75 346 LEU B CA 1
ATOM 6007 C C . LEU B 1 346 ? 26.875 1.046 10.398 1 94.75 346 LEU B C 1
ATOM 6009 O O . LEU B 1 346 ? 26.922 1.381 11.586 1 94.75 346 LEU B O 1
ATOM 6013 N N . PRO B 1 347 ? 27.859 1.36 9.508 1 94.06 347 PRO B N 1
ATOM 6014 C CA . PRO B 1 347 ? 28.781 2.426 9.906 1 94.06 347 PRO B CA 1
ATOM 6015 C C . PRO B 1 347 ? 28.078 3.771 10.086 1 94.06 347 PRO B C 1
ATOM 6017 O O . PRO B 1 347 ? 26.891 3.906 9.773 1 94.06 347 PRO B O 1
ATOM 6020 N N . LYS B 1 348 ? 28.797 4.621 10.68 1 92.62 348 LYS B N 1
ATOM 6021 C CA . LYS B 1 348 ? 28.219 5.961 10.758 1 92.62 348 LYS B CA 1
ATOM 6022 C C . LYS B 1 348 ? 28.047 6.566 9.367 1 92.62 348 LYS B C 1
ATOM 6024 O O . LYS B 1 348 ? 28.984 6.57 8.562 1 92.62 348 LYS B O 1
ATOM 6029 N N . LEU B 1 349 ? 26.828 6.992 9.148 1 93.88 349 LEU B N 1
ATOM 6030 C CA . LEU B 1 349 ? 26.484 7.547 7.844 1 93.88 349 LEU B CA 1
ATOM 6031 C C . LEU B 1 349 ? 26 8.992 7.973 1 93.88 349 LEU B C 1
ATOM 6033 O O . LEU B 1 349 ? 25.641 9.43 9.062 1 93.88 349 LEU B O 1
ATOM 6037 N N . ASP B 1 350 ? 26.109 9.672 6.875 1 91.81 350 ASP B N 1
ATOM 6038 C CA . ASP B 1 350 ? 25.609 11.039 6.773 1 91.81 350 ASP B CA 1
ATOM 6039 C C . ASP B 1 350 ? 24.578 11.164 5.656 1 91.81 350 ASP B C 1
ATOM 6041 O O . ASP B 1 350 ? 24.5 10.312 4.766 1 91.81 350 ASP B O 1
ATOM 6045 N N . PRO B 1 351 ? 23.719 12.219 5.75 1 92.75 351 PRO B N 1
ATOM 6046 C CA . PRO B 1 351 ? 22.812 12.445 4.613 1 92.75 351 PRO B CA 1
ATOM 6047 C C . PRO B 1 351 ? 23.562 12.469 3.275 1 92.75 351 PRO B C 1
ATOM 6049 O O . PRO B 1 351 ? 24.609 13.109 3.154 1 92.75 351 PRO B O 1
ATOM 6052 N N . GLY B 1 352 ? 23 11.688 2.32 1 92 352 GLY B N 1
ATOM 6053 C CA . GLY B 1 352 ? 23.656 11.562 1.028 1 92 352 GLY B CA 1
ATOM 6054 C C . GLY B 1 352 ? 24.328 10.219 0.83 1 92 352 GLY B C 1
ATOM 6055 O O . GLY B 1 352 ? 24.578 9.805 -0.305 1 92 352 GLY B O 1
ATOM 6056 N N . ASP B 1 353 ? 24.688 9.578 1.961 1 93.44 353 ASP B N 1
ATOM 6057 C CA . ASP B 1 353 ? 25.266 8.242 1.849 1 93.44 353 ASP B CA 1
ATOM 6058 C C . ASP B 1 353 ? 24.219 7.23 1.394 1 93.44 353 ASP B C 1
ATOM 6060 O O . ASP B 1 353 ? 23.031 7.383 1.682 1 93.44 353 ASP B O 1
ATOM 6064 N N . TRP B 1 354 ? 24.703 6.242 0.709 1 95.56 354 TRP B N 1
ATOM 6065 C CA . TRP B 1 354 ? 23.781 5.277 0.112 1 95.56 354 TRP B CA 1
ATOM 6066 C C . TRP B 1 354 ? 23.781 3.969 0.895 1 95.56 354 TRP B C 1
ATOM 6068 O O . TRP B 1 354 ? 24.828 3.506 1.344 1 95.56 354 TRP B O 1
ATOM 6078 N N . ILE B 1 355 ? 22.641 3.434 1.11 1 96.62 355 ILE B N 1
ATOM 6079 C CA . ILE B 1 355 ? 22.406 2.129 1.719 1 96.62 355 ILE B CA 1
ATOM 6080 C C . ILE B 1 355 ? 21.75 1.194 0.701 1 96.62 355 ILE B C 1
ATOM 6082 O O . ILE B 1 355 ? 20.781 1.563 0.039 1 96.62 355 ILE B O 1
ATOM 6086 N N . VAL B 1 356 ? 22.25 -0.022 0.635 1 97.06 356 VAL B N 1
ATOM 6087 C CA . VAL B 1 356 ? 21.844 -0.962 -0.406 1 97.06 356 VAL B CA 1
ATOM 6088 C C . VAL B 1 356 ? 21.156 -2.17 0.225 1 97.06 356 VAL B C 1
ATOM 6090 O O . VAL B 1 356 ? 21.562 -2.625 1.301 1 97.06 356 VAL B O 1
ATOM 6093 N N . PHE B 1 357 ? 20.094 -2.609 -0.416 1 98.12 357 PHE B N 1
ATOM 6094 C CA . PHE B 1 357 ? 19.359 -3.811 -0.023 1 98.12 357 PHE B CA 1
ATOM 6095 C C . PHE B 1 357 ? 19.266 -4.793 -1.184 1 98.12 357 PHE B C 1
ATOM 6097 O O . PHE B 1 357 ? 18.766 -4.457 -2.252 1 98.12 357 PHE B O 1
ATOM 6104 N N . GLU B 1 358 ? 19.719 -6.004 -0.965 1 97.44 358 GLU B N 1
ATOM 6105 C CA . GLU B 1 358 ? 19.625 -7.07 -1.961 1 97.44 358 GLU B CA 1
ATOM 6106 C C . GLU B 1 358 ? 18.344 -7.891 -1.771 1 97.44 358 GLU B C 1
ATOM 6108 O O . GLU B 1 358 ? 17.625 -7.699 -0.796 1 97.44 358 GLU B O 1
ATOM 6113 N N . ASN B 1 359 ? 18.016 -8.727 -2.762 1 98.12 359 ASN B N 1
ATOM 6114 C CA . ASN B 1 359 ? 16.859 -9.625 -2.707 1 98.12 359 ASN B CA 1
ATOM 6115 C C . ASN B 1 359 ? 15.555 -8.859 -2.57 1 98.12 359 ASN B C 1
ATOM 6117 O O . ASN B 1 359 ? 14.727 -9.188 -1.721 1 98.12 359 ASN B O 1
ATOM 6121 N N . MET B 1 360 ? 15.414 -7.816 -3.381 1 98.44 360 MET B N 1
ATOM 6122 C CA . MET B 1 360 ? 14.258 -6.93 -3.24 1 98.44 360 MET B CA 1
ATOM 6123 C C . MET B 1 360 ? 13.32 -7.062 -4.434 1 98.44 360 MET B C 1
ATOM 6125 O O . MET B 1 360 ? 12.547 -6.148 -4.727 1 98.44 360 MET B O 1
ATOM 6129 N N . GLY B 1 361 ? 13.359 -8.203 -5.074 1 98.5 361 GLY B N 1
ATOM 6130 C CA . GLY B 1 361 ? 12.555 -8.336 -6.277 1 98.5 361 GLY B CA 1
ATOM 6131 C C . GLY B 1 361 ? 11.164 -8.883 -6.004 1 98.5 361 GLY B C 1
ATOM 6132 O O . GLY B 1 361 ? 10.25 -8.703 -6.812 1 98.5 361 GLY B O 1
ATOM 6133 N N . ALA B 1 362 ? 10.977 -9.578 -4.961 1 98.06 362 ALA B N 1
ATOM 6134 C CA . ALA B 1 362 ? 9.719 -10.266 -4.695 1 98.06 362 ALA B CA 1
ATOM 6135 C C . ALA B 1 362 ? 8.891 -9.508 -3.658 1 98.06 362 ALA B C 1
ATOM 6137 O O . ALA B 1 362 ? 9.344 -9.289 -2.533 1 98.06 362 ALA B O 1
ATOM 6138 N N . TYR B 1 363 ? 7.641 -9.141 -4.094 1 97 363 TYR B N 1
ATOM 6139 C CA . TYR B 1 363 ? 6.641 -8.594 -3.186 1 97 363 TYR B CA 1
ATOM 6140 C C . TYR B 1 363 ? 7.133 -7.305 -2.543 1 97 363 TYR B C 1
ATOM 6142 O O . TYR B 1 363 ? 7.02 -7.125 -1.327 1 97 363 TYR B O 1
ATOM 6150 N N . THR B 1 364 ? 7.785 -6.465 -3.309 1 97.88 364 THR B N 1
ATOM 6151 C CA . THR B 1 364 ? 8.234 -5.145 -2.885 1 97.88 364 THR B CA 1
ATOM 6152 C C . THR B 1 364 ? 7.539 -4.051 -3.689 1 97.88 364 THR B C 1
ATOM 6154 O O . THR B 1 364 ? 6.488 -3.551 -3.285 1 97.88 364 THR B O 1
ATOM 6157 N N . ILE B 1 365 ? 7.918 -3.926 -4.961 1 96.75 365 ILE B N 1
ATOM 6158 C CA . ILE B 1 365 ? 7.41 -2.85 -5.805 1 96.75 365 ILE B CA 1
ATOM 6159 C C . ILE B 1 365 ? 5.934 -3.086 -6.109 1 96.75 365 ILE B C 1
ATOM 6161 O O . ILE B 1 365 ? 5.164 -2.133 -6.262 1 96.75 365 ILE B O 1
ATOM 6165 N N . CYS B 1 366 ? 5.496 -4.289 -6.141 1 96.62 366 CYS B N 1
ATOM 6166 C CA . CYS B 1 366 ? 4.156 -4.652 -6.586 1 96.62 366 CYS B CA 1
ATOM 6167 C C . CYS B 1 366 ? 3.105 -4.188 -5.582 1 96.62 366 CYS B C 1
ATOM 6169 O O . CYS B 1 366 ? 1.931 -4.051 -5.922 1 96.62 366 CYS B O 1
ATOM 6171 N N . ALA B 1 367 ? 3.488 -3.965 -4.348 1 96.81 367 ALA B N 1
ATOM 6172 C CA . ALA B 1 367 ? 2.533 -3.568 -3.318 1 96.81 367 ALA B CA 1
ATOM 6173 C C . ALA B 1 367 ? 2.838 -2.166 -2.797 1 96.81 367 ALA B C 1
ATOM 6175 O O . ALA B 1 367 ? 2.295 -1.746 -1.773 1 96.81 367 ALA B O 1
ATOM 6176 N N . ALA B 1 368 ? 3.68 -1.413 -3.457 1 97.38 368 ALA B N 1
ATOM 6177 C CA . ALA B 1 368 ? 4.078 -0.072 -3.037 1 97.38 368 ALA B CA 1
ATOM 6178 C C . ALA B 1 368 ? 2.963 0.938 -3.297 1 97.38 368 ALA B C 1
ATOM 6180 O O . ALA B 1 368 ? 2.227 0.822 -4.277 1 97.38 368 ALA B O 1
ATOM 6181 N N . SER B 1 369 ? 2.791 1.865 -2.4 1 96.75 369 SER B N 1
ATOM 6182 C CA . SER B 1 369 ? 1.88 2.992 -2.574 1 96.75 369 SER B CA 1
ATOM 6183 C C . SER B 1 369 ? 2.641 4.309 -2.658 1 96.75 369 SER B C 1
ATOM 6185 O O . SER B 1 369 ? 3.863 4.34 -2.496 1 96.75 369 SER B O 1
ATOM 6187 N N . ASN B 1 370 ? 1.907 5.375 -2.959 1 96.12 370 ASN B N 1
ATOM 6188 C CA . ASN B 1 370 ? 2.473 6.719 -2.998 1 96.12 370 ASN B CA 1
ATOM 6189 C C . ASN B 1 370 ? 2.027 7.551 -1.798 1 96.12 370 ASN B C 1
ATOM 6191 O O . ASN B 1 370 ? 1.882 8.766 -1.9 1 96.12 370 ASN B O 1
ATOM 6195 N N . PHE B 1 371 ? 1.866 6.91 -0.707 1 96.81 371 PHE B N 1
ATOM 6196 C CA . PHE B 1 371 ? 1.423 7.586 0.506 1 96.81 371 PHE B CA 1
ATOM 6197 C C . PHE B 1 371 ? 2.293 8.805 0.796 1 96.81 371 PHE B C 1
ATOM 6199 O O . PHE B 1 371 ? 3.512 8.758 0.618 1 96.81 371 PHE B O 1
ATOM 6206 N N . ASN B 1 372 ? 1.672 9.906 1.275 1 96.94 372 ASN B N 1
ATOM 6207 C CA . ASN B 1 372 ? 2.32 11.148 1.674 1 96.94 372 ASN B CA 1
ATOM 6208 C C . ASN B 1 372 ? 3.012 11.82 0.493 1 96.94 372 ASN B C 1
ATOM 6210 O O . ASN B 1 372 ? 3.852 12.703 0.681 1 96.94 372 ASN B O 1
ATOM 6214 N N . GLY B 1 373 ? 2.721 11.312 -0.786 1 96.06 373 GLY B N 1
ATOM 6215 C CA . GLY B 1 373 ? 3.215 11.93 -2.006 1 96.06 373 GLY B CA 1
ATOM 6216 C C . GLY B 1 373 ? 4.551 11.375 -2.459 1 96.06 373 GLY B C 1
ATOM 6217 O O . GLY B 1 373 ? 5.113 11.836 -3.457 1 96.06 373 GLY B O 1
ATOM 6218 N N . PHE B 1 374 ? 5.012 10.383 -1.788 1 96.38 374 PHE B N 1
ATOM 6219 C CA . PHE B 1 374 ? 6.312 9.828 -2.145 1 96.38 374 PHE B CA 1
ATOM 6220 C C . PHE B 1 374 ? 6.176 8.828 -3.283 1 96.38 374 PHE B C 1
ATOM 6222 O O . PHE B 1 374 ? 5.234 8.031 -3.309 1 96.38 374 PHE B O 1
ATOM 6229 N N . GLN B 1 375 ? 7.16 8.859 -4.184 1 93.38 375 GLN B N 1
ATOM 6230 C CA . GLN B 1 375 ? 7.082 8.055 -5.398 1 93.38 375 GLN B CA 1
ATOM 6231 C C . GLN B 1 375 ? 7.801 6.723 -5.219 1 93.38 375 GLN B C 1
ATOM 6233 O O . GLN B 1 375 ? 8.742 6.621 -4.43 1 93.38 375 GLN B O 1
ATOM 6238 N N . THR B 1 376 ? 7.363 5.758 -5.977 1 95.19 376 THR B N 1
ATOM 6239 C CA . THR B 1 376 ? 8.055 4.473 -6.016 1 95.19 376 THR B CA 1
ATOM 6240 C C . THR B 1 376 ? 9.383 4.594 -6.762 1 95.19 376 THR B C 1
ATOM 6242 O O . THR B 1 376 ? 9.523 5.434 -7.652 1 95.19 376 THR B O 1
ATOM 6245 N N . PRO B 1 377 ? 10.336 3.777 -6.43 1 96.81 377 PRO B N 1
ATOM 6246 C CA . PRO B 1 377 ? 11.656 3.861 -7.062 1 96.81 377 PRO B CA 1
ATOM 6247 C C . PRO B 1 377 ? 11.609 3.549 -8.555 1 96.81 377 PRO B C 1
ATOM 6249 O O . PRO B 1 377 ? 10.812 2.721 -9 1 96.81 377 PRO B O 1
ATOM 6252 N N . GLU B 1 378 ? 12.523 4.191 -9.25 1 94.19 378 GLU B N 1
ATOM 6253 C CA . GLU B 1 378 ? 12.727 3.83 -10.656 1 94.19 378 GLU B CA 1
ATOM 6254 C C . GLU B 1 378 ? 13.406 2.467 -10.773 1 94.19 378 GLU B C 1
ATOM 6256 O O . GLU B 1 378 ? 14.141 2.051 -9.883 1 94.19 378 GLU B O 1
ATOM 6261 N N . VAL B 1 379 ? 13.141 1.832 -11.906 1 95.62 379 VAL B N 1
ATOM 6262 C CA . VAL B 1 379 ? 13.758 0.534 -12.164 1 95.62 379 VAL B CA 1
ATOM 6263 C C . VAL B 1 379 ? 14.758 0.657 -13.312 1 95.62 379 VAL B C 1
ATOM 6265 O O . VAL B 1 379 ? 14.398 1.098 -14.414 1 95.62 379 VAL B O 1
ATOM 6268 N N . LYS B 1 380 ? 15.977 0.344 -12.984 1 93.31 380 LYS B N 1
ATOM 6269 C CA . LYS B 1 380 ? 17.047 0.319 -13.969 1 93.31 380 LYS B CA 1
ATOM 6270 C C . LYS B 1 380 ? 17.516 -1.109 -14.242 1 93.31 380 LYS B C 1
ATOM 6272 O O . LYS B 1 380 ? 17.453 -1.965 -13.352 1 93.31 380 LYS B O 1
ATOM 6277 N N . TYR B 1 381 ? 18.016 -1.323 -15.469 1 93 381 TYR B N 1
ATOM 6278 C CA . TYR B 1 381 ? 18.344 -2.689 -15.859 1 93 381 TYR B CA 1
ATOM 6279 C C . TYR B 1 381 ? 19.828 -2.82 -16.188 1 93 381 TYR B C 1
ATOM 6281 O O . TYR B 1 381 ? 20.406 -1.92 -16.797 1 93 381 TYR B O 1
ATOM 6289 N N . MET B 1 382 ? 20.344 -3.91 -15.766 1 90.88 382 MET B N 1
ATOM 6290 C CA . MET B 1 382 ? 21.719 -4.293 -16.078 1 90.88 382 MET B CA 1
ATOM 6291 C C . MET B 1 382 ? 21.75 -5.617 -16.844 1 90.88 382 MET B C 1
ATOM 6293 O O . MET B 1 382 ? 21.078 -6.574 -16.453 1 90.88 382 MET B O 1
ATOM 6297 N N . LEU B 1 383 ? 22.5 -5.609 -17.906 1 89.12 383 LEU B N 1
ATOM 6298 C CA . LEU B 1 383 ? 22.734 -6.824 -18.672 1 89.12 383 LEU B CA 1
ATOM 6299 C C . LEU B 1 383 ? 24.219 -7.074 -18.891 1 89.12 383 LEU B C 1
ATOM 6301 O O . LEU B 1 383 ? 24.984 -6.137 -19.141 1 89.12 383 LEU B O 1
ATOM 6305 N N . THR B 1 384 ? 24.609 -8.273 -18.734 1 83.94 384 THR B N 1
ATOM 6306 C CA . THR B 1 384 ? 25.953 -8.656 -19.141 1 83.94 384 THR B CA 1
ATOM 6307 C C . THR B 1 384 ? 26.031 -8.844 -20.656 1 83.94 384 THR B C 1
ATOM 6309 O O . THR B 1 384 ? 25 -8.984 -21.312 1 83.94 384 THR B O 1
ATOM 6312 N N . TYR B 1 385 ? 27.219 -8.883 -21.125 1 84.25 385 TYR B N 1
ATOM 6313 C CA . TYR B 1 385 ? 27.422 -9.117 -22.547 1 84.25 385 TYR B CA 1
ATOM 6314 C C . TYR B 1 385 ? 26.859 -10.469 -22.969 1 84.25 385 TYR B C 1
ATOM 6316 O O . TYR B 1 385 ? 26.234 -10.602 -24.016 1 84.25 385 TYR B O 1
ATOM 6324 N N . SER B 1 386 ? 27.141 -11.359 -22.141 1 87.44 386 SER B N 1
ATOM 6325 C CA . SER B 1 386 ? 26.656 -12.703 -22.438 1 87.44 386 SER B CA 1
ATOM 6326 C C . SER B 1 386 ? 25.125 -12.75 -22.484 1 87.44 386 SER B C 1
ATOM 6328 O O . SER B 1 386 ? 24.547 -13.406 -23.344 1 87.44 386 SER B O 1
ATOM 6330 N N . ALA B 1 387 ? 24.484 -12.078 -21.609 1 88.88 387 ALA B N 1
ATOM 6331 C CA . ALA B 1 387 ? 23.016 -12.039 -21.578 1 88.88 387 ALA B CA 1
ATOM 6332 C C . ALA B 1 387 ? 22.469 -11.336 -22.812 1 88.88 387 ALA B C 1
ATOM 6334 O O . ALA B 1 387 ? 21.469 -11.781 -23.391 1 88.88 387 ALA B O 1
ATOM 6335 N N . ILE B 1 388 ? 23.141 -10.344 -23.25 1 88.31 388 ILE B N 1
ATOM 6336 C CA . ILE B 1 388 ? 22.703 -9.609 -24.422 1 88.31 388 ILE B CA 1
ATOM 6337 C C . ILE B 1 388 ? 22.828 -10.492 -25.672 1 88.31 388 ILE B C 1
ATOM 6339 O O . ILE B 1 388 ? 21.906 -10.539 -26.5 1 88.31 388 ILE B O 1
ATOM 6343 N N . ALA B 1 389 ? 23.969 -11.086 -25.703 1 90.81 389 ALA B N 1
ATOM 6344 C CA . ALA B 1 389 ? 24.219 -11.945 -26.859 1 90.81 389 ALA B CA 1
ATOM 6345 C C . ALA B 1 389 ? 23.156 -13.039 -26.953 1 90.81 389 ALA B C 1
ATOM 6347 O O . ALA B 1 389 ? 22.672 -13.352 -28.047 1 90.81 389 ALA B O 1
ATOM 6348 N N . TYR B 1 390 ? 22.797 -13.516 -25.922 1 93.56 390 TYR B N 1
ATOM 6349 C CA . TYR B 1 390 ? 21.797 -14.578 -25.859 1 93.56 390 TYR B CA 1
ATOM 6350 C C . TYR B 1 390 ? 20.406 -14.039 -26.203 1 93.56 390 TYR B C 1
ATOM 6352 O O . TYR B 1 390 ? 19.703 -14.594 -27.047 1 93.56 390 TYR B O 1
ATOM 6360 N N . LEU B 1 391 ? 20.047 -12.93 -25.656 1 94.31 391 LEU B N 1
ATOM 6361 C CA . LEU B 1 391 ? 18.703 -12.391 -25.766 1 94.31 391 LEU B CA 1
ATOM 6362 C C . LEU B 1 391 ? 18.469 -11.781 -27.141 1 94.31 391 LEU B C 1
ATOM 6364 O O . LEU B 1 391 ? 17.359 -11.836 -27.672 1 94.31 391 LEU B O 1
ATOM 6368 N N . ARG B 1 392 ? 19.484 -11.273 -27.719 1 92.94 392 ARG B N 1
ATOM 6369 C CA . ARG B 1 392 ? 19.359 -10.625 -29.016 1 92.94 392 ARG B CA 1
ATOM 6370 C C . ARG B 1 392 ? 18.969 -11.633 -30.094 1 92.94 392 ARG B C 1
ATOM 6372 O O . ARG B 1 392 ? 18.406 -11.258 -31.125 1 92.94 392 ARG B O 1
ATOM 6379 N N . GLU B 1 393 ? 19.297 -12.898 -29.812 1 95.19 393 GLU B N 1
ATOM 6380 C CA . GLU B 1 393 ? 19.016 -13.953 -30.781 1 95.19 393 GLU B CA 1
ATOM 6381 C C . GLU B 1 393 ? 17.578 -14.43 -30.656 1 95.19 393 GLU B C 1
ATOM 6383 O O . GLU B 1 393 ? 17.094 -15.195 -31.5 1 95.19 393 GLU B O 1
ATOM 6388 N N . LEU B 1 394 ? 16.922 -13.961 -29.719 1 95.38 394 LEU B N 1
ATOM 6389 C CA . LEU B 1 394 ? 15.57 -14.438 -29.484 1 95.38 394 LEU B CA 1
ATOM 6390 C C . LEU B 1 394 ? 14.539 -13.547 -30.172 1 95.38 394 LEU B C 1
ATOM 6392 O O . LEU B 1 394 ? 14.75 -12.336 -30.297 1 95.38 394 LEU B O 1
ATOM 6396 N N . PRO B 1 395 ? 13.398 -14.125 -30.578 1 94.38 395 PRO B N 1
ATOM 6397 C CA . PRO B 1 395 ? 12.422 -13.398 -31.375 1 94.38 395 PRO B CA 1
ATOM 6398 C C . PRO B 1 395 ? 11.781 -12.234 -30.625 1 94.38 395 PRO B C 1
ATOM 6400 O O . PRO B 1 395 ? 11.273 -11.297 -31.234 1 94.38 395 PRO B O 1
ATOM 6403 N N . PHE B 1 396 ? 11.812 -12.234 -29.359 1 94.69 396 PHE B N 1
ATOM 6404 C CA . PHE B 1 396 ? 11.102 -11.219 -28.594 1 94.69 396 PHE B CA 1
ATOM 6405 C C . PHE B 1 396 ? 12.047 -10.094 -28.188 1 94.69 396 PHE B C 1
ATOM 6407 O O . PHE B 1 396 ? 11.672 -9.219 -27.406 1 94.69 396 PHE B O 1
ATOM 6414 N N . TRP B 1 397 ? 13.219 -10.016 -28.641 1 94.38 397 TRP B N 1
ATOM 6415 C CA . TRP B 1 397 ? 14.258 -9.086 -28.203 1 94.38 397 TRP B CA 1
ATOM 6416 C C . TRP B 1 397 ? 13.805 -7.645 -28.406 1 94.38 397 TRP B C 1
ATOM 6418 O O . TRP B 1 397 ? 13.992 -6.805 -27.516 1 94.38 397 TRP B O 1
ATOM 6428 N N . ASP B 1 398 ? 13.219 -7.324 -29.531 1 93.56 398 ASP B N 1
ATOM 6429 C CA . ASP B 1 398 ? 12.828 -5.945 -29.812 1 93.56 398 ASP B CA 1
ATOM 6430 C C . ASP B 1 398 ? 11.82 -5.43 -28.797 1 93.56 398 ASP B C 1
ATOM 6432 O O . ASP B 1 398 ? 11.93 -4.293 -28.328 1 93.56 398 ASP B O 1
ATOM 6436 N N . ASN B 1 399 ? 10.859 -6.262 -28.484 1 94.75 399 ASN B N 1
ATOM 6437 C CA . ASN B 1 399 ? 9.883 -5.879 -27.469 1 94.75 399 ASN B CA 1
ATOM 6438 C C . ASN B 1 399 ? 10.539 -5.68 -26.109 1 94.75 399 ASN B C 1
ATOM 6440 O O . ASN B 1 399 ? 10.234 -4.715 -25.391 1 94.75 399 ASN B O 1
ATOM 6444 N N . LEU B 1 400 ? 11.398 -6.59 -25.75 1 95.25 400 LEU B N 1
ATOM 6445 C CA . LEU B 1 400 ? 12.102 -6.512 -24.469 1 95.25 400 LEU B CA 1
ATOM 6446 C C . LEU B 1 400 ? 12.961 -5.254 -24.391 1 95.25 400 LEU B C 1
ATOM 6448 O O . LEU B 1 400 ? 12.953 -4.551 -23.391 1 95.25 400 LEU B O 1
ATOM 6452 N N . ALA B 1 401 ? 13.648 -4.941 -25.438 1 91.94 401 ALA B N 1
ATOM 6453 C CA . ALA B 1 401 ? 14.555 -3.797 -25.5 1 91.94 401 ALA B CA 1
ATOM 6454 C C . ALA B 1 401 ? 13.805 -2.486 -25.281 1 91.94 401 ALA B C 1
ATOM 6456 O O . ALA B 1 401 ? 14.336 -1.547 -24.688 1 91.94 401 ALA B O 1
ATOM 6457 N N . ARG B 1 402 ? 12.602 -2.395 -25.719 1 92.12 402 ARG B N 1
ATOM 6458 C CA . ARG B 1 402 ? 11.773 -1.206 -25.531 1 92.12 402 ARG B CA 1
ATOM 6459 C C . ARG B 1 402 ? 11.5 -0.966 -24.047 1 92.12 402 ARG B C 1
ATOM 6461 O O . ARG B 1 402 ? 11.43 0.181 -23.594 1 92.12 402 ARG B O 1
ATOM 6468 N N . HIS B 1 403 ? 11.352 -2.049 -23.297 1 91.81 403 HIS B N 1
ATOM 6469 C CA . HIS B 1 403 ? 11.094 -1.931 -21.859 1 91.81 403 HIS B CA 1
ATOM 6470 C C . HIS B 1 403 ? 12.375 -1.606 -21.094 1 91.81 403 HIS B C 1
ATOM 6472 O O . HIS B 1 403 ? 12.336 -0.945 -20.062 1 91.81 403 HIS B O 1
ATOM 6478 N N . LEU B 1 404 ? 13.438 -2.137 -21.578 1 88.81 404 LEU B N 1
ATOM 6479 C CA . LEU B 1 404 ? 14.711 -1.93 -20.891 1 88.81 404 LEU B CA 1
ATOM 6480 C C . LEU B 1 404 ? 15.188 -0.49 -21.062 1 88.81 404 LEU B C 1
ATOM 6482 O O . LEU B 1 404 ? 15.797 0.076 -20.141 1 88.81 404 LEU B O 1
ATOM 6486 N N . GLY B 1 405 ? 14.875 0.111 -22.094 1 77.88 405 GLY B N 1
ATOM 6487 C CA . GLY B 1 405 ? 15.242 1.489 -22.359 1 77.88 405 GLY B CA 1
ATOM 6488 C C . GLY B 1 405 ? 16.719 1.651 -22.703 1 77.88 405 GLY B C 1
ATOM 6489 O O . GLY B 1 405 ? 17.422 0.665 -22.938 1 77.88 405 GLY B O 1
ATOM 6490 N N . GLY B 1 406 ? 17.094 2.945 -22.859 1 66.31 406 GLY B N 1
ATOM 6491 C CA . GLY B 1 406 ? 18.469 3.375 -23.031 1 66.31 406 GLY B CA 1
ATOM 6492 C C . GLY B 1 406 ? 19.047 3.002 -24.391 1 66.31 406 GLY B C 1
ATOM 6493 O O . GLY B 1 406 ? 18.328 2.977 -25.375 1 66.31 406 GLY B O 1
ATOM 6494 N N . ALA B 1 407 ? 20.375 2.688 -24.375 1 53.47 407 ALA B N 1
ATOM 6495 C CA . ALA B 1 407 ? 21.203 2.488 -25.547 1 53.47 407 ALA B CA 1
ATOM 6496 C C . ALA B 1 407 ? 20.75 1.271 -26.344 1 53.47 407 ALA B C 1
ATOM 6498 O O . ALA B 1 407 ? 21.094 1.134 -27.531 1 53.47 407 ALA B O 1
ATOM 6499 N N . LEU B 1 408 ? 19.969 0.5 -25.688 1 59.38 408 LEU B N 1
ATOM 6500 C CA . LEU B 1 408 ? 19.578 -0.728 -26.375 1 59.38 408 LEU B CA 1
ATOM 6501 C C . LEU B 1 408 ? 18.469 -0.463 -27.375 1 59.38 408 LEU B C 1
ATOM 6503 O O . LEU B 1 408 ? 18.188 -1.306 -28.234 1 59.38 408 LEU B O 1
ATOM 6507 N N . GLN B 1 409 ? 17.766 0.749 -27.297 1 55.44 409 GLN B N 1
ATOM 6508 C CA . GLN B 1 409 ? 16.703 1.054 -28.266 1 55.44 409 GLN B CA 1
ATOM 6509 C C . GLN B 1 409 ? 17.281 1.502 -29.594 1 55.44 409 GLN B C 1
ATOM 6511 O O . GLN B 1 409 ? 16.578 1.577 -30.594 1 55.44 409 GLN B O 1
ATOM 6516 N N . GLN B 1 410 ? 18.469 2.047 -29.688 1 45.44 410 GLN B N 1
ATOM 6517 C CA . GLN B 1 410 ? 18.906 2.602 -30.969 1 45.44 410 GLN B CA 1
ATOM 6518 C C . GLN B 1 410 ? 19.172 1.498 -31.984 1 45.44 410 GLN B C 1
ATOM 6520 O O . GLN B 1 410 ? 19.875 0.529 -31.703 1 45.44 410 GLN B O 1
ATOM 6525 N N . PRO B 1 411 ? 18.328 1.488 -32.969 1 41.84 411 PRO B N 1
ATOM 6526 C CA . PRO B 1 411 ? 18.641 0.568 -34.062 1 41.84 411 PRO B CA 1
ATOM 6527 C C . PRO B 1 411 ? 20.125 0.59 -34.438 1 41.84 411 PRO B C 1
ATOM 6529 O O . PRO B 1 411 ? 20.75 1.653 -34.438 1 41.84 411 PRO B O 1
ATOM 6532 N N . GLN B 1 412 ? 20.859 -0.335 -34.125 1 38 412 GLN B N 1
ATOM 6533 C CA . GLN B 1 412 ? 22.172 -0.383 -34.781 1 38 412 GLN B CA 1
ATOM 6534 C C . GLN B 1 412 ? 22.094 -0.028 -36.25 1 38 412 GLN B C 1
ATOM 6536 O O . GLN B 1 412 ? 21.438 -0.737 -37.031 1 38 412 GLN B O 1
ATOM 6541 N N . GLN B 1 413 ? 21.953 1.204 -36.656 1 34.84 413 GLN B N 1
ATOM 6542 C CA . GLN B 1 413 ? 22.219 1.403 -38.062 1 34.84 413 GLN B CA 1
ATOM 6543 C C . GLN B 1 413 ? 23.438 0.606 -38.531 1 34.84 413 GLN B C 1
ATOM 6545 O O . GLN B 1 413 ? 24.453 0.568 -37.812 1 34.84 413 GLN B O 1
ATOM 6550 N N . PRO B 1 414 ? 23.25 -0.294 -39.469 1 36.12 414 PRO B N 1
ATOM 6551 C CA . PRO B 1 414 ? 24.438 -0.937 -40.062 1 36.12 414 PRO B CA 1
ATOM 6552 C C . PRO B 1 414 ? 25.547 0.054 -40.375 1 36.12 414 PRO B C 1
ATOM 6554 O O . PRO B 1 414 ? 25.281 1.135 -40.906 1 36.12 414 PRO B O 1
ATOM 6557 N N . GLN B 1 415 ? 26.484 0.247 -39.531 1 32.25 415 GLN B N 1
ATOM 6558 C CA . GLN B 1 415 ? 27.625 1.026 -40.031 1 32.25 415 GLN B CA 1
ATOM 6559 C C . GLN B 1 415 ? 27.984 0.643 -41.469 1 32.25 415 GLN B C 1
ATOM 6561 O O . GLN B 1 415 ? 28.094 -0.542 -41.781 1 32.25 415 GLN B O 1
ATOM 6566 N N . PRO B 1 416 ? 27.656 1.487 -42.438 1 32.59 416 PRO B N 1
ATOM 6567 C CA . PRO B 1 416 ? 28.141 1.199 -43.781 1 32.59 416 PRO B CA 1
ATOM 6568 C C . PRO B 1 416 ? 29.562 0.673 -43.812 1 32.59 416 PRO B C 1
ATOM 6570 O O . PRO B 1 416 ? 30.359 0.976 -42.906 1 32.59 416 PRO B O 1
ATOM 6573 N N . ASP B 1 417 ? 29.766 -0.532 -44.312 1 31.23 417 ASP B N 1
ATOM 6574 C CA . ASP B 1 417 ? 31.047 -1.156 -44.625 1 31.23 417 ASP B CA 1
ATOM 6575 C C . ASP B 1 417 ? 32 -0.164 -45.281 1 31.23 417 ASP B C 1
ATOM 6577 O O . ASP B 1 417 ? 31.953 0.024 -46.5 1 31.23 417 ASP B O 1
ATOM 6581 N N . THR B 1 418 ? 31.969 1.049 -44.844 1 28.11 418 THR B N 1
ATOM 6582 C CA . THR B 1 418 ? 32.781 1.983 -45.625 1 28.11 418 THR B CA 1
ATOM 6583 C C . THR B 1 418 ? 34.25 1.52 -45.656 1 28.11 418 THR B C 1
ATOM 6585 O O . THR B 1 418 ? 35.156 2.324 -45.875 1 28.11 418 THR B O 1
ATOM 6588 N N . CYS B 1 419 ? 34.562 0.259 -45.094 1 26.66 419 CYS B N 1
ATOM 6589 C CA . CYS B 1 419 ? 35.969 -0.009 -45.281 1 26.66 419 CYS B CA 1
ATOM 6590 C C . CYS B 1 419 ? 36.344 -0.094 -46.75 1 26.66 419 CYS B C 1
ATOM 6592 O O . CYS B 1 419 ? 36.125 -1.127 -47.406 1 26.66 419 CYS B O 1
ATOM 6594 N N . GLY B 1 420 ? 36 0.834 -47.5 1 24.5 420 GLY B N 1
ATOM 6595 C CA . GLY B 1 420 ? 36.625 0.885 -48.812 1 24.5 420 GLY B CA 1
ATOM 6596 C C . GLY B 1 420 ? 38.125 0.796 -48.75 1 24.5 420 GLY B C 1
ATOM 6597 O O . GLY B 1 420 ? 38.781 1.642 -48.125 1 24.5 420 GLY B O 1
ATOM 6598 N N . THR B 1 421 ? 38.656 -0.449 -48.625 1 25.12 421 THR B N 1
ATOM 6599 C CA . THR B 1 421 ? 40.062 -0.787 -48.812 1 25.12 421 THR B CA 1
ATOM 6600 C C . THR B 1 421 ? 40.625 -0.081 -50.031 1 25.12 421 THR B C 1
ATOM 6602 O O . THR B 1 421 ? 40.281 -0.422 -51.156 1 25.12 421 THR B O 1
ATOM 6605 N N . ALA B 1 422 ? 40.75 1.236 -50.031 1 25.58 422 ALA B N 1
ATOM 6606 C CA . ALA B 1 422 ? 41.5 1.838 -51.125 1 25.58 422 ALA B CA 1
ATOM 6607 C C . ALA B 1 422 ? 42.875 1.221 -51.25 1 25.58 422 ALA B C 1
ATOM 6609 O O . ALA B 1 422 ? 43.562 1.005 -50.25 1 25.58 422 ALA B O 1
ATOM 6610 N N . GLY B 1 423 ? 43.281 0.62 -52.344 1 22.8 423 GLY B N 1
ATOM 6611 C CA . GLY B 1 423 ? 44.438 0.012 -53 1 22.8 423 GLY B CA 1
ATOM 6612 C C . GLY B 1 423 ? 45.688 0.85 -52.906 1 22.8 423 GLY B C 1
ATOM 6613 O O . GLY B 1 423 ? 46.031 1.575 -53.844 1 22.8 423 GLY B O 1
ATOM 6614 N N . GLN B 1 424 ? 46.031 1.516 -51.625 1 22.77 424 GLN B N 1
ATOM 6615 C CA . GLN B 1 424 ? 47.281 2.248 -51.75 1 22.77 424 GLN B CA 1
ATOM 6616 C C . GLN B 1 424 ? 48.406 1.328 -52.188 1 22.77 424 GLN B C 1
ATOM 6618 O O . GLN B 1 424 ? 48.406 0.142 -51.844 1 22.77 424 GLN B O 1
ATOM 6623 N N . GLY B 1 425 ? 49.312 1.792 -53.125 1 22.44 425 GLY B N 1
ATOM 6624 C CA . GLY B 1 425 ? 50.438 1.358 -53.938 1 22.44 425 GLY B CA 1
ATOM 6625 C C . GLY B 1 425 ? 51.594 0.843 -53.062 1 22.44 425 GLY B C 1
ATOM 6626 O O . GLY B 1 425 ? 51.781 1.266 -51.938 1 22.44 425 GLY B O 1
ATOM 6627 N N . ALA B 1 426 ? 52.188 -0.342 -53.344 1 23.78 426 ALA B N 1
ATOM 6628 C CA . ALA B 1 426 ? 53.219 -1.249 -52.875 1 23.78 426 ALA B CA 1
ATOM 6629 C C . ALA B 1 426 ? 54.562 -0.518 -52.719 1 23.78 426 ALA B C 1
ATOM 6631 O O . ALA B 1 426 ? 55.25 -0.302 -53.719 1 23.78 426 ALA B O 1
ATOM 6632 N N . GLY B 1 427 ? 54.656 0.753 -52.219 1 20.59 427 GLY B N 1
ATOM 6633 C CA . GLY B 1 427 ? 56.031 1.197 -52.375 1 20.59 427 GLY B CA 1
ATOM 6634 C C . GLY B 1 427 ? 57.031 0.339 -51.625 1 20.59 427 GLY B C 1
ATOM 6635 O O . GLY B 1 427 ? 56.75 -0.128 -50.5 1 20.59 427 GLY B O 1
ATOM 6636 N N . ALA B 1 428 ? 58.125 -0.17 -52.281 1 20.84 428 ALA B N 1
ATOM 6637 C CA . ALA B 1 428 ? 59.281 -1.055 -52.031 1 20.84 428 ALA B CA 1
ATOM 6638 C C . ALA B 1 428 ? 60.156 -0.498 -50.906 1 20.84 428 ALA B C 1
ATOM 6640 O O . ALA B 1 428 ? 60.75 0.571 -51.062 1 20.84 428 ALA B O 1
ATOM 6641 N N . ALA B 1 429 ? 59.75 -0.632 -49.625 1 23.5 429 ALA B N 1
ATOM 6642 C CA . ALA B 1 429 ? 60.688 -0.215 -48.594 1 23.5 429 ALA B CA 1
ATOM 6643 C C . ALA B 1 429 ? 62.031 -0.875 -48.781 1 23.5 429 ALA B C 1
ATOM 6645 O O . ALA B 1 429 ? 62.125 -2.088 -48.969 1 23.5 429 ALA B O 1
ATOM 6646 N N . GLU B 1 430 ? 63.062 -0.073 -49.031 1 22.23 430 GLU B N 1
ATOM 6647 C CA . GLU B 1 430 ? 64.5 -0.268 -49.125 1 22.23 430 GLU B CA 1
ATOM 6648 C C . GLU B 1 430 ? 65.062 -0.851 -47.844 1 22.23 430 GLU B C 1
ATOM 6650 O O . GLU B 1 430 ? 64.625 -0.469 -46.75 1 22.23 430 GLU B O 1
ATOM 6655 N N . VAL B 1 431 ? 65.625 -2.064 -47.812 1 25.56 431 VAL B N 1
ATOM 6656 C CA . VAL B 1 431 ? 66.25 -2.914 -46.812 1 25.56 431 VAL B CA 1
ATOM 6657 C C . VAL B 1 431 ? 67.375 -2.15 -46.125 1 25.56 431 VAL B C 1
ATOM 6659 O O . VAL B 1 431 ? 68.312 -1.68 -46.781 1 25.56 431 VAL B O 1
ATOM 6662 N N . PRO B 1 432 ? 67.062 -1.238 -45.125 1 25.52 432 PRO B N 1
ATOM 6663 C CA . PRO B 1 432 ? 68.312 -0.497 -44.75 1 25.52 432 PRO B CA 1
ATOM 6664 C C . PRO B 1 432 ? 69.438 -1.411 -44.281 1 25.52 432 PRO B C 1
ATOM 6666 O O . PRO B 1 432 ? 69.188 -2.555 -43.906 1 25.52 432 PRO B O 1
ATOM 6669 N N . PRO B 1 433 ? 70.75 -0.87 -44.312 1 27.12 433 PRO B N 1
ATOM 6670 C CA . PRO B 1 433 ? 72.062 -1.451 -44.312 1 27.12 433 PRO B CA 1
ATOM 6671 C C . PRO B 1 433 ? 72.375 -2.141 -43 1 27.12 433 PRO B C 1
ATOM 6673 O O . PRO B 1 433 ? 71.75 -1.871 -41.969 1 27.12 433 PRO B O 1
ATOM 6676 N N . PRO B 1 434 ? 73.312 -3.168 -42.969 1 25.17 434 PRO B N 1
ATOM 6677 C CA . PRO B 1 434 ? 73.812 -4.164 -42.031 1 25.17 434 PRO B CA 1
ATOM 6678 C C . PRO B 1 434 ? 74.562 -3.533 -40.844 1 25.17 434 PRO B C 1
ATOM 6680 O O . PRO B 1 434 ? 75.562 -2.873 -41.031 1 25.17 434 PRO B O 1
ATOM 6683 N N . LEU B 1 435 ? 73.875 -2.561 -40.156 1 23.38 435 LEU B N 1
ATOM 6684 C CA . LEU B 1 435 ? 74.812 -1.912 -39.25 1 23.38 435 LEU B CA 1
ATOM 6685 C C . LEU B 1 435 ? 75.562 -2.945 -38.438 1 23.38 435 LEU B C 1
ATOM 6687 O O . LEU B 1 435 ? 75 -3.955 -38.031 1 23.38 435 LEU B O 1
ATOM 6691 N N . ALA B 1 436 ? 77 -2.76 -38.281 1 26.12 436 ALA B N 1
ATOM 6692 C CA . ALA B 1 436 ? 78.25 -3.27 -37.781 1 26.12 436 ALA B CA 1
ATOM 6693 C C . ALA B 1 436 ? 78.188 -3.607 -36.281 1 26.12 436 ALA B C 1
ATOM 6695 O O . ALA B 1 436 ? 77.312 -3.055 -35.562 1 26.12 436 ALA B O 1
ATOM 6696 N N . GLU B 1 437 ? 79 -4.539 -35.906 1 21.69 437 GLU B N 1
ATOM 6697 C CA . GLU B 1 437 ? 79.438 -5.387 -34.812 1 21.69 437 GLU B CA 1
ATOM 6698 C C . GLU B 1 437 ? 80 -4.551 -33.656 1 21.69 437 GLU B C 1
ATOM 6700 O O . GLU B 1 437 ? 80.875 -3.76 -33.812 1 21.69 437 GLU B O 1
ATOM 6705 N N . ALA B 1 438 ? 79.188 -3.818 -32.875 1 21.7 438 ALA B N 1
ATOM 6706 C CA . ALA B 1 438 ? 79.875 -3.219 -31.75 1 21.7 438 ALA B CA 1
ATOM 6707 C C . ALA B 1 438 ? 80.812 -4.219 -31.094 1 21.7 438 ALA B C 1
ATOM 6709 O O . ALA B 1 438 ? 80.375 -5.301 -30.688 1 21.7 438 ALA B O 1
ATOM 6710 N N . ARG B 1 439 ? 82.25 -4.137 -31.297 1 20.08 439 ARG B N 1
ATOM 6711 C CA . ARG B 1 439 ? 83.562 -4.531 -30.703 1 20.08 439 ARG B CA 1
ATOM 6712 C C . ARG B 1 439 ? 83.5 -4.434 -29.188 1 20.08 439 ARG B C 1
ATOM 6714 O O . ARG B 1 439 ? 84.125 -5.238 -28.484 1 20.08 439 ARG B O 1
ATOM 6721 N N . GLY B 1 440 ? 83.062 -3.201 -28.422 1 20.47 440 GLY B N 1
ATOM 6722 C CA . GLY B 1 440 ? 83.688 -3.098 -27.125 1 20.47 440 GLY B CA 1
ATOM 6723 C C . GLY B 1 440 ? 83.188 -4.117 -26.125 1 20.47 440 GLY B C 1
ATOM 6724 O O . GLY B 1 440 ? 82.062 -4.539 -26.188 1 20.47 440 GLY B O 1
#

pLDDT: mean 88.59, std 19.78, range [17.11, 98.94]